Protein AF-A0A316PRR2-F1 (afdb_monomer)

Secondary structure (DSSP, 8-state):
--SHHHHHHHHHHHHSS---------PPPEES-SEEEEETT-EEE--EES--SPPEEEES-TTTEEE-TT-EEEE-SSEEEEEEEEETTEEEEEEEEEE--EES-SEEEEETT-EEE--EETS-EEEEEES-TTTEEE-TT-EEEE-SSEEEEEEEEETTS-EEEEEEEEE-EES-SEEEEETT-EEEEEEETS-EEEEEES-TTTEEEEEETTEEEEEE-SSEEEEEEEEETT--EEEEEEEEE--EES-SEEEE-TT-EEE--EET--SPPEEEES-TTTEEE-TT-EEEE-SSEEEEEEEEETTEEEEEEEEEPPP----EEEEEEE-TTSS----EEEETTEEPPPPPPP--TTEEEEEEESSTTS-SB--TTSEE-S-EEEEEEEEE-----------------------B---SSSS---B------B-TTT--B---TT-PPP------SEEEEEEEEEE-TTS-EEEEEEEEEE-TT-----TT-----SS-------------------------------SEEEEEE-TTS-HHHHHHIIIIIS--EEEEEEGGGTEEEEEPPSB-TTTGGGT-----BGGG--HHHHHHHHHHHHHH-TTEEEEEEPPEEPP------TTSSS---PPP-S--TT--HHHHHTTHHHHHTHHHHHTS-----EEEEEEES---TT-TTTBTTEEE-SS---S-SHHHHHHHHHH--TTSSSS---TTTTSEEEEEEE-S-TT---EEHHHHHHHHHHHHHTT-SEEEE-------S-TT----HHHHHHHHHHHHHHHHHHHHTT---EEEEE--B--TT-TT--GGGG-TTTT--TTTS----S--SSS---HHHHHTTEEEEEEE-TTSBBPTTB---SSSSEEEEEE-SSEEEEETTTEEEEE-SHHHHHHHHHHHHHHHHHH-TT--HHHHHHHHHT--SEEPBPSSTT--SS-PEEP-HHHHHHHHHHT----EEEEEETTT--B-TT-EEEEEESSTTSPB-SSSSEEE--TTSEEEPPP--SEEEEEEEE-TTB--EEEEEEE----SSSS------EEEEPBP--TT-EEEEEE--SSSS--EEEEEEE-TT--EEEEBTTBS-SBTTTEEEEE--SSSS--EEEEES-GGG-EEEEEEEE-TTTTT-TT--TGGGS--EEEEEETTEEEEEEEPPTT---SEEEEEEE-TTS-EEEEEEEE--S-GGGGGG----------------------

Structure (mmCIF, N/CA/C/O backbone):
data_AF-A0A316PRR2-F1
#
_entry.id   AF-A0A316PRR2-F1
#
loop_
_atom_site.group_PDB
_atom_site.id
_atom_site.type_symbol
_atom_site.label_atom_id
_atom_site.label_alt_id
_atom_site.label_comp_id
_atom_site.label_asym_id
_atom_site.label_entity_id
_atom_site.label_seq_id
_atom_site.pdbx_PDB_ins_code
_atom_site.Cartn_x
_atom_site.Cartn_y
_atom_site.Cartn_z
_atom_site.occupancy
_atom_site.B_iso_or_equiv
_atom_site.auth_seq_id
_atom_site.auth_comp_id
_atom_site.auth_asym_id
_atom_site.auth_atom_id
_atom_site.pdbx_PDB_model_num
ATOM 1 N N . MET A 1 1 ? -59.647 -48.831 -13.068 1.00 52.38 1 MET A N 1
ATOM 2 C CA . MET A 1 1 ? -59.997 -47.761 -12.096 1.00 52.38 1 MET A CA 1
ATOM 3 C C . MET A 1 1 ? -59.815 -48.109 -10.597 1.00 52.38 1 MET A C 1
ATOM 5 O O . MET A 1 1 ? -60.226 -47.316 -9.760 1.00 52.38 1 MET A O 1
ATOM 9 N N . ARG A 1 2 ? -59.149 -49.219 -10.209 1.00 47.03 2 ARG A N 1
ATOM 10 C CA . ARG A 1 2 ? -58.815 -49.527 -8.789 1.00 47.03 2 ARG A CA 1
ATOM 11 C C . ARG A 1 2 ? -57.311 -49.625 -8.466 1.00 47.03 2 ARG A C 1
ATOM 13 O O . ARG A 1 2 ? -56.959 -49.679 -7.296 1.00 47.03 2 ARG A O 1
ATOM 20 N N . ILE A 1 3 ? -56.434 -49.576 -9.474 1.00 48.31 3 ILE A N 1
ATOM 21 C CA . ILE A 1 3 ? -54.966 -49.656 -9.305 1.00 48.31 3 ILE A CA 1
ATOM 22 C C . ILE A 1 3 ? -54.308 -48.260 -9.282 1.00 48.31 3 ILE A C 1
ATOM 24 O O . ILE A 1 3 ? -53.378 -48.031 -8.517 1.00 48.31 3 ILE A O 1
ATOM 28 N N . TRP A 1 4 ? -54.870 -47.271 -9.985 1.00 46.22 4 TRP A N 1
ATOM 29 C CA . TRP A 1 4 ? -54.326 -45.901 -10.028 1.00 46.22 4 TRP A CA 1
ATOM 30 C C . TRP A 1 4 ? -54.531 -45.082 -8.741 1.00 46.22 4 TRP A C 1
ATOM 32 O O . TRP A 1 4 ? -53.698 -44.251 -8.401 1.00 46.22 4 TRP A O 1
ATOM 42 N N . LYS A 1 5 ? -55.578 -45.366 -7.950 1.00 43.75 5 LYS A N 1
ATOM 43 C CA . LYS A 1 5 ? -55.785 -44.712 -6.641 1.00 43.75 5 LYS A CA 1
ATOM 44 C C . LYS A 1 5 ? -54.865 -45.245 -5.532 1.00 43.75 5 LYS A C 1
ATOM 46 O O . LYS A 1 5 ? -54.742 -44.595 -4.506 1.00 43.75 5 LYS A O 1
ATOM 51 N N . ARG A 1 6 ? -54.212 -46.402 -5.720 1.00 47.41 6 ARG A N 1
ATOM 52 C CA . ARG A 1 6 ? -53.271 -46.968 -4.732 1.00 47.41 6 ARG A CA 1
ATOM 53 C C . ARG A 1 6 ? -51.821 -46.530 -4.961 1.00 47.41 6 ARG A C 1
ATOM 55 O O . ARG A 1 6 ? -51.082 -46.432 -3.992 1.00 47.41 6 ARG A O 1
ATOM 62 N N . LEU A 1 7 ? -51.447 -46.183 -6.196 1.00 47.53 7 LEU A N 1
ATOM 63 C CA . LEU A 1 7 ? -50.116 -45.646 -6.517 1.00 47.53 7 LEU A CA 1
ATOM 64 C C . LEU A 1 7 ? -49.948 -44.176 -6.091 1.00 47.53 7 LEU A C 1
ATOM 66 O O . LEU A 1 7 ? -48.896 -43.813 -5.575 1.00 47.53 7 LEU A O 1
ATOM 70 N N . VAL A 1 8 ? -51.001 -43.355 -6.184 1.00 52.22 8 VAL A N 1
ATOM 71 C CA . VAL A 1 8 ? -50.945 -41.941 -5.754 1.00 52.22 8 VAL A CA 1
ATOM 72 C C . VAL A 1 8 ? -50.947 -41.800 -4.221 1.00 52.22 8 VAL A C 1
ATOM 74 O O . VAL A 1 8 ? -50.312 -40.898 -3.687 1.00 52.22 8 VAL A O 1
ATOM 77 N N . SER A 1 9 ? -51.567 -42.731 -3.485 1.00 47.72 9 SER A N 1
ATOM 78 C CA . SER A 1 9 ? -51.519 -42.735 -2.012 1.00 47.72 9 SER A CA 1
ATOM 79 C C . SER A 1 9 ? -50.217 -43.298 -1.430 1.00 47.72 9 SER A C 1
ATOM 81 O O . SER A 1 9 ? -49.883 -42.951 -0.303 1.00 47.72 9 SER A O 1
ATOM 83 N N . PHE A 1 10 ? -49.460 -44.118 -2.169 1.00 47.50 10 PHE A N 1
ATOM 84 C CA . PHE A 1 10 ? -48.140 -44.577 -1.715 1.00 47.50 10 PHE A CA 1
ATOM 85 C C . PHE A 1 10 ? -47.042 -43.541 -1.987 1.00 47.50 10 PHE A C 1
ATOM 87 O O . PHE A 1 10 ? -46.171 -43.363 -1.141 1.00 47.50 10 PHE A O 1
ATOM 94 N N . LEU A 1 11 ? -47.121 -42.784 -3.090 1.00 45.62 11 LEU A N 1
ATOM 95 C CA . LEU A 1 11 ? -46.139 -41.738 -3.401 1.00 45.62 11 LEU A CA 1
ATOM 96 C C . LEU A 1 11 ? -46.253 -40.518 -2.460 1.00 45.62 11 LEU A C 1
ATOM 98 O O . LEU A 1 11 ? -45.240 -39.938 -2.086 1.00 45.62 11 LEU A O 1
ATOM 102 N N . LEU A 1 12 ? -47.461 -40.184 -1.984 1.00 42.91 12 LEU A N 1
ATOM 103 C CA . LEU A 1 12 ? -47.671 -39.102 -1.006 1.00 42.91 12 LEU A CA 1
ATOM 104 C C . LEU A 1 12 ? -47.245 -39.464 0.428 1.00 42.91 12 LEU A C 1
ATOM 106 O O . LEU A 1 12 ? -46.885 -38.576 1.195 1.00 42.91 12 LEU A O 1
ATOM 110 N N . VAL A 1 13 ? -47.235 -40.751 0.789 1.00 47.16 13 VAL A N 1
ATOM 111 C CA . VAL A 1 13 ? -46.756 -41.214 2.106 1.00 47.16 13 VAL A CA 1
ATOM 112 C C . VAL A 1 13 ? -45.237 -41.440 2.100 1.00 47.16 13 VAL A C 1
ATOM 114 O O . VAL A 1 13 ? -44.589 -41.213 3.117 1.00 47.16 13 VAL A O 1
ATOM 117 N N . PHE A 1 14 ? -44.640 -41.783 0.952 1.00 44.75 14 PHE A N 1
ATOM 118 C CA . PHE A 1 14 ? -43.184 -41.933 0.826 1.00 44.75 14 PHE A CA 1
ATOM 119 C C . PHE A 1 14 ? -42.443 -40.582 0.772 1.00 44.75 14 PHE A C 1
ATOM 121 O O . PHE A 1 14 ? -41.361 -40.462 1.339 1.00 44.75 14 PHE A O 1
ATOM 128 N N . VAL A 1 15 ? -43.052 -39.535 0.195 1.00 44.72 15 VAL A N 1
ATOM 129 C CA . VAL A 1 15 ? -42.484 -38.167 0.180 1.00 44.72 15 VAL A CA 1
ATOM 130 C C . VAL A 1 15 ? -42.674 -37.432 1.523 1.00 44.72 15 VAL A C 1
ATOM 132 O O . VAL A 1 15 ? -41.901 -36.535 1.841 1.00 44.72 15 VAL A O 1
ATOM 135 N N . MET A 1 16 ? -43.615 -37.858 2.379 1.00 40.28 16 MET A N 1
ATOM 136 C CA . MET A 1 16 ? -43.743 -37.344 3.758 1.00 40.28 16 MET A CA 1
ATOM 137 C C . MET A 1 16 ? -42.838 -38.046 4.788 1.00 40.28 16 MET A C 1
ATOM 139 O O . MET A 1 16 ? -42.707 -37.547 5.903 1.00 40.28 16 MET A O 1
ATOM 143 N N . MET A 1 17 ? -42.202 -39.177 4.453 1.00 40.81 17 MET A N 1
ATOM 144 C CA . MET A 1 17 ? -41.346 -39.930 5.390 1.00 40.81 17 MET A CA 1
ATOM 145 C C . MET A 1 17 ? -39.834 -39.717 5.206 1.00 40.81 17 MET A C 1
ATOM 147 O O . MET A 1 17 ?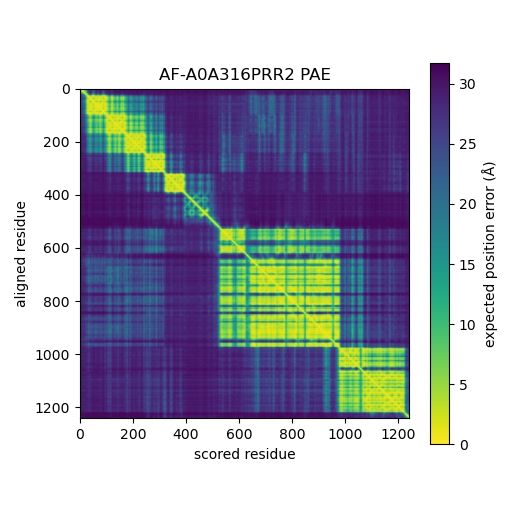 -39.061 -40.241 6.001 1.00 40.81 17 MET A O 1
ATOM 151 N N . PHE A 1 18 ? -39.405 -38.903 4.234 1.00 42.88 18 PHE A N 1
ATOM 152 C CA . PHE A 1 18 ? -37.992 -38.546 4.025 1.00 42.88 18 PHE A CA 1
ATOM 153 C C . PHE A 1 18 ? -37.753 -37.037 3.847 1.00 42.88 18 PHE A C 1
ATOM 155 O O . PHE A 1 18 ? -36.841 -36.614 3.144 1.00 42.88 18 PHE A O 1
ATOM 162 N N . SER A 1 19 ? -38.501 -36.194 4.562 1.00 37.16 19 SER A N 1
ATOM 163 C CA . SER A 1 19 ? -37.922 -34.926 5.005 1.00 37.16 19 SER A CA 1
ATOM 164 C C . SER A 1 19 ? -37.011 -35.249 6.186 1.00 37.16 19 SER A C 1
ATOM 166 O O . SER A 1 19 ? -37.489 -35.416 7.311 1.00 37.16 19 SER A O 1
ATOM 168 N N . LEU A 1 20 ? -35.705 -35.370 5.941 1.00 40.25 20 LEU A N 1
ATOM 169 C CA . LEU A 1 20 ? -34.721 -35.175 6.999 1.00 40.25 20 LEU A CA 1
ATOM 170 C C . LEU A 1 20 ? -34.976 -33.773 7.556 1.00 40.25 20 LEU A C 1
ATOM 172 O O . LEU A 1 20 ? -34.528 -32.771 7.007 1.00 40.25 20 LEU A O 1
ATOM 176 N N . ALA A 1 21 ? -35.770 -33.706 8.622 1.00 37.53 21 ALA A N 1
ATOM 177 C CA . ALA A 1 21 ? -35.812 -32.554 9.486 1.00 37.53 21 ALA A CA 1
ATOM 178 C C . ALA A 1 21 ? -34.388 -32.408 10.012 1.00 37.53 21 ALA A C 1
ATOM 180 O O . ALA A 1 21 ? -33.981 -33.129 10.923 1.00 37.53 21 ALA A O 1
ATOM 181 N N . ILE A 1 22 ? -33.618 -31.502 9.410 1.00 40.69 22 ILE A N 1
ATOM 182 C CA . ILE A 1 22 ? -32.464 -30.925 10.083 1.00 40.69 22 ILE A CA 1
ATOM 183 C C . ILE A 1 22 ? -33.038 -30.448 11.420 1.00 40.69 22 ILE A C 1
ATOM 185 O O . ILE A 1 22 ? -33.966 -29.630 11.402 1.00 40.69 22 ILE A O 1
ATOM 189 N N . PRO A 1 23 ? -32.615 -30.988 12.576 1.00 37.81 23 PRO A N 1
ATOM 190 C CA . PRO A 1 23 ? -33.088 -30.457 13.835 1.00 37.81 23 PRO A CA 1
ATOM 191 C C . PRO A 1 23 ? -32.673 -28.990 13.847 1.00 37.81 23 PRO A C 1
ATOM 193 O O . PRO A 1 23 ? -31.484 -28.679 13.899 1.00 37.81 23 PRO A O 1
ATOM 196 N N . ALA A 1 24 ? -33.649 -28.083 13.752 1.00 38.69 24 ALA A N 1
ATOM 197 C CA . ALA A 1 24 ? -33.426 -26.680 14.032 1.00 38.69 24 ALA A CA 1
ATOM 198 C C . ALA A 1 24 ? -32.819 -26.635 15.435 1.00 38.69 24 ALA A C 1
ATOM 200 O O . ALA A 1 24 ? -33.496 -26.939 16.420 1.00 38.69 24 ALA A O 1
ATOM 201 N N . SER A 1 25 ? -31.514 -26.365 15.509 1.00 41.53 25 SER A N 1
ATOM 202 C CA . SER A 1 25 ? -30.791 -26.259 16.769 1.00 41.53 25 SER A CA 1
ATOM 203 C C . SER A 1 25 ? -31.555 -25.270 17.640 1.00 41.53 25 SER A C 1
ATOM 205 O O . SER A 1 25 ? -31.682 -24.093 17.296 1.00 41.53 25 SER A O 1
ATOM 207 N N . ALA A 1 26 ? -32.160 -25.758 18.725 1.00 47.16 26 ALA A N 1
ATOM 208 C CA . ALA A 1 26 ? -32.925 -24.913 19.624 1.00 47.16 26 ALA A CA 1
ATOM 209 C C . ALA A 1 26 ? -32.000 -23.796 20.124 1.00 47.16 26 ALA A C 1
ATOM 211 O O . ALA A 1 26 ? -31.005 -24.077 20.796 1.00 47.16 26 ALA A O 1
ATOM 212 N N . ALA A 1 27 ? -32.316 -22.543 19.775 1.00 53.78 27 ALA A N 1
ATOM 213 C CA . ALA A 1 27 ? -31.486 -21.386 20.092 1.00 53.78 27 ALA A CA 1
ATOM 214 C C . ALA A 1 27 ? -31.067 -21.410 21.571 1.00 53.78 27 ALA A C 1
ATOM 216 O O . ALA A 1 27 ? -31.903 -21.406 22.480 1.00 53.78 27 ALA A O 1
ATOM 217 N N . SER A 1 28 ? -29.759 -21.473 21.825 1.00 71.62 28 SER A N 1
ATOM 218 C CA . SER A 1 28 ? -29.229 -21.598 23.178 1.00 71.62 28 SER A CA 1
ATOM 219 C C . SER A 1 28 ? -29.545 -20.338 23.998 1.00 71.62 28 SER A C 1
ATOM 221 O O . SER A 1 28 ? -29.293 -19.208 23.577 1.00 71.62 28 SER A O 1
ATOM 223 N N . ILE A 1 29 ? -30.134 -20.523 25.187 1.00 86.44 29 ILE A N 1
ATOM 224 C CA . ILE A 1 29 ? -30.463 -19.412 26.094 1.00 86.44 29 ILE A CA 1
ATOM 225 C C . ILE A 1 29 ? -29.167 -18.709 26.518 1.00 86.44 29 ILE A C 1
ATOM 227 O O . ILE A 1 29 ? -28.340 -19.315 27.204 1.00 86.44 29 ILE A O 1
ATOM 231 N N . ARG A 1 30 ? -29.022 -17.423 26.180 1.00 85.44 30 ARG A N 1
ATOM 232 C CA . ARG A 1 30 ? -27.796 -16.643 26.422 1.00 85.44 30 ARG A CA 1
ATOM 233 C C . ARG A 1 30 ? -28.079 -15.207 26.861 1.00 85.44 30 ARG A C 1
ATOM 235 O O . ARG A 1 30 ? -29.166 -14.676 26.639 1.00 85.44 30 ARG A O 1
ATOM 242 N N . LEU A 1 31 ? -27.109 -14.588 27.538 1.00 88.06 31 LEU A N 1
ATOM 243 C CA . LEU A 1 31 ? -27.178 -13.185 27.959 1.00 88.06 31 LEU A CA 1
ATOM 244 C C . LEU A 1 31 ? -26.596 -12.293 26.861 1.00 88.06 31 LEU A C 1
ATOM 246 O O . LEU A 1 31 ? -25.641 -12.692 26.208 1.00 88.06 31 LEU A O 1
ATOM 250 N N . SER A 1 32 ? -27.098 -11.067 26.721 1.00 81.25 32 SER A N 1
ATOM 251 C CA . SER A 1 32 ? -26.592 -10.106 25.733 1.00 81.25 32 SER A CA 1
ATOM 252 C C . SER A 1 32 ? -25.143 -9.680 25.972 1.00 81.25 32 SER A C 1
ATOM 254 O O . SER A 1 32 ? -24.502 -9.223 25.040 1.00 81.25 32 SER A O 1
ATOM 256 N N . LYS A 1 33 ? -24.644 -9.774 27.215 1.00 84.62 33 LYS A N 1
ATOM 257 C CA . LYS A 1 33 ? -23.247 -9.500 27.589 1.00 84.62 33 LYS A CA 1
ATOM 258 C C . LYS A 1 33 ? -22.837 -10.394 28.763 1.00 84.62 33 LYS A C 1
ATOM 260 O O . LYS A 1 33 ? -23.600 -10.535 29.715 1.00 84.62 33 LYS A O 1
ATOM 265 N N . THR A 1 34 ? -21.637 -10.964 28.746 1.00 84.81 34 THR A N 1
ATOM 266 C CA . THR A 1 34 ? -21.057 -11.706 29.890 1.00 84.81 34 THR A CA 1
ATOM 267 C C . THR A 1 34 ? -20.195 -10.805 30.781 1.00 84.81 34 THR A C 1
ATOM 269 O O . THR A 1 34 ? -19.952 -11.110 31.954 1.00 84.81 34 THR A O 1
ATOM 272 N N . SER A 1 35 ? -19.799 -9.634 30.279 1.00 84.12 35 SER A N 1
ATOM 273 C CA . SER A 1 35 ? -19.230 -8.547 31.069 1.00 84.12 35 SER A CA 1
ATOM 274 C C . SER A 1 35 ? -19.562 -7.174 30.471 1.00 84.12 35 SER A C 1
ATOM 276 O O . SER A 1 35 ? -19.895 -7.065 29.297 1.00 84.12 35 SER A O 1
ATOM 278 N N . THR A 1 36 ? -19.528 -6.113 31.279 1.00 79.00 36 THR A N 1
ATOM 279 C CA . THR A 1 36 ? -19.699 -4.730 30.810 1.00 79.00 36 THR A CA 1
ATOM 280 C C . THR A 1 36 ? -19.045 -3.749 31.776 1.00 79.00 36 THR A C 1
ATOM 282 O O . THR A 1 36 ? -19.072 -3.939 32.995 1.00 79.00 36 THR A O 1
ATOM 285 N N . THR A 1 37 ? -18.504 -2.652 31.248 1.00 86.38 37 THR A N 1
ATOM 286 C CA . THR A 1 37 ? -18.090 -1.498 32.056 1.00 86.38 37 THR A CA 1
ATOM 287 C C . THR A 1 37 ? -19.127 -0.388 31.928 1.00 86.38 37 THR A C 1
ATOM 289 O O . THR A 1 37 ? -19.557 -0.069 30.829 1.00 86.38 37 THR A O 1
ATOM 292 N N . ILE A 1 38 ? -19.546 0.198 33.047 1.00 86.94 38 ILE A N 1
ATOM 293 C CA . ILE A 1 38 ? -20.452 1.354 33.096 1.00 86.94 38 ILE A CA 1
ATOM 294 C C . ILE A 1 38 ? -19.892 2.404 34.059 1.00 86.94 38 ILE A C 1
ATOM 296 O O . ILE A 1 38 ? -19.046 2.106 34.899 1.00 86.94 38 ILE A O 1
ATOM 300 N N . TYR A 1 39 ? -20.350 3.648 33.971 1.00 89.19 39 TYR A N 1
ATOM 301 C CA . TYR A 1 39 ? -19.850 4.728 34.823 1.00 89.19 39 TYR A CA 1
ATOM 302 C C . TYR A 1 39 ? -20.865 5.126 35.892 1.00 89.19 39 TYR A C 1
ATOM 304 O O . TYR A 1 39 ? -22.071 4.990 35.695 1.00 89.19 39 TYR A O 1
ATOM 312 N N . VAL A 1 40 ? -20.388 5.625 37.037 1.00 87.38 40 VAL A N 1
ATOM 313 C CA . VAL A 1 40 ? -21.244 6.070 38.151 1.00 87.38 40 VAL A CA 1
ATOM 314 C C . VAL A 1 40 ? -22.340 7.020 37.654 1.00 87.38 40 VAL A C 1
ATOM 316 O O . VAL A 1 40 ? -22.057 8.078 37.097 1.00 87.38 40 VAL A O 1
ATOM 319 N N . GLY A 1 41 ? -23.602 6.651 37.893 1.00 80.50 41 GLY A N 1
ATOM 320 C CA . GLY A 1 41 ? -24.775 7.416 37.470 1.00 80.50 41 GLY A CA 1
ATOM 321 C C . GLY A 1 41 ? -25.275 7.124 36.051 1.00 80.50 41 GLY A C 1
ATOM 322 O O . GLY A 1 41 ? -26.249 7.752 35.651 1.00 80.50 41 GLY A O 1
ATOM 323 N N . SER A 1 42 ? -24.643 6.201 35.318 1.00 84.56 42 SER A N 1
ATOM 324 C CA . SER A 1 42 ? -25.108 5.683 34.020 1.00 84.56 42 SER A CA 1
ATOM 325 C C . SER A 1 42 ? -25.884 4.367 34.186 1.00 84.56 42 SER A C 1
ATOM 327 O O . SER A 1 42 ? -25.849 3.737 35.249 1.00 84.56 42 SER A O 1
ATOM 329 N N . SER A 1 43 ? -26.572 3.921 33.132 1.00 89.06 43 SER A N 1
ATOM 330 C CA . SER A 1 43 ? -27.240 2.614 33.099 1.00 89.06 43 SER A CA 1
ATOM 331 C C . SER A 1 43 ? -27.082 1.921 31.749 1.00 89.06 43 SER A C 1
ATOM 333 O O . SER A 1 43 ? -27.042 2.599 30.735 1.00 89.06 43 SER A O 1
ATOM 335 N N . THR A 1 44 ? -27.070 0.591 31.743 1.00 87.81 44 THR A N 1
ATOM 336 C CA . THR A 1 44 ? -27.136 -0.262 30.543 1.00 87.81 44 THR A CA 1
ATOM 337 C C . THR A 1 44 ? -28.267 -1.279 30.706 1.00 87.81 44 THR A C 1
ATOM 339 O O . THR A 1 44 ? -28.785 -1.427 31.811 1.00 87.81 44 THR A O 1
ATOM 342 N N . THR A 1 45 ? -28.675 -1.987 29.657 1.00 94.69 45 THR A N 1
ATOM 343 C CA . THR A 1 45 ? -29.716 -3.022 29.747 1.00 94.69 45 THR A CA 1
ATOM 344 C C . THR A 1 45 ? -29.163 -4.352 29.267 1.00 94.69 45 THR A C 1
ATOM 346 O O . THR A 1 45 ? -28.664 -4.455 28.153 1.00 94.69 45 THR A O 1
ATOM 349 N N . LEU A 1 46 ? -29.269 -5.379 30.107 1.00 91.00 46 LEU A N 1
ATOM 350 C CA . LEU A 1 46 ? -28.956 -6.753 29.738 1.00 91.00 46 LEU A CA 1
ATOM 351 C C . LEU A 1 46 ? -30.230 -7.434 29.233 1.00 91.00 46 LEU A C 1
ATOM 353 O O . LEU A 1 46 ? -31.278 -7.346 29.873 1.00 91.00 46 LEU A O 1
ATOM 357 N N . LYS A 1 47 ? -30.138 -8.125 28.096 1.00 91.94 47 LYS A N 1
ATOM 358 C CA . LYS A 1 47 ? -31.228 -8.916 27.507 1.00 91.94 47 LYS A CA 1
ATOM 359 C C . LYS A 1 47 ? -30.888 -10.405 27.602 1.00 91.94 47 LYS A C 1
ATOM 361 O O . LYS A 1 47 ? -29.716 -10.773 27.626 1.00 91.94 47 LYS A O 1
ATOM 366 N N . VAL A 1 48 ? -31.904 -11.260 27.671 1.00 90.81 48 VAL A N 1
ATOM 367 C CA . VAL A 1 48 ? -31.739 -12.715 27.537 1.00 90.81 48 VAL A CA 1
ATOM 368 C C . VAL A 1 48 ? -32.382 -13.132 26.227 1.00 90.81 48 VAL A C 1
ATOM 370 O O . VAL A 1 48 ? -33.538 -12.791 25.994 1.00 90.81 48 VAL A O 1
ATOM 373 N N . THR A 1 49 ? -31.634 -13.827 25.378 1.00 85.69 49 THR A N 1
ATOM 374 C CA . THR A 1 49 ? -32.089 -14.310 24.067 1.00 85.69 49 THR A CA 1
ATOM 375 C C . THR A 1 49 ? -32.187 -15.837 24.067 1.00 85.69 49 THR A C 1
ATOM 377 O O . THR A 1 49 ? -31.714 -16.492 24.998 1.00 85.69 49 THR A O 1
ATOM 380 N N . GLY A 1 50 ? -32.872 -16.409 23.071 1.00 81.56 50 GLY A N 1
ATOM 381 C CA . GLY A 1 50 ? -33.129 -17.856 22.995 1.00 81.56 50 GLY A CA 1
ATOM 382 C C . GLY A 1 50 ? -34.254 -18.347 23.916 1.00 81.56 50 GLY A C 1
ATOM 383 O O . GLY A 1 50 ? -34.368 -19.539 24.184 1.00 81.56 50 GLY A O 1
ATOM 384 N N . THR A 1 51 ? -35.090 -17.449 24.455 1.00 82.50 51 THR A N 1
ATOM 385 C CA . THR A 1 51 ? -36.242 -17.833 25.283 1.00 82.50 51 THR A CA 1
ATOM 386 C C . THR A 1 51 ? -37.358 -16.790 25.264 1.00 82.50 51 THR A C 1
ATOM 388 O O . THR A 1 51 ? -37.095 -15.592 25.262 1.00 82.50 51 THR A O 1
ATOM 391 N N . THR A 1 52 ? -38.610 -17.251 25.319 1.00 82.62 52 THR A N 1
ATOM 392 C CA . THR A 1 52 ? -39.807 -16.424 25.568 1.00 82.62 52 THR A CA 1
ATOM 393 C C . THR A 1 52 ? -40.223 -16.429 27.045 1.00 82.62 52 THR A C 1
ATOM 395 O O . THR A 1 52 ? -41.159 -15.737 27.446 1.00 82.62 52 THR A O 1
ATOM 398 N N . ARG A 1 53 ? -39.538 -17.217 27.889 1.00 86.19 53 ARG A N 1
ATOM 399 C CA . ARG A 1 53 ? -39.863 -17.357 29.313 1.00 86.19 53 ARG A CA 1
ATOM 400 C C . ARG A 1 53 ? -39.435 -16.121 30.102 1.00 86.19 53 ARG A C 1
ATOM 402 O O . ARG A 1 53 ? -38.394 -15.520 29.850 1.00 86.19 53 ARG A O 1
ATOM 409 N N . LYS A 1 54 ? -40.215 -15.791 31.134 1.00 90.25 54 LYS A N 1
ATOM 410 C CA . LYS A 1 54 ? -39.936 -14.669 32.039 1.00 90.25 54 LYS A CA 1
ATOM 411 C C . LYS A 1 54 ? -38.584 -14.848 32.743 1.00 90.25 54 LYS A C 1
ATOM 413 O O . LYS A 1 54 ? -38.311 -15.894 33.330 1.00 90.25 54 LYS A O 1
ATOM 418 N N . VAL A 1 55 ? -37.772 -13.794 32.723 1.00 95.25 55 VAL A N 1
ATOM 419 C CA . VAL A 1 55 ? -36.433 -13.757 33.324 1.00 95.25 55 VAL A CA 1
ATOM 420 C C . VAL A 1 55 ? -36.486 -13.091 34.698 1.00 95.25 55 VAL A C 1
ATOM 422 O O . VAL A 1 55 ? -37.072 -12.020 34.854 1.00 95.25 55 VAL A O 1
ATOM 425 N N . SER A 1 56 ? -35.832 -13.694 35.691 1.00 95.88 56 SER A N 1
ATOM 426 C CA . SER A 1 56 ? -35.627 -13.092 37.012 1.00 95.88 56 SER A CA 1
ATOM 427 C C . SER A 1 56 ? -34.216 -12.521 37.139 1.00 95.88 56 SER A C 1
ATOM 429 O O . SER A 1 56 ? -33.244 -13.240 36.919 1.00 95.88 56 SER A O 1
ATOM 431 N N . TRP A 1 57 ? -34.089 -11.260 37.555 1.00 97.62 57 TRP A N 1
ATOM 432 C CA . TRP A 1 57 ? -32.809 -10.549 37.642 1.00 97.62 57 TRP A CA 1
ATOM 433 C C . TRP A 1 57 ? -32.354 -10.322 39.088 1.00 97.62 57 TRP A C 1
ATOM 435 O O . TRP A 1 57 ? -33.163 -10.009 39.960 1.00 97.62 57 TRP A O 1
ATOM 445 N N . SER A 1 58 ? -31.051 -10.427 39.354 1.00 96.88 58 SER A N 1
ATOM 446 C CA . SER A 1 58 ? -30.447 -10.071 40.646 1.00 96.88 58 SER A CA 1
ATOM 447 C C . SER A 1 58 ? -29.039 -9.484 40.485 1.00 96.88 58 SER A C 1
ATOM 449 O O . SER A 1 58 ? -28.429 -9.581 39.426 1.00 96.88 58 SER A O 1
ATOM 451 N N . THR A 1 59 ? -28.521 -8.831 41.528 1.00 97.81 59 THR A N 1
ATOM 452 C CA . THR A 1 59 ? -27.167 -8.247 41.568 1.00 97.81 59 THR A CA 1
ATOM 453 C C . THR A 1 59 ? -26.436 -8.735 42.812 1.00 97.81 59 THR A C 1
ATOM 455 O O . THR A 1 59 ? -27.036 -8.802 43.885 1.00 97.81 59 THR A O 1
ATOM 458 N N . SER A 1 60 ? -25.144 -9.043 42.697 1.00 97.75 60 SER A N 1
ATOM 459 C CA . SER A 1 60 ? -24.320 -9.435 43.846 1.00 97.75 60 SER A CA 1
ATOM 460 C C . SER A 1 60 ? -23.977 -8.265 44.773 1.00 97.75 60 SER A C 1
ATOM 462 O O . SER A 1 60 ? -23.712 -8.487 45.950 1.00 97.75 60 SER A O 1
ATOM 464 N N . LYS A 1 61 ? -23.984 -7.016 44.274 1.00 97.31 61 LYS A N 1
ATOM 465 C CA . LYS A 1 61 ? -23.651 -5.814 45.062 1.00 97.31 61 LYS A CA 1
ATOM 466 C C . LYS A 1 61 ? -24.518 -4.622 44.657 1.00 97.31 61 LYS A C 1
ATOM 468 O O . LYS A 1 61 ? -24.124 -3.810 43.819 1.00 97.31 61 LYS A O 1
ATOM 473 N N . LYS A 1 62 ? -25.676 -4.467 45.315 1.00 96.12 62 LYS A N 1
ATOM 474 C CA . LYS A 1 62 ? -26.615 -3.344 45.090 1.00 96.12 62 LYS A CA 1
ATOM 475 C C . LYS A 1 62 ? -25.973 -1.965 45.284 1.00 96.12 62 LYS A C 1
ATOM 477 O O . LYS A 1 62 ? -26.381 -1.023 44.617 1.00 96.12 62 LYS A O 1
ATOM 482 N N . SER A 1 63 ? -24.973 -1.840 46.161 1.00 94.44 63 SER A N 1
ATOM 483 C CA . SER A 1 63 ? -24.234 -0.588 46.391 1.00 94.44 63 SER A CA 1
ATOM 484 C C . SER A 1 63 ? -23.344 -0.173 45.212 1.00 94.44 63 SER A C 1
ATOM 486 O O . SER A 1 63 ? -23.035 1.007 45.079 1.00 94.44 63 SER A O 1
ATOM 488 N N . VAL A 1 64 ? -22.960 -1.120 44.349 1.00 94.81 64 VAL A N 1
ATOM 489 C CA . VAL A 1 64 ? -22.149 -0.891 43.145 1.00 94.81 64 VAL A CA 1
ATOM 490 C C . VAL A 1 64 ? -23.051 -0.757 41.919 1.00 94.81 64 VAL A C 1
ATOM 492 O O . VAL A 1 64 ? -22.961 0.248 41.215 1.00 94.81 64 VAL A O 1
ATOM 495 N N . ALA A 1 65 ? -23.968 -1.706 41.696 1.00 96.25 65 ALA A N 1
ATOM 496 C CA . ALA A 1 65 ? -24.932 -1.665 40.595 1.00 96.25 65 ALA A CA 1
ATOM 497 C C . ALA A 1 65 ? -26.266 -2.343 40.960 1.00 96.25 65 ALA A C 1
ATOM 499 O O . ALA A 1 65 ? -26.284 -3.412 41.574 1.00 96.25 65 ALA A O 1
ATOM 500 N N . THR A 1 66 ? -27.391 -1.748 40.553 1.00 97.31 66 THR A N 1
ATOM 501 C CA . THR A 1 66 ? -28.749 -2.321 40.696 1.00 97.31 66 THR A CA 1
ATOM 502 C C . THR A 1 66 ? -29.292 -2.787 39.355 1.00 97.31 66 THR A C 1
ATOM 504 O O . THR A 1 66 ? -28.946 -2.179 38.358 1.00 97.31 66 THR A O 1
ATOM 507 N N . VAL A 1 67 ? -30.165 -3.797 39.317 1.00 97.19 67 VAL A N 1
ATOM 508 C CA . VAL A 1 67 ? -30.821 -4.275 38.085 1.00 97.19 67 VAL A CA 1
ATOM 509 C C . VAL A 1 67 ? -32.344 -4.269 38.244 1.00 97.19 67 VAL A C 1
ATOM 511 O O . VAL A 1 67 ? -32.845 -4.631 39.308 1.00 97.19 67 VAL A O 1
ATOM 514 N N . SER A 1 68 ? -33.075 -3.814 37.223 1.00 96.50 68 SER A N 1
ATOM 515 C CA . SER A 1 68 ? -34.544 -3.816 37.196 1.00 96.50 68 SER A CA 1
ATOM 516 C C . SER A 1 68 ? -35.118 -5.163 36.738 1.00 96.50 68 SER A C 1
ATOM 518 O O . SER A 1 68 ? -34.402 -6.015 36.214 1.00 96.50 68 SER A O 1
ATOM 520 N N . SER A 1 69 ? -36.438 -5.339 36.853 1.00 92.88 69 SER A N 1
ATOM 521 C CA . SER A 1 69 ? -37.151 -6.515 36.323 1.00 92.88 69 SER A CA 1
ATOM 522 C C . SER A 1 69 ? -37.049 -6.673 34.799 1.00 92.88 69 SER A C 1
ATOM 524 O O . SER A 1 69 ? -37.271 -7.767 34.291 1.00 92.88 69 SER A O 1
ATOM 526 N N . LYS A 1 70 ? -36.682 -5.606 34.077 1.00 91.31 70 LYS A N 1
ATOM 527 C CA . LYS A 1 70 ? -36.457 -5.596 32.623 1.00 91.31 70 LYS A CA 1
ATOM 528 C C . LYS A 1 70 ? -34.970 -5.716 32.243 1.00 91.31 70 LYS A C 1
ATOM 530 O O . LYS A 1 70 ? -34.623 -5.467 31.098 1.00 91.31 70 LYS A O 1
ATOM 535 N N . GLY A 1 71 ? -34.083 -6.019 33.197 1.00 92.88 71 GLY A N 1
ATOM 536 C CA . GLY A 1 71 ? -32.642 -6.153 32.946 1.00 92.88 71 GLY A CA 1
ATOM 537 C C . GLY A 1 71 ? -31.865 -4.832 32.877 1.00 92.88 71 GLY A C 1
ATOM 538 O O . GLY A 1 71 ? -30.677 -4.844 32.564 1.00 92.88 71 GLY A O 1
ATOM 539 N N . LYS A 1 72 ? -32.483 -3.685 33.206 1.00 96.00 72 LYS A N 1
ATOM 540 C CA . LYS A 1 72 ? -31.794 -2.380 33.237 1.00 96.00 72 LYS A CA 1
ATOM 541 C C . LYS A 1 72 ? -30.873 -2.294 34.453 1.00 96.00 72 LYS A C 1
ATOM 543 O O . LYS A 1 72 ? -31.354 -2.219 35.583 1.00 96.00 72 LYS A O 1
ATOM 548 N N . VAL A 1 73 ? -29.569 -2.299 34.218 1.00 96.50 73 VAL A N 1
ATOM 549 C CA . VAL A 1 73 ? -28.491 -2.188 35.199 1.00 96.50 73 VAL A CA 1
ATOM 550 C C . VAL A 1 73 ? -28.091 -0.723 35.390 1.00 96.50 73 VAL A C 1
ATOM 552 O O . VAL A 1 73 ? -27.628 -0.087 34.453 1.00 96.50 73 VAL A O 1
ATOM 555 N N . THR A 1 74 ? -28.196 -0.188 36.604 1.00 95.00 74 THR A N 1
ATOM 556 C CA . THR A 1 74 ? -27.822 1.193 36.959 1.00 95.00 74 THR A CA 1
ATOM 557 C C . THR A 1 74 ? -26.597 1.208 37.871 1.00 95.00 74 THR A C 1
ATOM 559 O O . THR A 1 74 ? -26.618 0.594 38.941 1.00 95.00 74 THR A O 1
ATOM 562 N N . ALA A 1 75 ? -25.554 1.948 37.489 1.00 93.25 75 ALA A N 1
ATOM 563 C CA . ALA A 1 75 ? -24.329 2.122 38.267 1.00 93.25 75 ALA A CA 1
ATOM 564 C C . ALA A 1 75 ? -24.493 3.139 39.401 1.00 93.25 75 ALA A C 1
ATOM 566 O O . ALA A 1 75 ? -24.911 4.277 39.182 1.00 93.25 75 ALA A O 1
ATOM 567 N N . ARG A 1 76 ? -24.084 2.750 40.612 1.00 90.19 76 ARG A N 1
ATOM 568 C CA . ARG A 1 76 ? -24.195 3.569 41.829 1.00 90.19 76 ARG A CA 1
ATOM 569 C C . ARG A 1 76 ? -22.852 4.017 42.382 1.00 90.19 76 ARG A C 1
ATOM 571 O O . ARG A 1 76 ? -22.715 5.176 42.759 1.00 90.19 76 ARG A O 1
ATOM 578 N N . LYS A 1 77 ? -21.864 3.124 42.422 1.00 92.94 77 LYS A N 1
ATOM 579 C CA . LYS A 1 77 ? -20.542 3.405 42.995 1.00 92.94 77 LYS A CA 1
ATOM 580 C C . LYS A 1 77 ? -19.472 2.640 42.237 1.00 92.94 77 LYS A C 1
ATOM 582 O O . LYS A 1 77 ? -19.721 1.508 41.839 1.00 92.94 77 LYS A O 1
ATOM 587 N N . ALA A 1 78 ? -18.296 3.247 42.068 1.00 90.06 78 ALA A N 1
ATOM 588 C CA . ALA A 1 78 ? -17.158 2.569 41.464 1.00 90.06 78 ALA A CA 1
ATOM 589 C C . ALA A 1 78 ? -16.824 1.267 42.217 1.00 90.06 78 ALA A C 1
ATOM 591 O O . ALA A 1 78 ? -16.838 1.240 43.450 1.00 90.06 78 ALA A O 1
ATOM 592 N N . GLY A 1 79 ? -16.568 0.189 41.480 1.00 92.25 79 GLY A N 1
ATOM 593 C CA . GLY A 1 79 ? -16.415 -1.163 42.022 1.00 92.25 79 GLY A CA 1
ATOM 594 C C . GLY A 1 79 ? -16.864 -2.228 41.022 1.00 92.25 79 GLY A C 1
ATOM 595 O O . GLY A 1 79 ? -17.151 -1.915 39.875 1.00 92.25 79 GLY A O 1
ATOM 596 N N . SER A 1 80 ? -16.955 -3.491 41.440 1.00 92.25 80 SER A N 1
ATOM 597 C CA . SER A 1 80 ? -17.455 -4.579 40.584 1.00 92.25 80 SER A CA 1
ATOM 598 C C . SER A 1 80 ? -18.654 -5.287 41.212 1.00 92.25 80 SER A C 1
ATOM 600 O O . SER A 1 80 ? -18.662 -5.529 42.421 1.00 92.25 80 SER A O 1
ATOM 602 N N . ALA A 1 81 ? -19.661 -5.604 40.398 1.00 96.62 81 ALA A N 1
ATOM 603 C CA . ALA A 1 81 ? -20.859 -6.363 40.747 1.00 96.62 81 ALA A CA 1
ATOM 604 C C . ALA A 1 81 ? -21.140 -7.424 39.673 1.00 96.62 81 ALA A C 1
ATOM 606 O O . ALA A 1 81 ? -20.727 -7.284 38.531 1.00 96.62 81 ALA A O 1
ATOM 607 N N . THR A 1 82 ? -21.879 -8.471 40.014 1.00 96.88 82 THR A N 1
ATOM 608 C CA . THR A 1 82 ? -22.318 -9.506 39.070 1.00 96.88 82 THR A CA 1
ATOM 609 C C . THR A 1 82 ? -23.826 -9.433 38.957 1.00 96.88 82 THR A C 1
ATOM 611 O O . THR A 1 82 ? -24.518 -9.567 39.968 1.00 96.88 82 THR A O 1
ATOM 614 N N . ILE A 1 83 ? -24.334 -9.230 37.748 1.00 98.06 83 ILE A N 1
ATOM 615 C CA . ILE A 1 83 ? -25.765 -9.270 37.456 1.00 98.06 83 ILE A CA 1
ATOM 616 C C . ILE A 1 83 ? -26.116 -10.676 36.993 1.00 98.06 83 ILE A C 1
ATOM 618 O O . ILE A 1 83 ? -25.444 -11.213 36.118 1.00 98.06 83 ILE A O 1
ATOM 622 N N . ARG A 1 84 ? -27.137 -11.287 37.592 1.00 97.31 84 ARG A N 1
ATOM 623 C CA . ARG A 1 84 ? -27.572 -12.651 37.277 1.00 97.31 84 ARG A CA 1
ATOM 624 C C . ARG A 1 84 ? -28.973 -12.631 36.684 1.00 97.31 84 ARG A C 1
ATOM 626 O O . ARG A 1 84 ? -29.849 -11.958 37.225 1.00 97.31 84 ARG A O 1
ATOM 633 N N . ALA A 1 85 ? -29.175 -13.396 35.620 1.00 96.75 85 ALA A N 1
ATOM 634 C CA . ALA A 1 85 ? -30.467 -13.654 35.003 1.00 96.75 85 ALA A CA 1
ATOM 635 C C . ALA A 1 85 ? -30.815 -15.134 35.158 1.00 96.75 85 ALA A C 1
ATOM 637 O O . ALA A 1 85 ? -30.068 -16.001 34.706 1.00 96.75 85 ALA A O 1
ATOM 638 N N . LYS A 1 86 ? -31.941 -15.432 35.802 1.00 95.38 86 LYS A N 1
ATOM 639 C CA . LYS A 1 86 ? -32.440 -16.794 35.995 1.00 95.38 86 LYS A CA 1
ATOM 640 C C . LYS A 1 86 ? -33.647 -17.024 35.094 1.00 95.38 86 LYS A C 1
ATOM 642 O O . LYS A 1 86 ? -34.638 -16.302 35.207 1.00 95.38 86 LYS A O 1
ATOM 647 N N . VAL A 1 87 ? -33.563 -18.021 34.218 1.00 94.25 87 VAL A N 1
ATOM 648 C CA . VAL A 1 87 ? -34.636 -18.401 33.288 1.00 94.25 87 VAL A CA 1
ATOM 649 C C . VAL A 1 87 ? -34.534 -19.889 32.954 1.00 94.25 87 VAL A C 1
ATOM 651 O O . VAL A 1 87 ? -33.437 -20.416 32.803 1.00 94.25 87 VAL A O 1
ATOM 654 N N . ALA A 1 88 ? -35.672 -20.586 32.881 1.00 85.75 88 ALA A N 1
ATOM 655 C CA . ALA A 1 88 ? -35.739 -22.015 32.540 1.00 85.75 88 ALA A CA 1
ATOM 656 C C . ALA A 1 88 ? -34.747 -22.918 33.320 1.00 85.75 88 ALA A C 1
ATOM 658 O O . ALA A 1 88 ? -34.134 -23.811 32.750 1.00 85.75 88 ALA A O 1
ATOM 659 N N . GLY A 1 89 ? -34.547 -22.654 34.618 1.00 83.75 89 GLY A N 1
ATOM 660 C CA . GLY A 1 89 ? -33.607 -23.403 35.467 1.00 83.75 89 GLY A CA 1
ATOM 661 C C . GLY A 1 89 ? -32.126 -23.027 35.299 1.00 83.75 89 GLY A C 1
ATOM 662 O O . GLY A 1 89 ? -31.326 -23.351 36.171 1.00 83.75 89 GLY A O 1
ATOM 663 N N . LYS A 1 90 ? -31.759 -22.273 34.254 1.00 86.44 90 LYS A N 1
ATOM 664 C CA . LYS A 1 90 ? -30.392 -21.792 34.004 1.00 86.44 90 LYS A CA 1
ATOM 665 C C . LYS A 1 90 ? -30.149 -20.434 34.666 1.00 86.44 90 LYS A C 1
ATOM 667 O O . LYS A 1 90 ? -31.052 -19.599 34.754 1.00 86.44 90 LYS A O 1
ATOM 672 N N . THR A 1 91 ? -28.918 -20.212 35.130 1.00 94.38 91 THR A N 1
ATOM 673 C CA . THR A 1 91 ? -28.459 -18.919 35.662 1.00 94.38 91 THR A CA 1
ATOM 674 C C . THR A 1 91 ? -27.338 -18.384 34.787 1.00 94.38 91 THR A C 1
ATOM 676 O O . THR A 1 91 ? -26.248 -18.945 34.755 1.00 94.38 91 THR A O 1
ATOM 679 N N . LEU A 1 92 ? -27.601 -17.275 34.112 1.00 94.00 92 LEU A N 1
ATOM 680 C CA . LEU A 1 92 ? -26.640 -16.543 33.298 1.00 94.00 92 LEU A CA 1
ATOM 681 C C . LEU A 1 92 ? -26.079 -15.379 34.115 1.00 94.00 92 LEU A C 1
ATOM 683 O O . LEU A 1 92 ? -26.796 -14.803 34.936 1.00 94.00 92 LEU A O 1
ATOM 687 N N . SER A 1 93 ? -24.808 -15.031 33.923 1.00 93.94 93 SER A N 1
ATOM 688 C CA . SER A 1 93 ? -24.138 -13.996 34.719 1.00 93.94 93 SER A CA 1
ATOM 689 C C . SER A 1 93 ? -23.396 -12.995 33.836 1.00 93.94 93 SER A C 1
ATOM 691 O O . SER A 1 93 ? -22.741 -13.385 32.878 1.00 93.94 93 SER A O 1
ATOM 693 N N . CYS A 1 94 ? -23.468 -11.715 34.202 1.00 93.00 94 CYS A N 1
ATOM 694 C CA . CYS A 1 94 ? -22.693 -10.627 33.616 1.00 93.00 94 CYS A CA 1
ATOM 695 C C . CYS A 1 94 ? -21.844 -9.942 34.689 1.00 93.00 94 CYS A C 1
ATOM 697 O O . CYS A 1 94 ? -22.379 -9.451 35.690 1.00 93.00 94 CYS A O 1
ATOM 699 N N . LYS A 1 95 ? -20.528 -9.854 34.483 1.00 94.38 95 LYS A N 1
ATOM 700 C CA . LYS A 1 95 ? -19.626 -9.066 35.335 1.00 94.38 95 LYS A CA 1
ATOM 701 C C . LYS A 1 95 ? -19.729 -7.582 34.976 1.00 94.38 95 LYS A C 1
ATOM 703 O O . LYS A 1 95 ? -19.371 -7.176 33.882 1.00 94.38 95 LYS A O 1
ATOM 708 N N . VAL A 1 96 ? -20.202 -6.760 35.904 1.00 94.69 96 VAL A N 1
ATOM 709 C CA . VAL A 1 96 ? -20.345 -5.309 35.745 1.00 94.69 96 VAL A CA 1
ATOM 710 C C . VAL A 1 96 ? -19.229 -4.597 36.499 1.00 94.69 96 VAL A C 1
ATOM 712 O O . VAL A 1 96 ? -19.143 -4.682 37.725 1.00 94.69 96 VAL A O 1
ATOM 715 N N . THR A 1 97 ? -18.395 -3.858 35.777 1.00 93.75 97 THR A N 1
ATOM 716 C CA . THR A 1 97 ? -17.378 -2.969 36.349 1.00 93.75 97 THR A CA 1
ATOM 717 C C . THR A 1 97 ? -17.896 -1.538 36.314 1.00 93.75 97 THR A C 1
ATOM 719 O O . THR A 1 97 ? -18.204 -1.005 35.256 1.00 93.75 97 THR A O 1
ATOM 722 N N . VAL A 1 98 ? -17.996 -0.893 37.471 1.00 93.00 98 VAL A N 1
ATOM 723 C CA . VAL A 1 98 ? -18.411 0.503 37.591 1.00 93.00 98 VAL A CA 1
ATOM 724 C C . VAL A 1 98 ? -17.177 1.384 37.768 1.00 93.00 98 VAL A C 1
ATOM 726 O O . VAL A 1 98 ? -16.416 1.194 38.718 1.00 93.00 98 VAL A O 1
ATOM 729 N N . LYS A 1 99 ? -16.978 2.365 36.884 1.00 89.19 99 LYS A N 1
ATOM 730 C CA . LYS A 1 99 ? -15.885 3.353 36.962 1.00 89.19 99 LYS A CA 1
ATOM 731 C C . LYS A 1 99 ? -16.407 4.738 37.359 1.00 89.19 99 LYS A C 1
ATOM 733 O O . LYS A 1 99 ? -17.567 5.076 37.129 1.00 89.19 99 LYS A O 1
ATOM 738 N N . ASN A 1 100 ? -15.555 5.561 37.968 1.00 88.31 100 ASN A N 1
ATOM 739 C CA . ASN A 1 100 ? -15.877 6.973 38.194 1.00 88.31 100 ASN A CA 1
ATOM 740 C C . ASN A 1 100 ? -15.894 7.733 36.863 1.00 88.31 100 ASN A C 1
ATOM 742 O O . ASN A 1 100 ? -15.096 7.436 35.977 1.00 88.31 100 ASN A O 1
ATOM 746 N N . VAL A 1 101 ? -16.763 8.742 36.757 1.00 86.75 101 VAL A N 1
ATOM 747 C CA . VAL A 1 101 ? -16.758 9.690 35.632 1.00 86.75 101 VAL A CA 1
ATOM 748 C C . VAL A 1 101 ? -15.386 10.362 35.559 1.00 86.75 101 VAL A C 1
ATOM 750 O O . VAL A 1 101 ? -14.925 10.881 36.580 1.00 86.75 101 VAL A O 1
ATOM 753 N N . ALA A 1 102 ? -14.743 10.350 34.394 1.00 86.19 102 ALA A N 1
ATOM 754 C CA . ALA A 1 102 ? -13.379 10.844 34.207 1.00 86.19 102 ALA A CA 1
ATOM 755 C C . ALA A 1 102 ? -13.143 11.311 32.767 1.00 86.19 102 ALA A C 1
ATOM 757 O O . ALA A 1 102 ? -13.804 10.844 31.843 1.00 86.19 102 ALA A O 1
ATOM 758 N N . LEU A 1 103 ? -12.177 12.211 32.570 1.00 86.69 103 LEU A N 1
ATOM 759 C CA . LEU A 1 103 ? -11.683 12.505 31.226 1.00 86.69 103 LEU A CA 1
ATOM 760 C C . LEU A 1 103 ? -10.843 11.338 30.710 1.00 86.69 103 LEU A C 1
ATOM 762 O O . LEU A 1 103 ? -10.105 10.725 31.481 1.00 86.69 103 LEU A O 1
ATOM 766 N N . ASN A 1 104 ? -10.896 11.089 29.404 1.00 80.06 104 ASN A N 1
ATOM 767 C CA . ASN A 1 104 ? -10.000 10.144 28.735 1.00 80.06 104 ASN A CA 1
ATOM 768 C C . ASN A 1 104 ? -8.518 10.511 28.917 1.00 80.06 104 ASN A C 1
ATOM 770 O O . ASN A 1 104 ? -7.668 9.628 28.940 1.00 80.06 104 ASN A O 1
ATOM 774 N N . LYS A 1 105 ? -8.210 11.807 29.062 1.00 85.25 105 LYS A N 1
ATOM 775 C CA . LYS A 1 105 ? -6.857 12.323 29.279 1.00 85.25 105 LYS A CA 1
ATOM 776 C C . LYS A 1 105 ? -6.879 13.391 30.369 1.00 85.25 105 LYS A C 1
ATOM 778 O O . LYS A 1 105 ? -7.585 14.391 30.267 1.00 85.25 105 LYS A O 1
ATOM 783 N N . SER A 1 106 ? -6.079 13.191 31.413 1.00 86.81 106 SER A N 1
ATOM 784 C CA . SER A 1 106 ? -5.824 14.194 32.460 1.00 86.81 106 SER A CA 1
ATOM 785 C C . SER A 1 106 ? -4.576 15.041 32.166 1.00 86.81 106 SER A C 1
ATOM 787 O O . SER A 1 106 ? -4.375 16.098 32.773 1.00 86.81 106 SER A O 1
ATOM 789 N N . LYS A 1 107 ? -3.743 14.604 31.212 1.00 90.69 107 LYS A N 1
ATOM 790 C CA . LYS A 1 107 ? -2.593 15.333 30.674 1.00 90.69 107 LYS A CA 1
ATOM 791 C C . LYS A 1 107 ? -2.381 14.971 29.200 1.00 90.69 107 LYS A C 1
ATOM 793 O O . LYS A 1 107 ? -2.539 13.812 28.834 1.00 90.69 107 LYS A O 1
ATOM 798 N N . VAL A 1 108 ? -1.987 15.940 28.376 1.00 78.94 108 VAL A N 1
ATOM 799 C CA . VAL A 1 108 ? -1.646 15.757 26.958 1.00 78.94 108 VAL A CA 1
ATOM 800 C C . VAL A 1 108 ? -0.411 16.587 26.619 1.00 78.94 108 VAL A C 1
ATOM 802 O O . VAL A 1 108 ? -0.308 17.741 27.032 1.00 78.94 108 VAL A O 1
ATOM 805 N N . THR A 1 109 ? 0.515 16.013 25.851 1.00 82.75 109 THR A N 1
ATOM 806 C CA . THR A 1 109 ? 1.565 16.775 25.162 1.00 82.75 109 THR A CA 1
ATOM 807 C C . THR A 1 109 ? 1.288 16.739 23.663 1.00 82.75 109 THR A C 1
ATOM 809 O O . THR A 1 109 ? 1.154 15.652 23.116 1.00 82.75 109 THR A O 1
ATOM 812 N N . LEU A 1 110 ? 1.180 17.897 23.014 1.00 70.31 110 LEU A N 1
ATOM 813 C CA . LEU A 1 110 ? 0.920 18.031 21.576 1.00 70.31 110 LEU A CA 1
ATOM 814 C C . LEU A 1 110 ? 2.035 18.829 20.910 1.00 70.31 110 LEU A C 1
ATOM 816 O O . LEU A 1 110 ? 2.668 19.661 21.559 1.00 70.31 110 LEU A O 1
ATOM 820 N N . TYR A 1 111 ? 2.233 18.633 19.611 1.00 72.25 111 TYR A N 1
ATOM 821 C CA . TYR A 1 111 ? 2.978 19.588 18.798 1.00 72.25 111 TYR A CA 1
ATOM 822 C C . TYR A 1 111 ? 2.031 20.662 18.265 1.00 72.25 111 TYR A C 1
ATOM 824 O O . TYR A 1 111 ? 0.839 20.435 18.086 1.00 72.25 111 TYR A O 1
ATOM 832 N N . SER A 1 112 ? 2.545 21.867 18.054 1.00 72.06 112 SER A N 1
ATOM 833 C CA . SER A 1 112 ? 1.747 22.956 17.501 1.00 72.06 112 SER A CA 1
ATOM 834 C C . SER A 1 112 ? 1.190 22.605 16.121 1.00 72.06 112 SER A C 1
ATOM 836 O O . SER A 1 112 ? 1.925 22.104 15.268 1.00 72.06 112 SER A O 1
ATOM 838 N N . GLY A 1 113 ? -0.088 22.916 15.906 1.00 62.62 113 GLY A N 1
ATOM 839 C CA . GLY A 1 113 ? -0.855 22.508 14.728 1.00 62.62 113 GLY A CA 1
ATOM 840 C C . GLY A 1 113 ? -1.537 21.145 14.881 1.00 62.62 113 GLY A C 1
ATOM 841 O O . GLY A 1 113 ? -2.428 20.846 14.105 1.00 62.62 113 GLY A O 1
ATOM 842 N N . SER A 1 114 ? -1.178 20.338 15.885 1.00 59.84 114 SER A N 1
ATOM 843 C CA . SER A 1 114 ? -1.863 19.071 16.169 1.00 59.84 114 SER A CA 1
ATOM 844 C C . SER A 1 114 ? -3.124 19.287 17.007 1.00 59.84 114 SER A C 1
ATOM 846 O O . SER A 1 114 ? -3.221 20.237 17.793 1.00 59.84 114 SER A O 1
ATOM 848 N N . SER A 1 115 ? -4.072 18.360 16.910 1.00 68.81 115 SER A N 1
ATOM 849 C CA . SER A 1 115 ? -5.271 18.343 17.745 1.00 68.81 115 SER A CA 1
ATOM 850 C C . SER A 1 115 ? -5.453 16.987 18.436 1.00 68.81 115 SER A C 1
ATOM 852 O O . SER A 1 115 ? -4.755 16.016 18.152 1.00 68.81 115 SER A O 1
ATOM 854 N N . THR A 1 116 ? -6.328 16.926 19.435 1.00 63.06 116 THR A N 1
ATOM 855 C CA . THR A 1 116 ? -6.804 15.668 20.022 1.00 63.06 116 THR A CA 1
ATOM 856 C C . THR A 1 116 ? -8.155 15.890 20.688 1.00 63.06 116 THR A C 1
ATOM 858 O O . THR A 1 116 ? -8.480 17.019 21.030 1.00 63.06 116 THR A O 1
ATOM 861 N N . THR A 1 117 ? -8.924 14.844 20.970 1.00 78.94 117 THR A N 1
ATOM 862 C CA . THR A 1 117 ? -10.230 15.001 21.631 1.00 78.94 117 THR A CA 1
ATOM 863 C C . THR A 1 117 ? -10.159 14.655 23.117 1.00 78.94 117 THR A C 1
ATOM 865 O O . THR A 1 117 ? -9.681 13.583 23.509 1.00 78.94 117 THR A O 1
ATOM 868 N N . LEU A 1 118 ? -10.672 15.551 23.964 1.00 75.75 118 LEU A N 1
ATOM 869 C CA . LEU A 1 118 ? -10.988 15.259 25.360 1.00 75.75 118 LEU A CA 1
ATOM 870 C C . LEU A 1 118 ? -12.426 14.745 25.465 1.00 75.75 118 LEU A C 1
ATOM 872 O O . LEU A 1 118 ? -13.374 15.495 25.251 1.00 75.75 118 LEU A O 1
ATOM 876 N N . LYS A 1 119 ? -12.577 13.474 25.840 1.00 83.25 119 LYS A N 1
ATOM 877 C CA . LYS A 1 119 ? -13.872 12.819 26.070 1.00 83.25 119 LYS A CA 1
ATOM 878 C C . LYS A 1 119 ? -14.142 12.730 27.569 1.00 83.25 119 LYS A C 1
ATOM 880 O O . LYS A 1 119 ? -13.239 12.391 28.337 1.00 83.25 119 LYS A O 1
ATOM 885 N N . LEU A 1 120 ? -15.372 13.022 27.989 1.00 86.25 120 LEU A N 1
ATOM 886 C CA . LEU A 1 120 ? -15.824 12.825 29.366 1.00 86.25 120 LEU A CA 1
ATOM 887 C C . LEU A 1 120 ? -16.558 11.487 29.466 1.00 86.25 120 LEU A C 1
ATOM 889 O O . LEU A 1 120 ? -17.705 11.361 29.058 1.00 86.25 120 LEU A O 1
ATOM 893 N N . TYR A 1 121 ? -15.907 10.477 30.026 1.00 80.31 121 TYR A N 1
ATOM 894 C CA . TYR A 1 121 ? -16.539 9.181 30.200 1.00 80.31 121 TYR A CA 1
ATOM 895 C C . TYR A 1 121 ? -17.529 9.195 31.360 1.00 80.31 121 TYR A C 1
ATOM 897 O O . TYR A 1 121 ? -17.178 9.602 32.468 1.00 80.31 121 TYR A O 1
ATOM 905 N N . GLY A 1 122 ? -18.749 8.708 31.120 1.00 74.56 122 GLY A N 1
ATOM 906 C CA . GLY A 1 122 ? -19.790 8.595 32.143 1.00 74.56 122 GLY A CA 1
ATOM 907 C C . GLY A 1 122 ? -20.574 9.871 32.437 1.00 74.56 122 GLY A C 1
ATOM 908 O O . GLY A 1 122 ? -21.261 9.944 33.458 1.00 74.56 122 GLY A O 1
ATOM 909 N N . GLY A 1 123 ? -20.462 10.887 31.583 1.00 82.06 123 GLY A N 1
ATOM 910 C CA . GLY A 1 123 ? -21.258 12.103 31.672 1.00 82.06 123 GLY A CA 1
ATOM 911 C C . GLY A 1 123 ? -21.122 12.970 30.427 1.00 82.06 123 GLY A C 1
ATOM 912 O O . GLY A 1 123 ? -20.149 12.871 29.696 1.00 82.06 123 GLY A O 1
ATOM 913 N N . THR A 1 124 ? -22.085 13.856 30.213 1.00 82.31 124 THR A N 1
ATOM 914 C CA . THR A 1 124 ? -22.100 14.767 29.063 1.00 82.31 124 THR A CA 1
ATOM 915 C C . THR A 1 124 ? -21.354 16.056 29.391 1.00 82.31 124 THR A C 1
ATOM 917 O O . THR A 1 124 ? -21.479 16.583 30.503 1.00 82.31 124 THR A O 1
ATOM 920 N N . ILE A 1 125 ? -20.593 16.581 28.433 1.00 84.00 125 ILE A N 1
ATOM 921 C CA . ILE A 1 125 ? -19.933 17.885 28.546 1.00 84.00 125 ILE A CA 1
ATOM 922 C C . ILE A 1 125 ? -20.994 18.988 28.413 1.00 84.00 125 ILE A C 1
ATOM 924 O O . ILE A 1 125 ? -21.702 19.064 27.420 1.00 84.00 125 ILE A O 1
ATOM 928 N N . LYS A 1 126 ? -21.098 19.854 29.421 1.00 90.00 126 LYS A N 1
ATOM 929 C CA . LYS A 1 126 ? -21.923 21.071 29.416 1.00 90.00 126 LYS A CA 1
ATOM 930 C C . LYS A 1 126 ? -21.169 22.256 28.828 1.00 90.00 126 LYS A C 1
ATOM 932 O O . LYS A 1 126 ? -21.725 23.041 28.069 1.00 90.00 126 LYS A O 1
ATOM 937 N N . SER A 1 127 ? -19.917 22.431 29.236 1.00 91.69 127 SER A N 1
ATOM 938 C CA . SER A 1 127 ? -19.074 23.523 28.762 1.00 91.69 127 SER A CA 1
ATOM 939 C C . SER A 1 127 ? -17.599 23.192 28.928 1.00 91.69 127 SER A C 1
ATOM 941 O O . SER A 1 127 ? -17.208 22.352 29.744 1.00 91.69 127 SER A O 1
ATOM 943 N N . VAL A 1 128 ? -16.770 23.879 28.151 1.00 93.81 128 VAL A N 1
ATOM 944 C CA . VAL A 1 128 ? -15.316 23.753 28.190 1.00 93.81 128 VAL A CA 1
ATOM 945 C C . VAL A 1 128 ? -14.671 25.129 28.283 1.00 93.81 128 VAL A C 1
ATOM 947 O O . VAL A 1 128 ? -15.231 26.126 27.831 1.00 93.81 128 VAL A O 1
ATOM 950 N N . LYS A 1 129 ? -13.481 25.196 28.876 1.00 94.62 129 LYS A N 1
ATOM 951 C CA . LYS A 1 129 ? -12.685 26.423 28.954 1.00 94.62 129 LYS A CA 1
ATOM 952 C C . LYS A 1 129 ? -11.204 26.089 28.884 1.00 94.62 129 LYS A C 1
ATOM 954 O O . LYS A 1 129 ? -10.744 25.191 29.581 1.00 94.62 129 LYS A O 1
ATOM 959 N N . SER A 1 130 ? -10.441 26.855 28.111 1.00 96.94 130 SER A N 1
ATOM 960 C CA . SER A 1 130 ? -8.977 26.838 28.182 1.00 96.94 130 SER A CA 1
ATOM 961 C C . SER A 1 130 ? -8.479 27.944 29.104 1.00 96.94 130 SER A C 1
ATOM 963 O O . SER A 1 130 ? -8.982 29.066 29.062 1.00 96.94 130 SER A O 1
ATOM 965 N N . SER A 1 131 ? -7.475 27.652 29.931 1.00 97.50 131 SER A N 1
ATOM 966 C CA . SER A 1 131 ? -6.800 28.676 30.731 1.00 97.50 131 SER A CA 1
ATOM 967 C C . SER A 1 131 ? -5.972 29.639 29.875 1.00 97.50 131 SER A C 1
ATOM 969 O O . SER A 1 131 ? -5.690 30.743 30.327 1.00 97.50 131 SER A O 1
ATOM 971 N N . ARG A 1 132 ? -5.532 29.214 28.678 1.00 96.38 132 ARG A N 1
ATOM 972 C CA . ARG A 1 132 ? -4.701 29.991 27.741 1.00 96.38 132 ARG A CA 1
ATOM 973 C C . ARG A 1 132 ? -5.040 29.602 26.301 1.00 96.38 132 ARG A C 1
ATOM 975 O O . ARG A 1 132 ? -4.410 28.717 25.725 1.00 96.38 132 ARG A O 1
ATOM 982 N N . THR A 1 133 ? -6.021 30.280 25.710 1.00 94.00 133 THR A N 1
ATOM 983 C CA . THR A 1 133 ? -6.492 30.034 24.331 1.00 94.00 133 THR A CA 1
ATOM 984 C C . THR A 1 133 ? -5.423 30.289 23.270 1.00 94.00 133 THR A C 1
ATOM 986 O O . THR A 1 133 ? -5.448 29.655 22.222 1.00 94.00 133 THR A O 1
ATOM 989 N N . SER A 1 134 ? -4.443 31.151 23.555 1.00 88.25 134 SER A N 1
ATOM 990 C CA . SER A 1 134 ? -3.274 31.358 22.692 1.00 88.25 134 SER A CA 1
ATOM 991 C C . SER A 1 134 ? -2.332 30.151 22.633 1.00 88.25 134 SER A C 1
ATOM 993 O O . SER A 1 134 ? -1.560 30.049 21.688 1.00 88.25 134 SER A O 1
ATOM 995 N N . VAL A 1 135 ? -2.391 29.239 23.612 1.00 90.06 135 VAL A N 1
ATOM 996 C CA . VAL A 1 135 ? -1.595 27.999 23.665 1.00 90.06 135 VAL A CA 1
ATOM 997 C C . VAL A 1 135 ? -2.406 26.824 23.132 1.00 90.06 135 VAL A C 1
ATOM 999 O O . VAL A 1 135 ? -1.932 26.102 22.260 1.00 90.06 135 VAL A O 1
ATOM 1002 N N . ALA A 1 136 ? -3.631 26.642 23.629 1.00 90.62 136 ALA A N 1
ATOM 1003 C CA . ALA A 1 136 ? -4.527 25.595 23.161 1.00 90.62 136 ALA A CA 1
ATOM 1004 C C . ALA A 1 136 ? -5.993 26.016 23.303 1.00 90.62 136 ALA A C 1
ATOM 1006 O O . ALA A 1 136 ? -6.386 26.581 24.329 1.00 90.62 136 ALA A O 1
ATOM 1007 N N . THR A 1 137 ? -6.811 25.723 22.299 1.00 92.56 137 THR A N 1
ATOM 1008 C CA . THR A 1 137 ? -8.266 25.937 22.319 1.00 92.56 137 THR A CA 1
ATOM 1009 C C . THR A 1 137 ? -8.990 24.613 22.444 1.00 92.56 137 THR A C 1
ATOM 1011 O O . THR A 1 137 ? -8.443 23.586 22.072 1.00 92.56 137 THR A O 1
ATOM 1014 N N . ILE A 1 138 ? -10.215 24.629 22.961 1.00 92.31 138 ILE A N 1
ATOM 1015 C CA . ILE A 1 138 ? -11.066 23.443 22.994 1.00 92.31 138 ILE A CA 1
ATOM 1016 C C . ILE A 1 138 ? -12.466 23.798 22.496 1.00 92.31 138 ILE A C 1
ATOM 1018 O O . ILE A 1 138 ? -13.035 24.798 22.939 1.00 92.31 138 ILE A O 1
ATOM 1022 N N . SER A 1 139 ? -12.996 23.005 21.568 1.00 84.62 139 SER A N 1
ATOM 1023 C CA . SER A 1 139 ? -14.375 23.122 21.090 1.00 84.62 139 SER A CA 1
ATOM 1024 C C . SER A 1 139 ? -15.368 22.560 22.114 1.00 84.62 139 SER A C 1
ATOM 1026 O O . SER A 1 139 ? -15.005 21.760 22.980 1.00 84.62 139 SER A O 1
ATOM 1028 N N . LYS A 1 140 ? -16.656 22.908 21.989 1.00 76.19 140 LYS A N 1
ATOM 1029 C CA . LYS A 1 140 ? -17.723 22.309 22.816 1.00 76.19 140 LYS A CA 1
ATOM 1030 C C . LYS A 1 140 ? -17.791 20.775 22.684 1.00 76.19 140 LYS A C 1
ATOM 1032 O O . LYS A 1 140 ? -18.140 20.124 23.663 1.00 76.19 140 LYS A O 1
ATOM 1037 N N . SER A 1 141 ? -17.395 20.219 21.533 1.00 63.12 141 SER A N 1
ATOM 1038 C CA . SER A 1 141 ? -17.292 18.771 21.273 1.00 63.12 141 SER A CA 1
ATOM 1039 C C . SER A 1 141 ? -16.044 18.109 21.877 1.00 63.12 141 SER A C 1
ATOM 1041 O O . SER A 1 141 ? -15.908 16.890 21.847 1.00 63.12 141 SER A O 1
ATOM 1043 N N . GLY A 1 142 ? -15.125 18.887 22.457 1.00 69.69 142 GLY A N 1
ATOM 1044 C CA . GLY A 1 142 ? -13.923 18.375 23.107 1.00 69.69 142 GLY A CA 1
ATOM 1045 C C . GLY A 1 142 ? -12.665 18.342 22.231 1.00 69.69 142 GLY A C 1
ATOM 1046 O O . GLY A 1 142 ? -11.625 17.923 22.745 1.00 69.69 142 GLY A O 1
ATOM 1047 N N . LYS A 1 143 ? -12.706 18.809 20.966 1.00 79.38 143 LYS A N 1
ATOM 1048 C CA . LYS A 1 143 ? -11.526 18.941 20.076 1.00 79.38 143 LYS A CA 1
ATOM 1049 C C . LYS A 1 143 ? -10.589 19.996 20.663 1.00 79.38 143 LYS A C 1
ATOM 1051 O O . LYS A 1 143 ? -10.880 21.190 20.649 1.00 79.38 143 LYS A O 1
ATOM 1056 N N . LEU A 1 144 ? -9.496 19.534 21.256 1.00 83.62 144 LEU A N 1
ATOM 1057 C CA . LEU A 1 144 ? -8.406 20.310 21.826 1.00 83.62 144 LEU A CA 1
ATOM 1058 C C . LEU A 1 144 ? -7.344 20.554 20.745 1.00 83.62 144 LEU A C 1
ATOM 1060 O O . LEU A 1 144 ? -6.617 19.636 20.377 1.00 83.62 144 LEU A O 1
ATOM 1064 N N . THR A 1 145 ? -7.211 21.794 20.285 1.00 82.56 145 THR A N 1
ATOM 1065 C CA . THR A 1 145 ? -6.258 22.196 19.238 1.00 82.56 145 THR A CA 1
ATOM 1066 C C . THR A 1 145 ? -5.058 22.911 19.846 1.00 82.56 145 THR A C 1
ATOM 1068 O O . THR A 1 145 ? -5.218 23.887 20.586 1.00 82.56 145 THR A O 1
ATOM 1071 N N . ALA A 1 146 ? -3.849 22.459 19.519 1.00 81.81 146 ALA A N 1
ATOM 1072 C CA . ALA A 1 146 ? -2.600 23.087 19.931 1.00 81.81 146 ALA A CA 1
ATOM 1073 C C . ALA A 1 146 ? -2.223 24.241 18.990 1.00 81.81 146 ALA A C 1
ATOM 1075 O O . ALA A 1 146 ? -1.982 24.029 17.804 1.00 81.81 146 ALA A O 1
ATOM 1076 N N . LYS A 1 147 ? -2.119 25.463 19.522 1.00 80.06 147 LYS A N 1
ATOM 1077 C CA . LYS A 1 147 ? -1.849 26.679 18.734 1.00 80.06 147 LYS A CA 1
ATOM 1078 C C . LYS A 1 147 ? -0.416 27.185 18.844 1.00 80.06 147 LYS A C 1
ATOM 1080 O O . LYS A 1 147 ? 0.179 27.566 17.844 1.00 80.06 147 LYS A O 1
ATOM 1085 N N . LYS A 1 148 ? 0.125 27.240 20.061 1.00 84.44 148 LYS A N 1
ATOM 1086 C CA . LYS A 1 148 ? 1.447 27.820 20.330 1.00 84.44 148 LYS A CA 1
ATOM 1087 C C . LYS A 1 148 ? 2.127 27.067 21.454 1.00 84.44 148 LYS A C 1
ATOM 1089 O O . LYS A 1 148 ? 1.462 26.674 22.409 1.00 84.44 148 LYS A O 1
ATOM 1094 N N . ALA A 1 149 ? 3.445 26.912 21.361 1.00 84.06 149 ALA A N 1
ATOM 1095 C CA . ALA A 1 149 ? 4.244 26.292 22.405 1.00 84.06 149 ALA A CA 1
ATOM 1096 C C . ALA A 1 149 ? 3.990 26.954 23.773 1.00 84.06 149 ALA A C 1
ATOM 1098 O O . ALA A 1 149 ? 3.950 28.182 23.895 1.00 84.06 149 ALA A O 1
ATOM 1099 N N . GLY A 1 150 ? 3.789 26.135 24.804 1.00 88.81 150 GLY A N 1
ATOM 1100 C CA . GLY A 1 150 ? 3.413 26.597 26.138 1.00 88.81 150 GLY A CA 1
ATOM 1101 C C . GLY A 1 150 ? 2.592 25.572 26.913 1.00 88.81 150 GLY A C 1
ATOM 1102 O O . GLY A 1 150 ? 2.402 24.442 26.475 1.00 88.81 150 GLY A O 1
ATOM 1103 N N . SER A 1 151 ? 2.097 25.964 28.087 1.00 92.94 151 SER A N 1
ATOM 1104 C CA . SER A 1 151 ? 1.206 25.124 28.898 1.00 92.94 151 SER A CA 1
ATOM 1105 C C . SER A 1 151 ? -0.157 25.780 29.085 1.00 92.94 151 SER A C 1
ATOM 1107 O O . SER A 1 151 ? -0.232 26.977 29.359 1.00 92.94 151 SER A O 1
ATOM 1109 N N . ALA A 1 152 ? -1.222 24.993 28.967 1.00 96.31 152 ALA A N 1
ATOM 1110 C CA . ALA A 1 152 ? -2.599 25.390 29.241 1.00 96.31 152 ALA A CA 1
ATOM 1111 C C . ALA A 1 152 ? -3.294 24.313 30.082 1.00 96.31 152 ALA A C 1
ATOM 1113 O O . ALA A 1 152 ? -2.965 23.135 29.996 1.00 96.31 152 ALA A O 1
ATOM 1114 N N . THR A 1 153 ? -4.278 24.700 30.883 1.00 97.38 153 THR A N 1
ATOM 1115 C CA . THR A 1 153 ? -5.192 23.764 31.540 1.00 97.38 153 THR A CA 1
ATOM 1116 C C . THR A 1 153 ? -6.541 23.873 30.866 1.00 97.38 153 THR A C 1
ATOM 1118 O O . THR A 1 153 ? -7.097 24.965 30.744 1.00 97.38 153 THR A O 1
ATOM 1121 N N . ILE A 1 154 ? -7.075 22.733 30.456 1.00 97.56 154 ILE A N 1
ATOM 1122 C CA . ILE A 1 154 ? -8.419 22.628 29.920 1.00 97.56 154 ILE A CA 1
ATOM 1123 C C . ILE A 1 154 ? -9.361 22.207 31.037 1.00 97.56 154 ILE A C 1
ATOM 1125 O O . ILE A 1 154 ? -9.106 21.225 31.733 1.00 97.56 154 ILE A O 1
ATOM 1129 N N . TYR A 1 155 ? -10.437 22.963 31.209 1.00 96.06 155 TYR A N 1
ATOM 1130 C CA . TYR A 1 155 ? -11.517 22.701 32.144 1.00 96.06 155 TYR A CA 1
ATOM 1131 C C . TYR A 1 155 ? -12.716 22.174 31.369 1.00 96.06 155 TYR A C 1
ATOM 1133 O O . TYR A 1 155 ? -13.177 22.826 30.436 1.00 96.06 155 TYR A O 1
ATOM 1141 N N . VAL A 1 156 ? -13.230 21.022 31.779 1.00 94.38 156 VAL A N 1
ATOM 1142 C CA . VAL A 1 156 ? -14.428 20.401 31.214 1.00 94.38 156 VAL A CA 1
ATOM 1143 C C . VAL A 1 156 ? -15.472 20.307 32.319 1.00 94.38 156 VAL A C 1
ATOM 1145 O O . VAL A 1 156 ? -15.220 19.719 33.371 1.00 94.38 156 VAL A O 1
ATOM 1148 N N . TYR A 1 157 ? -16.635 20.908 32.108 1.00 93.00 157 TYR A N 1
ATOM 1149 C CA . TYR A 1 157 ? -17.752 20.884 33.046 1.00 93.00 157 TYR A CA 1
ATOM 1150 C C . TYR A 1 157 ? -18.795 19.900 32.543 1.00 93.00 157 TYR A C 1
ATOM 1152 O O . TYR A 1 157 ? -19.210 19.977 31.392 1.00 93.00 157 TYR A O 1
ATOM 1160 N N . SER A 1 158 ? -19.227 18.981 33.400 1.00 89.69 158 SER A N 1
ATOM 1161 C CA . SER A 1 158 ? -20.328 18.062 33.092 1.00 89.69 158 SER A CA 1
ATOM 1162 C C . SER A 1 158 ? -21.698 18.743 33.207 1.00 89.69 158 SER A C 1
ATOM 1164 O O . SER A 1 158 ? -21.828 19.776 33.867 1.00 89.69 158 SER A O 1
ATOM 1166 N N . THR A 1 159 ? -22.749 18.134 32.653 1.00 82.88 159 THR A N 1
ATOM 1167 C CA . THR A 1 159 ? -24.157 18.556 32.849 1.00 82.88 159 THR A CA 1
ATOM 1168 C C . THR A 1 159 ? -24.583 18.592 34.317 1.00 82.88 159 THR A C 1
ATOM 1170 O O . THR A 1 159 ? -25.420 19.406 34.695 1.00 82.88 159 THR A O 1
ATOM 1173 N N . LYS A 1 160 ? -23.926 17.806 35.178 1.00 82.94 160 LYS A N 1
ATOM 1174 C CA . LYS A 1 160 ? -24.084 17.835 36.644 1.00 82.94 160 LYS A CA 1
ATOM 1175 C C . LYS A 1 160 ? -23.244 18.927 37.332 1.00 82.94 160 LYS A C 1
ATOM 1177 O O . LYS A 1 160 ? -23.006 18.849 38.532 1.00 82.94 160 LYS A O 1
ATOM 1182 N N . ASN A 1 161 ? -22.725 19.902 36.582 1.00 84.44 161 ASN A N 1
ATOM 1183 C CA . ASN A 1 161 ? -21.839 20.987 37.032 1.00 84.44 161 ASN A CA 1
ATOM 1184 C C . ASN A 1 161 ? -20.517 20.543 37.699 1.00 84.44 161 ASN A C 1
ATOM 1186 O O . ASN A 1 161 ? -19.788 21.372 38.244 1.00 84.44 161 ASN A O 1
ATOM 1190 N N . LYS A 1 162 ? -20.144 19.258 37.628 1.00 89.00 162 LYS A N 1
ATOM 1191 C CA . LYS A 1 162 ? -18.847 18.771 38.127 1.00 89.00 162 LYS A CA 1
ATOM 1192 C C . LYS A 1 162 ? -17.729 19.083 37.130 1.00 89.00 162 LYS A C 1
ATOM 1194 O O . LYS A 1 162 ? -17.900 18.825 35.937 1.00 89.00 162 LYS A O 1
ATOM 1199 N N . ARG A 1 163 ? -16.602 19.608 37.626 1.00 93.88 163 ARG A N 1
ATOM 1200 C CA . ARG A 1 163 ? -15.426 20.031 36.843 1.00 93.88 163 ARG A CA 1
ATOM 1201 C C . ARG A 1 163 ? -14.364 18.932 36.749 1.00 93.88 163 ARG A C 1
ATOM 1203 O O . ARG A 1 163 ? -14.014 18.325 37.759 1.00 93.88 163 ARG A O 1
ATOM 1210 N N . TYR A 1 164 ? -13.792 18.779 35.561 1.00 94.44 164 TYR A N 1
ATOM 1211 C CA . TYR A 1 164 ? -12.666 17.909 35.230 1.00 94.44 164 TYR A CA 1
ATOM 1212 C C . TYR A 1 164 ? -11.564 18.714 34.545 1.00 94.44 164 TYR A C 1
ATOM 1214 O O . TYR A 1 164 ? -11.846 19.736 33.915 1.00 94.44 164 TYR A O 1
ATOM 1222 N N . THR A 1 165 ? -10.311 18.285 34.681 1.00 96.06 165 THR A N 1
ATOM 1223 C CA . THR A 1 165 ? -9.158 19.029 34.163 1.00 96.06 165 THR A CA 1
ATOM 1224 C C . THR A 1 165 ? -8.223 18.162 33.334 1.00 96.06 165 THR A C 1
ATOM 1226 O O . THR A 1 165 ? -7.940 17.019 33.688 1.00 96.06 165 THR A O 1
ATOM 1229 N N . CYS A 1 166 ? -7.700 18.744 32.255 1.00 94.75 166 CYS A N 1
ATOM 1230 C CA . CYS A 1 166 ? -6.602 18.189 31.475 1.00 94.75 166 CYS A CA 1
ATOM 1231 C C . CYS A 1 166 ? -5.454 19.200 31.380 1.00 94.75 166 CYS A C 1
ATOM 1233 O O . CYS A 1 166 ? -5.653 20.334 30.941 1.00 94.75 166 CYS A O 1
ATOM 1235 N N . LYS A 1 167 ? -4.243 18.799 31.777 1.00 96.69 167 LYS A N 1
ATOM 1236 C CA . LYS A 1 167 ? -3.023 19.606 31.621 1.00 96.69 167 LYS A CA 1
ATOM 1237 C C . LYS A 1 167 ? -2.462 19.437 30.210 1.00 96.69 167 LYS A C 1
ATOM 1239 O O . LYS A 1 167 ? -2.116 18.331 29.822 1.00 96.69 167 LYS A O 1
ATOM 1244 N N . VAL A 1 168 ? -2.334 20.516 29.455 1.00 93.38 168 VAL A N 1
ATOM 1245 C CA . VAL A 1 168 ? -1.879 20.501 28.062 1.00 93.38 168 VAL A CA 1
ATOM 1246 C C . VAL A 1 168 ? -0.518 21.165 27.962 1.00 93.38 168 VAL A C 1
ATOM 1248 O O . VAL A 1 168 ? -0.349 22.304 28.393 1.00 93.38 168 VAL A O 1
ATOM 1251 N N . THR A 1 169 ? 0.439 20.465 27.369 1.00 91.50 169 THR A N 1
ATOM 1252 C CA . THR A 1 169 ? 1.757 20.990 27.014 1.00 91.50 169 THR A CA 1
ATOM 1253 C C . THR A 1 169 ? 1.875 20.997 25.497 1.00 91.50 169 THR A C 1
ATOM 1255 O O . THR A 1 169 ? 1.852 19.946 24.871 1.00 91.50 169 THR A O 1
ATOM 1258 N N . VAL A 1 170 ? 2.006 22.170 24.892 1.00 86.31 170 VAL A N 1
ATOM 1259 C CA . VAL A 1 170 ? 2.250 22.310 23.456 1.00 86.31 170 VAL A CA 1
ATOM 1260 C C . VAL A 1 170 ? 3.743 22.521 23.224 1.00 86.31 170 VAL A C 1
ATOM 1262 O O . VAL A 1 170 ? 4.353 23.386 23.856 1.00 86.31 170 VAL A O 1
ATOM 1265 N N . LYS A 1 171 ? 4.326 21.741 22.316 1.00 84.62 171 LYS A N 1
ATOM 1266 C CA . LYS A 1 171 ? 5.718 21.829 21.863 1.00 84.62 171 LYS A CA 1
ATOM 1267 C C . LYS A 1 171 ? 5.776 22.414 20.450 1.00 84.62 171 LYS A C 1
ATOM 1269 O O . LYS A 1 171 ? 4.898 22.157 19.629 1.00 84.62 171 LYS A O 1
ATOM 1274 N N . ALA A 1 172 ? 6.809 23.195 20.153 1.00 84.38 172 ALA A N 1
ATOM 1275 C CA . ALA A 1 172 ? 7.108 23.614 18.784 1.00 84.38 172 ALA A CA 1
ATOM 1276 C C . ALA A 1 172 ? 7.894 22.523 18.030 1.00 84.38 172 ALA A C 1
ATOM 1278 O O . ALA A 1 172 ? 8.456 21.618 18.652 1.00 84.38 172 ALA A O 1
ATOM 1279 N N . ARG A 1 173 ? 7.903 22.593 16.694 1.00 81.56 173 ARG A N 1
ATOM 1280 C CA . ARG A 1 173 ? 8.679 21.701 15.809 1.00 81.56 173 ARG A CA 1
ATOM 1281 C C . ARG A 1 173 ? 9.022 22.379 14.485 1.00 81.56 173 ARG A C 1
ATOM 1283 O O . ARG A 1 173 ? 8.329 23.310 14.085 1.00 81.56 173 ARG A O 1
ATOM 1290 N N . LEU A 1 174 ? 10.054 21.901 13.796 1.00 80.44 174 LEU A N 1
ATOM 1291 C CA . LEU A 1 174 ? 10.323 22.286 12.406 1.00 80.44 174 LEU A CA 1
ATOM 1292 C C . LEU A 1 174 ? 9.334 21.599 11.452 1.00 80.44 174 LEU A C 1
ATOM 1294 O O . LEU A 1 174 ? 8.796 20.544 11.785 1.00 80.44 174 LEU A O 1
ATOM 1298 N N . SER A 1 175 ? 9.089 22.204 10.286 1.00 70.75 175 SER A N 1
ATOM 1299 C CA . SER A 1 175 ? 8.262 21.621 9.219 1.00 70.75 175 SER A CA 1
ATOM 1300 C C . SER A 1 175 ? 8.885 20.368 8.596 1.00 70.75 175 SER A C 1
ATOM 1302 O O . SER A 1 175 ? 8.144 19.537 8.096 1.00 70.75 175 SER A O 1
ATOM 1304 N N . ALA A 1 176 ? 10.209 20.211 8.689 1.00 62.12 176 ALA A N 1
ATOM 1305 C CA . ALA A 1 176 ? 10.938 18.991 8.357 1.00 62.12 176 ALA A CA 1
ATOM 1306 C C . ALA A 1 176 ? 12.031 18.736 9.409 1.00 62.12 176 ALA A C 1
ATOM 1308 O O . ALA A 1 176 ? 12.652 19.676 9.916 1.00 62.12 176 ALA A O 1
ATOM 1309 N N . ASN A 1 177 ? 12.256 17.469 9.758 1.00 67.00 177 ASN A N 1
ATOM 1310 C CA . ASN A 1 177 ? 13.331 17.023 10.655 1.00 67.00 177 ASN A CA 1
ATOM 1311 C C . ASN A 1 177 ? 14.527 16.413 9.895 1.00 67.00 177 ASN A C 1
ATOM 1313 O O . ASN A 1 177 ? 15.598 16.258 10.486 1.00 67.00 177 ASN A O 1
ATOM 1317 N N . LYS A 1 178 ? 14.361 16.100 8.604 1.00 67.44 178 LYS A N 1
ATOM 1318 C CA . LYS A 1 178 ? 15.405 15.646 7.684 1.00 67.44 178 LYS A CA 1
ATOM 1319 C C . LYS A 1 178 ? 15.178 16.259 6.299 1.00 67.44 178 LYS A C 1
ATOM 1321 O O . LYS A 1 178 ? 14.038 16.395 5.875 1.00 67.44 178 LYS A O 1
ATOM 1326 N N . VAL A 1 179 ? 16.263 16.613 5.620 1.00 63.97 179 VAL A N 1
ATOM 1327 C CA . VAL A 1 179 ? 16.300 17.176 4.266 1.00 63.97 179 VAL A CA 1
ATOM 1328 C C . VAL A 1 179 ? 17.490 16.553 3.524 1.00 63.97 179 VAL A C 1
ATOM 1330 O O . VAL A 1 179 ? 18.569 16.406 4.102 1.00 63.97 179 VAL A O 1
ATOM 1333 N N . VAL A 1 180 ? 17.309 16.184 2.258 1.00 67.44 180 VAL A N 1
ATOM 1334 C CA . VAL A 1 180 ? 18.389 15.748 1.357 1.00 67.44 180 VAL A CA 1
ATOM 1335 C C . VAL A 1 180 ? 18.460 16.754 0.210 1.00 67.44 180 VAL A C 1
ATOM 1337 O O . VAL A 1 180 ? 17.412 17.135 -0.297 1.00 67.44 180 VAL A O 1
ATOM 1340 N N . LEU A 1 181 ? 19.655 17.249 -0.124 1.00 65.19 181 LEU A N 1
ATOM 1341 C CA . LEU A 1 181 ? 19.852 18.278 -1.154 1.00 65.19 181 LEU A CA 1
ATOM 1342 C C . LEU A 1 181 ? 21.068 17.970 -2.044 1.00 65.19 181 LEU A C 1
ATOM 1344 O O . LEU A 1 181 ? 22.140 17.663 -1.519 1.00 65.19 181 LEU A O 1
ATOM 1348 N N . PRO A 1 182 ? 20.956 18.130 -3.364 1.00 67.94 182 PRO A N 1
ATOM 1349 C CA . PRO A 1 182 ? 22.090 18.224 -4.285 1.00 67.94 182 PRO A CA 1
ATOM 1350 C C . PRO A 1 182 ? 23.063 19.361 -3.934 1.00 67.94 182 PRO A C 1
ATOM 1352 O O . PRO A 1 182 ? 22.678 20.378 -3.355 1.00 67.94 182 PRO A O 1
ATOM 1355 N N . VAL A 1 183 ? 24.352 19.223 -4.267 1.00 76.69 183 VAL A N 1
ATOM 1356 C CA . VAL A 1 183 ? 25.320 20.332 -4.150 1.00 76.69 183 VAL A CA 1
ATOM 1357 C C . VAL A 1 183 ? 24.899 21.476 -5.078 1.00 76.69 183 VAL A C 1
ATOM 1359 O O . VAL A 1 183 ? 24.870 21.292 -6.285 1.00 76.69 183 VAL A O 1
ATOM 1362 N N . GLY A 1 184 ? 24.660 22.667 -4.518 1.00 64.75 184 GLY A N 1
ATOM 1363 C CA . GLY A 1 184 ? 24.233 23.861 -5.264 1.00 64.75 184 GLY A CA 1
ATOM 1364 C C . GLY A 1 184 ? 22.795 24.294 -4.958 1.00 64.75 184 GLY A C 1
ATOM 1365 O O . GLY A 1 184 ? 22.501 25.489 -5.001 1.00 64.75 184 GLY A O 1
ATOM 1366 N N . ASP A 1 185 ? 21.950 23.356 -4.527 1.00 72.00 185 ASP A N 1
ATOM 1367 C CA . ASP A 1 185 ? 20.511 23.560 -4.332 1.00 72.00 185 ASP A CA 1
ATOM 1368 C C . ASP A 1 185 ? 20.121 24.274 -3.040 1.00 72.00 185 ASP A C 1
ATOM 1370 O O . ASP A 1 185 ? 20.937 24.523 -2.143 1.00 72.00 185 ASP A O 1
ATOM 1374 N N . TYR A 1 186 ? 18.825 24.583 -2.907 1.00 83.00 186 TYR A N 1
ATOM 1375 C CA . TYR A 1 186 ? 18.261 25.080 -1.662 1.00 83.00 186 TYR A CA 1
ATOM 1376 C C . TYR A 1 186 ? 16.823 24.623 -1.384 1.00 83.00 186 TYR A C 1
ATOM 1378 O O . TYR A 1 186 ? 16.072 24.280 -2.283 1.00 83.00 186 TYR A O 1
ATOM 1386 N N . THR A 1 187 ? 16.414 24.679 -0.114 1.00 68.31 187 THR A N 1
ATOM 1387 C CA . THR A 1 187 ? 15.017 24.480 0.310 1.00 68.31 187 THR A CA 1
ATOM 1388 C C . THR A 1 187 ? 14.614 25.462 1.412 1.00 68.31 187 THR A C 1
ATOM 1390 O O . THR A 1 187 ? 15.471 26.093 2.043 1.00 68.31 187 THR A O 1
ATOM 1393 N N . LYS A 1 188 ? 13.307 25.593 1.668 1.00 82.06 188 LYS A N 1
ATOM 1394 C CA . LYS A 1 188 ? 12.739 26.404 2.755 1.00 82.06 188 LYS A CA 1
ATOM 1395 C C . LYS A 1 188 ? 11.989 25.516 3.751 1.00 82.06 188 LYS A C 1
ATOM 1397 O O . LYS A 1 188 ? 11.028 24.845 3.399 1.00 82.06 188 LYS A O 1
ATOM 1402 N N . ILE A 1 189 ? 12.363 25.586 5.027 1.00 78.62 189 ILE A N 1
ATOM 1403 C CA . ILE A 1 189 ? 11.603 24.987 6.142 1.00 78.62 189 ILE A CA 1
ATOM 1404 C C . ILE A 1 189 ? 11.146 26.083 7.111 1.00 78.62 189 ILE A C 1
ATOM 1406 O O . ILE A 1 189 ? 11.605 27.214 7.021 1.00 78.62 189 ILE A O 1
ATOM 1410 N N . TYR A 1 190 ? 10.248 25.815 8.056 1.00 83.00 190 TYR A N 1
ATOM 1411 C CA . TYR A 1 190 ? 9.807 26.825 9.034 1.00 83.00 190 TYR A CA 1
ATOM 1412 C C . TYR A 1 190 ? 9.535 26.232 10.418 1.00 83.00 190 TYR A C 1
ATOM 1414 O O . TYR A 1 190 ? 9.328 25.030 10.578 1.00 83.00 190 TYR A O 1
ATOM 1422 N N . LEU A 1 191 ? 9.545 27.088 11.445 1.00 83.50 191 LEU A N 1
ATOM 1423 C CA . LEU A 1 191 ? 9.288 26.695 12.832 1.00 83.50 191 LEU A CA 1
ATOM 1424 C C . LEU A 1 191 ? 7.793 26.813 13.156 1.00 83.50 191 LEU A C 1
ATOM 1426 O O . LEU A 1 191 ? 7.251 27.912 13.269 1.00 83.50 191 LEU A O 1
ATOM 1430 N N . ARG A 1 192 ? 7.120 25.676 13.343 1.00 78.25 192 ARG A N 1
ATOM 1431 C CA . ARG A 1 192 ? 5.714 25.608 13.752 1.00 78.25 192 ARG A CA 1
ATOM 1432 C C . ARG A 1 192 ? 5.588 25.793 15.264 1.00 78.25 192 ARG A C 1
ATOM 1434 O O . ARG A 1 192 ? 6.212 25.079 16.049 1.00 78.25 192 ARG A O 1
ATOM 1441 N N . GLY A 1 193 ? 4.726 26.723 15.676 1.00 70.94 193 GLY A N 1
ATOM 1442 C CA . GLY A 1 193 ? 4.325 26.905 17.076 1.00 70.94 193 GLY A CA 1
ATOM 1443 C C . GLY A 1 193 ? 5.204 27.785 17.945 1.00 70.94 193 GLY A C 1
ATOM 1444 O O . GLY A 1 193 ? 4.905 27.948 19.128 1.00 70.94 193 GLY A O 1
ATOM 1445 N N . ALA A 1 194 ? 6.264 28.361 17.388 1.00 83.94 194 ALA A N 1
ATOM 1446 C CA . ALA A 1 194 ? 7.110 29.329 18.066 1.00 83.94 194 ALA A CA 1
ATOM 1447 C C . ALA A 1 194 ? 7.649 30.350 17.061 1.00 83.94 194 ALA A C 1
ATOM 1449 O O . ALA A 1 194 ? 7.726 30.086 15.864 1.00 83.94 194 ALA A O 1
ATOM 1450 N N . THR A 1 195 ? 8.019 31.531 17.549 1.00 87.50 195 THR A N 1
ATOM 1451 C CA . THR A 1 195 ? 8.590 32.578 16.700 1.00 87.50 195 THR A CA 1
ATOM 1452 C C . THR A 1 195 ? 10.066 32.285 16.467 1.00 87.50 195 THR A C 1
ATOM 1454 O O . THR A 1 195 ? 10.848 32.243 17.419 1.00 87.50 195 THR A O 1
ATOM 1457 N N . LEU A 1 196 ? 10.446 32.097 15.202 1.00 89.44 196 LEU A N 1
ATOM 1458 C CA . LEU A 1 196 ? 11.830 31.868 14.796 1.00 89.44 196 LEU A CA 1
ATOM 1459 C C . LEU A 1 196 ? 12.697 33.095 15.125 1.00 89.44 196 LEU A C 1
ATOM 1461 O O . LEU A 1 196 ? 12.490 34.182 14.579 1.00 89.44 196 LEU A O 1
ATOM 1465 N N . LYS A 1 197 ? 13.692 32.923 15.998 1.00 93.25 197 LYS A N 1
ATOM 1466 C CA . LYS A 1 197 ? 14.647 33.971 16.378 1.00 93.25 197 LYS A CA 1
ATOM 1467 C C . LYS A 1 197 ? 15.893 33.933 15.505 1.00 93.25 197 LYS A C 1
ATOM 1469 O O . LYS A 1 197 ? 16.217 34.941 14.888 1.00 93.25 197 LYS A O 1
ATOM 1474 N N . SER A 1 198 ? 16.572 32.792 15.452 1.00 93.62 198 SER A N 1
ATOM 1475 C CA . SER A 1 198 ? 17.822 32.627 14.705 1.00 93.62 198 SER A CA 1
ATOM 1476 C C . SER A 1 198 ? 18.002 31.196 14.207 1.00 93.62 198 SER A C 1
ATOM 1478 O O . SER A 1 198 ? 17.339 30.274 14.682 1.00 93.62 198 SER A O 1
ATOM 1480 N N . VAL A 1 199 ? 18.905 31.015 13.245 1.00 95.88 199 VAL A N 1
ATOM 1481 C CA . VAL A 1 199 ? 19.257 29.718 12.659 1.00 95.88 199 VAL A CA 1
ATOM 1482 C C . VAL A 1 199 ? 20.770 29.574 12.582 1.00 95.88 199 VAL A C 1
ATOM 1484 O O . VAL A 1 199 ? 21.485 30.566 12.451 1.00 95.88 199 VAL A O 1
ATOM 1487 N N . LYS A 1 200 ? 21.261 28.343 12.708 1.00 95.94 200 LYS A N 1
ATOM 1488 C CA . LYS A 1 200 ? 22.672 27.978 12.569 1.00 95.94 200 LYS A CA 1
ATOM 1489 C C . LYS A 1 200 ? 22.785 26.657 11.824 1.00 95.94 200 LYS A C 1
ATOM 1491 O O . LYS A 1 200 ? 21.882 25.833 11.885 1.00 95.94 200 LYS A O 1
ATOM 1496 N N . THR A 1 201 ? 23.914 26.442 11.174 1.00 96.44 201 THR A N 1
ATOM 1497 C CA . THR A 1 201 ? 24.306 25.158 10.584 1.00 96.44 201 THR A CA 1
ATOM 1498 C C . THR A 1 201 ? 25.489 24.609 11.374 1.00 96.44 201 THR A C 1
ATOM 1500 O O . THR A 1 201 ? 26.314 25.388 11.855 1.00 96.44 201 THR A O 1
ATOM 1503 N N . SER A 1 202 ? 25.584 23.290 11.536 1.00 96.12 202 SER A N 1
ATOM 1504 C CA . SER A 1 202 ? 26.778 22.660 12.113 1.00 96.12 202 SER A CA 1
ATOM 1505 C C . SER A 1 202 ? 27.977 22.694 11.162 1.00 96.12 202 SER A C 1
ATOM 1507 O O . SER A 1 202 ? 29.099 22.489 11.609 1.00 96.12 202 SER A O 1
ATOM 1509 N N . SER A 1 203 ? 27.750 22.923 9.864 1.00 94.88 203 SER A N 1
ATOM 1510 C CA . SER A 1 203 ? 28.802 22.975 8.852 1.00 94.88 203 SER A CA 1
ATOM 1511 C C . SER A 1 203 ? 28.401 23.903 7.708 1.00 94.88 203 SER A C 1
ATOM 1513 O O . SER A 1 203 ? 27.599 23.539 6.849 1.00 94.88 203 SER A O 1
ATOM 1515 N N . THR A 1 204 ? 28.973 25.110 7.685 1.00 94.12 204 THR A N 1
ATOM 1516 C CA . THR A 1 204 ? 28.781 26.086 6.597 1.00 94.12 204 THR A CA 1
ATOM 1517 C C . THR A 1 204 ? 29.420 25.636 5.287 1.00 94.12 204 THR A C 1
ATOM 1519 O O . THR A 1 204 ? 28.985 26.078 4.226 1.00 94.12 204 THR A O 1
ATOM 1522 N N . SER A 1 205 ? 30.416 24.746 5.347 1.00 90.31 205 SER A N 1
ATOM 1523 C CA . SER A 1 205 ? 31.030 24.148 4.162 1.00 90.31 205 SER A CA 1
ATOM 1524 C C . SER A 1 205 ? 30.120 23.120 3.492 1.00 90.31 205 SER A C 1
ATOM 1526 O O . SER A 1 205 ? 30.208 22.962 2.282 1.00 90.31 205 SER A O 1
ATOM 1528 N N . VAL A 1 206 ? 29.230 22.460 4.246 1.00 89.88 206 VAL A N 1
ATOM 1529 C CA . VAL A 1 206 ? 28.243 21.504 3.714 1.00 89.88 206 VAL A CA 1
ATOM 1530 C C . VAL A 1 206 ? 26.946 22.204 3.322 1.00 89.88 206 VAL A C 1
ATOM 1532 O O . VAL A 1 206 ? 26.490 22.026 2.199 1.00 89.88 206 VAL A O 1
ATOM 1535 N N . ALA A 1 207 ? 26.362 23.019 4.206 1.00 92.25 207 ALA A N 1
ATOM 1536 C CA . ALA A 1 207 ? 25.139 23.767 3.917 1.00 92.25 207 ALA A CA 1
ATOM 1537 C C . ALA A 1 207 ? 25.094 25.097 4.681 1.00 92.25 207 ALA A C 1
ATOM 1539 O O . ALA A 1 207 ? 25.294 25.135 5.896 1.00 92.25 207 ALA A O 1
ATOM 1540 N N . THR A 1 208 ? 24.776 26.188 3.987 1.00 95.00 208 THR A N 1
ATOM 1541 C CA . THR A 1 208 ? 24.528 27.510 4.587 1.00 95.00 208 THR A CA 1
ATOM 1542 C C . THR A 1 208 ? 23.059 27.685 4.937 1.00 95.00 208 THR A C 1
ATOM 1544 O O . THR A 1 208 ? 22.193 27.105 4.286 1.00 95.00 208 THR A O 1
ATOM 1547 N N . VAL A 1 209 ? 22.768 28.502 5.952 1.00 95.25 209 VAL A N 1
ATOM 1548 C CA . VAL A 1 209 ? 21.390 28.808 6.344 1.00 95.25 209 VAL A CA 1
ATOM 1549 C C . VAL A 1 209 ? 21.158 30.291 6.541 1.00 95.25 209 VAL A C 1
ATOM 1551 O O . VAL A 1 209 ? 22.006 30.983 7.101 1.00 95.25 209 VAL A O 1
ATOM 1554 N N . SER A 1 210 ? 19.987 30.761 6.130 1.00 92.75 210 SER A N 1
ATOM 1555 C CA . SER A 1 210 ? 19.519 32.121 6.385 1.00 92.75 210 SER A CA 1
ATOM 1556 C C . SER A 1 210 ? 18.062 32.123 6.845 1.00 92.75 210 SER A C 1
ATOM 1558 O O . SER A 1 210 ? 17.348 31.122 6.754 1.00 92.75 210 SER A O 1
ATOM 1560 N N . LYS A 1 211 ? 17.633 33.253 7.408 1.00 89.88 211 LYS A N 1
ATOM 1561 C CA . LYS A 1 211 ? 16.248 33.490 7.812 1.00 89.88 211 LYS A CA 1
ATOM 1562 C C . LYS A 1 211 ? 15.601 34.431 6.801 1.00 89.88 211 LYS A C 1
ATOM 1564 O O . LYS A 1 211 ? 16.127 35.514 6.570 1.00 89.88 211 LYS A O 1
ATOM 1569 N N . ASP A 1 212 ? 14.451 34.029 6.278 1.00 83.25 212 ASP A N 1
ATOM 1570 C CA . ASP A 1 212 ? 13.618 34.799 5.353 1.00 83.25 212 ASP A CA 1
ATOM 1571 C C . ASP A 1 212 ? 12.192 34.856 5.923 1.00 83.25 212 ASP A C 1
ATOM 1573 O O . ASP A 1 212 ? 11.419 33.898 5.842 1.00 83.25 212 ASP A O 1
ATOM 1577 N N . GLY A 1 213 ? 11.877 35.930 6.653 1.00 83.69 213 GLY A N 1
ATOM 1578 C CA . GLY A 1 213 ? 10.627 36.038 7.410 1.00 83.69 213 GLY A CA 1
ATOM 1579 C C . GLY A 1 213 ? 10.441 34.895 8.423 1.00 83.69 213 GLY A C 1
ATOM 1580 O O . GLY A 1 213 ? 11.187 34.786 9.404 1.00 83.69 213 GLY A O 1
ATOM 1581 N N . LYS A 1 214 ? 9.417 34.053 8.204 1.00 78.38 214 LYS A N 1
ATOM 1582 C CA . LYS A 1 214 ? 9.130 32.847 9.013 1.00 78.38 214 LYS A CA 1
ATOM 1583 C C . LYS A 1 214 ? 9.920 31.605 8.572 1.00 78.38 214 LYS A C 1
ATOM 1585 O O . LYS A 1 214 ? 9.906 30.604 9.293 1.00 78.38 214 LYS A O 1
ATOM 1590 N N . TYR A 1 215 ? 10.581 31.666 7.417 1.00 79.44 215 TYR A N 1
ATOM 1591 C CA . TYR A 1 215 ? 11.277 30.549 6.794 1.00 79.44 215 TYR A CA 1
ATOM 1592 C C . TYR A 1 215 ? 12.768 30.510 7.152 1.00 79.44 215 TYR A C 1
ATOM 1594 O O . TYR A 1 215 ? 13.410 31.519 7.452 1.00 79.44 215 TYR A O 1
ATOM 1602 N N . ILE A 1 216 ? 13.302 29.299 7.103 1.00 91.44 216 ILE A N 1
ATOM 1603 C CA . ILE A 1 216 ? 14.700 28.914 7.204 1.00 91.44 216 ILE A CA 1
ATOM 1604 C C . ILE A 1 216 ? 15.092 28.441 5.812 1.00 91.44 216 ILE A C 1
ATOM 1606 O O . ILE A 1 216 ? 14.620 27.397 5.365 1.00 91.44 216 ILE A O 1
ATOM 1610 N N . VAL A 1 217 ? 15.932 29.210 5.136 1.00 89.56 217 VAL A N 1
ATOM 1611 C CA . VAL A 1 217 ? 16.463 28.849 3.822 1.00 89.56 217 VAL A CA 1
ATOM 1612 C C . VAL A 1 217 ? 17.731 28.038 4.047 1.00 89.56 217 VAL A C 1
ATOM 1614 O O . VAL A 1 217 ? 18.639 28.511 4.728 1.00 89.56 217 VAL A O 1
ATOM 1617 N N . ILE A 1 218 ? 17.797 26.825 3.507 1.00 90.12 218 ILE A N 1
ATOM 1618 C CA . ILE A 1 218 ? 18.955 25.928 3.585 1.00 90.12 218 ILE A CA 1
ATOM 1619 C C . ILE A 1 218 ? 19.537 25.832 2.184 1.00 90.12 218 ILE A C 1
ATOM 1621 O O . ILE A 1 218 ? 18.832 25.370 1.302 1.00 90.12 218 ILE A O 1
ATOM 1625 N N . ARG A 1 219 ? 20.792 26.245 1.977 1.00 88.38 219 ARG A N 1
ATOM 1626 C CA . ARG A 1 219 ? 21.490 26.127 0.684 1.00 88.38 219 ARG A CA 1
ATOM 1627 C C . ARG A 1 219 ? 22.654 25.150 0.794 1.00 88.38 219 ARG A C 1
ATOM 1629 O O . ARG A 1 219 ? 23.529 25.352 1.640 1.00 88.38 219 ARG A O 1
ATOM 1636 N N . ALA A 1 220 ? 22.683 24.130 -0.046 1.00 84.31 220 ALA A N 1
ATOM 1637 C CA . ALA A 1 220 ? 23.718 23.114 -0.113 1.00 84.31 220 ALA A CA 1
ATOM 1638 C C . ALA A 1 220 ? 24.997 23.642 -0.789 1.00 84.31 220 ALA A C 1
ATOM 1640 O O . ALA A 1 220 ? 24.951 24.395 -1.757 1.00 84.31 220 ALA A O 1
ATOM 1641 N N . LYS A 1 221 ? 26.162 23.269 -0.252 1.00 83.31 221 LYS A N 1
ATOM 1642 C CA . LYS A 1 221 ? 27.484 23.762 -0.681 1.00 83.31 221 LYS A CA 1
ATOM 1643 C C . LYS A 1 221 ? 28.455 22.646 -1.045 1.00 83.31 221 LYS A C 1
ATOM 1645 O O . LYS A 1 221 ? 29.173 22.769 -2.031 1.00 83.31 221 LYS A O 1
ATOM 1650 N N . LYS A 1 222 ? 28.510 21.574 -0.254 1.00 84.88 222 LYS A N 1
ATOM 1651 C CA . LYS A 1 222 ? 29.442 20.459 -0.470 1.00 84.88 222 LYS A CA 1
ATOM 1652 C C . LYS A 1 222 ? 28.849 19.166 0.061 1.00 84.88 222 LYS A C 1
ATOM 1654 O O . LYS A 1 222 ? 28.194 19.190 1.100 1.00 84.88 222 LYS A O 1
ATOM 1659 N N . LYS A 1 223 ? 29.150 18.043 -0.604 1.00 83.19 223 LYS A N 1
ATOM 1660 C CA . LYS A 1 223 ? 28.787 16.702 -0.130 1.00 83.19 223 LYS A CA 1
ATOM 1661 C C . LYS A 1 223 ? 29.176 16.516 1.331 1.00 83.19 223 LYS A C 1
ATOM 1663 O O . LYS A 1 223 ? 30.305 16.811 1.728 1.00 83.19 223 LYS A O 1
ATOM 1668 N N . GLY A 1 224 ? 28.241 15.999 2.112 1.00 83.25 224 GLY A N 1
ATOM 1669 C CA . GLY A 1 224 ? 28.427 15.771 3.533 1.00 83.25 224 GLY A CA 1
ATOM 1670 C C . GLY A 1 224 ? 27.106 15.816 4.279 1.00 83.25 224 GLY A C 1
ATOM 1671 O O . GLY A 1 224 ? 26.030 15.748 3.696 1.00 83.25 224 GLY A O 1
ATOM 1672 N N . SER A 1 225 ? 27.174 15.917 5.597 1.00 82.88 225 SER A N 1
ATOM 1673 C CA . SER A 1 225 ? 25.989 16.092 6.433 1.00 82.88 225 SER A CA 1
ATOM 1674 C C . SER A 1 225 ? 26.151 17.321 7.315 1.00 82.88 225 SER A C 1
ATOM 1676 O O . SER A 1 225 ? 27.233 17.600 7.831 1.00 82.88 225 SER A O 1
ATOM 1678 N N . ALA A 1 226 ? 25.069 18.070 7.473 1.00 92.50 226 ALA A N 1
ATOM 1679 C CA . ALA A 1 226 ? 24.970 19.214 8.359 1.00 92.50 226 ALA A CA 1
ATOM 1680 C C . ALA A 1 226 ? 23.725 19.067 9.232 1.00 92.50 226 ALA A C 1
ATOM 1682 O O . ALA A 1 226 ? 22.739 18.452 8.852 1.00 92.50 226 ALA A O 1
ATOM 1683 N N . THR A 1 227 ? 23.746 19.646 10.423 1.00 92.50 227 THR A N 1
ATOM 1684 C CA . THR A 1 227 ? 22.555 19.805 11.255 1.00 92.50 227 THR A CA 1
ATOM 1685 C C . THR A 1 227 ? 22.175 21.270 11.260 1.00 92.50 227 THR A C 1
ATOM 1687 O O . THR A 1 227 ? 22.940 22.117 11.729 1.00 92.50 227 THR A O 1
ATOM 1690 N N . ILE A 1 228 ? 20.976 21.575 10.780 1.00 94.81 228 ILE A N 1
ATOM 1691 C CA . ILE A 1 228 ? 20.406 22.910 10.890 1.00 94.81 228 ILE A CA 1
ATOM 1692 C C . ILE A 1 228 ? 19.730 23.026 12.237 1.00 94.81 228 ILE A C 1
ATOM 1694 O O . ILE A 1 228 ? 18.848 22.248 12.577 1.00 94.81 228 ILE A O 1
ATOM 1698 N N . THR A 1 229 ? 20.165 24.004 13.015 1.00 94.56 229 THR A N 1
ATOM 1699 C CA . THR A 1 229 ? 19.626 24.322 14.325 1.00 94.56 229 THR A CA 1
ATOM 1700 C C . THR A 1 229 ? 18.845 25.627 14.257 1.00 94.56 229 THR A C 1
ATOM 1702 O O . THR A 1 229 ? 19.424 26.684 14.017 1.00 94.56 229 THR A O 1
ATOM 1705 N N . ALA A 1 230 ? 17.550 25.572 14.537 1.00 93.31 230 ALA A N 1
ATOM 1706 C CA . ALA A 1 230 ? 16.706 26.739 14.735 1.00 93.31 230 ALA A CA 1
ATOM 1707 C C . ALA A 1 230 ? 16.553 27.055 16.226 1.00 93.31 230 ALA A C 1
ATOM 1709 O O . ALA A 1 230 ? 16.423 26.151 17.055 1.00 93.31 230 ALA A O 1
ATOM 1710 N N . TYR A 1 231 ? 16.519 28.345 16.549 1.00 93.00 231 TYR A N 1
ATOM 1711 C CA . TYR A 1 231 ? 16.233 28.856 17.882 1.00 93.00 231 TYR A CA 1
ATOM 1712 C C . TYR A 1 231 ? 14.960 29.685 17.862 1.00 93.00 231 TYR A C 1
ATOM 1714 O O . TYR A 1 231 ? 14.790 30.555 17.003 1.00 93.00 231 TYR A O 1
ATOM 1722 N N . ASP A 1 232 ? 14.086 29.462 18.838 1.00 90.81 232 ASP A N 1
ATOM 1723 C CA . ASP A 1 232 ? 12.945 30.346 19.064 1.00 90.81 232 ASP A CA 1
ATOM 1724 C C . ASP A 1 232 ? 13.309 31.575 19.918 1.00 90.81 232 ASP A C 1
ATOM 1726 O O . ASP A 1 232 ? 14.433 31.732 20.408 1.00 90.81 232 ASP A O 1
ATOM 1730 N N . THR A 1 233 ? 12.347 32.480 20.114 1.00 84.88 233 THR A N 1
ATOM 1731 C CA . THR A 1 233 ? 12.509 33.671 20.967 1.00 84.88 233 THR A CA 1
ATOM 1732 C C . THR A 1 233 ? 12.870 33.346 22.418 1.00 84.88 233 THR A C 1
ATOM 1734 O O . THR A 1 233 ? 13.532 34.156 23.068 1.00 84.88 233 THR A O 1
ATOM 1737 N N . GLY A 1 234 ? 12.484 32.162 22.902 1.00 81.62 234 GLY A N 1
ATOM 1738 C CA . GLY A 1 234 ? 12.815 31.622 24.222 1.00 81.62 234 GLY A CA 1
ATOM 1739 C C . GLY A 1 234 ? 14.155 30.881 24.286 1.00 81.62 234 GLY A C 1
ATOM 1740 O O . GLY A 1 234 ? 14.500 30.375 25.347 1.00 81.62 234 GLY A O 1
ATOM 1741 N N . LYS A 1 235 ? 14.928 30.854 23.190 1.00 83.38 235 LYS A N 1
ATOM 1742 C CA . LYS A 1 235 ? 16.211 30.146 23.041 1.00 83.38 235 LYS A CA 1
ATOM 1743 C C . LYS A 1 235 ? 16.111 28.609 23.071 1.00 83.38 235 LYS A C 1
ATOM 1745 O O . LYS A 1 235 ? 17.143 27.957 23.226 1.00 83.38 235 LYS A O 1
ATOM 1750 N N . HIS A 1 236 ? 14.933 28.011 22.878 1.00 85.31 236 HIS A N 1
ATOM 1751 C CA . HIS A 1 236 ? 14.834 26.554 22.712 1.00 85.31 236 HIS A CA 1
ATOM 1752 C C . HIS A 1 236 ? 15.396 26.124 21.355 1.00 85.31 236 HIS A C 1
ATOM 1754 O O . HIS A 1 236 ? 15.284 26.863 20.375 1.00 85.31 236 HIS A O 1
ATOM 1760 N N . LYS A 1 237 ? 15.992 24.928 21.313 1.00 89.56 237 LYS A N 1
ATOM 1761 C CA . LYS A 1 237 ? 16.698 24.376 20.152 1.00 89.56 237 LYS A CA 1
ATOM 1762 C C . LYS A 1 237 ? 15.817 23.380 19.391 1.00 89.56 237 LYS A C 1
ATOM 1764 O O . LYS A 1 237 ? 15.267 22.468 20.002 1.00 89.56 237 LYS A O 1
ATOM 1769 N N . TYR A 1 238 ? 15.770 23.501 18.067 1.00 89.25 238 TYR A N 1
ATOM 1770 C CA . TYR A 1 238 ? 15.138 22.541 17.156 1.00 89.25 238 TYR A CA 1
ATOM 1771 C C . TYR A 1 238 ? 16.124 22.186 16.047 1.00 89.25 238 TYR A C 1
ATOM 1773 O O . TYR A 1 238 ? 16.817 23.076 15.558 1.00 89.25 238 TYR A O 1
ATOM 1781 N N . SER A 1 239 ? 16.194 20.916 15.656 1.00 85.88 239 SER A N 1
ATOM 1782 C CA . SER A 1 239 ? 17.198 20.438 14.703 1.00 85.88 239 SER A CA 1
ATOM 1783 C C . SER A 1 239 ? 16.557 19.780 13.485 1.00 85.88 239 SER A C 1
ATOM 1785 O O . SER A 1 239 ? 15.577 19.052 13.627 1.00 85.88 239 SER A O 1
ATOM 1787 N N . CYS A 1 240 ? 17.144 20.008 12.314 1.00 82.12 240 CYS A N 1
ATOM 1788 C CA . CYS A 1 240 ? 16.884 19.281 11.077 1.00 82.12 240 CYS A CA 1
ATOM 1789 C C . CYS A 1 240 ? 18.206 18.715 10.556 1.00 82.12 240 CYS A C 1
ATOM 1791 O O . CYS A 1 240 ? 19.187 19.452 10.432 1.00 82.12 240 CYS A O 1
ATOM 1793 N N . SER A 1 241 ? 18.239 17.423 10.249 1.00 79.00 241 SER A N 1
ATOM 1794 C CA . SER A 1 241 ? 19.390 16.790 9.605 1.00 79.00 241 SER A CA 1
ATOM 1795 C C . SER A 1 241 ? 19.372 17.100 8.112 1.00 79.00 241 SER A C 1
ATOM 1797 O O . SER A 1 241 ? 18.366 16.878 7.453 1.00 79.00 241 SER A O 1
ATOM 1799 N N . VAL A 1 242 ? 20.470 17.605 7.569 1.00 81.88 242 VAL A N 1
ATOM 1800 C CA . VAL A 1 242 ? 20.646 17.876 6.141 1.00 81.88 242 VAL A CA 1
ATOM 1801 C C . VAL A 1 242 ? 21.738 16.967 5.616 1.00 81.88 242 VAL A C 1
ATOM 1803 O O . VAL A 1 242 ? 22.850 16.972 6.143 1.00 81.88 242 VAL A O 1
ATOM 1806 N N . ARG A 1 243 ? 21.440 16.209 4.568 1.00 76.69 243 ARG A N 1
ATOM 1807 C CA . ARG A 1 243 ? 22.438 15.460 3.808 1.00 76.69 243 ARG A CA 1
ATOM 1808 C C . ARG A 1 243 ? 22.602 16.129 2.456 1.00 76.69 243 ARG A C 1
ATOM 1810 O O . ARG A 1 243 ? 21.624 16.300 1.743 1.00 76.69 243 ARG A O 1
ATOM 1817 N N . VAL A 1 244 ? 23.826 16.531 2.146 1.00 77.56 244 VAL A N 1
ATOM 1818 C CA . VAL A 1 244 ? 24.174 17.094 0.848 1.00 77.56 244 VAL A CA 1
ATOM 1819 C C . VAL A 1 244 ? 24.885 16.034 0.029 1.00 77.56 244 VAL A C 1
ATOM 1821 O O . VAL A 1 244 ? 25.844 15.424 0.512 1.00 77.56 244 VAL A O 1
ATOM 1824 N N . GLU A 1 245 ? 24.433 15.818 -1.197 1.00 76.88 245 GLU A N 1
ATOM 1825 C CA . GLU A 1 245 ? 24.974 14.806 -2.104 1.00 76.88 245 GLU A CA 1
ATOM 1826 C C . GLU A 1 245 ? 25.682 15.479 -3.281 1.00 76.88 245 GLU A C 1
ATOM 1828 O O . GLU A 1 245 ? 25.213 16.493 -3.785 1.00 76.88 245 GLU A O 1
ATOM 1833 N N . ALA A 1 246 ? 26.861 14.973 -3.666 1.00 72.25 246 ALA A N 1
ATOM 1834 C CA . ALA A 1 246 ? 27.548 15.463 -4.864 1.00 72.25 246 ALA A CA 1
ATOM 1835 C C . ALA A 1 246 ? 27.067 14.678 -6.085 1.00 72.25 246 ALA A C 1
ATOM 1837 O O . ALA A 1 246 ? 26.825 13.478 -5.922 1.00 72.25 246 ALA A O 1
ATOM 1838 N N . PRO A 1 247 ? 27.061 15.315 -7.271 1.00 75.44 247 PRO A N 1
ATOM 1839 C CA . PRO A 1 247 ? 26.816 14.640 -8.531 1.00 75.44 247 PRO A CA 1
ATOM 1840 C C . PRO A 1 247 ? 27.669 13.373 -8.674 1.00 75.44 247 PRO A C 1
ATOM 1842 O O . PRO A 1 247 ? 28.893 13.412 -8.504 1.00 75.44 247 PRO A O 1
ATOM 1845 N N . SER A 1 248 ? 27.030 12.246 -8.960 1.00 78.25 248 SER A N 1
ATOM 1846 C CA . SER A 1 248 ? 27.700 10.975 -9.240 1.00 78.25 248 SER A CA 1
ATOM 1847 C C . SER A 1 248 ? 26.879 10.149 -10.213 1.00 78.25 248 SER A C 1
ATOM 1849 O O . SER A 1 248 ? 25.662 10.071 -10.058 1.00 78.25 248 SER A O 1
ATOM 1851 N N . LEU A 1 249 ? 27.533 9.515 -11.184 1.00 82.25 249 LEU A N 1
ATOM 1852 C CA . LEU A 1 249 ? 26.835 8.634 -12.112 1.00 82.25 249 LEU A CA 1
ATOM 1853 C C . LEU A 1 249 ? 26.248 7.413 -11.388 1.00 82.25 249 LEU A C 1
ATOM 1855 O O . LEU A 1 249 ? 26.861 6.883 -10.460 1.00 82.25 249 LEU A O 1
ATOM 1859 N N . SER A 1 250 ? 25.074 6.957 -11.826 1.00 74.75 250 SER A N 1
ATOM 1860 C CA . SER A 1 250 ? 24.403 5.749 -11.328 1.00 74.75 250 SER A CA 1
ATOM 1861 C C . SER A 1 250 ? 25.254 4.491 -11.507 1.00 74.75 250 SER A C 1
ATOM 1863 O O . SER A 1 250 ? 25.160 3.569 -10.696 1.00 74.75 250 SER A O 1
ATOM 1865 N N . LYS A 1 251 ? 26.112 4.478 -12.533 1.00 80.81 251 LYS A N 1
ATOM 1866 C CA . LYS A 1 251 ? 27.143 3.470 -12.787 1.00 80.81 251 LYS A CA 1
ATOM 1867 C C . LYS A 1 251 ? 28.407 4.144 -13.305 1.00 80.81 251 LYS A C 1
ATOM 1869 O O . LYS A 1 251 ? 28.346 5.134 -14.026 1.00 80.81 251 LYS A O 1
ATOM 1874 N N . THR A 1 252 ? 29.556 3.592 -12.939 1.00 83.38 252 THR A N 1
ATOM 1875 C CA . THR A 1 252 ? 30.862 3.974 -13.501 1.00 83.38 252 THR A CA 1
ATOM 1876 C C . THR A 1 252 ? 31.329 2.997 -14.582 1.00 83.38 252 THR A C 1
ATOM 1878 O O . THR A 1 252 ? 32.305 3.277 -15.273 1.00 83.38 252 THR A O 1
ATOM 1881 N N . SER A 1 253 ? 30.636 1.864 -14.723 1.00 85.06 253 SER A N 1
ATOM 1882 C CA . SER A 1 253 ? 30.856 0.833 -15.736 1.00 85.06 253 SER A CA 1
ATOM 1883 C C . SER A 1 253 ? 29.562 0.069 -16.044 1.00 85.06 253 SER A C 1
ATOM 1885 O O . SER A 1 253 ? 28.801 -0.228 -15.118 1.00 85.06 253 SER A O 1
ATOM 1887 N N . LEU A 1 254 ? 29.357 -0.302 -17.306 1.00 83.12 254 LEU A N 1
ATOM 1888 C CA . LEU A 1 254 ? 28.273 -1.147 -17.805 1.00 83.12 254 LEU A CA 1
ATOM 1889 C C . LEU A 1 254 ? 28.850 -2.271 -18.669 1.00 83.12 254 LEU A C 1
ATOM 1891 O O . LEU A 1 254 ? 29.809 -2.038 -19.402 1.00 83.12 254 LEU A O 1
ATOM 1895 N N . SER A 1 255 ? 28.247 -3.453 -18.578 1.00 83.44 255 SER A N 1
ATOM 1896 C CA . SER A 1 255 ? 28.391 -4.537 -19.551 1.00 83.44 255 SER A CA 1
ATOM 1897 C C . SER A 1 255 ? 27.000 -4.780 -20.110 1.00 83.44 255 SER A C 1
ATOM 1899 O O . SER A 1 255 ? 26.089 -4.961 -19.304 1.00 83.44 255 SER A O 1
ATOM 1901 N N . LEU A 1 256 ? 26.840 -4.682 -21.423 1.00 74.19 256 LEU A N 1
ATOM 1902 C CA . LEU A 1 256 ? 25.554 -4.768 -22.112 1.00 74.19 256 LEU A CA 1
ATOM 1903 C C . LEU A 1 256 ? 25.678 -5.740 -23.283 1.00 74.19 256 LEU A C 1
ATOM 1905 O O . LEU A 1 256 ? 26.710 -5.741 -23.946 1.00 74.19 256 LEU A O 1
ATOM 1909 N N . ASP A 1 257 ? 24.647 -6.513 -23.576 1.00 67.94 257 ASP A N 1
ATOM 1910 C CA . ASP A 1 257 ? 24.553 -7.222 -24.853 1.00 67.94 257 ASP A CA 1
ATOM 1911 C C . ASP A 1 257 ? 24.162 -6.246 -25.986 1.00 67.94 257 ASP A C 1
ATOM 1913 O O . ASP A 1 257 ? 23.695 -5.133 -25.711 1.00 67.94 257 ASP A O 1
ATOM 1917 N N . PRO A 1 258 ? 24.397 -6.586 -27.270 1.00 69.00 258 PRO A N 1
ATOM 1918 C CA . PRO A 1 258 ? 23.911 -5.784 -28.393 1.00 69.00 258 PRO A CA 1
ATOM 1919 C C . PRO A 1 258 ? 22.413 -5.474 -28.259 1.00 69.00 258 PRO A C 1
ATOM 1921 O O . PRO A 1 258 ? 21.644 -6.302 -27.779 1.00 69.00 258 PRO A O 1
ATOM 1924 N N . ASP A 1 259 ? 22.024 -4.252 -28.625 1.00 56.66 259 ASP A N 1
ATOM 1925 C CA . ASP A 1 259 ? 20.665 -3.697 -28.515 1.00 56.66 259 ASP A CA 1
ATOM 1926 C C . ASP A 1 259 ? 20.103 -3.524 -27.093 1.00 56.66 259 ASP A C 1
ATOM 1928 O O . ASP A 1 259 ? 19.063 -2.879 -26.906 1.00 56.66 259 ASP A O 1
ATOM 1932 N N . GLU A 1 260 ? 20.816 -3.971 -26.054 1.00 56.69 260 GLU A N 1
ATOM 1933 C CA . GLU A 1 260 ? 20.441 -3.649 -24.683 1.00 56.69 260 GLU A CA 1
ATOM 1934 C C . GLU A 1 260 ? 20.562 -2.148 -24.410 1.00 56.69 260 GLU A C 1
ATOM 1936 O O . GLU A 1 260 ? 21.461 -1.434 -24.877 1.00 56.69 260 GLU A O 1
ATOM 1941 N N . THR A 1 261 ? 19.651 -1.649 -23.575 1.00 67.31 261 THR A N 1
ATOM 1942 C CA . THR A 1 261 ? 19.647 -0.244 -23.177 1.00 67.31 261 THR A CA 1
ATOM 1943 C C . THR A 1 261 ? 19.808 -0.082 -21.676 1.00 67.31 261 THR A C 1
ATOM 1945 O O . THR A 1 261 ? 19.279 -0.846 -20.873 1.00 67.31 261 THR A O 1
ATOM 1948 N N . TYR A 1 262 ? 20.530 0.961 -21.274 1.00 71.88 262 TYR A N 1
ATOM 1949 C CA . TYR A 1 262 ? 20.729 1.315 -19.876 1.00 71.88 262 TYR A CA 1
ATOM 1950 C C . TYR A 1 262 ? 20.685 2.828 -19.692 1.00 71.88 262 TYR A C 1
ATOM 1952 O O . TYR A 1 262 ? 21.435 3.562 -20.325 1.00 71.88 262 TYR A O 1
ATOM 1960 N N . THR A 1 263 ? 19.862 3.333 -18.774 1.00 82.81 263 THR A N 1
ATOM 1961 C CA . THR A 1 263 ? 19.810 4.780 -18.508 1.00 82.81 263 THR A CA 1
ATOM 1962 C C . THR A 1 263 ? 20.795 5.179 -17.411 1.00 82.81 263 THR A C 1
ATOM 1964 O O . THR A 1 263 ? 20.584 4.915 -16.223 1.00 82.81 263 THR A O 1
ATOM 1967 N N . LEU A 1 264 ? 21.879 5.851 -17.802 1.00 75.69 264 LEU A N 1
ATOM 1968 C CA . LEU A 1 264 ? 22.805 6.484 -16.869 1.00 75.69 264 LEU A CA 1
ATOM 1969 C C . LEU A 1 264 ? 22.171 7.744 -16.277 1.00 75.69 264 LEU A C 1
ATOM 1971 O O . LEU A 1 264 ? 21.630 8.583 -16.989 1.00 75.69 264 LEU A O 1
ATOM 1975 N N . LYS A 1 265 ? 22.278 7.900 -14.956 1.00 77.69 265 LYS A N 1
ATOM 1976 C CA . LYS A 1 265 ? 21.786 9.076 -14.227 1.00 77.69 265 LYS A CA 1
ATOM 1977 C C . LYS A 1 265 ? 22.936 9.776 -13.545 1.00 77.69 265 LYS A C 1
ATOM 1979 O O . LYS A 1 265 ? 23.762 9.113 -12.926 1.00 77.69 265 LYS A O 1
ATOM 1984 N N . LEU A 1 266 ? 22.967 11.102 -13.582 1.00 79.12 266 LEU A N 1
ATOM 1985 C CA . LEU A 1 266 ? 23.865 11.877 -12.737 1.00 79.12 266 LEU A CA 1
ATOM 1986 C C . LEU A 1 266 ? 23.137 12.222 -11.429 1.00 79.12 266 LEU A C 1
ATOM 1988 O O . LEU A 1 266 ? 22.511 13.266 -11.308 1.00 79.12 266 LEU A O 1
ATOM 1992 N N . ASN A 1 267 ? 23.193 11.317 -10.452 1.00 68.62 267 ASN A N 1
ATOM 1993 C CA . ASN A 1 267 ? 22.505 11.465 -9.168 1.00 68.62 267 ASN A CA 1
ATOM 1994 C C . ASN A 1 267 ? 23.037 12.668 -8.388 1.00 68.62 267 ASN A C 1
ATOM 1996 O O . ASN A 1 267 ? 24.251 12.838 -8.307 1.00 68.62 267 ASN A O 1
ATOM 2000 N N . GLY A 1 268 ? 22.159 13.435 -7.737 1.00 59.66 268 GLY A N 1
ATOM 2001 C CA . GLY A 1 268 ? 22.561 14.594 -6.934 1.00 59.66 268 GLY A CA 1
ATOM 2002 C C . GLY A 1 268 ? 22.949 15.811 -7.778 1.00 59.66 268 GLY A C 1
ATOM 2003 O O . GLY A 1 268 ? 23.817 16.580 -7.358 1.00 59.66 268 GLY A O 1
ATOM 2004 N N . ASN A 1 269 ? 22.336 15.958 -8.957 1.00 62.94 269 ASN A N 1
ATOM 2005 C CA . ASN A 1 269 ? 22.501 17.074 -9.881 1.00 62.94 269 ASN A CA 1
ATOM 2006 C C . ASN A 1 269 ? 21.138 17.537 -10.421 1.00 62.94 269 ASN A C 1
ATOM 2008 O O . ASN A 1 269 ? 20.439 16.731 -11.016 1.00 62.94 269 ASN A O 1
ATOM 2012 N N . THR A 1 270 ? 20.848 18.832 -10.296 1.00 54.72 270 THR A N 1
ATOM 2013 C CA . THR A 1 270 ? 19.640 19.512 -10.809 1.00 54.72 270 THR A CA 1
ATOM 2014 C C . THR A 1 270 ? 19.901 20.365 -12.053 1.00 54.72 270 THR A C 1
ATOM 2016 O O . THR A 1 270 ? 18.997 20.989 -12.592 1.00 54.72 270 THR A O 1
ATOM 2019 N N . GLN A 1 271 ? 21.154 20.446 -12.511 1.00 59.69 271 GLN A N 1
ATOM 2020 C CA . GLN A 1 271 ? 21.535 21.253 -13.672 1.00 59.69 271 GLN A CA 1
ATOM 2021 C C . GLN A 1 271 ? 21.467 20.427 -14.964 1.00 59.69 271 GLN A C 1
ATOM 2023 O O . GLN A 1 271 ? 21.723 19.223 -14.943 1.00 59.69 271 GLN A O 1
ATOM 2028 N N . LYS A 1 272 ? 21.204 21.064 -16.112 1.00 69.06 272 LYS A N 1
ATOM 2029 C CA . LYS A 1 272 ? 21.159 20.378 -17.416 1.00 69.06 272 LYS A CA 1
ATOM 2030 C C . LYS A 1 272 ? 22.454 19.597 -17.686 1.00 69.06 272 LYS A C 1
ATOM 2032 O O . LYS A 1 272 ? 23.551 20.158 -17.655 1.00 69.06 272 LYS A O 1
ATOM 2037 N N . VAL A 1 273 ? 22.319 18.303 -17.977 1.00 79.81 273 VAL A N 1
ATOM 2038 C CA . VAL A 1 273 ? 23.438 17.404 -18.293 1.00 79.81 273 VAL A CA 1
ATOM 2039 C C . VAL A 1 273 ? 23.585 17.290 -19.804 1.00 79.81 273 VAL A C 1
ATOM 2041 O O . VAL A 1 273 ? 22.617 17.039 -20.513 1.00 79.81 273 VAL A O 1
ATOM 2044 N N . THR A 1 274 ? 24.805 17.445 -20.308 1.00 86.75 274 THR A N 1
ATOM 2045 C CA . THR A 1 274 ? 25.133 17.116 -21.701 1.00 86.75 274 THR A CA 1
ATOM 2046 C C . THR A 1 274 ? 25.738 15.722 -21.753 1.00 86.75 274 THR A C 1
ATOM 2048 O O . THR A 1 274 ? 26.751 15.475 -21.098 1.00 86.75 274 THR A O 1
ATOM 2051 N N . TRP A 1 275 ? 25.137 14.827 -22.532 1.00 92.62 275 TRP A N 1
ATOM 2052 C CA . TRP A 1 275 ? 25.606 13.455 -22.691 1.00 92.62 275 TRP A CA 1
ATOM 2053 C C . TRP A 1 275 ? 26.361 13.265 -24.003 1.00 92.62 275 TRP A C 1
ATOM 2055 O O . TRP A 1 275 ? 25.998 13.834 -25.031 1.00 92.62 275 TRP A O 1
ATOM 2065 N N . SER A 1 276 ? 27.411 12.452 -23.982 1.00 89.50 276 SER A N 1
ATOM 2066 C CA . SER A 1 276 ? 28.130 12.055 -25.193 1.00 89.50 276 SER A CA 1
ATOM 2067 C C . SER A 1 276 ? 28.709 10.649 -25.070 1.00 89.50 276 SER A C 1
ATOM 2069 O O . SER A 1 276 ? 29.004 10.180 -23.974 1.00 89.50 276 SER A O 1
ATOM 2071 N N . SER A 1 277 ? 28.871 9.970 -26.206 1.00 93.75 277 SER A N 1
ATOM 2072 C CA . SER A 1 277 ? 29.597 8.701 -26.310 1.00 93.75 277 SER A CA 1
ATOM 2073 C C . SER A 1 277 ? 30.908 8.936 -27.045 1.00 93.75 277 SER A C 1
ATOM 2075 O O . SER A 1 277 ? 30.911 9.587 -28.093 1.00 93.75 277 SER A O 1
ATOM 2077 N N . SER A 1 278 ? 32.013 8.406 -26.521 1.00 89.06 278 SER A N 1
ATOM 2078 C CA . SER A 1 278 ? 33.319 8.492 -27.184 1.00 89.06 278 SER A CA 1
ATOM 2079 C C . SER A 1 278 ? 33.384 7.668 -28.472 1.00 89.06 278 SER A C 1
ATOM 2081 O O . SER A 1 278 ? 34.134 8.010 -29.379 1.00 89.06 278 SER A O 1
ATOM 2083 N N . VAL A 1 279 ? 32.610 6.583 -28.554 1.00 82.75 279 VAL A N 1
ATOM 2084 C CA . VAL A 1 279 ? 32.539 5.673 -29.701 1.00 82.75 279 VAL A CA 1
ATOM 2085 C C . VAL A 1 279 ? 31.070 5.318 -29.948 1.00 82.75 279 VAL A C 1
ATOM 2087 O O . VAL A 1 279 ? 30.546 4.344 -29.409 1.00 82.75 279 VAL A O 1
ATOM 2090 N N . LYS A 1 280 ? 30.389 6.141 -30.759 1.00 82.25 280 LYS A N 1
ATOM 2091 C CA . LYS A 1 280 ? 28.941 6.028 -31.028 1.00 82.25 280 LYS A CA 1
ATOM 2092 C C . LYS A 1 280 ? 28.529 4.715 -31.704 1.00 82.25 280 LYS A C 1
ATOM 2094 O O . LYS A 1 280 ? 27.383 4.317 -31.545 1.00 82.25 280 LYS A O 1
ATOM 2099 N N . ARG A 1 281 ? 29.449 4.064 -32.425 1.00 70.94 281 ARG A N 1
ATOM 2100 C CA . ARG A 1 281 ? 29.226 2.755 -33.057 1.00 70.94 281 ARG A CA 1
ATOM 2101 C C . ARG A 1 281 ? 29.124 1.607 -32.037 1.00 70.94 281 ARG A C 1
ATOM 2103 O O . ARG A 1 281 ? 28.370 0.681 -32.239 1.00 70.94 281 ARG A O 1
ATOM 2110 N N . VAL A 1 282 ? 29.807 1.716 -30.888 1.00 74.62 282 VAL A N 1
ATOM 2111 C CA . VAL A 1 282 ? 29.750 0.708 -29.806 1.00 74.62 282 VAL A CA 1
ATOM 2112 C C . VAL A 1 282 ? 28.537 0.943 -28.906 1.00 74.62 282 VAL A C 1
ATOM 2114 O O . VAL A 1 282 ? 27.799 0.016 -28.605 1.00 74.62 282 VAL A O 1
ATOM 2117 N N . ALA A 1 283 ? 28.294 2.188 -28.485 1.00 85.25 283 ALA A N 1
ATOM 2118 C CA . ALA A 1 283 ? 27.042 2.556 -27.824 1.00 85.25 283 ALA A CA 1
ATOM 2119 C C . ALA A 1 283 ? 26.715 4.035 -28.050 1.00 85.25 283 ALA A C 1
ATOM 2121 O O . ALA A 1 283 ? 27.610 4.886 -28.058 1.00 85.25 283 ALA A O 1
ATOM 2122 N N . THR A 1 284 ? 25.434 4.366 -28.188 1.00 85.00 284 THR A N 1
ATOM 2123 C CA . THR A 1 284 ? 24.946 5.758 -28.258 1.00 85.00 284 THR A CA 1
ATOM 2124 C C . THR A 1 284 ? 24.375 6.200 -26.919 1.00 85.00 284 THR A C 1
ATOM 2126 O O . THR A 1 284 ? 24.096 5.361 -26.073 1.00 85.00 284 THR A O 1
ATOM 2129 N N . VAL A 1 285 ? 24.238 7.510 -26.699 1.00 89.56 285 VAL A N 1
ATOM 2130 C CA . VAL A 1 285 ? 23.583 8.054 -25.503 1.00 89.56 285 VAL A CA 1
ATOM 2131 C C . VAL A 1 285 ? 22.677 9.223 -25.876 1.00 89.56 285 VAL A C 1
ATOM 2133 O O . VAL A 1 285 ? 23.095 10.107 -26.624 1.00 89.56 285 VAL A O 1
ATOM 2136 N N . SER A 1 286 ? 21.443 9.223 -25.371 1.00 84.62 286 SER A N 1
ATOM 2137 C CA . SER A 1 286 ? 20.482 10.311 -25.592 1.00 84.62 286 SER A CA 1
ATOM 2138 C C . SER A 1 286 ? 20.731 11.518 -24.677 1.00 84.62 286 SER A C 1
ATOM 2140 O O . SER A 1 286 ? 21.483 11.440 -23.703 1.00 84.62 286 SER A O 1
ATOM 2142 N N . SER A 1 287 ? 20.032 12.632 -24.925 1.00 72.12 287 SER A N 1
ATOM 2143 C CA . SER A 1 287 ? 20.003 13.809 -24.036 1.00 72.12 287 SER A CA 1
ATOM 2144 C C . SER A 1 287 ? 19.526 13.492 -22.607 1.00 72.12 287 SER A C 1
ATOM 2146 O O . SER A 1 287 ? 19.847 14.236 -21.682 1.00 72.12 287 SER A O 1
ATOM 2148 N N . LYS A 1 288 ? 18.828 12.364 -22.409 1.00 63.75 288 LYS A N 1
ATOM 2149 C CA . LYS A 1 288 ? 18.316 11.874 -21.116 1.00 63.75 288 LYS A CA 1
ATOM 2150 C C . LYS A 1 288 ? 19.220 10.806 -20.471 1.00 63.75 288 LYS A C 1
ATOM 2152 O O . LYS A 1 288 ? 18.848 10.210 -19.466 1.00 63.75 288 LYS A O 1
ATOM 2157 N N . GLY A 1 289 ? 20.403 10.543 -21.038 1.00 74.81 289 GLY A N 1
ATOM 2158 C CA . GLY A 1 289 ? 21.360 9.562 -20.512 1.00 74.81 289 GLY A CA 1
ATOM 2159 C C . GLY A 1 289 ? 21.035 8.101 -20.841 1.00 74.81 289 GLY A C 1
ATOM 2160 O O . GLY A 1 289 ? 21.685 7.206 -20.298 1.00 74.81 289 GLY A O 1
ATOM 2161 N N . LYS A 1 290 ? 20.060 7.834 -21.727 1.00 83.69 290 LYS A N 1
ATOM 2162 C CA . LYS A 1 290 ? 19.753 6.476 -22.214 1.00 83.69 290 LYS A CA 1
ATOM 2163 C C . LYS A 1 290 ? 20.885 6.003 -23.114 1.00 83.69 290 LYS A C 1
ATOM 2165 O O . LYS A 1 290 ? 21.047 6.542 -24.204 1.00 83.69 290 LYS A O 1
ATOM 2170 N N . VAL A 1 291 ? 21.659 5.037 -22.636 1.00 87.00 291 VAL A N 1
ATOM 2171 C CA . VAL A 1 291 ? 22.708 4.344 -23.381 1.00 87.00 291 VAL A CA 1
ATOM 2172 C C . VAL A 1 291 ? 22.073 3.200 -24.156 1.00 87.00 291 VAL A C 1
ATOM 2174 O O . VAL A 1 291 ? 21.369 2.400 -23.551 1.00 87.00 291 VAL A O 1
ATOM 2177 N N . THR A 1 292 ? 22.334 3.109 -25.452 1.00 81.94 292 THR A N 1
ATOM 2178 C CA . THR A 1 292 ? 21.932 1.971 -26.291 1.00 81.94 292 THR A CA 1
ATOM 2179 C C . THR A 1 292 ? 23.194 1.300 -26.803 1.00 81.94 292 THR A C 1
ATOM 2181 O O . THR A 1 292 ? 23.965 1.953 -27.518 1.00 81.94 292 THR A O 1
ATOM 2184 N N . ALA A 1 293 ? 23.425 0.053 -26.390 1.00 79.56 293 ALA A N 1
ATOM 2185 C CA . ALA A 1 293 ? 24.482 -0.801 -26.916 1.00 79.56 293 ALA A CA 1
ATOM 2186 C C . ALA A 1 293 ? 24.201 -1.115 -28.388 1.00 79.56 293 ALA A C 1
ATOM 2188 O O . ALA A 1 293 ? 23.048 -1.250 -28.780 1.00 79.56 293 ALA A O 1
ATOM 2189 N N . LYS A 1 294 ? 25.249 -1.154 -29.208 1.00 70.75 294 LYS A N 1
ATOM 2190 C CA . LYS A 1 294 ? 25.134 -1.357 -30.655 1.00 70.75 294 LYS A CA 1
ATOM 2191 C C . LYS A 1 294 ? 26.018 -2.508 -31.111 1.00 70.75 294 LYS A C 1
ATOM 2193 O O . LYS A 1 294 ? 25.525 -3.561 -31.475 1.00 70.75 294 LYS A O 1
ATOM 2198 N N . GLU A 1 295 ? 27.330 -2.327 -31.028 1.00 69.00 295 GLU A N 1
ATOM 2199 C CA . GLU A 1 295 ? 28.309 -3.301 -31.516 1.00 69.00 295 GLU A CA 1
ATOM 2200 C C . GLU A 1 295 ? 29.214 -3.770 -30.375 1.00 69.00 295 GLU A C 1
ATOM 2202 O O . GLU A 1 295 ? 29.596 -2.930 -29.547 1.00 69.00 295 GLU A O 1
ATOM 2207 N N . PRO A 1 296 ? 29.641 -5.050 -30.354 1.00 75.69 296 PRO A N 1
ATOM 2208 C CA . PRO A 1 296 ? 30.657 -5.528 -29.426 1.00 75.69 296 PRO A CA 1
ATOM 2209 C C . PRO A 1 296 ? 31.901 -4.631 -29.423 1.00 75.69 296 PRO A C 1
ATOM 2211 O O . PRO A 1 296 ? 32.444 -4.260 -30.465 1.00 75.69 296 PRO A O 1
ATOM 2214 N N . GLY A 1 297 ? 32.370 -4.266 -28.234 1.00 73.31 297 GLY A N 1
ATOM 2215 C CA . GLY A 1 297 ? 33.490 -3.340 -28.084 1.00 73.31 297 GLY A CA 1
ATOM 2216 C C . GLY A 1 297 ? 33.417 -2.527 -26.800 1.00 73.31 297 GLY A C 1
ATOM 2217 O O . GLY A 1 297 ? 32.635 -2.817 -25.899 1.00 73.31 297 GLY A O 1
ATOM 2218 N N . SER A 1 298 ? 34.244 -1.487 -26.689 1.00 82.69 298 SER A N 1
ATOM 2219 C CA . SER A 1 298 ? 34.251 -0.609 -25.513 1.00 82.69 298 SER A CA 1
ATOM 2220 C C . SER A 1 298 ? 34.112 0.864 -25.890 1.00 82.69 298 SER A C 1
ATOM 2222 O O . SER A 1 298 ? 34.768 1.358 -26.807 1.00 82.69 298 SER A O 1
ATOM 2224 N N . THR A 1 299 ? 33.274 1.589 -25.152 1.00 92.88 299 THR A N 1
ATOM 2225 C CA . THR A 1 299 ? 33.099 3.042 -25.251 1.00 92.88 299 THR A CA 1
ATOM 2226 C C . THR A 1 299 ? 33.026 3.676 -23.864 1.00 92.88 299 THR A C 1
ATOM 2228 O O . THR A 1 299 ? 32.968 3.000 -22.841 1.00 92.88 299 THR A O 1
ATOM 2231 N N . THR A 1 300 ? 33.070 5.001 -23.803 1.00 92.88 300 THR A N 1
ATOM 2232 C CA . THR A 1 300 ? 32.839 5.779 -22.590 1.00 92.88 300 THR A CA 1
ATOM 2233 C C . THR A 1 300 ? 31.680 6.726 -22.824 1.00 92.88 300 THR A C 1
ATOM 2235 O O . THR A 1 300 ? 31.717 7.553 -23.736 1.00 92.88 300 THR A O 1
ATOM 2238 N N . ILE A 1 301 ? 30.681 6.646 -21.952 1.00 96.62 301 ILE A N 1
ATOM 2239 C CA . ILE A 1 301 ? 29.597 7.617 -21.897 1.00 96.62 301 ILE A CA 1
ATOM 2240 C C . ILE A 1 301 ? 29.961 8.708 -20.896 1.00 96.62 301 ILE A C 1
ATOM 2242 O O . ILE A 1 301 ? 30.301 8.419 -19.747 1.00 96.62 301 ILE A O 1
ATOM 2246 N N . GLN A 1 302 ? 29.905 9.963 -21.331 1.00 94.62 302 GLN A N 1
ATOM 2247 C CA . GLN A 1 302 ? 30.232 11.129 -20.523 1.00 94.62 302 GLN A CA 1
ATOM 2248 C C . GLN A 1 302 ? 28.982 11.955 -20.229 1.00 94.62 302 GLN A C 1
ATOM 2250 O O . GLN A 1 302 ? 28.260 12.334 -21.143 1.00 94.62 302 GLN A O 1
ATOM 2255 N N . ALA A 1 303 ? 28.773 12.273 -18.953 1.00 90.81 303 ALA A N 1
ATOM 2256 C CA . ALA A 1 303 ? 27.851 13.298 -18.483 1.00 90.81 303 ALA A CA 1
ATOM 2257 C C . ALA A 1 303 ? 28.642 14.559 -18.142 1.00 90.81 303 ALA A C 1
ATOM 2259 O O . ALA A 1 303 ? 29.501 14.541 -17.254 1.00 90.81 303 ALA A O 1
ATOM 2260 N N . LYS A 1 304 ? 28.347 15.665 -18.816 1.00 85.19 304 LYS A N 1
ATOM 2261 C CA . LYS A 1 304 ? 28.974 16.960 -18.567 1.00 85.19 304 LYS A CA 1
ATOM 2262 C C . LYS A 1 304 ? 27.971 17.926 -17.952 1.00 85.19 304 LYS A C 1
ATOM 2264 O O . LYS A 1 304 ? 26.903 18.151 -18.512 1.00 85.19 304 LYS A O 1
ATOM 2269 N N . VAL A 1 305 ? 28.348 18.510 -16.819 1.00 80.44 305 VAL A N 1
ATOM 2270 C CA . VAL A 1 305 ? 27.629 19.607 -16.160 1.00 80.44 305 VAL A CA 1
ATOM 2271 C C . VAL A 1 305 ? 28.643 20.706 -15.878 1.00 80.44 305 VAL A C 1
ATOM 2273 O O . VAL A 1 305 ? 29.674 20.458 -15.243 1.00 80.44 305 VAL A O 1
ATOM 2276 N N . ASP A 1 306 ? 28.376 21.909 -16.379 1.00 76.25 306 ASP A N 1
ATOM 2277 C CA . ASP A 1 306 ? 29.317 23.032 -16.375 1.00 76.25 306 ASP A CA 1
ATOM 2278 C C . ASP A 1 306 ? 30.702 22.629 -16.946 1.00 76.25 306 ASP A C 1
ATOM 2280 O O . ASP A 1 306 ? 30.828 22.152 -18.078 1.00 76.25 306 ASP A O 1
ATOM 2284 N N . HIS A 1 307 ? 31.766 22.792 -16.148 1.00 66.94 307 HIS A N 1
ATOM 2285 C CA . HIS A 1 307 ? 33.149 22.432 -16.481 1.00 66.94 307 HIS A CA 1
ATOM 2286 C C . HIS A 1 307 ? 33.576 21.044 -15.970 1.00 66.94 307 HIS A C 1
ATOM 2288 O O . HIS A 1 307 ? 34.764 20.724 -16.010 1.00 66.94 307 HIS A O 1
ATOM 2294 N N . LYS A 1 308 ? 32.654 20.224 -15.446 1.00 72.44 308 LYS A N 1
ATOM 2295 C CA . LYS A 1 308 ? 32.968 18.898 -14.890 1.00 72.44 308 LYS A CA 1
ATOM 2296 C C . LYS A 1 308 ? 32.387 17.781 -15.744 1.00 72.44 308 LYS A C 1
ATOM 2298 O O . LYS A 1 308 ? 31.235 17.846 -16.163 1.00 72.44 308 LYS A O 1
ATOM 2303 N N . THR A 1 309 ? 33.184 16.733 -15.921 1.00 86.38 309 THR A N 1
ATOM 2304 C CA . THR A 1 309 ? 32.823 15.530 -16.673 1.00 86.38 309 THR A CA 1
ATOM 2305 C C . THR A 1 309 ? 32.797 14.328 -15.739 1.00 86.38 309 THR A C 1
ATOM 2307 O O . THR A 1 309 ? 33.717 14.133 -14.943 1.00 86.38 309 THR A O 1
ATOM 2310 N N . TYR A 1 310 ? 31.752 13.518 -15.858 1.00 89.56 310 TYR A N 1
ATOM 2311 C CA . TYR A 1 310 ? 31.604 12.227 -15.200 1.00 89.56 310 TYR A CA 1
ATOM 2312 C C . TYR A 1 310 ? 31.536 11.158 -16.282 1.00 89.56 310 TYR A C 1
ATOM 2314 O O . TYR A 1 310 ? 30.848 11.354 -17.280 1.00 89.56 310 TYR A O 1
ATOM 2322 N N . SER A 1 311 ? 32.231 10.042 -16.088 1.00 91.56 311 SER A N 1
ATOM 2323 C CA . SER A 1 311 ? 32.386 9.021 -17.125 1.00 91.56 311 SER A CA 1
ATOM 2324 C C . SER A 1 311 ? 31.903 7.659 -16.643 1.00 91.56 311 SER A C 1
ATOM 2326 O O . SER A 1 311 ? 32.174 7.270 -15.506 1.00 91.56 311 SER A O 1
ATOM 2328 N N . CYS A 1 312 ? 31.232 6.929 -17.528 1.00 91.81 312 CYS A N 1
ATOM 2329 C CA . CYS A 1 312 ? 30.909 5.519 -17.377 1.00 91.81 312 CYS A CA 1
ATOM 2330 C C . CYS A 1 312 ? 31.573 4.734 -18.508 1.00 91.81 312 CYS A C 1
ATOM 2332 O O . CYS A 1 312 ? 31.347 5.042 -19.677 1.00 91.81 312 CYS A O 1
ATOM 2334 N N . ALA A 1 313 ? 32.370 3.722 -18.170 1.00 92.44 313 ALA A N 1
ATOM 2335 C CA . ALA A 1 313 ? 32.841 2.751 -19.153 1.00 92.44 313 ALA A CA 1
ATOM 2336 C C . ALA A 1 313 ? 31.661 1.882 -19.613 1.00 92.44 313 ALA A C 1
ATOM 2338 O O . ALA A 1 313 ? 30.817 1.518 -18.802 1.00 92.44 313 ALA A O 1
ATOM 2339 N N . VAL A 1 314 ? 31.566 1.561 -20.894 1.00 92.19 314 VAL A N 1
ATOM 2340 C CA . VAL A 1 314 ? 30.534 0.669 -21.429 1.00 92.19 314 VAL A CA 1
ATOM 2341 C C . VAL A 1 314 ? 31.229 -0.366 -22.290 1.00 92.19 314 VAL A C 1
ATOM 2343 O O . VAL A 1 314 ? 31.916 0.001 -23.241 1.00 92.19 314 VAL A O 1
ATOM 2346 N N . THR A 1 315 ? 31.059 -1.632 -21.937 1.00 87.19 315 THR A N 1
ATOM 2347 C CA . THR A 1 315 ? 31.495 -2.779 -22.728 1.00 87.19 315 THR A CA 1
ATOM 2348 C C . THR A 1 315 ? 30.261 -3.438 -23.312 1.00 87.19 315 THR A C 1
ATOM 2350 O O . THR A 1 315 ? 29.332 -3.740 -22.570 1.00 87.19 315 THR A O 1
ATOM 2353 N N . VAL A 1 316 ? 30.253 -3.645 -24.622 1.00 80.88 316 VAL A N 1
ATOM 2354 C CA . VAL A 1 316 ? 29.231 -4.447 -25.288 1.00 80.88 316 VAL A CA 1
ATOM 2355 C C . VAL A 1 316 ? 29.801 -5.843 -25.531 1.00 80.88 316 VAL A C 1
ATOM 2357 O O . VAL A 1 316 ? 30.891 -5.958 -26.102 1.00 80.88 316 VAL A O 1
ATOM 2360 N N . THR A 1 317 ? 29.134 -6.877 -25.022 1.00 67.75 317 THR A N 1
ATOM 2361 C CA . THR A 1 317 ? 29.595 -8.274 -25.029 1.00 67.75 317 THR A CA 1
ATOM 2362 C C . THR A 1 317 ? 29.418 -8.935 -26.398 1.00 67.75 317 THR A C 1
ATOM 2364 O O . THR A 1 317 ? 28.510 -8.614 -27.157 1.00 67.75 317 THR A O 1
ATOM 2367 N N . GLN A 1 318 ? 30.334 -9.845 -26.744 1.00 46.28 318 GLN A N 1
ATOM 2368 C CA . GLN A 1 318 ? 30.291 -10.616 -27.988 1.00 46.28 318 GLN A CA 1
ATOM 2369 C C . GLN A 1 318 ? 29.474 -11.900 -27.762 1.00 46.28 318 GLN A C 1
ATOM 2371 O O . GLN A 1 318 ? 29.813 -12.673 -26.866 1.00 46.28 318 GLN A O 1
ATOM 2376 N N . GLN A 1 319 ? 28.426 -12.143 -28.560 1.00 44.69 319 GLN A N 1
ATOM 2377 C CA . GLN A 1 319 ? 27.750 -13.449 -28.606 1.00 44.69 319 GLN A CA 1
ATOM 2378 C C . GLN A 1 319 ? 28.483 -14.402 -29.569 1.00 44.69 319 GLN A C 1
ATOM 2380 O O . GLN A 1 319 ? 28.969 -13.989 -30.622 1.00 44.69 319 GLN A O 1
ATOM 2385 N N . ASN A 1 320 ? 28.590 -15.680 -29.193 1.00 46.00 320 ASN A N 1
ATOM 2386 C CA . ASN A 1 320 ? 29.294 -16.718 -29.953 1.00 46.00 320 ASN A CA 1
ATOM 2387 C C . ASN A 1 320 ? 28.468 -17.201 -31.163 1.00 46.00 320 ASN A C 1
ATOM 2389 O O . ASN A 1 320 ? 27.719 -18.167 -31.036 1.00 46.00 320 ASN A O 1
ATOM 2393 N N . TYR A 1 321 ? 28.673 -16.607 -32.341 1.00 41.50 321 TYR A N 1
ATOM 2394 C CA . TYR A 1 321 ? 28.237 -17.171 -33.627 1.00 41.50 321 TYR A CA 1
ATOM 2395 C C . TYR A 1 321 ? 29.440 -17.227 -34.587 1.00 41.50 321 TYR A C 1
ATOM 2397 O O . TYR A 1 321 ? 29.986 -16.201 -34.979 1.00 41.50 321 TYR A O 1
ATOM 2405 N N . ASN A 1 322 ? 29.912 -18.432 -34.925 1.00 51.38 322 ASN A N 1
ATOM 2406 C CA . ASN A 1 322 ? 31.183 -18.664 -35.638 1.00 51.38 322 ASN A CA 1
ATOM 2407 C C . ASN A 1 322 ? 31.044 -18.752 -37.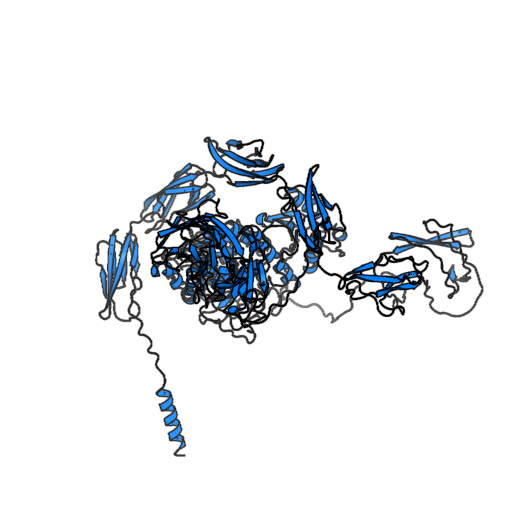179 1.00 51.38 322 ASN A C 1
ATOM 2409 O O . ASN A 1 322 ? 31.829 -19.445 -37.827 1.00 51.38 322 ASN A O 1
ATOM 2413 N N . THR A 1 323 ? 30.062 -18.104 -37.811 1.00 62.44 323 THR A N 1
ATOM 2414 C CA . THR A 1 323 ? 29.911 -18.132 -39.284 1.00 62.44 323 THR A CA 1
ATOM 2415 C C . THR A 1 323 ? 29.493 -16.763 -39.820 1.00 62.44 323 THR A C 1
ATOM 2417 O O . THR A 1 323 ? 28.642 -16.111 -39.224 1.00 62.44 323 THR A O 1
ATOM 2420 N N . VAL A 1 324 ? 30.141 -16.314 -40.903 1.00 69.75 324 VAL A N 1
ATOM 2421 C CA . VAL A 1 324 ? 29.957 -15.005 -41.554 1.00 69.75 324 VAL A CA 1
ATOM 2422 C C . VAL A 1 324 ? 29.677 -15.234 -43.039 1.00 69.75 324 VAL A C 1
ATOM 2424 O O . VAL A 1 324 ? 30.409 -15.991 -43.674 1.00 69.75 324 VAL A O 1
ATOM 2427 N N . TYR A 1 325 ? 28.655 -14.567 -43.566 1.00 84.81 325 TYR A N 1
ATOM 2428 C CA . TYR A 1 325 ? 28.232 -14.544 -44.963 1.00 84.81 325 TYR A CA 1
ATOM 2429 C C . TYR A 1 325 ? 28.470 -13.174 -45.598 1.00 84.81 325 TYR A C 1
ATOM 2431 O O . TYR A 1 325 ? 28.487 -12.149 -44.912 1.00 84.81 325 TYR A O 1
ATOM 2439 N N . THR A 1 326 ? 28.638 -13.144 -46.915 1.00 91.25 326 THR A N 1
ATOM 2440 C CA . THR A 1 326 ? 28.866 -11.922 -47.688 1.00 91.25 326 THR A CA 1
ATOM 2441 C C . THR A 1 326 ? 27.583 -11.455 -48.377 1.00 91.25 326 THR A C 1
ATOM 2443 O O . THR A 1 326 ? 26.931 -12.216 -49.090 1.00 91.25 326 THR A O 1
ATOM 2446 N N . VAL A 1 327 ? 27.247 -10.176 -48.200 1.00 94.25 327 VAL A N 1
ATOM 2447 C CA . VAL A 1 327 ? 26.164 -9.485 -48.912 1.00 94.25 327 VAL A CA 1
ATOM 2448 C C . VAL A 1 327 ? 26.784 -8.561 -49.954 1.00 94.25 327 VAL A C 1
ATOM 2450 O O . VAL A 1 327 ? 27.451 -7.583 -49.607 1.00 94.25 327 VAL A O 1
ATOM 2453 N N . ILE A 1 328 ? 26.574 -8.875 -51.228 1.00 94.75 328 ILE A N 1
ATOM 2454 C CA . ILE A 1 328 ? 27.072 -8.094 -52.366 1.00 94.75 328 ILE A CA 1
ATOM 2455 C C . ILE A 1 328 ? 25.959 -7.161 -52.848 1.00 94.75 328 ILE A C 1
ATOM 2457 O O . ILE A 1 328 ? 24.816 -7.583 -52.989 1.00 94.75 328 ILE A O 1
ATOM 2461 N N . PHE A 1 329 ? 26.291 -5.903 -53.130 1.00 95.88 329 PHE A N 1
ATOM 2462 C CA . PHE A 1 329 ? 25.349 -4.910 -53.646 1.00 95.88 329 PHE A CA 1
ATOM 2463 C C . PHE A 1 329 ? 25.653 -4.614 -55.112 1.00 95.88 329 PHE A C 1
ATOM 2465 O O . PHE A 1 329 ? 26.637 -3.945 -55.425 1.00 95.88 329 PHE A O 1
ATOM 2472 N N . ASP A 1 330 ? 24.804 -5.100 -56.013 1.00 95.44 330 ASP A N 1
ATOM 2473 C CA . ASP A 1 330 ? 24.847 -4.748 -57.427 1.00 95.44 330 ASP A CA 1
ATOM 2474 C C . ASP A 1 330 ? 23.982 -3.505 -57.663 1.00 95.44 330 ASP A C 1
ATOM 2476 O O . ASP A 1 330 ? 22.748 -3.548 -57.669 1.00 95.44 330 ASP A O 1
ATOM 2480 N N . SER A 1 331 ? 24.638 -2.359 -57.846 1.00 93.06 331 SER A N 1
ATOM 2481 C CA . SER A 1 331 ? 23.968 -1.074 -58.044 1.00 93.06 331 SER A CA 1
ATOM 2482 C C . SER A 1 331 ? 23.248 -0.957 -59.395 1.00 93.06 331 SER A C 1
ATOM 2484 O O . SER A 1 331 ? 22.645 0.085 -59.660 1.00 93.06 331 SER A O 1
ATOM 2486 N N . ASN A 1 332 ? 23.288 -1.971 -60.272 1.00 92.25 332 ASN A N 1
ATOM 2487 C CA . ASN A 1 332 ? 22.616 -1.968 -61.576 1.00 92.25 332 ASN A CA 1
ATOM 2488 C C . ASN A 1 332 ? 22.918 -0.704 -62.409 1.00 92.25 332 ASN A C 1
ATOM 2490 O O . ASN A 1 332 ? 22.040 -0.098 -63.036 1.00 92.25 332 ASN A O 1
ATOM 2494 N N . GLY A 1 333 ? 24.189 -0.291 -62.406 1.00 84.19 333 GLY A N 1
ATOM 2495 C CA . GLY A 1 333 ? 24.683 0.877 -63.139 1.00 84.19 333 GLY A CA 1
ATOM 2496 C C . GLY A 1 333 ? 24.609 2.211 -62.385 1.00 84.19 333 GLY A C 1
ATOM 2497 O O . GLY A 1 333 ? 24.749 3.252 -63.026 1.00 84.19 333 GLY A O 1
ATOM 2498 N N . GLY A 1 334 ? 24.372 2.196 -61.068 1.00 86.69 334 GLY A N 1
ATOM 2499 C CA . GLY A 1 334 ? 24.594 3.337 -60.170 1.00 86.69 334 GLY A CA 1
ATOM 2500 C C . GLY A 1 334 ? 26.012 3.373 -59.582 1.00 86.69 334 GLY A C 1
ATOM 2501 O O . GLY A 1 334 ? 26.875 2.585 -59.965 1.00 86.69 334 GLY A O 1
ATOM 2502 N N . SER A 1 335 ? 26.263 4.280 -58.639 1.00 88.50 335 SER A N 1
ATOM 2503 C CA . SER A 1 335 ? 27.538 4.377 -57.914 1.00 88.50 335 SER A CA 1
ATOM 2504 C C . SER A 1 335 ? 27.870 3.095 -57.140 1.00 88.50 335 SER A C 1
ATOM 2506 O O . SER A 1 335 ? 26.962 2.409 -56.670 1.00 88.50 335 SER A O 1
ATOM 2508 N N . ASP A 1 336 ? 29.163 2.796 -56.984 1.00 86.75 336 ASP A N 1
ATOM 2509 C CA . ASP A 1 336 ? 29.638 1.606 -56.268 1.00 86.75 336 ASP A CA 1
ATOM 2510 C C . ASP A 1 336 ? 29.148 1.576 -54.812 1.00 86.75 336 ASP A C 1
ATOM 2512 O O . ASP A 1 336 ? 29.160 2.592 -54.112 1.00 86.75 336 ASP A O 1
ATOM 2516 N N . VAL A 1 337 ? 28.771 0.385 -54.345 1.00 91.75 337 VAL A N 1
ATOM 2517 C CA . VAL A 1 337 ? 28.343 0.120 -52.968 1.00 91.75 337 VAL A CA 1
ATOM 2518 C C . VAL A 1 337 ? 29.245 -0.961 -52.380 1.00 91.75 337 VAL A C 1
ATOM 2520 O O . VAL A 1 337 ? 29.567 -1.946 -53.040 1.00 91.75 337 VAL A O 1
ATOM 2523 N N . THR A 1 338 ? 29.706 -0.761 -51.144 1.00 87.62 338 THR A N 1
ATOM 2524 C CA . THR A 1 338 ? 30.649 -1.693 -50.505 1.00 87.62 338 THR A CA 1
ATOM 2525 C C . THR A 1 338 ? 29.919 -2.948 -50.026 1.00 87.62 338 THR A C 1
ATOM 2527 O O . THR A 1 338 ? 28.849 -2.846 -49.426 1.00 87.62 338 THR A O 1
ATOM 2530 N N . GLU A 1 339 ? 30.507 -4.123 -50.265 1.00 87.56 339 GLU A N 1
ATOM 2531 C CA . GLU A 1 339 ? 29.994 -5.399 -49.752 1.00 87.56 339 GLU A CA 1
ATOM 2532 C C . GLU A 1 339 ? 30.033 -5.468 -48.218 1.00 87.56 339 GLU A C 1
ATOM 2534 O O . GLU A 1 339 ? 30.846 -4.811 -47.560 1.00 87.56 339 GLU A O 1
ATOM 2539 N N . GLN A 1 340 ? 29.158 -6.289 -47.640 1.00 87.88 340 GLN A N 1
ATOM 2540 C CA . GLN A 1 340 ? 29.047 -6.455 -46.191 1.00 87.88 340 GLN A CA 1
ATOM 2541 C C . GLN A 1 340 ? 29.384 -7.880 -45.781 1.00 87.88 340 GLN A C 1
ATOM 2543 O O . GLN A 1 340 ? 29.047 -8.832 -46.476 1.00 87.88 340 GLN A O 1
ATOM 2548 N N . ALA A 1 341 ? 30.006 -8.017 -44.613 1.00 78.44 341 ALA A N 1
ATOM 2549 C CA . ALA A 1 341 ? 30.226 -9.293 -43.948 1.00 78.44 341 ALA A CA 1
ATOM 2550 C C . ALA A 1 341 ? 29.261 -9.391 -42.756 1.00 78.44 341 ALA A C 1
ATOM 2552 O O . ALA A 1 341 ? 29.377 -8.615 -41.805 1.00 78.44 341 ALA A O 1
ATOM 2553 N N . ILE A 1 342 ? 28.297 -10.308 -42.826 1.00 78.94 342 ILE A N 1
ATOM 2554 C CA . ILE A 1 342 ? 27.170 -10.444 -41.896 1.00 78.94 342 ILE A CA 1
ATOM 2555 C C . ILE A 1 342 ? 27.230 -11.812 -41.217 1.00 78.94 342 ILE A C 1
ATOM 2557 O O . ILE A 1 342 ? 27.405 -12.825 -41.881 1.00 78.94 342 ILE A O 1
ATOM 2561 N N . TYR A 1 343 ? 27.105 -11.870 -39.892 1.00 67.50 343 TYR A N 1
ATOM 2562 C CA . TYR A 1 343 ? 27.073 -13.148 -39.173 1.00 67.50 343 TYR A CA 1
ATOM 2563 C C . TYR A 1 343 ? 25.798 -13.942 -39.494 1.00 67.50 343 TYR A C 1
ATOM 2565 O O . TYR A 1 343 ? 24.744 -13.348 -39.712 1.00 67.50 343 TYR A O 1
ATOM 2573 N N . ASP A 1 344 ? 25.884 -15.273 -39.483 1.00 73.56 344 ASP A N 1
ATOM 2574 C CA . ASP A 1 344 ? 24.737 -16.167 -39.698 1.00 73.56 344 ASP A CA 1
ATOM 2575 C C . ASP A 1 344 ? 23.557 -15.804 -38.783 1.00 73.56 344 ASP A C 1
ATOM 2577 O O . ASP A 1 344 ? 23.707 -15.708 -37.563 1.00 73.56 344 ASP A O 1
ATOM 2581 N N . GLY A 1 345 ? 22.393 -15.555 -39.387 1.00 64.94 345 GLY A N 1
ATOM 2582 C CA . GLY A 1 345 ? 21.168 -15.166 -38.691 1.00 64.94 345 GLY A CA 1
ATOM 2583 C C . GLY A 1 345 ? 21.074 -13.680 -38.319 1.00 64.94 345 GLY A C 1
ATOM 2584 O O . GLY A 1 345 ? 20.063 -13.275 -37.750 1.00 64.94 345 GLY A O 1
ATOM 2585 N N . SER A 1 346 ? 22.078 -12.858 -38.643 1.00 69.50 346 SER A N 1
ATOM 2586 C CA . SER A 1 346 ? 22.015 -11.391 -38.509 1.00 69.50 346 SER A CA 1
ATOM 2587 C C . SER A 1 346 ? 21.476 -10.747 -39.785 1.00 69.50 346 SER A C 1
ATOM 2589 O O . SER A 1 346 ? 21.620 -11.306 -40.867 1.00 69.50 346 SER A O 1
ATOM 2591 N N . CYS A 1 347 ? 20.873 -9.564 -39.698 1.00 79.12 347 CYS A N 1
ATOM 2592 C CA . CYS A 1 347 ? 20.347 -8.869 -40.877 1.00 79.12 347 CYS A CA 1
ATOM 2593 C C . CYS A 1 347 ? 21.426 -7.994 -41.543 1.00 79.12 347 CYS A C 1
ATOM 2595 O O . CYS A 1 347 ? 22.317 -7.469 -40.871 1.00 79.12 347 CYS A O 1
ATOM 2597 N N . ALA A 1 348 ? 21.352 -7.835 -42.867 1.00 84.00 348 ALA A N 1
ATOM 2598 C CA . ALA A 1 348 ? 22.187 -6.879 -43.597 1.00 84.00 348 ALA A CA 1
ATOM 2599 C C . ALA A 1 348 ? 21.783 -5.440 -43.238 1.00 84.00 348 ALA A C 1
ATOM 2601 O O . ALA A 1 348 ? 20.621 -5.193 -42.922 1.00 84.00 348 ALA A O 1
ATOM 2602 N N . TYR A 1 349 ? 22.705 -4.478 -43.317 1.00 78.75 349 TYR A N 1
ATOM 2603 C CA . TYR A 1 349 ? 22.341 -3.064 -43.194 1.00 78.75 349 TYR A CA 1
ATOM 2604 C C . TYR A 1 349 ? 22.026 -2.480 -44.568 1.00 78.75 349 TYR A C 1
ATOM 2606 O O . TYR A 1 349 ? 22.723 -2.760 -45.541 1.00 78.75 349 TYR A O 1
ATOM 2614 N N . GLU A 1 350 ? 20.991 -1.652 -44.667 1.00 88.50 350 GLU A N 1
ATOM 2615 C CA . GLU A 1 350 ? 20.719 -0.941 -45.913 1.00 88.50 350 GLU A CA 1
ATOM 2616 C C . GLU A 1 350 ? 21.831 0.097 -46.158 1.00 88.50 350 GLU A C 1
ATOM 2618 O O . GLU A 1 350 ? 22.078 0.940 -45.288 1.00 88.50 350 GLU A O 1
ATOM 2623 N N . PRO A 1 351 ? 22.575 0.019 -47.277 1.00 86.50 351 PRO A N 1
ATOM 2624 C CA . PRO A 1 351 ? 23.610 0.996 -47.590 1.00 86.50 351 PRO A CA 1
ATOM 2625 C C . PRO A 1 351 ? 22.982 2.342 -47.967 1.00 86.50 351 PRO A C 1
ATOM 2627 O O . PRO A 1 351 ? 21.814 2.417 -48.344 1.00 86.50 351 PRO A O 1
ATOM 2630 N N . GLU A 1 352 ? 23.780 3.411 -47.910 1.00 83.56 352 GLU A N 1
ATOM 2631 C CA . GLU A 1 352 ? 23.365 4.714 -48.438 1.00 83.56 352 GLU A CA 1
ATOM 2632 C C . GLU A 1 352 ? 22.941 4.551 -49.907 1.00 83.56 352 GLU A C 1
ATOM 2634 O O . GLU A 1 352 ? 23.624 3.859 -50.671 1.00 83.56 352 GLU A O 1
ATOM 2639 N N . ALA A 1 353 ? 21.788 5.124 -50.274 1.00 80.75 353 ALA A N 1
ATOM 2640 C CA . ALA A 1 353 ? 21.198 4.913 -51.590 1.00 80.75 353 ALA A CA 1
ATOM 2641 C C . ALA A 1 353 ? 22.232 5.257 -52.677 1.00 80.75 353 ALA A C 1
ATOM 2643 O O . ALA A 1 353 ? 22.747 6.384 -52.689 1.00 80.75 353 ALA A O 1
ATOM 2644 N N . PRO A 1 354 ? 22.572 4.316 -53.580 1.00 87.94 354 PRO A N 1
ATOM 2645 C CA . PRO A 1 354 ? 23.481 4.628 -54.664 1.00 87.94 354 PRO A CA 1
ATOM 2646 C C . PRO A 1 354 ? 22.873 5.747 -55.511 1.00 87.94 354 PRO A C 1
ATOM 2648 O O . PRO A 1 354 ? 21.663 5.980 -55.513 1.00 87.94 354 PRO A O 1
ATOM 2651 N N . THR A 1 355 ? 23.709 6.432 -56.281 1.00 82.00 355 THR A N 1
ATOM 2652 C CA . THR A 1 355 ? 23.254 7.470 -57.210 1.00 82.00 355 THR A CA 1
ATOM 2653 C C . THR A 1 355 ? 23.422 7.002 -58.647 1.00 82.00 355 THR A C 1
ATOM 2655 O O . THR A 1 355 ? 24.410 6.354 -58.993 1.00 82.00 355 THR A O 1
ATOM 2658 N N . ARG A 1 356 ? 22.452 7.324 -59.504 1.00 77.19 356 ARG A N 1
ATOM 2659 C CA . ARG A 1 356 ? 22.511 7.059 -60.943 1.00 77.19 356 ARG A CA 1
ATOM 2660 C C . ARG A 1 356 ? 21.957 8.259 -61.694 1.00 77.19 356 ARG A C 1
ATOM 2662 O O . ARG A 1 356 ? 20.814 8.655 -61.496 1.00 77.19 356 ARG A O 1
ATOM 2669 N N . GLU A 1 357 ? 22.775 8.839 -62.564 1.00 63.34 357 GLU A N 1
ATOM 2670 C CA . GLU A 1 357 ? 22.416 10.045 -63.310 1.00 63.34 357 GLU A CA 1
ATOM 2671 C C . GLU A 1 357 ? 21.128 9.832 -64.132 1.00 63.34 357 GLU A C 1
ATOM 2673 O O . GLU A 1 357 ? 21.064 8.949 -64.989 1.00 63.34 357 GLU A O 1
ATOM 2678 N N . GLY A 1 358 ? 20.089 10.631 -63.855 1.00 54.34 358 GLY A N 1
ATOM 2679 C CA . GLY A 1 358 ? 18.790 10.579 -64.541 1.00 54.34 358 GLY A CA 1
ATOM 2680 C C . GLY A 1 358 ? 17.775 9.556 -64.003 1.00 54.34 358 GLY A C 1
ATOM 2681 O O . GLY A 1 358 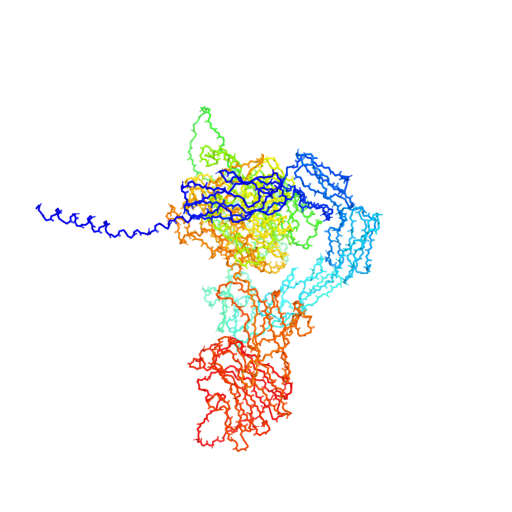? 16.757 9.334 -64.663 1.00 54.34 358 GLY A O 1
ATOM 2682 N N . TYR A 1 359 ? 18.018 8.932 -62.844 1.00 66.75 359 TYR A N 1
ATOM 2683 C CA . TYR A 1 359 ? 17.137 7.926 -62.232 1.00 66.75 359 TYR A CA 1
ATOM 2684 C C . TYR A 1 359 ? 16.951 8.163 -60.717 1.00 66.75 359 TYR A C 1
ATOM 2686 O O . TYR A 1 359 ? 17.867 8.635 -60.051 1.00 66.75 359 TYR A O 1
ATOM 2694 N N . VAL A 1 360 ? 15.776 7.815 -60.180 1.00 71.62 360 VAL A N 1
ATOM 2695 C CA . VAL A 1 360 ? 15.468 7.702 -58.742 1.00 71.62 360 VAL A CA 1
ATOM 2696 C C . VAL A 1 360 ? 15.723 6.265 -58.300 1.00 71.62 360 VAL A C 1
ATOM 2698 O O . VAL A 1 360 ? 15.383 5.326 -59.022 1.00 71.62 360 VAL A O 1
ATOM 2701 N N . PHE A 1 361 ? 16.351 6.101 -57.140 1.00 87.19 361 PHE A N 1
ATOM 2702 C CA . PHE A 1 361 ? 16.564 4.800 -56.516 1.00 87.19 361 PHE A CA 1
ATOM 2703 C C . PHE A 1 361 ? 15.264 4.313 -55.858 1.00 87.19 361 PHE A C 1
ATOM 2705 O O . PHE A 1 361 ? 14.754 4.974 -54.959 1.00 87.19 361 PHE A O 1
ATOM 2712 N N . ASP A 1 362 ? 14.746 3.161 -56.290 1.00 80.44 362 ASP A N 1
ATOM 2713 C CA . ASP A 1 362 ? 13.462 2.610 -55.821 1.00 80.44 362 ASP A CA 1
ATOM 2714 C C . ASP A 1 362 ? 13.617 1.538 -54.725 1.00 80.44 362 ASP A C 1
ATOM 2716 O O . ASP A 1 362 ? 12.622 0.965 -54.278 1.00 80.44 362 ASP A O 1
ATOM 2720 N N . GLY A 1 363 ? 14.851 1.208 -54.328 1.00 89.25 363 GLY A N 1
ATOM 2721 C CA . GLY A 1 363 ? 15.154 0.198 -53.308 1.00 89.25 363 GLY A CA 1
ATOM 2722 C C . GLY A 1 363 ? 15.950 -1.009 -53.817 1.00 89.25 363 GLY A C 1
ATOM 2723 O O . GLY A 1 363 ? 16.259 -1.138 -55.008 1.00 89.25 363 GLY A O 1
ATOM 2724 N N . TRP A 1 364 ? 16.293 -1.900 -52.884 1.00 96.00 364 TRP A N 1
ATOM 2725 C CA . TRP A 1 364 ? 17.071 -3.121 -53.118 1.00 96.00 364 TRP A CA 1
ATOM 2726 C C . TRP A 1 364 ? 16.175 -4.353 -53.288 1.00 96.00 364 TRP A C 1
ATOM 2728 O O . TRP A 1 364 ? 15.168 -4.504 -52.600 1.00 96.00 364 TRP A O 1
ATOM 2738 N N . TYR A 1 365 ? 16.553 -5.251 -54.195 1.00 96.19 365 TYR A N 1
ATOM 2739 C CA . TYR A 1 365 ? 15.789 -6.446 -54.556 1.00 96.19 365 TYR A CA 1
ATOM 2740 C C . TYR A 1 365 ? 16.648 -7.707 -54.420 1.00 96.19 365 TYR A C 1
ATOM 2742 O O . TYR A 1 365 ? 17.843 -7.686 -54.704 1.00 96.19 365 TYR A O 1
ATOM 2750 N N . ALA A 1 366 ? 16.042 -8.809 -53.978 1.00 93.81 366 ALA A N 1
ATOM 2751 C CA . ALA A 1 366 ? 16.718 -10.087 -53.737 1.00 93.81 366 ALA A CA 1
ATOM 2752 C C . ALA A 1 366 ? 17.016 -10.875 -55.028 1.00 93.81 366 ALA A C 1
ATOM 2754 O O . ALA A 1 366 ? 17.757 -11.857 -55.001 1.00 93.81 366 ALA A O 1
ATOM 2755 N N . ASP A 1 367 ? 16.426 -10.465 -56.154 1.00 93.44 367 ASP A N 1
ATOM 2756 C CA . ASP A 1 367 ? 16.596 -11.076 -57.468 1.00 93.44 367 ASP A CA 1
ATOM 2757 C C . ASP A 1 367 ? 16.954 -10.045 -58.542 1.00 93.44 367 ASP A C 1
ATOM 2759 O O . ASP A 1 367 ? 16.510 -8.896 -58.520 1.00 93.44 367 ASP A O 1
ATOM 2763 N N . ASN A 1 368 ? 17.728 -10.494 -59.528 1.00 91.88 368 ASN A N 1
ATOM 2764 C CA . ASN A 1 368 ? 18.195 -9.665 -60.635 1.00 91.88 368 ASN A CA 1
ATOM 2765 C C . ASN A 1 368 ? 17.067 -9.208 -61.584 1.00 91.88 368 ASN A C 1
ATOM 2767 O O . ASN A 1 368 ? 17.249 -8.241 -62.319 1.00 91.88 368 ASN A O 1
ATOM 2771 N N . ASP A 1 369 ? 15.907 -9.875 -61.570 1.00 91.19 369 ASP A N 1
ATOM 2772 C CA . ASP A 1 369 ? 14.733 -9.479 -62.362 1.00 91.19 369 ASP A CA 1
ATOM 2773 C C . ASP A 1 369 ? 13.930 -8.343 -61.686 1.00 91.19 369 ASP A C 1
ATOM 2775 O O . ASP A 1 369 ? 12.973 -7.827 -62.268 1.00 91.19 369 ASP A O 1
ATOM 2779 N N . LEU A 1 370 ? 14.352 -7.901 -60.489 1.00 91.81 370 LEU A N 1
ATOM 2780 C CA . LEU A 1 370 ? 13.781 -6.796 -59.710 1.00 91.81 370 LEU A CA 1
ATOM 2781 C C . LEU A 1 370 ? 12.305 -7.013 -59.342 1.00 91.81 370 LEU A C 1
ATOM 2783 O O . LEU A 1 370 ? 11.491 -6.078 -59.364 1.00 91.81 370 LEU A O 1
ATOM 2787 N N . THR A 1 371 ? 11.963 -8.261 -59.008 1.00 89.56 371 THR A N 1
ATOM 2788 C CA . THR A 1 371 ? 10.588 -8.683 -58.701 1.00 89.56 371 THR A CA 1
ATOM 2789 C C . THR A 1 371 ? 10.303 -8.840 -57.205 1.00 89.56 371 THR A C 1
ATOM 2791 O O . THR A 1 371 ? 9.171 -8.615 -56.780 1.00 89.56 371 THR A O 1
ATOM 2794 N N . THR A 1 372 ? 11.316 -9.149 -56.395 1.00 91.94 372 THR A N 1
ATOM 2795 C CA . THR A 1 372 ? 11.234 -9.397 -54.949 1.00 91.94 372 THR A CA 1
ATOM 2796 C C . THR A 1 372 ? 12.023 -8.334 -54.190 1.00 91.94 372 THR A C 1
ATOM 2798 O O . THR A 1 372 ? 13.252 -8.381 -54.145 1.00 91.94 372 THR A O 1
ATOM 2801 N N . ALA A 1 373 ? 11.330 -7.361 -53.595 1.00 90.94 373 ALA A N 1
ATOM 2802 C CA . ALA A 1 373 ? 11.973 -6.353 -52.753 1.00 90.94 373 ALA A CA 1
ATOM 2803 C C . ALA A 1 373 ? 12.631 -7.021 -51.533 1.00 90.94 373 ALA A C 1
ATOM 2805 O O . ALA A 1 373 ? 12.053 -7.928 -50.931 1.00 90.94 373 ALA A O 1
ATOM 2806 N N . TYR A 1 374 ? 13.843 -6.592 -51.188 1.00 93.19 374 TYR A N 1
ATOM 2807 C CA . TYR A 1 374 ? 14.577 -7.119 -50.045 1.00 93.19 374 TYR A CA 1
ATOM 2808 C C . TYR A 1 374 ? 14.260 -6.307 -48.787 1.00 93.19 374 TYR A C 1
ATOM 2810 O O . TYR A 1 374 ? 14.474 -5.098 -48.749 1.00 93.19 374 TYR A O 1
ATOM 2818 N N . ASP A 1 375 ? 13.762 -6.979 -47.751 1.00 88.88 375 ASP A N 1
ATOM 2819 C CA . ASP A 1 375 ? 13.515 -6.393 -46.434 1.00 88.88 375 ASP A CA 1
ATOM 2820 C C . ASP A 1 375 ? 14.770 -6.555 -45.565 1.00 88.88 375 ASP A C 1
ATOM 2822 O O . ASP A 1 375 ? 15.132 -7.676 -45.202 1.00 88.88 375 ASP A O 1
ATOM 2826 N N . PHE A 1 376 ? 15.426 -5.447 -45.207 1.00 88.19 376 PHE A N 1
ATOM 2827 C CA . PHE A 1 376 ? 16.641 -5.440 -44.380 1.00 88.19 376 PHE A CA 1
ATOM 2828 C C . PHE A 1 376 ? 16.411 -5.855 -42.917 1.00 88.19 376 PHE A C 1
ATOM 2830 O O . PHE A 1 376 ? 17.363 -5.927 -42.145 1.00 88.19 376 PHE A O 1
ATOM 2837 N N . THR A 1 377 ? 15.180 -6.190 -42.526 1.00 79.50 377 THR A N 1
ATOM 2838 C CA . THR A 1 377 ? 14.897 -6.913 -41.278 1.00 79.50 377 THR A CA 1
ATOM 2839 C C . THR A 1 377 ? 14.982 -8.436 -41.434 1.00 79.50 377 THR A C 1
ATOM 2841 O O . THR A 1 377 ? 14.945 -9.154 -40.435 1.00 79.50 377 THR A O 1
ATOM 2844 N N . THR A 1 378 ? 15.169 -8.944 -42.658 1.00 82.44 378 THR A N 1
ATOM 2845 C CA . THR A 1 378 ? 15.325 -10.376 -42.947 1.00 82.44 378 THR A CA 1
ATOM 2846 C C . THR A 1 378 ? 16.728 -10.868 -42.563 1.00 82.44 378 THR A C 1
ATOM 2848 O O . THR A 1 378 ? 17.723 -10.304 -43.035 1.00 82.44 378 THR A O 1
ATOM 2851 N N . PRO A 1 379 ? 16.843 -11.938 -41.749 1.00 80.12 379 PRO A N 1
ATOM 2852 C CA . PRO A 1 379 ? 18.126 -12.548 -41.411 1.00 80.12 379 PRO A CA 1
ATOM 2853 C C . PRO A 1 379 ? 18.879 -13.078 -42.636 1.00 80.12 379 PRO A C 1
ATOM 2855 O O . PRO A 1 379 ? 18.323 -13.801 -43.464 1.00 80.12 379 PRO A O 1
ATOM 2858 N N . VAL A 1 380 ? 20.175 -12.786 -42.705 1.00 84.88 380 VAL A N 1
ATOM 2859 C CA . VAL A 1 380 ? 21.104 -13.347 -43.686 1.00 84.88 380 VAL A CA 1
ATOM 2860 C C . VAL A 1 380 ? 21.579 -14.702 -43.174 1.00 84.88 380 VAL A C 1
ATOM 2862 O O . VAL A 1 380 ? 22.334 -14.800 -42.209 1.00 84.88 380 VAL A O 1
ATOM 2865 N N . THR A 1 381 ? 21.131 -15.766 -43.831 1.00 86.94 381 THR A N 1
ATOM 2866 C CA . THR A 1 381 ? 21.496 -17.154 -43.497 1.00 86.94 381 THR A CA 1
ATOM 2867 C C . THR A 1 381 ? 22.394 -17.796 -44.563 1.00 86.94 381 THR A C 1
ATOM 2869 O O . THR A 1 381 ? 22.519 -19.018 -44.623 1.00 86.94 381 THR A O 1
ATOM 2872 N N . GLY A 1 382 ? 22.963 -16.986 -45.460 1.00 88.81 382 GLY A N 1
ATOM 2873 C CA . GLY A 1 382 ? 23.827 -17.400 -46.565 1.00 88.81 382 GLY A CA 1
ATOM 2874 C C . GLY A 1 382 ? 24.334 -16.198 -47.365 1.00 88.81 382 GLY A C 1
ATOM 2875 O O . GLY A 1 382 ? 23.798 -15.100 -47.223 1.00 88.81 382 GLY A O 1
ATOM 2876 N N . ASP A 1 383 ? 25.346 -16.400 -48.214 1.00 94.44 383 ASP A N 1
ATOM 2877 C CA . ASP A 1 383 ? 25.819 -15.355 -49.133 1.00 94.44 383 ASP A CA 1
ATOM 2878 C C . ASP A 1 383 ? 24.687 -14.930 -50.083 1.00 94.44 383 ASP A C 1
ATOM 2880 O O . ASP A 1 383 ? 23.996 -15.776 -50.659 1.00 94.44 383 ASP A O 1
ATOM 2884 N N . ILE A 1 384 ? 24.499 -13.623 -50.265 1.00 95.12 384 ILE A N 1
ATOM 2885 C CA . ILE A 1 384 ? 23.399 -13.062 -51.060 1.00 95.12 384 ILE A CA 1
ATOM 2886 C C . ILE A 1 384 ? 23.876 -11.854 -51.872 1.00 95.12 384 ILE A C 1
ATOM 2888 O O . ILE A 1 384 ? 24.767 -11.117 -51.458 1.00 95.12 384 ILE A O 1
ATOM 2892 N N . THR A 1 385 ? 23.301 -11.654 -53.059 1.00 96.75 385 THR A N 1
ATOM 2893 C CA . THR A 1 385 ? 23.497 -10.442 -53.870 1.00 96.75 385 THR A CA 1
ATOM 2894 C C . THR A 1 385 ? 22.179 -9.685 -53.963 1.00 96.75 385 THR A C 1
ATOM 2896 O O . THR A 1 385 ? 21.160 -10.283 -54.300 1.00 96.75 385 THR A O 1
ATOM 2899 N N . LEU A 1 386 ? 22.202 -8.389 -53.654 1.00 95.94 386 LEU A N 1
ATOM 2900 C CA . LEU A 1 386 ? 21.053 -7.491 -53.719 1.00 95.94 386 LEU A CA 1
ATOM 2901 C C . LEU A 1 386 ? 21.203 -6.530 -54.897 1.00 95.94 386 LEU A C 1
ATOM 2903 O O . LEU A 1 386 ? 22.281 -5.983 -55.119 1.00 95.94 386 LEU A O 1
ATOM 2907 N N . TYR A 1 387 ? 20.113 -6.306 -55.625 1.00 96.81 387 TYR A N 1
ATOM 2908 C CA . TYR A 1 387 ? 20.088 -5.567 -56.885 1.00 96.81 387 TYR A CA 1
ATOM 2909 C C . TYR A 1 387 ? 19.307 -4.260 -56.742 1.00 96.81 387 TYR A C 1
ATOM 2911 O O . TYR A 1 387 ? 18.162 -4.256 -56.293 1.00 96.81 387 TYR A O 1
ATOM 2919 N N . ALA A 1 388 ? 19.911 -3.139 -57.131 1.00 93.75 388 ALA A N 1
ATOM 2920 C CA . ALA A 1 388 ? 19.256 -1.834 -57.105 1.00 93.75 388 ALA A CA 1
ATOM 2921 C C . ALA A 1 388 ? 18.194 -1.717 -58.211 1.00 93.75 388 ALA A C 1
ATOM 2923 O O . ALA A 1 388 ? 18.466 -2.017 -59.380 1.00 93.75 388 ALA A O 1
ATOM 2924 N N . LYS A 1 389 ? 17.002 -1.215 -57.869 1.00 92.19 389 LYS A N 1
ATOM 2925 C CA . LYS A 1 389 ? 15.976 -0.823 -58.844 1.00 92.19 389 LYS A CA 1
ATOM 2926 C C . LYS A 1 389 ? 15.966 0.686 -59.047 1.00 92.19 389 LYS A C 1
ATOM 2928 O O . LYS A 1 389 ? 16.180 1.458 -58.117 1.00 92.19 389 LYS A O 1
ATOM 2933 N N . TRP A 1 390 ? 15.714 1.087 -60.289 1.00 85.69 390 TRP A N 1
ATOM 2934 C CA . TRP A 1 390 ? 15.784 2.473 -60.723 1.00 85.69 390 TRP A CA 1
ATOM 2935 C C . TRP A 1 390 ? 14.552 2.860 -61.536 1.00 85.69 390 TRP A C 1
ATOM 2937 O O . TRP A 1 390 ? 14.285 2.239 -62.569 1.00 85.69 390 TRP A O 1
ATOM 2947 N N . THR A 1 391 ? 13.893 3.952 -61.157 1.00 72.69 391 THR A N 1
ATOM 2948 C CA . THR A 1 391 ? 12.875 4.611 -61.980 1.00 72.69 391 THR A CA 1
ATOM 2949 C C . THR A 1 391 ? 13.497 5.817 -62.668 1.00 72.69 391 THR A C 1
ATOM 2951 O O . THR A 1 391 ? 14.102 6.675 -62.035 1.00 72.69 391 THR A O 1
ATOM 2954 N N . ARG A 1 392 ? 13.390 5.906 -63.996 1.00 56.75 392 ARG A N 1
ATOM 2955 C CA . ARG A 1 392 ? 13.944 7.043 -64.745 1.00 56.75 392 ARG A CA 1
ATOM 2956 C C . ARG A 1 392 ? 13.176 8.321 -64.399 1.00 56.75 392 ARG A C 1
ATOM 2958 O O . ARG A 1 392 ? 11.955 8.351 -64.543 1.00 56.75 392 ARG A O 1
ATOM 2965 N N . ILE A 1 393 ? 13.883 9.383 -64.008 1.00 44.84 393 ILE A N 1
ATOM 2966 C CA . ILE A 1 393 ? 13.259 10.675 -63.696 1.00 44.84 393 ILE A CA 1
ATOM 2967 C C . ILE A 1 393 ? 12.650 11.228 -64.987 1.00 44.84 393 ILE A C 1
ATOM 2969 O O . ILE A 1 393 ? 13.358 11.507 -65.956 1.00 44.84 393 ILE A O 1
ATOM 2973 N N . SER A 1 394 ? 11.326 11.357 -65.010 1.00 36.12 394 SER A N 1
ATOM 2974 C CA . SER A 1 394 ? 10.575 11.965 -66.106 1.00 36.12 394 SER A CA 1
ATOM 2975 C C . SER A 1 394 ? 9.527 12.905 -65.523 1.00 36.12 394 SER A C 1
ATOM 2977 O O . SER A 1 394 ? 8.726 12.505 -64.686 1.00 36.12 394 SER A O 1
ATOM 2979 N N . VAL A 1 395 ? 9.565 14.169 -65.944 1.00 35.69 395 VAL A N 1
ATOM 2980 C CA . VAL A 1 395 ? 8.530 15.160 -65.636 1.00 35.69 395 VAL A CA 1
ATOM 2981 C C . VAL A 1 395 ? 7.716 15.363 -66.905 1.00 35.69 395 VAL A C 1
ATOM 2983 O O . VAL A 1 395 ? 8.264 15.745 -67.940 1.00 35.69 395 VAL A O 1
ATOM 2986 N N . SER A 1 396 ? 6.420 15.083 -66.819 1.00 31.64 396 SER A N 1
ATOM 2987 C CA . SER A 1 396 ? 5.441 15.350 -67.871 1.00 31.64 396 SER A CA 1
ATOM 2988 C C . SER A 1 396 ? 4.695 16.628 -67.511 1.00 31.64 396 SER A C 1
ATOM 2990 O O . SER A 1 396 ? 4.167 16.737 -66.408 1.00 31.64 396 SER A O 1
ATOM 2992 N N . ILE A 1 397 ? 4.635 17.586 -68.430 1.00 34.25 397 ILE A N 1
ATOM 2993 C CA . ILE A 1 397 ? 3.732 18.735 -68.321 1.00 34.25 397 ILE A CA 1
ATOM 2994 C C . ILE A 1 397 ? 2.548 18.423 -69.236 1.00 34.25 397 ILE A C 1
ATOM 2996 O O . ILE A 1 397 ? 2.750 18.237 -70.433 1.00 34.25 397 ILE A O 1
ATOM 3000 N N . SER A 1 398 ? 1.344 18.333 -68.671 1.00 32.03 398 SER A N 1
ATOM 3001 C CA . SER A 1 398 ? 0.089 18.254 -69.424 1.00 32.03 398 SER A CA 1
ATOM 3002 C C . SER A 1 398 ? -0.624 19.594 -69.292 1.00 32.03 398 SER A C 1
ATOM 3004 O O . SER A 1 398 ? -0.774 20.095 -68.179 1.00 32.03 398 SER A O 1
ATOM 3006 N N . LEU A 1 399 ? -1.034 20.180 -70.412 1.00 33.53 399 LEU A N 1
ATOM 3007 C CA . LEU A 1 399 ? -1.942 21.323 -70.437 1.00 33.53 399 LEU A CA 1
ATOM 3008 C C . LEU A 1 399 ? -3.299 20.791 -70.885 1.00 33.53 399 LEU A C 1
ATOM 3010 O O . LEU A 1 399 ? -3.383 20.133 -71.918 1.00 33.53 399 LEU A O 1
ATOM 3014 N N . ASP A 1 400 ? -4.327 21.019 -70.075 1.00 30.97 400 ASP A N 1
ATOM 3015 C CA . ASP A 1 400 ? -5.672 20.507 -70.328 1.00 30.97 400 ASP A CA 1
ATOM 3016 C C . ASP A 1 400 ? -6.368 21.405 -71.365 1.00 30.97 400 ASP A C 1
ATOM 3018 O O . ASP A 1 400 ? -6.611 22.589 -71.113 1.00 30.97 400 ASP A O 1
ATOM 3022 N N . GLY A 1 401 ? -6.615 20.861 -72.558 1.00 32.81 401 GLY A N 1
ATOM 3023 C CA . GLY A 1 401 ? -7.301 21.526 -73.665 1.00 32.81 401 GLY A CA 1
ATOM 3024 C C . GLY A 1 401 ? -8.687 20.920 -73.882 1.00 32.81 401 GLY A C 1
ATOM 3025 O O . GLY A 1 401 ? -8.809 19.737 -74.185 1.00 32.81 401 GLY A O 1
ATOM 3026 N N . GLY A 1 402 ? -9.735 21.732 -73.723 1.00 30.62 402 GLY A N 1
ATOM 3027 C CA . GLY A 1 402 ? -11.098 21.394 -74.136 1.00 30.62 402 GLY A CA 1
ATOM 3028 C C . GLY A 1 402 ? -11.315 21.668 -75.631 1.00 30.62 402 GLY A C 1
ATOM 3029 O O . GLY A 1 402 ? -10.898 22.702 -76.143 1.00 30.62 402 GLY A O 1
ATOM 3030 N N . ASP A 1 403 ? -11.978 20.730 -76.303 1.00 35.88 403 ASP A N 1
ATOM 3031 C CA . ASP A 1 403 ? -12.098 20.558 -77.762 1.00 35.88 403 ASP A CA 1
ATOM 3032 C C . ASP A 1 403 ? -13.074 21.551 -78.440 1.00 35.88 403 ASP A C 1
ATOM 3034 O O . ASP A 1 403 ? -14.232 21.563 -78.035 1.00 35.88 403 ASP A O 1
ATOM 3038 N N . TYR A 1 404 ? -12.667 22.324 -79.473 1.00 35.44 404 TYR A N 1
ATOM 3039 C CA . TYR A 1 404 ? -13.554 22.903 -80.520 1.00 35.44 404 TYR A CA 1
ATOM 3040 C C . TYR A 1 404 ? -12.811 23.337 -81.817 1.00 35.44 404 TYR A C 1
ATOM 3042 O O . TYR A 1 404 ? -11.632 23.673 -81.817 1.00 35.44 404 TYR A O 1
ATOM 3050 N N . ASP A 1 405 ? -13.569 23.354 -82.922 1.00 33.50 405 ASP A N 1
ATOM 3051 C CA . ASP A 1 405 ? -13.189 23.137 -84.333 1.00 33.50 405 ASP A CA 1
ATOM 3052 C C . ASP A 1 405 ? -12.779 24.381 -85.187 1.00 33.50 405 ASP A C 1
ATOM 3054 O O . ASP A 1 405 ? -13.381 25.454 -85.105 1.00 33.50 405 ASP A O 1
ATOM 3058 N N . ASP A 1 406 ? -11.807 24.131 -86.081 1.00 40.06 406 ASP A N 1
ATOM 3059 C CA . ASP A 1 406 ? -11.505 24.638 -87.442 1.00 40.06 406 ASP A CA 1
ATOM 3060 C C . ASP A 1 406 ? -11.192 26.128 -87.792 1.00 40.06 406 ASP A C 1
ATOM 3062 O O . ASP A 1 406 ? -12.066 26.904 -88.192 1.00 40.06 406 ASP A O 1
ATOM 3066 N N . ASN A 1 407 ? -9.887 26.473 -87.871 1.00 37.88 407 ASN A N 1
ATOM 3067 C CA . ASN A 1 407 ? -9.112 26.887 -89.083 1.00 37.88 407 ASN A CA 1
ATOM 3068 C C . ASN A 1 407 ? -7.915 27.845 -88.802 1.00 37.88 407 ASN A C 1
ATOM 3070 O O . ASN A 1 407 ? -8.035 28.872 -88.140 1.00 37.88 407 ASN A O 1
ATOM 3074 N N . ILE A 1 408 ? -6.762 27.524 -89.411 1.00 34.75 408 ILE A N 1
ATOM 3075 C CA . ILE A 1 408 ? -5.368 27.836 -89.002 1.00 34.75 408 ILE A CA 1
ATOM 3076 C C . ILE A 1 408 ? -4.733 29.078 -89.678 1.00 34.75 408 ILE A C 1
ATOM 3078 O O . ILE A 1 408 ? -4.831 29.188 -90.901 1.00 34.75 408 ILE A O 1
ATOM 3082 N N . VAL A 1 409 ? -3.929 29.887 -88.936 1.00 38.28 409 VAL A N 1
ATOM 3083 C CA . VAL A 1 409 ? -2.660 30.545 -89.402 1.00 38.28 409 VAL A CA 1
ATOM 3084 C C . VAL A 1 409 ? -1.670 30.843 -88.226 1.00 38.28 409 VAL A C 1
ATOM 3086 O O . VAL A 1 409 ? -2.066 31.427 -87.222 1.00 38.28 409 VAL A O 1
ATOM 3089 N N . ASN A 1 410 ? -0.368 30.514 -88.367 1.00 33.94 410 ASN A N 1
ATOM 3090 C CA . ASN A 1 410 ? 0.656 30.397 -87.288 1.00 33.94 410 ASN A CA 1
ATOM 3091 C C . ASN A 1 410 ? 1.306 31.710 -86.719 1.00 33.94 410 ASN A C 1
ATOM 3093 O O . ASN A 1 410 ? 1.497 32.671 -87.465 1.00 33.94 410 ASN A O 1
ATOM 3097 N N . ARG A 1 411 ? 1.773 31.723 -85.441 1.00 43.88 411 ARG A N 1
ATOM 3098 C CA . ARG A 1 411 ? 2.697 32.713 -84.776 1.00 43.88 411 ARG A CA 1
ATOM 3099 C C . ARG A 1 411 ? 3.688 32.000 -83.803 1.00 43.88 411 ARG A C 1
ATOM 3101 O O . ARG A 1 411 ? 3.691 30.777 -83.789 1.00 43.88 411 ARG A O 1
ATOM 3108 N N . THR A 1 412 ? 4.555 32.723 -83.066 1.00 36.62 412 THR A N 1
ATOM 3109 C CA . THR A 1 412 ? 5.717 32.202 -82.281 1.00 36.62 412 THR A CA 1
ATOM 3110 C C . THR A 1 412 ? 5.761 32.748 -80.839 1.00 36.62 412 THR A C 1
ATOM 3112 O O . THR A 1 412 ? 5.550 33.949 -80.685 1.00 36.62 412 THR A O 1
ATOM 3115 N N . VAL A 1 413 ? 6.095 31.928 -79.815 1.00 38.78 413 VAL A N 1
ATOM 3116 C CA . VAL A 1 413 ? 6.187 32.318 -78.381 1.00 38.78 413 VAL A CA 1
ATOM 3117 C C . VAL A 1 413 ? 7.303 31.588 -77.632 1.00 38.78 413 VAL A C 1
ATOM 3119 O O . VAL A 1 413 ? 7.218 30.386 -77.417 1.00 38.78 413 VAL A O 1
ATOM 3122 N N . SER A 1 414 ? 8.303 32.331 -77.160 1.00 39.84 414 SER A N 1
ATOM 3123 C CA . SER A 1 414 ? 9.519 31.826 -76.504 1.00 39.84 414 SER A CA 1
ATOM 3124 C C . SER A 1 414 ? 9.521 32.014 -74.976 1.00 39.84 414 SER A C 1
ATOM 3126 O O . SER A 1 414 ? 9.040 33.038 -74.503 1.00 39.84 414 SER A O 1
ATOM 3128 N N . GLY A 1 415 ? 10.126 31.087 -74.214 1.00 41.09 415 GLY A N 1
ATOM 3129 C CA . GLY A 1 415 ? 10.292 31.169 -72.747 1.00 41.09 415 GLY A CA 1
ATOM 3130 C C . GLY A 1 415 ? 11.694 30.734 -72.281 1.00 41.09 415 GLY A C 1
ATOM 3131 O O . GLY A 1 415 ? 12.413 30.085 -73.028 1.00 41.09 415 GLY A O 1
ATOM 3132 N N . SER A 1 416 ? 12.123 31.081 -71.061 1.00 39.38 416 SER A N 1
ATOM 3133 C CA . SER A 1 416 ? 13.451 30.708 -70.529 1.00 39.38 416 SER A CA 1
ATOM 3134 C C . SER A 1 416 ? 13.396 30.273 -69.067 1.00 39.38 416 SER A C 1
ATOM 3136 O O . SER A 1 416 ? 12.687 30.900 -68.288 1.00 39.38 416 SER A O 1
ATOM 3138 N N . VAL A 1 417 ? 14.208 29.285 -68.675 1.00 39.28 417 VAL A N 1
ATOM 3139 C CA . VAL A 1 417 ? 14.311 28.794 -67.288 1.00 39.28 417 VAL A CA 1
ATOM 3140 C C . VAL A 1 417 ? 15.632 29.246 -66.672 1.00 39.28 417 VAL A C 1
ATOM 3142 O O . VAL A 1 417 ? 16.689 29.109 -67.285 1.00 39.28 417 VAL A O 1
ATOM 3145 N N . THR A 1 418 ? 15.583 29.779 -65.449 1.00 37.91 418 THR A N 1
ATOM 3146 C CA . THR A 1 418 ? 16.780 30.135 -64.671 1.00 37.91 418 THR A CA 1
ATOM 3147 C C . THR A 1 418 ? 16.724 29.425 -63.326 1.00 37.91 418 THR A C 1
ATOM 3149 O O . THR A 1 418 ? 15.815 29.681 -62.546 1.00 37.91 418 THR A O 1
ATOM 3152 N N . ALA A 1 419 ? 17.693 28.552 -63.050 1.00 37.25 419 ALA A N 1
ATOM 3153 C CA . ALA A 1 419 ? 17.845 27.884 -61.760 1.00 37.25 419 ALA A CA 1
ATOM 3154 C C . ALA A 1 419 ? 19.134 28.363 -61.080 1.00 37.25 419 ALA A C 1
ATOM 3156 O O . ALA A 1 419 ? 20.191 28.416 -61.708 1.00 37.25 419 ALA A O 1
ATOM 3157 N N . ASN A 1 420 ? 19.060 28.721 -59.796 1.00 37.41 420 ASN A N 1
ATOM 3158 C CA . ASN A 1 420 ? 20.203 29.228 -59.031 1.00 37.41 420 ASN A CA 1
ATOM 3159 C C . ASN A 1 420 ? 21.054 28.091 -58.447 1.00 37.41 420 ASN A C 1
ATOM 3161 O O . ASN A 1 420 ? 21.275 28.042 -57.243 1.00 37.41 420 ASN A O 1
ATOM 3165 N N . VAL A 1 421 ? 21.564 27.195 -59.292 1.00 34.81 421 VAL A N 1
ATOM 3166 C CA . VAL A 1 421 ? 22.634 26.260 -58.912 1.00 34.81 421 VAL A CA 1
ATOM 3167 C C . VAL A 1 421 ? 23.555 26.049 -60.114 1.00 34.81 421 VAL A C 1
ATOM 3169 O O . VAL A 1 421 ? 23.211 25.336 -61.045 1.00 34.81 421 VAL A O 1
ATOM 3172 N N . GLY A 1 422 ? 24.725 26.693 -60.105 1.00 37.50 422 GLY A N 1
ATOM 3173 C CA . GLY A 1 422 ? 25.958 26.228 -60.764 1.00 37.50 422 GLY A CA 1
ATOM 3174 C C . GLY A 1 422 ? 25.998 25.853 -62.259 1.00 37.50 422 GLY A C 1
ATOM 3175 O O . GLY A 1 422 ? 27.058 25.402 -62.685 1.00 37.50 422 GLY A O 1
ATOM 3176 N N . ILE A 1 423 ? 24.947 26.027 -63.065 1.00 34.12 423 ILE A N 1
ATOM 3177 C CA . ILE A 1 423 ? 24.951 25.728 -64.511 1.00 34.12 423 ILE A CA 1
ATOM 3178 C C . ILE A 1 423 ? 24.637 27.003 -65.308 1.00 34.12 423 ILE A C 1
ATOM 3180 O O . ILE A 1 423 ? 23.761 27.785 -64.937 1.00 34.12 423 ILE A O 1
ATOM 3184 N N . ASP A 1 424 ? 25.366 27.214 -66.410 1.00 35.62 424 ASP A N 1
ATOM 3185 C CA . ASP A 1 424 ? 25.092 28.267 -67.394 1.00 35.62 424 ASP A CA 1
ATOM 3186 C C . ASP A 1 424 ? 23.648 28.173 -67.925 1.00 35.62 424 ASP A C 1
ATOM 3188 O O . ASP A 1 424 ? 23.129 27.093 -68.204 1.00 35.62 424 ASP A O 1
ATOM 3192 N N . THR A 1 425 ? 23.001 29.330 -68.075 1.00 38.09 425 THR A N 1
ATOM 3193 C CA . THR A 1 425 ? 21.599 29.503 -68.485 1.00 38.09 425 THR A CA 1
ATOM 3194 C C . THR A 1 425 ? 21.204 28.621 -69.677 1.00 38.09 425 THR A C 1
ATOM 3196 O O . THR A 1 425 ? 21.697 28.822 -70.789 1.00 38.09 425 THR A O 1
ATOM 3199 N N . VAL A 1 426 ? 20.243 27.710 -69.491 1.00 36.94 426 VAL A N 1
ATOM 3200 C CA . VAL A 1 426 ? 19.655 26.952 -70.605 1.00 36.94 426 VAL A CA 1
ATOM 3201 C C . VAL A 1 426 ? 18.491 27.749 -71.192 1.00 36.94 426 VAL A C 1
ATOM 3203 O O . VAL A 1 426 ? 17.450 27.928 -70.562 1.00 36.94 426 VAL A O 1
ATOM 3206 N N . ARG A 1 427 ? 18.672 28.254 -72.417 1.00 39.66 427 ARG A N 1
ATOM 3207 C CA . ARG A 1 427 ? 17.619 28.917 -73.198 1.00 39.66 427 ARG A CA 1
ATOM 3208 C C . ARG A 1 427 ? 17.024 27.928 -74.187 1.00 39.66 427 ARG A C 1
ATOM 3210 O O . ARG A 1 427 ? 17.770 27.256 -74.894 1.00 39.66 427 ARG A O 1
ATOM 3217 N N . TYR A 1 428 ? 15.706 27.891 -74.281 1.00 38.88 428 TYR A N 1
ATOM 3218 C CA . TYR A 1 428 ? 14.998 27.196 -75.349 1.00 38.88 428 TYR A CA 1
ATOM 3219 C C . TYR A 1 428 ? 13.939 28.131 -75.934 1.00 38.88 428 TYR A C 1
ATOM 3221 O O . TYR A 1 428 ? 13.576 29.129 -75.325 1.00 38.88 428 TYR A O 1
ATOM 3229 N N . GLU A 1 429 ? 13.500 27.863 -77.156 1.00 35.97 429 GLU A N 1
ATOM 3230 C CA . GLU A 1 429 ? 12.587 28.727 -77.901 1.00 35.97 429 GLU A CA 1
ATOM 3231 C C . GLU A 1 429 ? 11.380 27.874 -78.291 1.00 35.97 429 GLU A C 1
ATOM 3233 O O . GLU A 1 429 ? 11.531 26.861 -78.974 1.00 35.97 429 GLU A O 1
ATOM 3238 N N . LEU A 1 430 ? 10.194 28.238 -77.807 1.00 40.47 430 LEU A N 1
ATOM 3239 C CA . LEU A 1 430 ? 8.937 27.655 -78.266 1.00 40.47 430 LEU A CA 1
ATOM 3240 C C . LEU A 1 430 ? 8.352 28.543 -79.370 1.00 40.47 430 LEU A C 1
ATOM 3242 O O . LEU A 1 430 ? 8.686 29.718 -79.523 1.00 40.47 430 LEU A O 1
ATOM 3246 N N . THR A 1 431 ? 7.522 27.957 -80.221 1.00 38.50 431 THR A N 1
ATOM 3247 C CA . THR A 1 431 ? 6.903 28.645 -81.355 1.00 38.50 431 THR A CA 1
ATOM 3248 C C . THR A 1 431 ? 5.440 28.224 -81.367 1.00 38.50 431 THR A C 1
ATOM 3250 O O . THR A 1 431 ? 5.175 27.069 -81.663 1.00 38.50 431 THR A O 1
ATOM 3253 N N . GLY A 1 432 ? 4.502 29.108 -81.014 1.00 43.47 432 GLY A N 1
ATOM 3254 C CA . GLY A 1 432 ? 3.071 28.796 -81.078 1.00 43.47 432 GLY A CA 1
ATOM 3255 C C . GLY A 1 432 ? 2.204 30.002 -81.423 1.00 43.47 432 GLY A C 1
ATOM 3256 O O . GLY A 1 432 ? 2.599 31.161 -81.242 1.00 43.47 432 GLY A O 1
ATOM 3257 N N . SER A 1 433 ? 1.052 29.721 -82.027 1.00 38.84 433 SER A N 1
ATOM 3258 C CA . SER A 1 433 ? 0.192 30.692 -82.692 1.00 38.84 433 SER A CA 1
ATOM 3259 C C . SER A 1 433 ? -0.767 31.418 -81.756 1.00 38.84 433 SER A C 1
ATOM 3261 O O . SER A 1 433 ? -1.324 30.835 -80.838 1.00 38.84 433 SER A O 1
ATOM 3263 N N . VAL A 1 434 ? -0.971 32.719 -81.992 1.00 40.75 434 VAL A N 1
ATOM 3264 C CA . VAL A 1 434 ? -1.830 33.573 -81.151 1.00 40.75 434 VAL A CA 1
ATOM 3265 C C . VAL A 1 434 ? -3.235 33.661 -81.734 1.00 40.75 434 VAL A C 1
ATOM 3267 O O . VAL A 1 434 ? -3.393 34.100 -82.877 1.00 40.75 434 VAL A O 1
ATOM 3270 N N . ASN A 1 435 ? -4.243 33.355 -80.917 1.00 40.28 435 ASN A N 1
ATOM 3271 C CA . ASN A 1 435 ? -5.647 33.611 -81.208 1.00 40.28 435 ASN A CA 1
ATOM 3272 C C . ASN A 1 435 ? -5.929 35.121 -81.102 1.00 40.28 435 ASN A C 1
ATOM 3274 O O . ASN A 1 435 ? -5.811 35.744 -80.044 1.00 40.28 435 ASN A O 1
ATOM 3278 N N . THR A 1 436 ? -6.288 35.749 -82.222 1.00 39.31 436 THR A N 1
ATOM 3279 C CA . THR A 1 436 ? -6.431 37.215 -82.305 1.00 39.31 436 THR A CA 1
ATOM 3280 C C . THR A 1 436 ? -7.777 37.758 -81.804 1.00 39.31 436 THR A C 1
ATOM 3282 O O . THR A 1 436 ? -7.972 38.971 -81.825 1.00 39.31 436 THR A O 1
ATOM 3285 N N . SER A 1 437 ? -8.675 36.908 -81.294 1.00 36.22 437 SER A N 1
ATOM 3286 C CA . SER A 1 437 ? -9.981 37.332 -80.749 1.00 36.22 437 SER A CA 1
ATOM 3287 C C . SER A 1 437 ? -9.968 37.525 -79.229 1.00 36.22 437 SER A C 1
ATOM 3289 O O . SER A 1 437 ? -10.755 38.308 -78.703 1.00 36.22 437 SER A O 1
ATOM 3291 N N . SER A 1 438 ? -9.070 36.824 -78.532 1.00 43.28 438 SER A N 1
ATOM 3292 C CA . SER A 1 438 ? -8.944 36.819 -77.066 1.00 43.28 438 SER A CA 1
ATOM 3293 C C . SER A 1 438 ? -7.574 37.292 -76.568 1.00 43.28 438 SER A C 1
ATOM 3295 O O . SER A 1 438 ? -7.427 37.591 -75.387 1.00 43.28 438 SER A O 1
ATOM 3297 N N . GLY A 1 439 ? -6.572 37.393 -77.451 1.00 39.75 439 GLY A N 1
ATOM 3298 C CA . GLY A 1 439 ? -5.213 37.789 -77.079 1.00 39.75 439 GLY A CA 1
ATOM 3299 C C . GLY A 1 439 ? -4.393 36.683 -76.405 1.00 39.75 439 GLY A C 1
ATOM 3300 O O . GLY A 1 439 ? -3.322 36.983 -75.884 1.00 39.75 439 GLY A O 1
ATOM 3301 N N . GLN A 1 440 ? -4.855 35.429 -76.426 1.00 40.91 440 GLN A N 1
ATOM 3302 C CA . GLN A 1 440 ? -4.138 34.288 -75.847 1.00 40.91 440 GLN A CA 1
ATOM 3303 C C . GLN A 1 440 ? -3.395 33.449 -76.899 1.00 40.91 440 GLN A C 1
ATOM 3305 O O . GLN A 1 440 ? -3.772 33.383 -78.070 1.00 40.91 440 GLN A O 1
ATOM 3310 N N . ILE A 1 441 ? -2.284 32.861 -76.457 1.00 41.00 441 ILE A N 1
ATOM 3311 C CA . ILE A 1 441 ? -1.339 32.046 -77.228 1.00 41.00 441 ILE A CA 1
ATOM 3312 C C . ILE A 1 441 ? -1.685 30.567 -77.024 1.00 41.00 441 ILE A C 1
ATOM 3314 O O . ILE A 1 441 ? -1.783 30.140 -75.878 1.00 41.00 441 ILE A O 1
ATOM 3318 N N . GLU A 1 442 ? -1.768 29.790 -78.105 1.00 45.12 442 GLU A N 1
ATOM 3319 C CA . GLU A 1 442 ? -1.821 28.319 -78.082 1.00 45.12 442 GLU A CA 1
ATOM 3320 C C . GLU A 1 442 ? -0.470 27.731 -78.534 1.00 45.12 442 GLU A C 1
ATOM 3322 O O . GLU A 1 442 ? 0.168 28.236 -79.466 1.00 45.12 442 GLU A O 1
ATOM 3327 N N . LEU A 1 443 ? -0.013 26.675 -77.855 1.00 44.16 443 LEU A N 1
ATOM 3328 C CA . LEU A 1 443 ? 1.223 25.938 -78.148 1.00 44.16 443 LEU A CA 1
ATOM 3329 C C . LEU A 1 443 ? 0.862 24.504 -78.583 1.00 44.16 443 LEU A C 1
ATOM 3331 O O . LEU A 1 443 ? -0.011 23.900 -77.969 1.00 44.16 443 LEU A O 1
ATOM 3335 N N . ASP A 1 444 ? 1.537 23.966 -79.607 1.00 42.62 444 ASP A N 1
ATOM 3336 C CA . ASP A 1 444 ? 1.273 22.625 -80.164 1.00 42.62 444 ASP A CA 1
ATOM 3337 C C . ASP A 1 444 ? 1.325 21.512 -79.098 1.00 42.62 444 ASP A C 1
ATOM 3339 O O . ASP A 1 444 ? 2.304 21.347 -78.366 1.00 42.62 444 ASP A O 1
ATOM 3343 N N . GLU A 1 445 ? 0.286 20.683 -79.091 1.00 40.56 445 GLU A N 1
ATOM 3344 C CA . GLU A 1 445 ? -0.104 19.788 -77.995 1.00 40.56 445 GLU A CA 1
ATOM 3345 C C . GLU A 1 445 ? 0.764 18.530 -77.813 1.00 40.56 445 GLU A C 1
ATOM 3347 O O . GLU A 1 445 ? 0.400 17.642 -77.054 1.00 40.56 445 GLU A O 1
ATOM 3352 N N . ASN A 1 446 ? 1.903 18.380 -78.497 1.00 38.78 446 ASN A N 1
ATOM 3353 C CA . ASN A 1 446 ? 2.630 17.098 -78.475 1.00 38.78 446 ASN A CA 1
ATOM 3354 C C . ASN A 1 446 ? 4.160 17.181 -78.563 1.00 38.78 446 ASN A C 1
ATOM 3356 O O . ASN A 1 446 ? 4.816 16.224 -78.982 1.00 38.78 446 ASN A O 1
ATOM 3360 N N . GLN A 1 447 ? 4.773 18.279 -78.121 1.00 35.78 447 GLN A N 1
ATOM 3361 C CA . GLN A 1 447 ? 6.223 18.301 -77.899 1.00 35.78 447 GLN A CA 1
ATOM 3362 C C . GLN A 1 447 ? 6.574 18.416 -76.419 1.00 35.78 447 GLN A C 1
ATOM 3364 O O . GLN A 1 447 ? 6.714 19.501 -75.865 1.00 35.78 447 GLN A O 1
ATOM 3369 N N . ALA A 1 448 ? 6.809 17.262 -75.794 1.00 33.47 448 ALA A N 1
ATOM 3370 C CA . ALA A 1 448 ? 7.508 17.196 -74.521 1.00 33.47 448 ALA A CA 1
ATOM 3371 C C . ALA A 1 448 ? 8.990 17.557 -74.728 1.00 33.47 448 ALA A C 1
ATOM 3373 O O . ALA A 1 448 ? 9.724 16.849 -75.422 1.00 33.47 448 ALA A O 1
ATOM 3374 N N . PHE A 1 449 ? 9.442 18.647 -74.107 1.00 36.31 449 PHE A N 1
ATOM 3375 C CA . PHE A 1 449 ? 10.863 18.954 -73.947 1.00 36.31 449 PHE A CA 1
ATOM 3376 C C . PHE A 1 449 ? 11.325 18.518 -72.557 1.00 36.31 449 PHE A C 1
ATOM 3378 O O . PHE A 1 449 ? 10.681 18.821 -71.557 1.00 36.31 449 PHE A O 1
ATOM 3385 N N . GLN A 1 450 ? 12.460 17.821 -72.490 1.00 34.69 450 GLN A N 1
ATOM 3386 C CA . GLN A 1 450 ? 13.092 17.439 -71.227 1.00 34.69 450 GLN A CA 1
ATOM 3387 C C . GLN A 1 450 ? 14.244 18.396 -70.914 1.00 34.69 450 GLN A C 1
ATOM 3389 O O . GLN A 1 450 ? 15.157 18.551 -71.726 1.00 34.69 450 GLN A O 1
ATOM 3394 N N . LEU A 1 451 ? 14.215 19.012 -69.731 1.00 35.69 451 LEU A N 1
ATOM 3395 C CA . LEU A 1 451 ? 15.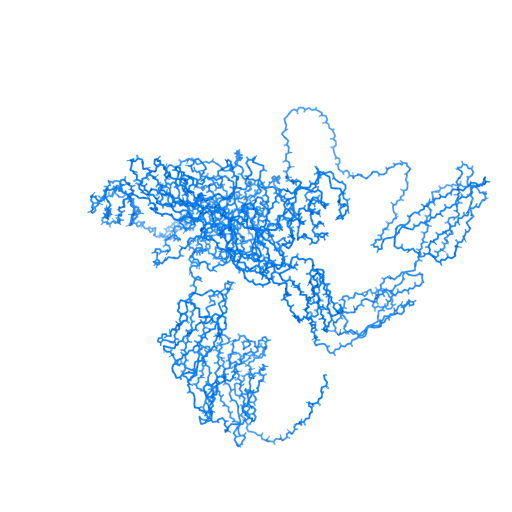319 19.807 -69.192 1.00 35.69 451 LEU A CA 1
ATOM 3396 C C . LEU A 1 451 ? 15.838 19.160 -67.904 1.00 35.69 451 LEU A C 1
ATOM 3398 O O . LEU A 1 451 ? 15.036 18.862 -67.020 1.00 35.69 451 LEU A O 1
ATOM 3402 N N . PRO A 1 452 ? 17.156 18.951 -67.769 1.00 33.91 452 PRO A N 1
ATOM 3403 C CA . PRO A 1 452 ? 17.738 18.393 -66.561 1.00 33.91 452 PRO A CA 1
ATOM 3404 C C . PRO A 1 452 ? 18.081 19.528 -65.590 1.00 33.91 452 PRO A C 1
ATOM 3406 O O . PRO A 1 452 ? 19.067 20.235 -65.790 1.00 33.91 452 PRO A O 1
ATOM 3409 N N . VAL A 1 453 ? 17.288 19.718 -64.536 1.00 38.44 453 VAL A N 1
ATOM 3410 C CA . VAL A 1 453 ? 17.661 20.606 -63.423 1.00 38.44 453 VAL A CA 1
ATOM 3411 C C . VAL A 1 453 ? 17.372 19.903 -62.098 1.00 38.44 453 VAL A C 1
ATOM 3413 O O . VAL A 1 453 ? 16.274 19.387 -61.905 1.00 38.44 453 VAL A O 1
ATOM 3416 N N . LEU A 1 454 ? 18.364 19.878 -61.200 1.00 36.81 454 LEU A N 1
ATOM 3417 C CA . LEU A 1 454 ? 18.198 19.444 -59.810 1.00 36.81 454 LEU A CA 1
ATOM 3418 C C . LEU A 1 454 ? 17.539 20.561 -58.988 1.00 36.81 454 LEU A C 1
ATOM 3420 O O . LEU A 1 454 ? 17.992 21.704 -59.044 1.00 36.81 454 LEU A O 1
ATOM 3424 N N . LEU A 1 455 ? 16.519 20.217 -58.201 1.00 40.97 455 LEU A N 1
ATOM 3425 C CA . LEU A 1 455 ? 15.925 21.094 -57.190 1.00 40.97 455 LEU A CA 1
ATOM 3426 C C . LEU A 1 455 ? 16.350 20.608 -55.795 1.00 40.97 455 LEU A C 1
ATOM 3428 O O . LEU A 1 455 ? 16.385 19.402 -55.561 1.00 40.97 455 LEU A O 1
ATOM 3432 N N . GLU A 1 456 ? 16.687 21.531 -54.892 1.00 38.25 456 GLU A N 1
ATOM 3433 C CA . GLU A 1 456 ? 16.981 21.223 -53.481 1.00 38.25 456 GLU A CA 1
ATOM 3434 C C . GLU A 1 456 ? 15.726 21.385 -52.601 1.00 38.25 456 GLU A C 1
ATOM 3436 O O . GLU A 1 456 ? 14.775 22.073 -52.996 1.00 38.25 456 GLU A O 1
ATOM 3441 N N . ASP A 1 457 ? 15.745 20.773 -51.406 1.00 37.19 457 ASP A N 1
ATOM 3442 C CA . ASP A 1 457 ? 14.678 20.859 -50.398 1.00 37.19 457 ASP A CA 1
ATOM 3443 C C . ASP A 1 457 ? 14.392 22.320 -50.026 1.00 37.19 457 ASP A C 1
ATOM 3445 O O . ASP A 1 457 ? 15.248 23.053 -49.520 1.00 37.19 457 ASP A O 1
ATOM 3449 N N . GLY A 1 458 ? 13.156 22.743 -50.290 1.00 41.78 458 GLY A N 1
ATOM 3450 C CA . GLY A 1 458 ? 12.711 24.120 -50.133 1.00 41.78 458 GLY A CA 1
ATOM 3451 C C . GLY A 1 458 ? 11.910 24.639 -51.327 1.00 41.78 458 GLY A C 1
ATOM 3452 O O . GLY A 1 458 ? 11.435 23.899 -52.190 1.00 41.78 458 GLY A O 1
ATOM 3453 N N . SER A 1 459 ? 11.714 25.957 -51.336 1.00 35.19 459 SER A N 1
ATOM 3454 C CA . SER A 1 459 ? 10.903 26.668 -52.321 1.00 35.19 459 SER A CA 1
ATOM 3455 C C . SER A 1 459 ? 11.739 27.036 -53.551 1.00 35.19 459 SER A C 1
ATOM 3457 O O . SER A 1 459 ? 12.627 27.885 -53.482 1.00 35.19 459 SER A O 1
ATOM 3459 N N . ASN A 1 460 ? 11.455 26.390 -54.678 1.00 44.66 460 ASN A N 1
ATOM 3460 C CA . ASN A 1 460 ? 12.088 26.626 -55.972 1.00 44.66 460 ASN A CA 1
ATOM 3461 C C . ASN A 1 460 ? 11.159 27.473 -56.854 1.00 44.66 460 ASN A C 1
ATOM 3463 O O . ASN A 1 460 ? 9.946 27.290 -56.814 1.00 44.66 460 ASN A O 1
ATOM 3467 N N . THR A 1 461 ? 11.686 28.391 -57.667 1.00 40.12 461 THR A N 1
ATOM 3468 C CA . THR A 1 461 ? 10.855 29.267 -58.512 1.00 40.12 461 THR A CA 1
ATOM 3469 C C . THR A 1 461 ? 11.110 29.057 -60.001 1.00 40.12 461 THR A C 1
ATOM 3471 O O . THR A 1 461 ? 12.246 29.058 -60.468 1.00 40.12 461 THR A O 1
ATOM 3474 N N . LEU A 1 462 ? 10.030 28.894 -60.761 1.00 43.47 462 LEU A N 1
ATOM 3475 C CA . LEU A 1 462 ? 10.015 28.821 -62.217 1.00 43.47 462 LEU A CA 1
ATOM 3476 C C . LEU A 1 462 ? 9.347 30.087 -62.754 1.00 43.47 462 LEU A C 1
ATOM 3478 O O . LEU A 1 462 ? 8.161 30.291 -62.520 1.00 43.47 462 LEU A O 1
ATOM 3482 N N . THR A 1 463 ? 10.073 30.926 -63.490 1.00 41.59 463 THR A N 1
ATOM 3483 C CA . THR A 1 463 ? 9.508 32.147 -64.086 1.00 41.59 463 THR A CA 1
ATOM 3484 C C . THR A 1 463 ? 9.301 31.964 -65.583 1.00 41.59 463 THR A C 1
ATOM 3486 O O . THR A 1 463 ? 10.261 31.773 -66.327 1.00 41.59 463 THR A O 1
ATOM 3489 N N . VAL A 1 464 ? 8.056 32.071 -66.037 1.00 43.12 464 VAL A N 1
ATOM 3490 C CA . VAL A 1 464 ? 7.689 32.092 -67.457 1.00 43.12 464 VAL A CA 1
ATOM 3491 C C . VAL A 1 464 ? 7.462 33.542 -67.858 1.00 43.12 464 VAL A C 1
ATOM 3493 O O . VAL A 1 464 ? 6.712 34.249 -67.197 1.00 43.12 464 VAL A O 1
ATOM 3496 N N . THR A 1 465 ? 8.123 34.008 -68.917 1.00 39.78 465 THR A N 1
ATOM 3497 C CA . THR A 1 465 ? 7.976 35.385 -69.419 1.00 39.78 465 THR A CA 1
ATOM 3498 C C . THR A 1 465 ? 7.459 35.352 -70.848 1.00 39.78 465 THR A C 1
ATOM 3500 O O . THR A 1 465 ? 8.024 34.642 -71.675 1.00 39.78 465 THR A O 1
ATOM 3503 N N . ALA A 1 466 ? 6.406 36.115 -71.129 1.00 39.44 466 ALA A N 1
ATOM 3504 C CA . ALA A 1 466 ? 5.849 36.311 -72.460 1.00 39.44 466 ALA A CA 1
ATOM 3505 C C . ALA A 1 466 ? 6.037 37.773 -72.887 1.00 39.44 466 ALA A C 1
ATOM 3507 O O . ALA A 1 466 ? 5.595 38.689 -72.191 1.00 39.44 466 ALA A O 1
ATOM 3508 N N . ASP A 1 467 ? 6.685 37.985 -74.031 1.00 41.19 467 ASP A N 1
ATOM 3509 C CA . ASP A 1 467 ? 6.828 39.303 -74.651 1.00 41.19 467 ASP A CA 1
ATOM 3510 C C . ASP A 1 467 ? 5.712 39.531 -75.673 1.00 41.19 467 ASP A C 1
ATOM 3512 O O . ASP A 1 467 ? 5.445 38.689 -76.535 1.00 41.19 467 ASP A O 1
ATOM 3516 N N . THR A 1 468 ? 5.067 40.693 -75.609 1.00 41.03 468 THR A N 1
ATOM 3517 C CA . THR A 1 468 ? 4.049 41.100 -76.580 1.00 41.03 468 THR A CA 1
ATOM 3518 C C . THR A 1 468 ? 4.649 42.008 -77.663 1.00 41.03 468 THR A C 1
ATOM 3520 O O . THR A 1 468 ? 5.712 42.609 -77.506 1.00 41.03 468 THR A O 1
ATOM 3523 N N . ALA A 1 469 ? 3.979 42.109 -78.816 1.00 38.97 469 ALA A N 1
ATOM 3524 C CA . ALA A 1 469 ? 4.516 42.769 -80.014 1.00 38.97 469 ALA A CA 1
ATOM 3525 C C . ALA A 1 469 ? 4.740 44.295 -79.887 1.00 38.97 469 ALA A C 1
ATOM 3527 O O . ALA A 1 469 ? 5.313 44.893 -80.798 1.00 38.97 469 ALA A O 1
ATOM 3528 N N . ASP A 1 470 ? 4.300 44.932 -78.798 1.00 41.06 470 ASP A N 1
ATOM 3529 C CA . ASP A 1 470 ? 4.584 46.343 -78.501 1.00 41.06 470 ASP A CA 1
ATOM 3530 C C . ASP A 1 470 ? 5.874 46.552 -77.681 1.00 41.06 470 ASP A C 1
ATOM 3532 O O . ASP A 1 470 ? 6.266 47.693 -77.425 1.00 41.06 470 ASP A O 1
ATOM 3536 N N . GLY A 1 471 ? 6.564 45.460 -77.332 1.00 40.34 471 GLY A N 1
ATOM 3537 C CA . GLY A 1 471 ? 7.798 45.467 -76.552 1.00 40.34 471 GLY A CA 1
ATOM 3538 C C . GLY A 1 471 ? 7.590 45.396 -75.038 1.00 40.34 471 GLY A C 1
ATOM 3539 O O . GLY A 1 471 ? 8.551 45.624 -74.304 1.00 40.34 471 GLY A O 1
ATOM 3540 N N . SER A 1 472 ? 6.374 45.111 -74.560 1.00 40.41 472 SER A N 1
ATOM 3541 C CA . SER A 1 472 ? 6.103 44.857 -73.140 1.00 40.41 472 SER A CA 1
ATOM 3542 C C . SER A 1 472 ? 6.178 43.366 -72.781 1.00 40.41 472 SER A C 1
ATOM 3544 O O . SER A 1 472 ? 5.705 42.514 -73.535 1.00 40.41 472 SER A O 1
ATOM 3546 N N . SER A 1 473 ? 6.757 43.063 -71.614 1.00 38.31 473 SER A N 1
ATOM 3547 C CA . SER A 1 473 ? 6.953 41.707 -71.077 1.00 38.31 473 SER A CA 1
ATOM 3548 C C . SER A 1 473 ? 6.036 41.458 -69.879 1.00 38.31 473 SER A C 1
ATOM 3550 O O . SER A 1 473 ? 6.008 42.271 -68.952 1.00 38.31 473 SER A O 1
ATOM 3552 N N . THR A 1 474 ? 5.343 40.322 -69.840 1.00 39.19 474 THR A N 1
ATOM 3553 C CA . THR A 1 474 ? 4.628 39.839 -68.645 1.00 39.19 474 THR A CA 1
ATOM 3554 C C . THR A 1 474 ? 5.250 38.537 -68.165 1.00 39.19 474 THR A C 1
ATOM 3556 O O . THR A 1 474 ? 5.397 37.607 -68.954 1.00 39.19 474 THR A O 1
ATOM 3559 N N . SER A 1 475 ? 5.617 38.464 -66.884 1.00 40.25 475 SER A N 1
ATOM 3560 C CA . SER A 1 475 ? 6.211 37.271 -66.274 1.00 40.25 475 SER A CA 1
ATOM 3561 C C . SER A 1 475 ? 5.337 36.718 -65.157 1.00 40.25 475 SER A C 1
ATOM 3563 O O . SER A 1 475 ? 4.907 37.483 -64.292 1.00 40.25 475 SER A O 1
ATOM 3565 N N . GLU A 1 476 ? 5.160 35.405 -65.123 1.00 39.91 476 GLU A N 1
ATOM 3566 C CA . GLU A 1 476 ? 4.491 34.693 -64.041 1.00 39.91 476 GLU A CA 1
ATOM 3567 C C . GLU A 1 476 ? 5.474 33.713 -63.394 1.00 39.91 476 GLU A C 1
ATOM 3569 O O . GLU A 1 476 ? 6.242 33.037 -64.082 1.00 39.91 476 GLU A O 1
ATOM 3574 N N . THR A 1 477 ? 5.504 33.688 -62.062 1.00 39.34 477 THR A N 1
ATOM 3575 C CA . THR A 1 477 ? 6.461 32.887 -61.291 1.00 39.34 477 THR A CA 1
ATOM 3576 C C . THR A 1 477 ? 5.710 31.803 -60.541 1.00 39.34 477 THR A C 1
ATOM 3578 O O . THR A 1 477 ? 5.005 32.091 -59.575 1.00 39.34 477 THR A O 1
ATOM 3581 N N . LEU A 1 478 ? 5.887 30.555 -60.961 1.00 39.28 478 LEU A N 1
ATOM 3582 C CA . LEU A 1 478 ? 5.443 29.396 -60.206 1.00 39.28 478 LEU A CA 1
ATOM 3583 C C . LEU A 1 478 ? 6.433 29.110 -59.083 1.00 39.28 478 LEU A C 1
ATOM 3585 O O . LEU A 1 478 ? 7.645 29.143 -59.287 1.00 39.28 478 LEU A O 1
ATOM 3589 N N . THR A 1 479 ? 5.911 28.797 -57.904 1.00 38.38 479 THR A N 1
ATOM 3590 C CA . THR A 1 479 ? 6.717 28.371 -56.762 1.00 38.38 479 THR A CA 1
ATOM 3591 C C . THR A 1 479 ? 6.457 26.892 -56.511 1.00 38.38 479 THR A C 1
ATOM 3593 O O . THR A 1 479 ? 5.337 26.503 -56.195 1.00 38.38 479 THR A O 1
ATOM 3596 N N . LEU A 1 480 ? 7.484 26.069 -56.682 1.00 37.97 480 LEU A N 1
ATOM 3597 C CA . LEU A 1 480 ? 7.466 24.628 -56.470 1.00 37.97 480 LEU A CA 1
ATOM 3598 C C . LEU A 1 480 ? 8.052 24.343 -55.089 1.00 37.97 480 LEU A C 1
ATOM 3600 O O . LEU A 1 480 ? 9.180 24.742 -54.801 1.00 37.97 480 LEU A O 1
ATOM 3604 N N . THR A 1 481 ? 7.296 23.656 -54.239 1.00 36.59 481 THR A N 1
ATOM 3605 C CA . THR A 1 481 ? 7.780 23.218 -52.924 1.00 36.59 481 THR A CA 1
ATOM 3606 C C . THR A 1 481 ? 7.915 21.706 -52.974 1.00 36.59 481 THR A C 1
ATOM 3608 O O . THR A 1 481 ? 6.936 21.019 -53.255 1.00 36.59 481 THR A O 1
ATOM 3611 N N . TYR A 1 482 ? 9.132 21.206 -52.781 1.00 38.88 482 TYR A N 1
ATOM 3612 C CA . TYR A 1 482 ? 9.431 19.777 -52.775 1.00 38.88 482 TYR A CA 1
ATOM 3613 C C . TYR A 1 482 ? 9.610 19.322 -51.322 1.00 38.88 482 TYR A C 1
ATOM 3615 O O . TYR A 1 482 ? 10.417 19.914 -50.607 1.00 38.88 482 TYR A O 1
ATOM 3623 N N . ASP A 1 483 ? 8.823 18.331 -50.890 1.00 36.28 483 ASP A N 1
ATOM 3624 C CA . ASP A 1 483 ? 8.919 17.680 -49.577 1.00 36.28 483 ASP A CA 1
ATOM 3625 C C . ASP A 1 483 ? 8.831 16.156 -49.778 1.00 36.28 483 ASP A C 1
ATOM 3627 O O . ASP A 1 483 ? 7.963 15.643 -50.490 1.00 36.28 483 ASP A O 1
ATOM 3631 N N . SER A 1 484 ? 9.801 15.430 -49.237 1.00 38.00 484 SER A N 1
ATOM 3632 C CA . SER A 1 484 ? 10.267 14.134 -49.744 1.00 38.00 484 SER A CA 1
ATOM 3633 C C . SER A 1 484 ? 9.505 12.913 -49.197 1.00 38.00 484 SER A C 1
ATOM 3635 O O . SER A 1 484 ? 10.128 11.956 -48.738 1.00 38.00 484 SER A O 1
ATOM 3637 N N . GLY A 1 485 ? 8.161 12.882 -49.256 1.00 42.47 485 GLY A N 1
ATOM 3638 C CA . GLY A 1 485 ? 7.451 11.767 -48.597 1.00 42.47 485 GLY A CA 1
ATOM 3639 C C . GLY A 1 485 ? 6.007 11.376 -48.933 1.00 42.47 485 GLY A C 1
ATOM 3640 O O . GLY A 1 485 ? 5.505 10.472 -48.266 1.00 42.47 485 GLY A O 1
ATOM 3641 N N . GLN A 1 486 ? 5.304 11.956 -49.910 1.00 30.16 486 GLN A N 1
ATOM 3642 C CA . GLN A 1 486 ? 3.935 11.511 -50.255 1.00 30.16 486 GLN A CA 1
ATOM 3643 C C . GLN A 1 486 ? 3.680 11.567 -51.771 1.00 30.16 486 GLN A C 1
ATOM 3645 O O . GLN A 1 486 ? 3.996 12.562 -52.418 1.00 30.16 486 GLN A O 1
ATOM 3650 N N . VAL A 1 487 ? 3.073 10.514 -52.330 1.00 25.69 487 VAL A N 1
ATOM 3651 C CA . VAL A 1 487 ? 2.569 10.465 -53.715 1.00 25.69 487 VAL A CA 1
ATOM 3652 C C . VAL A 1 487 ? 1.062 10.745 -53.690 1.00 25.69 487 VAL A C 1
ATOM 3654 O O . VAL A 1 487 ? 0.339 10.052 -52.979 1.00 25.69 487 VAL A O 1
ATOM 3657 N N . TYR A 1 488 ? 0.584 11.713 -54.478 1.00 30.02 488 TYR A N 1
ATOM 3658 C CA . TYR A 1 488 ? -0.846 11.939 -54.734 1.00 30.02 488 TYR A CA 1
ATOM 3659 C C . TYR A 1 488 ? -1.180 11.598 -56.193 1.00 30.02 488 TYR A C 1
ATOM 3661 O O . TYR A 1 488 ? -0.475 12.029 -57.105 1.00 30.02 488 TYR A O 1
ATOM 3669 N N . ASP A 1 489 ? -2.259 10.842 -56.404 1.00 31.34 489 ASP A N 1
ATOM 3670 C CA . ASP A 1 489 ? -2.869 10.592 -57.716 1.00 31.34 489 ASP A CA 1
ATOM 3671 C C . ASP A 1 489 ? -3.891 11.708 -58.005 1.00 31.34 489 ASP A C 1
ATOM 3673 O O . ASP A 1 489 ? -4.793 11.951 -57.203 1.00 31.34 489 ASP A O 1
ATOM 3677 N N . LEU A 1 490 ? -3.714 12.428 -59.117 1.00 33.59 490 LEU A N 1
ATOM 3678 C CA . LEU A 1 490 ? -4.515 13.593 -59.525 1.00 33.59 490 LEU A CA 1
ATOM 3679 C C . LEU A 1 490 ? -5.358 13.301 -60.777 1.00 33.59 490 LEU A C 1
ATOM 3681 O O . LEU A 1 490 ? -5.494 14.149 -61.657 1.00 33.59 490 LEU A O 1
ATOM 3685 N N . SER A 1 491 ? -5.921 12.101 -60.887 1.00 28.38 491 SER A N 1
ATOM 3686 C CA . SER A 1 491 ? -6.668 11.690 -62.083 1.00 28.38 491 SER A CA 1
ATOM 3687 C C . SER A 1 491 ? -8.135 12.151 -62.169 1.00 28.38 491 SER A C 1
ATOM 3689 O O . SER A 1 491 ? -8.766 11.871 -63.184 1.00 28.38 491 SER A O 1
ATOM 3691 N N . GLU A 1 492 ? -8.695 12.901 -61.206 1.00 30.38 492 GLU A N 1
ATOM 3692 C CA . GLU A 1 492 ? -10.122 13.305 -61.258 1.00 30.38 492 GLU A CA 1
ATOM 3693 C C . GLU A 1 492 ? -10.421 14.761 -60.841 1.00 30.38 492 GLU A C 1
ATOM 3695 O O . GLU A 1 492 ? -11.350 15.031 -60.083 1.00 30.38 492 GLU A O 1
ATOM 3700 N N . ALA A 1 493 ? -9.674 15.736 -61.363 1.00 27.70 493 ALA A N 1
ATOM 3701 C CA . ALA A 1 493 ? -10.046 17.150 -61.246 1.00 27.70 493 ALA A CA 1
ATOM 3702 C C . ALA A 1 493 ? -10.363 17.743 -62.626 1.00 27.70 493 ALA A C 1
ATOM 3704 O O . ALA A 1 493 ? -9.472 18.242 -63.304 1.00 27.70 493 ALA A O 1
ATOM 3705 N N . THR A 1 494 ? -11.633 17.704 -63.041 1.00 26.91 494 THR A N 1
ATOM 3706 C CA . THR A 1 494 ? -12.118 18.483 -64.193 1.00 26.91 494 THR A CA 1
ATOM 3707 C C . THR A 1 494 ? -12.729 19.805 -63.742 1.00 26.91 494 THR A C 1
ATOM 3709 O O . THR A 1 494 ? -13.415 19.886 -62.722 1.00 26.91 494 THR A O 1
ATOM 3712 N N . SER A 1 495 ? -12.457 20.835 -64.535 1.00 29.56 495 SER A N 1
ATOM 3713 C CA . SER A 1 495 ? -12.814 22.238 -64.359 1.00 29.56 495 SER A CA 1
ATOM 3714 C C . SER A 1 495 ? -14.302 22.524 -64.581 1.00 29.56 495 SER A C 1
ATOM 3716 O O . SER A 1 495 ? -14.890 22.014 -65.523 1.00 29.56 495 SER A O 1
ATOM 3718 N N . GLU A 1 496 ? -14.877 23.426 -63.777 1.00 27.28 496 GLU A N 1
ATOM 3719 C CA . GLU A 1 496 ? -15.892 24.381 -64.244 1.00 27.28 496 GLU A CA 1
ATOM 3720 C C . GLU A 1 496 ? -15.783 25.710 -63.472 1.00 27.28 496 GLU A C 1
ATOM 3722 O O . GLU A 1 496 ? -15.281 25.792 -62.349 1.00 27.28 496 GLU A O 1
ATOM 3727 N N . GLU A 1 497 ? -16.167 26.775 -64.167 1.00 31.56 497 GLU A N 1
ATOM 3728 C CA . GLU A 1 497 ? -15.741 28.160 -63.999 1.00 31.56 497 GLU A CA 1
ATOM 3729 C C . GLU A 1 497 ? -16.334 28.892 -62.779 1.00 31.56 497 GLU A C 1
ATOM 3731 O O . GLU A 1 497 ? -17.544 28.931 -62.572 1.00 31.56 497 GLU A O 1
ATOM 3736 N N . GLY A 1 498 ? -15.475 29.637 -62.071 1.00 29.78 498 GLY A N 1
ATOM 3737 C CA . GLY A 1 498 ? -15.875 30.849 -61.348 1.00 29.78 498 GLY A CA 1
ATOM 3738 C C . GLY A 1 498 ? -16.027 30.748 -59.825 1.00 29.78 498 GLY A C 1
ATOM 3739 O O . GLY A 1 498 ? -17.135 30.691 -59.312 1.00 29.78 498 GLY A O 1
ATOM 3740 N N . GLY A 1 499 ? -14.915 30.946 -59.104 1.00 28.77 499 GLY A N 1
ATOM 3741 C CA . GLY A 1 499 ? -14.899 31.575 -57.774 1.00 28.77 499 GLY A CA 1
ATOM 3742 C C . GLY A 1 499 ? -15.115 30.670 -56.550 1.00 28.77 499 GLY A C 1
ATOM 3743 O O . GLY A 1 499 ? -16.209 30.182 -56.321 1.00 28.77 499 GLY A O 1
ATOM 3744 N N . TRP A 1 500 ? -14.079 30.599 -55.700 1.00 24.41 500 TRP A N 1
ATOM 3745 C CA . TRP A 1 500 ? -14.059 30.120 -54.301 1.00 24.41 500 TRP A CA 1
ATOM 3746 C C . TRP A 1 500 ? -14.571 28.689 -54.028 1.00 24.41 500 TRP A C 1
ATOM 3748 O O . TRP A 1 500 ? -15.772 28.448 -53.972 1.00 24.41 500 TRP A O 1
ATOM 3758 N N . LEU A 1 501 ? -13.657 27.763 -53.694 1.00 23.28 501 LEU A N 1
ATOM 3759 C CA . LEU A 1 501 ? -14.016 26.462 -53.118 1.00 23.28 501 LEU A CA 1
ATOM 3760 C C . LEU A 1 501 ? -14.034 26.535 -51.580 1.00 23.28 501 LEU A C 1
ATOM 3762 O O . LEU A 1 501 ? -12.996 26.601 -50.925 1.00 23.28 501 LEU A O 1
ATOM 3766 N N . MET A 1 502 ? -15.245 26.520 -51.026 1.00 21.31 502 MET A N 1
ATOM 3767 C CA . MET A 1 502 ? -15.557 26.114 -49.655 1.00 21.31 502 MET A CA 1
ATOM 3768 C C . MET A 1 502 ? -15.816 24.603 -49.658 1.00 21.31 502 MET A C 1
ATOM 3770 O O . MET A 1 502 ? -16.600 24.128 -50.477 1.00 21.31 502 MET A O 1
ATOM 3774 N N . VAL A 1 503 ? -15.218 23.858 -48.728 1.00 23.69 503 VAL A N 1
ATOM 3775 C CA . VAL A 1 503 ? -15.570 22.453 -48.471 1.00 23.69 503 VAL A CA 1
ATOM 3776 C C . VAL A 1 503 ? -16.572 22.408 -47.318 1.00 23.69 503 VAL A C 1
ATOM 3778 O O . VAL A 1 503 ? -16.253 22.816 -46.201 1.00 23.69 503 VAL A O 1
ATOM 3781 N N . GLN A 1 504 ? -17.779 21.905 -47.577 1.00 24.30 504 GLN A N 1
ATOM 3782 C CA . GLN A 1 504 ? -18.690 21.383 -46.554 1.00 24.30 504 GLN A CA 1
ATOM 3783 C C . GLN A 1 504 ? -19.376 20.100 -47.078 1.00 24.30 504 GLN A C 1
ATOM 3785 O O . GLN A 1 504 ? -19.539 19.956 -48.291 1.00 24.30 504 GLN A O 1
ATOM 3790 N N . PRO A 1 505 ? -19.718 19.157 -46.178 1.00 23.98 505 PRO A N 1
ATOM 3791 C CA . PRO A 1 505 ? -20.022 17.755 -46.480 1.00 23.98 505 PRO A CA 1
ATOM 3792 C C . PRO A 1 505 ? -21.455 17.511 -46.989 1.00 23.98 505 PRO A C 1
ATOM 3794 O O . PRO A 1 505 ? -22.356 18.318 -46.772 1.00 23.98 505 PRO A O 1
ATOM 3797 N N . LEU A 1 506 ? -21.659 16.359 -47.640 1.00 24.09 506 LEU A N 1
ATOM 3798 C CA . LEU A 1 506 ? -22.936 15.912 -48.207 1.00 24.09 506 LEU A CA 1
ATOM 3799 C C . LEU A 1 506 ? -23.819 15.186 -47.172 1.00 24.09 506 LEU A C 1
ATOM 3801 O O . LEU A 1 506 ? -23.453 14.139 -46.646 1.00 24.09 506 LEU A O 1
ATOM 3805 N N . ASP A 1 507 ? -24.980 15.799 -46.943 1.00 25.73 507 ASP A N 1
ATOM 3806 C CA . ASP A 1 507 ? -26.318 15.289 -46.615 1.00 25.73 507 ASP A CA 1
ATOM 3807 C C . ASP A 1 507 ? -26.534 13.961 -45.862 1.00 25.73 507 ASP A C 1
ATOM 3809 O O . ASP A 1 507 ? -26.260 12.862 -46.341 1.00 25.73 507 ASP A O 1
ATOM 3813 N N . SER A 1 508 ? -27.379 14.069 -44.831 1.00 25.31 508 SER A N 1
ATOM 3814 C CA . SER A 1 508 ? -28.678 13.384 -44.881 1.00 25.31 508 SER A CA 1
ATOM 3815 C C . SER A 1 508 ? -29.780 14.373 -44.485 1.00 25.31 508 SER A C 1
ATOM 3817 O O . SER A 1 508 ? -29.801 14.891 -43.370 1.00 25.31 508 SER A O 1
ATOM 3819 N N . GLY A 1 509 ? -30.650 14.704 -45.439 1.00 26.06 509 GLY A N 1
ATOM 3820 C CA . GLY A 1 509 ? -31.752 15.638 -45.242 1.00 26.06 509 GLY A CA 1
ATOM 3821 C C . GLY A 1 509 ? -32.970 15.015 -44.559 1.00 26.06 509 GLY A C 1
ATOM 3822 O O . GLY A 1 509 ? -33.232 13.824 -44.702 1.00 26.06 509 GLY A O 1
ATOM 3823 N N . ALA A 1 510 ? -33.756 15.864 -43.894 1.00 25.64 510 ALA A N 1
ATOM 3824 C CA . ALA A 1 510 ? -35.218 15.868 -43.980 1.00 25.64 510 ALA A CA 1
ATOM 3825 C C . ALA A 1 510 ? -35.790 17.183 -43.412 1.00 25.64 510 ALA A C 1
ATOM 3827 O O . ALA A 1 510 ? -35.750 17.437 -42.215 1.00 25.64 510 ALA A O 1
ATOM 3828 N N . GLU A 1 511 ? -36.284 17.995 -44.345 1.00 26.75 511 GLU A N 1
ATOM 3829 C CA . GLU A 1 511 ? -37.454 18.886 -44.330 1.00 26.75 511 GLU A CA 1
ATOM 3830 C C . GLU A 1 511 ? -37.847 19.726 -43.095 1.00 26.75 511 GLU A C 1
ATOM 3832 O O . GLU A 1 511 ? -38.148 19.270 -41.997 1.00 26.75 511 GLU A O 1
ATOM 3837 N N . THR A 1 512 ? -37.999 21.014 -43.397 1.00 29.39 512 THR A N 1
ATOM 3838 C CA . THR A 1 512 ? -38.605 22.094 -42.620 1.00 29.39 512 THR A CA 1
ATOM 3839 C C . THR A 1 512 ? -40.135 21.996 -42.528 1.00 29.39 512 THR A C 1
ATOM 3841 O O . THR A 1 512 ? -40.785 21.853 -43.564 1.00 29.39 512 THR A O 1
ATOM 3844 N N . ALA A 1 513 ? -40.719 22.268 -41.353 1.00 24.41 513 ALA A N 1
ATOM 3845 C CA . ALA A 1 513 ? -42.052 22.879 -41.241 1.00 24.41 513 ALA A CA 1
ATOM 3846 C C . ALA A 1 513 ? -42.256 23.623 -39.899 1.00 24.41 513 ALA A C 1
ATOM 3848 O O . ALA A 1 513 ? -42.323 23.016 -38.840 1.00 24.41 513 ALA A O 1
ATOM 3849 N N . GLU A 1 514 ? -42.334 24.949 -40.027 1.00 24.64 514 GLU A N 1
ATOM 3850 C CA . GLU A 1 514 ? -43.104 25.982 -39.309 1.00 24.64 514 GLU A CA 1
ATOM 3851 C C . GLU A 1 514 ? -43.416 25.958 -37.793 1.00 24.64 514 GLU A C 1
ATOM 3853 O O . GLU A 1 514 ? -43.754 24.971 -37.154 1.00 24.64 514 GLU A O 1
ATOM 3858 N N . ALA A 1 515 ? -43.393 27.190 -37.273 1.00 30.23 515 ALA A N 1
ATOM 3859 C CA . ALA A 1 515 ? -43.671 27.658 -35.924 1.00 30.23 515 ALA A CA 1
ATOM 3860 C C . ALA A 1 515 ? -44.980 27.158 -35.283 1.00 30.23 515 ALA A C 1
ATOM 3862 O O . ALA A 1 515 ? -46.061 27.292 -35.856 1.00 30.23 515 ALA A O 1
ATOM 3863 N N . GLY A 1 516 ? -44.893 26.776 -34.005 1.00 24.98 516 GLY A N 1
ATOM 3864 C CA . GLY A 1 516 ? -46.061 26.661 -33.139 1.00 24.98 516 GLY A CA 1
ATOM 3865 C C . GLY A 1 516 ? -45.810 25.947 -31.813 1.00 24.98 516 GLY A C 1
ATOM 3866 O O . GLY A 1 516 ? -45.695 24.734 -31.782 1.00 24.98 516 GLY A O 1
ATOM 3867 N N . ASP A 1 517 ? -45.896 26.729 -30.741 1.00 23.94 517 ASP A N 1
ATOM 3868 C CA . ASP A 1 517 ? -46.275 26.333 -29.380 1.00 23.94 517 ASP A CA 1
ATOM 3869 C C . ASP A 1 517 ? -45.217 25.733 -28.430 1.00 23.94 517 ASP A C 1
ATOM 3871 O O . ASP A 1 517 ? -44.266 25.046 -28.772 1.00 23.94 517 ASP A O 1
ATOM 3875 N N . SER A 1 518 ? -45.422 26.156 -27.194 1.00 37.66 518 SER A N 1
ATOM 3876 C CA . SER A 1 518 ? -44.666 26.066 -25.965 1.00 37.66 518 SER A CA 1
ATOM 3877 C C . SER A 1 518 ? -44.497 24.656 -25.387 1.00 37.66 518 SER A C 1
ATOM 3879 O O . SER A 1 518 ? -45.345 23.795 -25.570 1.00 37.66 518 SER A O 1
ATOM 3881 N N . SER A 1 519 ? -43.438 24.530 -24.573 1.00 33.78 519 SER A N 1
ATOM 3882 C CA . SER A 1 519 ? -43.074 23.441 -23.650 1.00 33.78 519 SER A CA 1
ATOM 3883 C C . SER A 1 519 ? -42.228 22.295 -24.213 1.00 33.78 519 SER A C 1
ATOM 3885 O O . SER A 1 519 ? -42.763 21.250 -24.547 1.00 33.78 519 SER A O 1
ATOM 3887 N N . GLU A 1 520 ? -40.903 22.454 -24.186 1.00 25.16 520 GLU A N 1
ATOM 3888 C CA . GLU A 1 520 ? -39.958 21.352 -23.957 1.00 25.16 520 GLU A CA 1
ATOM 3889 C C . GLU A 1 520 ? -38.640 21.927 -23.406 1.00 25.16 520 GLU A C 1
ATOM 3891 O O . GLU A 1 520 ? -38.191 23.002 -23.813 1.00 25.16 520 GLU A O 1
ATOM 3896 N N . GLU A 1 521 ? -38.111 21.284 -22.364 1.00 24.17 521 GLU A N 1
ATOM 3897 C CA . GLU A 1 521 ? -36.915 21.702 -21.623 1.00 24.17 521 GLU A CA 1
ATOM 3898 C C . GLU A 1 521 ? -35.630 21.407 -22.418 1.00 24.17 521 GLU A C 1
ATOM 3900 O O . GLU A 1 521 ? -35.617 20.462 -23.204 1.00 24.17 521 GLU A O 1
ATOM 3905 N N . PRO A 1 522 ? -34.543 22.187 -22.250 1.00 26.44 522 PRO A N 1
ATOM 3906 C CA . PRO A 1 522 ? -33.339 22.003 -23.051 1.00 26.44 522 PRO A CA 1
ATOM 3907 C C . PRO A 1 522 ? -32.592 20.718 -22.668 1.00 26.44 522 PRO A C 1
ATOM 3909 O O . PRO A 1 522 ? -32.252 20.507 -21.505 1.00 26.44 522 PRO A O 1
ATOM 3912 N N . GLU A 1 523 ? -32.280 19.903 -23.675 1.00 26.14 523 GLU A N 1
ATOM 3913 C CA . GLU A 1 523 ? -31.296 18.822 -23.610 1.00 26.14 523 GLU A CA 1
ATOM 3914 C C . GLU A 1 523 ? -29.913 19.393 -23.243 1.00 26.14 523 GLU A C 1
ATOM 3916 O O . GLU A 1 523 ? -29.310 20.146 -24.009 1.00 26.14 523 GLU A O 1
ATOM 3921 N N . THR A 1 524 ? -29.391 19.052 -22.062 1.00 25.61 524 THR A N 1
ATOM 3922 C CA . THR A 1 524 ? -28.033 19.421 -21.632 1.00 25.61 524 THR A CA 1
ATOM 3923 C C . THR A 1 524 ? -27.101 18.212 -21.708 1.00 25.61 524 THR A C 1
ATOM 3925 O O . THR A 1 524 ? -26.942 17.483 -20.731 1.00 25.61 524 THR A O 1
ATOM 3928 N N . ASN A 1 525 ? -26.470 18.011 -22.866 1.00 34.09 525 ASN A N 1
ATOM 3929 C CA . ASN A 1 525 ? -25.257 17.202 -23.014 1.00 34.09 525 ASN A CA 1
ATOM 3930 C C . ASN A 1 525 ? -24.044 18.113 -22.766 1.00 34.09 525 ASN A C 1
ATOM 3932 O O . ASN A 1 525 ? -23.593 18.793 -23.687 1.00 34.09 525 ASN A O 1
ATOM 3936 N N . THR A 1 526 ? -23.514 18.159 -21.541 1.00 33.22 526 THR A N 1
ATOM 3937 C CA . THR A 1 526 ? -22.304 18.952 -21.266 1.00 33.22 526 THR A CA 1
ATOM 3938 C C . THR A 1 526 ? -21.398 18.260 -20.250 1.00 33.22 526 THR A C 1
ATOM 3940 O O . THR A 1 526 ? -21.527 18.462 -19.045 1.00 33.22 526 THR A O 1
ATOM 3943 N N . TYR A 1 527 ? -20.428 17.480 -20.734 1.00 41.19 527 TYR A N 1
ATOM 3944 C CA . TYR A 1 527 ? -19.182 17.284 -19.994 1.00 41.19 527 TYR A CA 1
ATOM 3945 C C . TYR A 1 527 ? -18.401 18.598 -20.095 1.00 41.19 527 TYR A C 1
ATOM 3947 O O . TYR A 1 527 ? -18.083 19.059 -21.188 1.00 41.19 527 TYR A O 1
ATOM 3955 N N . TYR A 1 528 ? -18.148 19.262 -18.970 1.00 43.34 528 TYR A N 1
ATOM 3956 C CA . TYR A 1 528 ? -17.301 20.450 -18.963 1.00 43.34 528 TYR A CA 1
ATOM 3957 C C . TYR A 1 528 ? -15.835 20.008 -19.005 1.00 43.34 528 TYR A C 1
ATOM 3959 O O . TYR A 1 528 ? -15.207 19.860 -17.956 1.00 43.34 528 TYR A O 1
ATOM 3967 N N . ALA A 1 529 ? -15.258 19.872 -20.200 1.00 45.19 529 ALA A N 1
ATOM 3968 C CA . ALA A 1 529 ? -13.848 20.199 -20.354 1.00 45.19 529 ALA A CA 1
ATOM 3969 C C . ALA A 1 529 ? -13.718 21.691 -20.023 1.00 45.19 529 ALA A C 1
ATOM 3971 O O . ALA A 1 529 ? -13.990 22.582 -20.826 1.00 45.19 529 ALA A O 1
ATOM 3972 N N . SER A 1 530 ? -13.378 21.996 -18.772 1.00 52.72 530 SER A N 1
ATOM 3973 C CA . SER A 1 530 ? -12.783 23.292 -18.463 1.00 52.72 530 SER A CA 1
ATOM 3974 C C . SER A 1 530 ? -11.583 23.486 -19.396 1.00 52.72 530 SER A C 1
ATOM 3976 O O . SER A 1 530 ? -10.943 22.501 -19.746 1.00 52.72 530 SER A O 1
ATOM 3978 N N . ASN A 1 531 ? -11.233 24.718 -19.771 1.00 63.34 531 ASN A N 1
ATOM 3979 C CA . ASN A 1 531 ? -9.978 25.029 -20.474 1.00 63.34 531 ASN A CA 1
ATOM 3980 C C . ASN A 1 531 ? -8.743 24.717 -19.586 1.00 63.34 531 ASN A C 1
ATOM 3982 O O . ASN A 1 531 ? -7.883 25.576 -19.418 1.00 63.34 531 ASN A O 1
ATOM 3986 N N . LEU A 1 532 ? -8.683 23.550 -18.937 1.00 71.56 532 LEU A N 1
ATOM 3987 C CA . LEU A 1 532 ? -7.726 23.115 -17.935 1.00 71.56 532 LEU A CA 1
ATOM 3988 C C . LEU A 1 532 ? -7.004 21.851 -18.407 1.00 71.56 532 LEU A C 1
ATOM 3990 O O . LEU A 1 532 ? -7.633 20.855 -18.756 1.00 71.56 532 LEU A O 1
ATOM 3994 N N . LEU A 1 533 ? -5.677 21.887 -18.335 1.00 80.25 533 LEU A N 1
ATOM 3995 C CA . LEU A 1 533 ? -4.810 20.722 -18.500 1.00 80.25 533 LEU A CA 1
ATOM 3996 C C . LEU A 1 533 ? -4.067 20.418 -17.203 1.00 80.25 533 LEU A C 1
ATOM 3998 O O . LEU A 1 533 ? -3.663 21.329 -16.473 1.00 80.25 533 LEU A O 1
ATOM 4002 N N . ASN A 1 534 ? -3.809 19.138 -16.969 1.00 81.12 534 ASN A N 1
ATOM 4003 C CA . ASN A 1 534 ? -2.892 18.649 -15.951 1.00 81.12 534 ASN A CA 1
ATOM 4004 C C . ASN A 1 534 ? -1.543 18.340 -16.597 1.00 81.12 534 ASN A C 1
ATOM 4006 O O . ASN A 1 534 ? -1.403 17.378 -17.344 1.00 81.12 534 ASN A O 1
ATOM 4010 N N . LEU A 1 535 ? -0.536 19.162 -16.306 1.00 85.12 535 LEU A N 1
ATOM 4011 C CA . LEU A 1 535 ? 0.824 18.994 -16.808 1.00 85.12 535 LEU A CA 1
ATOM 4012 C C . LEU A 1 535 ? 1.684 18.295 -15.757 1.00 85.12 535 LEU A C 1
ATOM 4014 O O . LEU A 1 535 ? 1.905 18.837 -14.670 1.00 85.12 535 LEU A O 1
ATOM 4018 N N . TYR A 1 536 ? 2.206 17.118 -16.082 1.00 81.19 536 TYR A N 1
ATOM 4019 C CA . TYR A 1 536 ? 3.132 16.380 -15.231 1.00 81.19 536 TYR A CA 1
ATOM 4020 C C . TYR A 1 536 ? 4.553 16.707 -15.662 1.00 81.19 536 TYR A C 1
ATOM 4022 O O . TYR A 1 536 ? 4.969 16.366 -16.765 1.00 81.19 536 TYR A O 1
ATOM 4030 N N . PHE A 1 537 ? 5.303 17.373 -14.792 1.00 74.25 537 PHE A N 1
ATOM 4031 C CA . PHE A 1 537 ? 6.675 17.774 -15.075 1.00 74.25 537 PHE A CA 1
ATOM 4032 C C . PHE A 1 537 ? 7.669 16.721 -14.609 1.00 74.25 537 PHE A C 1
ATOM 4034 O O . PHE A 1 537 ? 7.416 15.999 -13.639 1.00 74.25 537 PHE A O 1
ATOM 4041 N N . ASP A 1 538 ? 8.839 16.714 -15.247 1.00 69.50 538 ASP A N 1
ATOM 4042 C CA . ASP A 1 538 ? 10.002 16.017 -14.706 1.00 69.50 538 ASP A CA 1
ATOM 4043 C C . ASP A 1 538 ? 10.259 16.539 -13.269 1.00 69.50 538 ASP A C 1
ATOM 4045 O O . ASP A 1 538 ? 10.291 17.764 -13.063 1.00 69.50 538 ASP A O 1
ATOM 4049 N N . PRO A 1 539 ? 10.414 15.658 -12.259 1.00 60.97 539 PRO A N 1
ATOM 4050 C CA . PRO A 1 539 ? 10.711 16.017 -10.876 1.00 60.97 539 PRO A CA 1
ATOM 4051 C C . PRO A 1 539 ? 11.901 16.967 -10.718 1.00 60.97 539 PRO A C 1
ATOM 4053 O O . PRO A 1 539 ? 11.929 17.750 -9.767 1.00 60.97 539 PRO A O 1
ATOM 4056 N N . GLU A 1 540 ? 12.861 16.921 -11.643 1.00 58.47 540 GLU A N 1
ATOM 4057 C CA . GLU A 1 540 ? 14.042 17.786 -11.669 1.00 58.47 540 GLU A CA 1
ATOM 4058 C C . GLU A 1 540 ? 13.735 19.193 -12.218 1.00 58.47 540 GLU A C 1
ATOM 4060 O O . GLU A 1 540 ? 14.506 20.125 -11.983 1.00 58.47 540 GLU A O 1
ATOM 4065 N N . THR A 1 541 ? 12.589 19.391 -12.883 1.00 55.03 541 THR A N 1
ATOM 4066 C CA . THR A 1 541 ? 12.137 20.711 -13.347 1.00 55.03 541 THR A CA 1
ATOM 4067 C C . THR A 1 541 ? 11.809 21.589 -12.146 1.00 55.03 541 THR A C 1
ATOM 4069 O O . THR A 1 541 ? 10.926 21.272 -11.339 1.00 55.03 541 THR A O 1
ATOM 4072 N N . THR A 1 542 ? 12.480 22.730 -12.026 1.00 64.44 542 THR A N 1
ATOM 4073 C CA . THR A 1 542 ? 12.280 23.652 -10.909 1.00 64.44 542 THR A CA 1
ATOM 4074 C C . THR A 1 542 ? 10.925 24.348 -10.990 1.00 64.44 542 THR A C 1
ATOM 4076 O O . THR A 1 542 ? 10.367 24.561 -12.060 1.00 64.44 542 THR A O 1
ATOM 4079 N N . PHE A 1 543 ? 10.406 24.799 -9.845 1.00 56.25 543 PHE A N 1
ATOM 4080 C CA . PHE A 1 543 ? 9.149 25.555 -9.797 1.00 56.25 543 PHE A CA 1
ATOM 4081 C C . PHE A 1 543 ? 9.130 26.768 -10.747 1.00 56.25 543 PHE A C 1
ATOM 4083 O O . PHE A 1 543 ? 8.095 27.034 -11.344 1.00 56.25 543 PHE A O 1
ATOM 4090 N N . SER A 1 544 ? 10.263 27.473 -10.903 1.00 60.19 544 SER A N 1
ATOM 4091 C CA . SER A 1 544 ? 10.363 28.629 -11.812 1.00 60.19 544 SER A CA 1
ATOM 4092 C C . SER A 1 544 ? 10.211 28.206 -13.268 1.00 60.19 544 SER A C 1
ATOM 4094 O O . SER A 1 544 ? 9.437 28.814 -13.991 1.00 60.19 544 SER A O 1
ATOM 4096 N N . GLU A 1 545 ? 10.891 27.133 -13.676 1.00 69.38 545 GLU A N 1
ATOM 4097 C CA . GLU A 1 545 ? 10.806 26.604 -15.041 1.00 69.38 545 GLU A CA 1
ATOM 4098 C C . GLU A 1 545 ? 9.389 26.125 -15.365 1.00 69.38 545 GLU A C 1
ATOM 4100 O O . GLU A 1 545 ? 8.886 26.410 -16.447 1.00 69.38 545 GLU A O 1
ATOM 4105 N N . ARG A 1 546 ? 8.705 25.488 -14.402 1.00 70.88 546 ARG A N 1
ATOM 4106 C CA . ARG A 1 546 ? 7.293 25.097 -14.555 1.00 70.88 546 ARG A CA 1
ATOM 4107 C C . ARG A 1 546 ? 6.400 26.321 -14.769 1.00 70.88 546 ARG A C 1
ATOM 4109 O O . ARG A 1 546 ? 5.579 26.326 -15.680 1.00 70.88 546 ARG A O 1
ATOM 4116 N N . THR A 1 547 ? 6.564 27.372 -13.961 1.00 68.75 547 THR A N 1
ATOM 4117 C CA . THR A 1 547 ? 5.775 28.607 -14.113 1.00 68.75 547 THR A CA 1
ATOM 4118 C C . THR A 1 547 ? 6.082 29.358 -15.399 1.00 68.75 547 THR A C 1
ATOM 4120 O O . THR A 1 547 ? 5.152 29.828 -16.047 1.00 68.75 547 THR A O 1
ATOM 4123 N N . ASP A 1 548 ? 7.359 29.445 -15.775 1.00 73.75 548 ASP A N 1
ATOM 4124 C CA . ASP A 1 548 ? 7.809 30.153 -16.973 1.00 73.75 548 ASP A CA 1
ATOM 4125 C C . ASP A 1 548 ? 7.337 29.434 -18.240 1.00 73.75 548 ASP A C 1
ATOM 4127 O O . ASP A 1 548 ? 6.928 30.083 -19.200 1.00 73.75 548 ASP A O 1
ATOM 4131 N N . PHE A 1 549 ? 7.330 28.099 -18.237 1.00 80.00 549 PHE A N 1
ATOM 4132 C CA . PHE A 1 549 ? 6.749 27.312 -19.319 1.00 80.00 549 PHE A CA 1
ATOM 4133 C C . PHE A 1 549 ? 5.258 27.619 -19.496 1.00 80.00 549 PHE A C 1
ATOM 4135 O O . PHE A 1 549 ? 4.819 27.958 -20.596 1.00 80.00 549 PHE A O 1
ATOM 4142 N N . VAL A 1 550 ? 4.488 27.592 -18.404 1.00 78.75 550 VAL A N 1
ATOM 4143 C CA . VAL A 1 550 ? 3.046 27.869 -18.458 1.00 78.75 550 VAL A CA 1
ATOM 4144 C C . VAL A 1 550 ? 2.759 29.281 -18.967 1.00 78.75 550 VAL A C 1
ATOM 4146 O O . VAL A 1 550 ? 1.940 29.442 -19.869 1.00 78.75 550 VAL A O 1
ATOM 4149 N N . SER A 1 551 ? 3.435 30.303 -18.435 1.00 71.75 551 SER A N 1
ATOM 4150 C CA . SER A 1 551 ? 3.128 31.692 -18.789 1.00 71.75 551 SER A CA 1
ATOM 4151 C C . SER A 1 551 ? 3.711 32.126 -20.131 1.00 71.75 551 SER A C 1
ATOM 4153 O O . SER A 1 551 ? 3.073 32.895 -20.844 1.00 71.75 551 SER A O 1
ATOM 4155 N N . ASN A 1 552 ? 4.919 31.670 -20.475 1.00 73.06 552 ASN A N 1
ATOM 4156 C CA . ASN A 1 552 ? 5.677 32.214 -21.606 1.00 73.06 552 ASN A CA 1
ATOM 4157 C C . ASN A 1 552 ? 5.690 31.284 -22.824 1.00 73.06 552 ASN A C 1
ATOM 4159 O O . ASN A 1 552 ? 5.887 31.771 -23.930 1.00 73.06 552 ASN A O 1
ATOM 4163 N N . THR A 1 553 ? 5.512 29.970 -22.633 1.00 75.25 553 THR A N 1
ATOM 4164 C CA . THR A 1 553 ? 5.490 28.991 -23.740 1.00 75.25 553 THR A CA 1
ATOM 4165 C C . THR A 1 553 ? 4.058 28.654 -24.145 1.00 75.25 553 THR A C 1
ATOM 4167 O O . THR A 1 553 ? 3.714 28.763 -25.318 1.00 75.25 553 THR A O 1
ATOM 4170 N N . LEU A 1 554 ? 3.200 28.321 -23.174 1.00 73.50 554 LEU A N 1
ATOM 4171 C CA . LEU A 1 554 ? 1.788 28.009 -23.437 1.00 73.50 554 LEU A CA 1
ATOM 4172 C C . LEU A 1 554 ? 0.887 29.250 -23.505 1.00 73.50 554 LEU A C 1
ATOM 4174 O O . LEU A 1 554 ? -0.244 29.162 -23.975 1.00 73.50 554 LEU A O 1
ATOM 4178 N N . GLY A 1 555 ? 1.345 30.393 -22.983 1.00 70.19 555 GLY A N 1
ATOM 4179 C CA . GLY A 1 555 ? 0.513 31.594 -22.835 1.00 70.19 555 GLY A CA 1
ATOM 4180 C C . GLY A 1 555 ? -0.645 31.427 -21.839 1.00 70.19 555 GLY A C 1
ATOM 4181 O O . GLY A 1 555 ? -1.556 32.253 -21.811 1.00 70.19 555 GLY A O 1
ATOM 4182 N N . GLY A 1 556 ? -0.630 30.356 -21.040 1.00 74.88 556 GLY A N 1
ATOM 4183 C CA . GLY A 1 556 ? -1.667 30.009 -20.072 1.00 74.88 556 GLY A CA 1
ATOM 4184 C C . GLY A 1 556 ? -1.411 30.583 -18.679 1.00 74.88 556 GLY A C 1
ATOM 4185 O O . GLY A 1 556 ? -0.471 31.342 -18.436 1.00 74.88 556 GLY A O 1
ATOM 4186 N N . SER A 1 557 ? -2.253 30.201 -17.720 1.00 73.06 557 SER A N 1
ATOM 4187 C CA . SER A 1 557 ? -2.088 30.581 -16.312 1.00 73.06 557 SER A CA 1
ATOM 4188 C C . SER A 1 557 ? -2.212 29.382 -15.381 1.00 73.06 557 SER A C 1
ATOM 4190 O O . SER A 1 557 ? -2.976 28.455 -15.630 1.00 73.06 557 SER A O 1
ATOM 4192 N N . VAL A 1 558 ? -1.448 29.378 -14.289 1.00 75.88 558 VAL A N 1
ATOM 4193 C CA . VAL A 1 558 ? -1.471 28.258 -13.343 1.00 75.88 558 VAL A CA 1
ATOM 4194 C C . VAL A 1 558 ? -2.733 28.301 -12.481 1.00 75.88 558 VAL A C 1
ATOM 4196 O O . VAL A 1 558 ? -2.980 29.287 -11.787 1.00 75.88 558 VAL A O 1
ATOM 4199 N N . ALA A 1 559 ? -3.488 27.203 -12.492 1.00 66.50 559 ALA A N 1
ATOM 4200 C CA . ALA A 1 559 ? -4.680 26.974 -11.681 1.00 66.50 559 ALA A CA 1
ATOM 4201 C C . ALA A 1 559 ? -4.352 26.332 -10.319 1.00 66.50 559 ALA A C 1
ATOM 4203 O O . ALA A 1 559 ? -4.950 26.689 -9.305 1.00 66.50 559 ALA A O 1
ATOM 4204 N N . GLY A 1 560 ? -3.361 25.434 -10.270 1.00 64.56 560 GLY A N 1
ATOM 4205 C CA . GLY A 1 560 ? -3.031 24.680 -9.058 1.00 64.56 560 GLY A CA 1
ATOM 4206 C C . GLY A 1 560 ? -1.726 23.887 -9.151 1.00 64.56 560 GLY A C 1
ATOM 4207 O O . GLY A 1 560 ? -1.165 23.714 -10.230 1.00 64.56 560 GLY A O 1
ATOM 4208 N N . TYR A 1 561 ? -1.239 23.406 -8.002 1.00 70.69 561 TYR A N 1
ATOM 4209 C CA . TYR A 1 561 ? -0.023 22.587 -7.900 1.00 70.69 561 TYR A CA 1
ATOM 4210 C C . TYR A 1 561 ? -0.252 21.368 -7.014 1.00 70.69 561 TYR A C 1
ATOM 4212 O O . TYR A 1 561 ? -0.572 21.521 -5.835 1.00 70.69 561 TYR A O 1
ATOM 4220 N N . LEU A 1 562 ? 0.055 20.184 -7.539 1.00 70.56 562 LEU A N 1
ATOM 4221 C CA . LEU A 1 562 ? 0.109 18.931 -6.789 1.00 70.56 562 LEU A CA 1
ATOM 4222 C C . LEU A 1 562 ? 1.563 18.441 -6.760 1.00 70.56 562 LEU A C 1
ATOM 4224 O O . LEU A 1 562 ? 1.991 17.603 -7.552 1.00 70.56 562 LEU A O 1
ATOM 4228 N N . ASN A 1 563 ? 2.354 18.974 -5.823 1.00 67.94 563 ASN A N 1
ATOM 4229 C CA . ASN A 1 563 ? 3.797 18.693 -5.737 1.00 67.94 563 ASN A CA 1
ATOM 4230 C C . ASN A 1 563 ? 4.115 17.206 -5.499 1.00 67.94 563 ASN A C 1
ATOM 4232 O O . ASN A 1 563 ? 5.144 16.714 -5.956 1.00 67.94 563 ASN A O 1
ATOM 4236 N N . ALA A 1 564 ? 3.247 16.472 -4.796 1.00 65.62 564 ALA A N 1
ATOM 4237 C CA . ALA A 1 564 ? 3.437 15.036 -4.593 1.00 65.62 564 ALA A CA 1
ATOM 4238 C C . ALA A 1 564 ? 3.328 14.235 -5.900 1.00 65.62 564 ALA A C 1
ATOM 4240 O O . ALA A 1 564 ? 3.892 13.147 -5.982 1.00 65.62 564 ALA A O 1
ATOM 4241 N N . LEU A 1 565 ? 2.691 14.794 -6.932 1.00 72.75 565 LEU A N 1
ATOM 4242 C CA . LEU A 1 565 ? 2.563 14.203 -8.265 1.00 72.75 565 LEU A CA 1
ATOM 4243 C C . LEU A 1 565 ? 3.433 14.910 -9.315 1.00 72.75 565 LEU A C 1
ATOM 4245 O O . LEU A 1 565 ? 3.384 14.550 -10.485 1.00 72.75 565 LEU A O 1
ATOM 4249 N N . ASP A 1 566 ? 4.221 15.914 -8.920 1.00 77.81 566 ASP A N 1
ATOM 4250 C CA . ASP A 1 566 ? 4.960 16.779 -9.850 1.00 77.81 566 ASP A CA 1
ATOM 4251 C C . ASP A 1 566 ? 4.057 17.424 -10.920 1.00 77.81 566 ASP A C 1
ATOM 4253 O O . ASP A 1 566 ? 4.486 17.716 -12.031 1.00 77.81 566 ASP A O 1
ATOM 4257 N N . MET A 1 567 ? 2.798 17.677 -10.553 1.00 82.50 567 MET A N 1
ATOM 4258 C CA . MET A 1 567 ? 1.738 18.105 -11.460 1.00 82.50 567 MET A CA 1
ATOM 4259 C C . MET A 1 567 ? 1.403 19.589 -11.265 1.00 82.50 567 MET A C 1
ATOM 4261 O O . MET A 1 567 ? 1.323 20.079 -10.131 1.00 82.50 567 MET A O 1
ATOM 4265 N N . VAL A 1 568 ? 1.183 20.298 -12.370 1.00 79.38 568 VAL A N 1
ATOM 4266 C CA . VAL A 1 568 ? 0.660 21.669 -12.411 1.00 79.38 568 VAL A CA 1
ATOM 4267 C C . VAL A 1 568 ? -0.620 21.666 -13.227 1.00 79.38 568 VAL A C 1
ATOM 4269 O O . VAL A 1 568 ? -0.627 21.219 -14.368 1.00 79.38 568 VAL A O 1
ATOM 4272 N N . GLN A 1 569 ? -1.686 22.202 -12.652 1.00 80.31 569 GLN A N 1
ATOM 4273 C CA . GLN A 1 569 ? -2.935 22.412 -13.366 1.00 80.31 569 GLN A CA 1
ATOM 4274 C C . GLN A 1 569 ? -2.903 23.787 -14.042 1.00 80.31 569 GLN A C 1
ATOM 4276 O O . GLN A 1 569 ? -2.504 24.775 -13.415 1.00 80.31 569 GLN A O 1
ATOM 4281 N N . VAL A 1 570 ? -3.309 23.868 -15.306 1.00 79.81 570 VAL A N 1
ATOM 4282 C CA . VAL A 1 570 ? -3.099 25.042 -16.165 1.00 79.81 570 VAL A CA 1
ATOM 4283 C C . VAL A 1 570 ? -4.381 25.435 -16.876 1.00 79.81 570 VAL A C 1
ATOM 4285 O O . VAL A 1 570 ? -4.918 24.626 -17.614 1.00 79.81 570 VAL A O 1
ATOM 4288 N N . HIS A 1 571 ? -4.810 26.690 -16.726 1.00 75.31 571 HIS A N 1
ATOM 4289 C CA . HIS A 1 571 ? -5.790 27.312 -17.615 1.00 75.31 571 HIS A CA 1
ATOM 4290 C C . HIS A 1 571 ? -5.130 27.675 -18.943 1.00 75.31 571 HIS A C 1
ATOM 4292 O O . HIS A 1 571 ? -4.203 28.492 -18.970 1.00 75.31 571 HIS A O 1
ATOM 4298 N N . LEU A 1 572 ? -5.641 27.114 -20.031 1.00 73.00 572 LEU A N 1
ATOM 4299 C CA . LEU A 1 572 ? -5.296 27.519 -21.385 1.00 73.00 572 LEU A CA 1
ATOM 4300 C C . LEU A 1 572 ? -5.813 28.946 -21.667 1.00 73.00 572 LEU A C 1
ATOM 4302 O O . LEU A 1 572 ? -6.865 29.338 -21.147 1.00 73.00 572 LEU A O 1
ATOM 4306 N N . PRO A 1 573 ? -5.076 29.754 -22.456 1.00 66.38 573 PRO A N 1
ATOM 4307 C CA . PRO A 1 573 ? -5.546 31.071 -22.897 1.00 66.38 573 PRO A CA 1
ATOM 4308 C C . PRO A 1 573 ? -6.797 30.925 -23.766 1.00 66.38 573 PRO A C 1
ATOM 4310 O O . PRO A 1 573 ? -6.957 29.893 -24.380 1.00 66.38 573 PRO A O 1
ATOM 4313 N N . ALA A 1 574 ? -7.653 31.946 -23.896 1.00 58.28 574 ALA A N 1
ATOM 4314 C CA . ALA A 1 574 ? -8.903 31.862 -24.680 1.00 58.28 574 ALA A CA 1
ATOM 4315 C C . ALA A 1 574 ? -8.722 31.555 -26.188 1.00 58.28 574 ALA A C 1
ATOM 4317 O O . ALA A 1 574 ? -9.674 31.169 -26.861 1.00 58.28 574 ALA A O 1
ATOM 4318 N N . THR A 1 575 ? -7.505 31.713 -26.709 1.00 59.25 575 THR A N 1
ATOM 4319 C CA . THR A 1 575 ? -7.091 31.383 -28.078 1.00 59.25 575 THR A CA 1
ATOM 4320 C C . THR A 1 575 ? -5.682 30.795 -28.030 1.00 59.25 575 THR A C 1
ATOM 4322 O O . THR A 1 575 ? -4.795 31.419 -27.440 1.00 59.25 575 THR A O 1
ATOM 4325 N N . LEU A 1 576 ? -5.454 29.635 -28.652 1.00 57.78 576 LEU A N 1
ATOM 4326 C CA . LEU A 1 576 ? -4.128 29.016 -28.740 1.00 57.78 576 LEU A CA 1
ATOM 4327 C C . LEU A 1 576 ? -3.346 29.633 -29.910 1.00 57.78 576 LEU A C 1
ATOM 4329 O O . LEU A 1 576 ? -3.502 29.219 -31.051 1.00 57.78 576 LEU A O 1
ATOM 4333 N N . SER A 1 577 ? -2.503 30.633 -29.644 1.00 47.16 577 SER A N 1
ATOM 4334 C CA . SER A 1 577 ? -1.688 31.283 -30.689 1.00 47.16 577 SER A CA 1
ATOM 4335 C C . SER A 1 577 ? -0.525 30.424 -31.201 1.00 47.16 577 SER A C 1
ATOM 4337 O O . SER A 1 577 ? 0.026 30.733 -32.249 1.00 47.16 577 SER A O 1
ATOM 4339 N N . ASN A 1 578 ? -0.155 29.371 -30.461 1.00 48.31 578 ASN A N 1
ATOM 4340 C CA . ASN A 1 578 ? 1.035 28.544 -30.703 1.00 48.31 578 ASN A CA 1
ATOM 4341 C C . ASN A 1 578 ? 0.671 27.085 -31.051 1.00 48.31 578 ASN A C 1
ATOM 4343 O O . ASN A 1 578 ? 1.512 26.199 -30.936 1.00 48.31 578 ASN A O 1
ATOM 4347 N N . ALA A 1 579 ? -0.587 26.802 -31.419 1.00 49.38 579 ALA A N 1
ATOM 4348 C CA . ALA A 1 579 ? -1.026 25.445 -31.772 1.00 49.38 579 ALA A CA 1
ATOM 4349 C C . ALA A 1 579 ? -0.233 24.876 -32.969 1.00 49.38 579 ALA A C 1
ATOM 4351 O O . ALA A 1 579 ? 0.135 23.703 -32.972 1.00 49.38 579 ALA A O 1
ATOM 4352 N N . SER A 1 580 ? 0.143 25.741 -33.915 1.00 50.78 580 SER A N 1
ATOM 4353 C CA . SER A 1 580 ? 1.006 25.399 -35.048 1.00 50.78 580 SER A CA 1
ATOM 4354 C C . SER A 1 580 ? 2.425 24.985 -34.638 1.00 50.78 580 SER A C 1
ATOM 4356 O O . SER A 1 580 ? 2.998 24.097 -35.260 1.00 50.78 580 SER A O 1
ATOM 4358 N N . ASP A 1 581 ? 2.985 25.579 -33.576 1.00 45.50 581 ASP A N 1
ATOM 4359 C CA . ASP A 1 581 ? 4.356 25.301 -33.105 1.00 45.50 581 ASP A CA 1
ATOM 4360 C C . ASP A 1 581 ? 4.484 23.929 -32.423 1.00 45.50 581 ASP A C 1
ATOM 4362 O O . ASP A 1 581 ? 5.589 23.411 -32.269 1.00 45.50 581 ASP A O 1
ATOM 4366 N N . VAL A 1 582 ? 3.357 23.337 -32.017 1.00 47.12 582 VAL A N 1
ATOM 4367 C CA . VAL A 1 582 ? 3.280 21.999 -31.405 1.00 47.12 582 VAL A CA 1
ATOM 4368 C C . VAL A 1 582 ? 2.710 20.950 -32.368 1.00 47.12 582 VAL A C 1
ATOM 4370 O O . VAL A 1 582 ? 2.383 19.844 -31.948 1.00 47.12 582 VAL A O 1
ATOM 4373 N N . GLY A 1 583 ? 2.589 21.286 -33.660 1.00 48.41 583 GLY A N 1
ATOM 4374 C CA . GLY A 1 583 ? 2.142 20.368 -34.713 1.00 48.41 583 GLY A CA 1
ATOM 4375 C C . GLY A 1 583 ? 0.628 20.139 -34.786 1.00 48.41 583 GLY A C 1
ATOM 4376 O O . GLY A 1 583 ? 0.194 19.208 -35.458 1.00 48.41 583 GLY A O 1
ATOM 4377 N N . TYR A 1 584 ? -0.183 20.967 -34.121 1.00 46.41 584 TYR A N 1
ATOM 4378 C CA . TYR A 1 584 ? -1.643 20.877 -34.162 1.00 46.41 584 TYR A CA 1
ATOM 4379 C C . TYR A 1 584 ? -2.201 21.760 -35.293 1.00 46.41 584 TYR A C 1
ATOM 4381 O O . TYR A 1 584 ? -1.975 22.970 -35.311 1.00 46.41 584 TYR A O 1
ATOM 4389 N N . THR A 1 585 ? -2.916 21.167 -36.253 1.00 45.00 585 THR A N 1
ATOM 4390 C CA . THR A 1 585 ? -3.290 21.809 -37.533 1.00 45.00 585 THR A CA 1
ATOM 4391 C C . THR A 1 585 ? -4.703 22.414 -37.575 1.00 45.00 585 THR A C 1
ATOM 4393 O O . THR A 1 585 ? -5.127 22.886 -38.628 1.00 45.00 585 THR A O 1
ATOM 4396 N N . GLY A 1 586 ? -5.441 22.442 -36.458 1.00 47.69 586 GLY A N 1
ATOM 4397 C CA . GLY A 1 586 ? -6.793 23.020 -36.390 1.00 47.69 586 GLY A CA 1
ATOM 4398 C C . GLY A 1 586 ? -6.828 24.500 -35.974 1.00 47.69 586 GLY A C 1
ATOM 4399 O O . GLY A 1 586 ? -6.256 24.872 -34.950 1.00 47.69 586 GLY A O 1
ATOM 4400 N N . GLU A 1 587 ? -7.551 25.349 -36.715 1.00 42.72 587 GLU A N 1
ATOM 4401 C CA . GLU A 1 587 ? -7.953 26.691 -36.259 1.00 42.72 587 GLU A CA 1
ATOM 4402 C C . GLU A 1 587 ? -9.215 26.588 -35.388 1.00 42.72 587 GLU A C 1
ATOM 4404 O O . GLU A 1 587 ? -10.305 26.368 -35.914 1.00 42.72 587 GLU A O 1
ATOM 4409 N N . THR A 1 588 ? -9.124 26.771 -34.065 1.00 44.50 588 THR A N 1
ATOM 4410 C CA . THR A 1 588 ? -10.329 26.716 -33.214 1.00 44.50 588 THR A CA 1
ATOM 4411 C C . THR A 1 588 ? -10.342 27.711 -32.061 1.00 44.50 588 THR A C 1
ATOM 4413 O O . THR A 1 588 ? -9.407 27.837 -31.270 1.00 44.50 588 THR A O 1
ATOM 4416 N N . ASN A 1 589 ? -11.486 28.381 -31.936 1.00 48.31 589 ASN A N 1
ATOM 4417 C CA . ASN A 1 589 ? -11.920 29.093 -30.744 1.00 48.31 589 ASN A CA 1
ATOM 4418 C C . ASN A 1 589 ? -12.210 28.061 -29.633 1.00 48.31 589 ASN A C 1
ATOM 4420 O O . ASN A 1 589 ? -12.978 27.125 -29.854 1.00 48.31 589 ASN A O 1
ATOM 4424 N N . LEU A 1 590 ? -11.613 28.215 -28.445 1.00 48.03 590 LEU A N 1
ATOM 4425 C CA . LEU A 1 590 ? -11.645 27.212 -27.360 1.00 48.03 590 LEU A CA 1
ATOM 4426 C C . LEU A 1 590 ? -13.036 26.930 -26.776 1.00 48.03 590 LEU A C 1
ATOM 4428 O O . LEU A 1 590 ? -13.201 25.986 -26.016 1.00 48.03 590 LEU A O 1
ATOM 4432 N N . SER A 1 591 ? -14.053 27.707 -27.146 1.00 42.72 591 SER A N 1
ATOM 4433 C CA . SER A 1 591 ? -15.447 27.416 -26.805 1.00 42.72 591 SER A CA 1
ATOM 4434 C C . SER A 1 591 ? -16.055 26.233 -27.584 1.00 42.72 591 SER A C 1
ATOM 4436 O O . SER A 1 591 ? -17.243 25.978 -27.404 1.00 42.72 591 SER A O 1
ATOM 4438 N N . VAL A 1 592 ? -15.297 25.568 -28.478 1.00 46.78 592 VAL A N 1
ATOM 4439 C CA . VAL A 1 592 ? -15.788 24.515 -29.402 1.00 46.78 592 VAL A CA 1
ATOM 4440 C C . VAL A 1 592 ? -14.793 23.344 -29.604 1.00 46.78 592 VAL A C 1
ATOM 4442 O O . VAL A 1 592 ? -14.946 22.579 -30.549 1.00 46.78 592 VAL A O 1
ATOM 4445 N N . ILE A 1 593 ? -13.754 23.189 -28.770 1.00 56.16 593 ILE A N 1
ATOM 4446 C CA . ILE A 1 593 ? -12.798 22.064 -28.895 1.00 56.16 593 ILE A CA 1
ATOM 4447 C C . ILE A 1 593 ? -13.417 20.770 -28.342 1.00 56.16 593 ILE A C 1
ATOM 4449 O O . ILE A 1 593 ? -14.008 20.790 -27.262 1.00 56.16 593 ILE A O 1
ATOM 4453 N N . SER A 1 594 ? -13.279 19.657 -29.073 1.00 60.41 594 SER A N 1
ATOM 4454 C CA . SER A 1 594 ? -13.700 18.329 -28.603 1.00 60.41 594 SER A CA 1
ATOM 4455 C C . SER A 1 594 ? -12.710 17.743 -27.579 1.00 60.41 594 SER A C 1
ATOM 4457 O O . SER A 1 594 ? -11.535 18.114 -27.556 1.00 60.41 594 SER A O 1
ATOM 4459 N N . ASP A 1 595 ? -13.148 16.804 -26.733 1.00 60.16 595 ASP A N 1
ATOM 4460 C CA . ASP A 1 595 ? -12.262 16.140 -25.755 1.00 60.16 595 ASP A CA 1
ATOM 4461 C C . ASP A 1 595 ? -11.097 15.393 -26.433 1.00 60.16 595 ASP A C 1
ATOM 4463 O O . ASP A 1 595 ? -9.993 15.318 -25.892 1.00 60.16 595 ASP A O 1
ATOM 4467 N N . GLU A 1 596 ? -11.341 14.856 -27.631 1.00 64.38 596 GLU A N 1
ATOM 4468 C CA . GLU A 1 596 ? -10.349 14.140 -28.435 1.00 64.38 596 GLU A CA 1
ATOM 4469 C C . GLU A 1 596 ? -9.264 15.090 -28.954 1.00 64.38 596 GLU A C 1
ATOM 4471 O O . GLU A 1 596 ? -8.073 14.815 -28.808 1.00 64.38 596 GLU A O 1
ATOM 4476 N N . ASP A 1 597 ? -9.673 16.258 -29.442 1.00 67.56 597 ASP A N 1
ATOM 4477 C CA . ASP A 1 597 ? -8.780 17.326 -29.888 1.00 67.56 597 ASP A CA 1
ATOM 4478 C C . ASP A 1 597 ? -7.939 17.898 -28.735 1.00 67.56 597 ASP A C 1
ATOM 4480 O O . ASP A 1 597 ? -6.734 18.134 -28.876 1.00 67.56 597 ASP A O 1
ATOM 4484 N N . LEU A 1 598 ? -8.549 18.091 -27.558 1.00 71.38 598 LEU A N 1
ATOM 4485 C CA . LEU A 1 598 ? -7.849 18.595 -26.375 1.00 71.38 598 LEU A CA 1
ATOM 4486 C C . LEU A 1 598 ? -6.838 17.576 -25.827 1.00 71.38 598 LEU A C 1
ATOM 4488 O O . LEU A 1 598 ? -5.749 17.959 -25.390 1.00 71.38 598 LEU A O 1
ATOM 4492 N N . GLN A 1 599 ? -7.172 16.284 -25.874 1.00 73.81 599 GLN A N 1
ATOM 4493 C CA . GLN A 1 599 ? -6.253 15.211 -25.506 1.00 73.81 599 GLN A CA 1
ATOM 4494 C C . GLN A 1 599 ? -5.108 15.080 -26.520 1.00 73.81 599 GLN A C 1
ATOM 4496 O O . GLN A 1 599 ? -3.954 14.967 -26.108 1.00 73.81 599 GLN A O 1
ATOM 4501 N N . ALA A 1 600 ? -5.388 15.176 -27.823 1.00 72.81 600 ALA A N 1
ATOM 4502 C CA . ALA A 1 600 ? -4.358 15.185 -28.860 1.00 72.81 600 ALA A CA 1
ATOM 4503 C C . ALA A 1 600 ? -3.383 16.360 -28.676 1.00 72.81 600 ALA A C 1
ATOM 4505 O O . ALA A 1 600 ? -2.167 16.186 -28.774 1.00 72.81 600 ALA A O 1
ATOM 4506 N N . TYR A 1 601 ? -3.896 17.541 -28.318 1.00 75.25 601 TYR A N 1
ATOM 4507 C CA . TYR A 1 601 ? -3.071 18.691 -27.952 1.00 75.25 601 TYR A CA 1
ATOM 4508 C C . TYR A 1 601 ? -2.204 18.418 -26.710 1.00 75.25 601 TYR A C 1
ATOM 4510 O O . TYR A 1 601 ? -1.015 18.745 -26.702 1.00 75.25 601 TYR A O 1
ATOM 4518 N N . ALA A 1 602 ? -2.752 17.784 -25.669 1.00 77.12 602 ALA A N 1
ATOM 4519 C CA . ALA A 1 602 ? -1.996 17.409 -24.473 1.00 77.12 602 ALA A CA 1
ATOM 4520 C C . ALA A 1 602 ? -0.870 16.398 -24.784 1.00 77.12 602 ALA A C 1
ATOM 4522 O O . ALA A 1 602 ? 0.274 16.584 -24.355 1.00 77.12 602 ALA A O 1
ATOM 4523 N N . ASP A 1 603 ? -1.148 15.367 -25.581 1.00 75.94 603 ASP A N 1
ATOM 4524 C CA . ASP A 1 603 ? -0.138 14.388 -25.990 1.00 75.94 603 ASP A CA 1
ATOM 4525 C C . ASP A 1 603 ? 0.947 15.029 -26.882 1.00 75.94 603 ASP A C 1
ATOM 4527 O O . ASP A 1 603 ? 2.140 14.786 -26.671 1.00 75.94 603 ASP A O 1
ATOM 4531 N N . ALA A 1 604 ? 0.570 15.928 -27.800 1.00 75.56 604 ALA A N 1
ATOM 4532 C CA . ALA A 1 604 ? 1.512 16.693 -28.623 1.00 75.56 604 ALA A CA 1
ATOM 4533 C C . ALA A 1 604 ? 2.414 17.612 -27.781 1.00 75.56 604 ALA A C 1
ATOM 4535 O O . ALA A 1 604 ? 3.625 17.688 -28.016 1.00 75.56 604 ALA A O 1
ATOM 4536 N N . LEU A 1 605 ? 1.867 18.260 -26.745 1.00 76.62 605 LEU A N 1
ATOM 4537 C CA . LEU A 1 605 ? 2.647 19.049 -25.787 1.00 76.62 605 LEU A CA 1
ATOM 4538 C C . LEU A 1 605 ? 3.703 18.201 -25.073 1.00 76.62 605 LEU A C 1
ATOM 4540 O O . LEU A 1 605 ? 4.863 18.610 -24.981 1.00 76.62 605 LEU A O 1
ATOM 4544 N N . ALA A 1 606 ? 3.315 17.025 -24.577 1.00 74.44 606 ALA A N 1
ATOM 4545 C CA . ALA A 1 606 ? 4.224 16.117 -23.886 1.00 74.44 606 ALA A CA 1
ATOM 4546 C C . ALA A 1 606 ? 5.316 15.552 -24.809 1.00 74.44 606 ALA A C 1
ATOM 4548 O O . ALA A 1 606 ? 6.451 15.369 -24.373 1.00 74.44 606 ALA A O 1
ATOM 4549 N N . ALA A 1 607 ? 4.993 15.297 -26.080 1.00 73.00 607 ALA A N 1
ATOM 4550 C CA . ALA A 1 607 ? 5.958 14.838 -27.076 1.00 73.00 607 ALA A CA 1
ATOM 4551 C C . ALA A 1 607 ? 6.946 15.941 -27.493 1.00 73.00 607 ALA A C 1
ATOM 4553 O O . ALA A 1 607 ? 8.123 15.666 -27.726 1.00 73.00 607 ALA A O 1
ATOM 4554 N N . THR A 1 608 ? 6.475 17.188 -27.563 1.00 75.25 608 THR A N 1
ATOM 4555 C CA . THR A 1 608 ? 7.268 18.341 -28.016 1.00 75.25 608 THR A CA 1
ATOM 4556 C C . THR A 1 608 ? 8.235 18.837 -26.941 1.00 75.25 608 THR A C 1
ATOM 4558 O O . THR A 1 608 ? 9.381 19.184 -27.236 1.00 75.25 608 THR A O 1
ATOM 4561 N N . TYR A 1 609 ? 7.793 18.892 -25.681 1.00 69.12 609 TYR A N 1
ATOM 4562 C CA . TYR A 1 609 ? 8.544 19.546 -24.612 1.00 69.12 609 TYR A CA 1
ATOM 4563 C C . TYR A 1 609 ? 9.129 18.555 -23.609 1.00 69.12 609 TYR A C 1
ATOM 4565 O O . TYR A 1 609 ? 8.446 18.062 -22.719 1.00 69.12 609 TYR A O 1
ATOM 4573 N N . ASP A 1 610 ? 10.451 18.385 -23.664 1.00 71.44 610 ASP A N 1
ATOM 4574 C CA . ASP A 1 610 ? 11.224 17.472 -22.807 1.00 71.44 610 ASP A CA 1
ATOM 4575 C C . ASP A 1 610 ? 11.076 17.683 -21.285 1.00 71.44 610 ASP A C 1
ATOM 4577 O O . ASP A 1 610 ? 11.453 16.798 -20.519 1.00 71.44 610 ASP A O 1
ATOM 4581 N N . ILE A 1 611 ? 10.579 18.843 -20.836 1.00 69.19 611 ILE A N 1
ATOM 4582 C CA . ILE A 1 611 ? 10.328 19.131 -19.411 1.00 69.19 611 ILE A CA 1
ATOM 4583 C C . ILE A 1 611 ? 9.024 18.499 -18.893 1.00 69.19 611 ILE A C 1
ATOM 4585 O O . ILE A 1 611 ? 8.806 18.451 -17.679 1.00 69.19 611 ILE A O 1
ATOM 4589 N N . LEU A 1 612 ? 8.151 18.050 -19.800 1.00 71.81 612 LEU A N 1
ATOM 4590 C CA . LEU A 1 612 ? 6.909 17.352 -19.495 1.00 71.81 612 LEU A CA 1
ATOM 4591 C C . LEU A 1 612 ? 7.136 15.838 -19.568 1.00 71.81 612 LEU A C 1
ATOM 4593 O O . LEU A 1 612 ? 7.671 15.310 -20.536 1.00 71.81 612 LEU A O 1
ATOM 4597 N N . GLU A 1 613 ? 6.695 15.125 -18.535 1.00 74.38 613 GLU A N 1
ATOM 4598 C CA . GLU A 1 613 ? 6.582 13.663 -18.546 1.00 74.38 613 GLU A CA 1
ATOM 4599 C C . GLU A 1 613 ? 5.263 13.191 -19.170 1.00 74.38 613 GLU A C 1
ATOM 4601 O O . GLU A 1 613 ? 5.180 12.078 -19.685 1.00 74.38 613 GLU A O 1
ATOM 4606 N N . SER A 1 614 ? 4.193 13.972 -19.014 1.00 77.44 614 SER A N 1
ATOM 4607 C CA . SER A 1 614 ? 2.935 13.873 -19.769 1.00 77.44 614 SER A CA 1
ATOM 4608 C C . SER A 1 614 ? 2.110 15.139 -19.580 1.00 77.44 614 SER A C 1
ATOM 4610 O O . SER A 1 614 ? 2.403 15.970 -18.715 1.00 77.44 614 SER A O 1
ATOM 4612 N N . ALA A 1 615 ? 1.034 15.234 -20.348 1.00 80.56 615 ALA A N 1
ATOM 4613 C CA . ALA A 1 615 ? -0.081 16.111 -20.072 1.00 80.56 615 ALA A CA 1
ATOM 4614 C C . ALA A 1 615 ? -1.383 15.331 -20.272 1.00 80.56 615 ALA A C 1
ATOM 4616 O O . ALA A 1 615 ? -1.444 14.451 -21.129 1.00 80.56 615 ALA A O 1
ATOM 4617 N N . ASP A 1 616 ? -2.394 15.653 -19.474 1.00 77.31 616 ASP A N 1
ATOM 4618 C CA . ASP A 1 616 ? -3.691 14.983 -19.488 1.00 77.31 616 ASP A CA 1
ATOM 4619 C C . ASP A 1 616 ? -4.814 16.022 -19.308 1.00 77.31 616 ASP A C 1
ATOM 4621 O O . ASP A 1 616 ? -4.602 17.093 -18.725 1.00 77.31 616 ASP A O 1
ATOM 4625 N N . VAL A 1 617 ? -6.008 15.719 -19.816 1.00 76.25 617 VAL A N 1
ATOM 4626 C CA . VAL A 1 617 ? -7.182 16.602 -19.716 1.00 76.25 617 VAL A CA 1
ATOM 4627 C C . VAL A 1 617 ? -7.752 16.601 -18.289 1.00 76.25 617 VAL A C 1
ATOM 4629 O O . VAL A 1 617 ? -7.703 15.594 -17.580 1.00 76.25 617 VAL A O 1
ATOM 4632 N N . GLU A 1 618 ? -8.266 17.745 -17.827 1.00 75.38 618 GLU A N 1
ATOM 4633 C CA . GLU A 1 618 ? -9.008 17.818 -16.564 1.00 75.38 618 GLU A CA 1
ATOM 4634 C C . GLU A 1 618 ? -10.430 17.272 -16.742 1.00 75.38 618 GLU A C 1
ATOM 4636 O O . GLU A 1 618 ? -11.212 17.810 -17.523 1.00 75.38 618 GLU A O 1
ATOM 4641 N N . PHE A 1 619 ? -10.788 16.262 -15.950 1.00 71.50 619 PHE A N 1
ATOM 4642 C CA . PHE A 1 619 ? -12.141 15.702 -15.937 1.00 71.50 619 PHE A CA 1
ATOM 4643 C C . PHE A 1 619 ? -12.951 16.256 -14.767 1.00 71.50 619 PHE A C 1
ATOM 4645 O O . PHE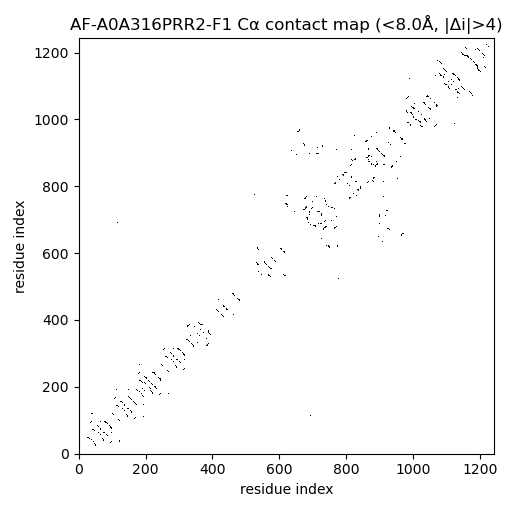 A 1 619 ? -12.438 16.368 -13.651 1.00 71.50 619 PHE A O 1
ATOM 4652 N N . ILE A 1 620 ? -14.228 16.560 -15.001 1.00 66.50 620 ILE A N 1
ATOM 4653 C CA . ILE A 1 620 ? -15.184 16.903 -13.945 1.00 66.50 620 ILE A CA 1
ATOM 4654 C C . ILE A 1 620 ? -16.127 15.721 -13.751 1.00 66.50 620 ILE A C 1
ATOM 4656 O O . ILE A 1 620 ? -16.835 15.307 -14.664 1.00 66.50 620 ILE A O 1
ATOM 4660 N N . TYR A 1 621 ? -16.129 15.190 -12.538 1.00 64.81 621 TYR A N 1
ATOM 4661 C CA . TYR A 1 621 ? -17.026 14.141 -12.093 1.00 64.81 621 TYR A CA 1
ATOM 4662 C C . TYR A 1 621 ? -18.175 14.790 -11.337 1.00 64.81 621 TYR A C 1
ATOM 4664 O O . TYR A 1 621 ? -17.958 15.598 -10.432 1.00 64.81 621 TYR A O 1
ATOM 4672 N N . GLU A 1 622 ? -19.412 14.441 -11.664 1.00 54.66 622 GLU A N 1
ATOM 4673 C CA . GLU A 1 622 ? -20.519 14.821 -10.799 1.00 54.66 622 GLU A CA 1
ATOM 4674 C C . GLU A 1 622 ? -20.289 14.176 -9.429 1.00 54.66 622 GLU A C 1
ATOM 4676 O O . GLU A 1 622 ? -20.027 12.978 -9.314 1.00 54.66 622 GLU A O 1
ATOM 4681 N N . GLY A 1 623 ? -20.358 14.967 -8.357 1.00 46.91 623 GLY A N 1
ATOM 4682 C CA . GLY A 1 623 ? -20.641 14.320 -7.084 1.00 46.91 623 GLY A CA 1
ATOM 4683 C C . GLY A 1 623 ? -22.040 13.747 -7.186 1.00 46.91 623 GLY A C 1
ATOM 4684 O O . GLY A 1 623 ? -22.892 14.348 -7.842 1.00 46.91 623 GLY A O 1
ATOM 4685 N N . LEU A 1 624 ? -22.274 12.621 -6.521 1.00 45.19 624 LEU A N 1
ATOM 4686 C CA . LEU A 1 624 ? -23.608 12.083 -6.276 1.00 45.19 624 LEU A CA 1
ATOM 4687 C C . LEU A 1 624 ? -24.395 13.099 -5.433 1.00 45.19 624 LEU A C 1
ATOM 4689 O O . LEU A 1 624 ? -24.608 12.915 -4.237 1.00 45.19 624 LEU A O 1
ATOM 4693 N N . THR A 1 625 ? -24.776 14.223 -6.042 1.00 34.19 625 THR A N 1
ATOM 4694 C CA . THR A 1 625 ? -25.705 15.162 -5.451 1.00 34.19 625 THR A CA 1
ATOM 4695 C C . THR A 1 625 ? -26.980 14.373 -5.250 1.00 34.19 625 THR A C 1
ATOM 4697 O O . THR A 1 625 ? -27.391 13.584 -6.099 1.00 34.19 625 THR A O 1
ATOM 4700 N N . ALA A 1 626 ? -27.589 14.541 -4.084 1.00 32.75 626 ALA A N 1
ATOM 4701 C CA . ALA A 1 626 ? -28.915 14.031 -3.805 1.00 32.75 626 ALA A CA 1
ATOM 4702 C C . ALA A 1 626 ? -29.945 14.724 -4.723 1.00 32.75 626 ALA A C 1
ATOM 4704 O O . ALA A 1 626 ? -30.774 15.503 -4.248 1.00 32.75 626 ALA A O 1
ATOM 4705 N N . VAL A 1 627 ? -29.888 14.486 -6.036 1.00 29.11 627 VAL A N 1
ATOM 4706 C CA . VAL A 1 627 ? -30.997 14.754 -6.935 1.00 29.11 627 VAL A CA 1
ATOM 4707 C C . VAL A 1 627 ? -32.037 13.720 -6.570 1.00 29.11 627 VAL A C 1
ATOM 4709 O O . VAL A 1 627 ? -31.883 12.517 -6.750 1.00 29.11 627 VAL A O 1
ATOM 4712 N N . VAL A 1 628 ? -33.088 14.225 -5.947 1.00 29.53 628 VAL A N 1
ATOM 4713 C CA . VAL A 1 628 ? -34.312 13.496 -5.679 1.00 29.53 628 VAL A CA 1
ATOM 4714 C C . VAL A 1 628 ? -34.976 13.249 -7.035 1.00 29.53 628 VAL A C 1
ATOM 4716 O O . VAL A 1 628 ? -35.925 13.945 -7.380 1.00 29.53 628 VAL A O 1
ATOM 4719 N N . ASP A 1 629 ? -34.465 12.308 -7.832 1.00 30.12 629 ASP A N 1
ATOM 4720 C CA . ASP A 1 629 ? -35.268 11.768 -8.919 1.00 30.12 629 ASP A CA 1
ATOM 4721 C C . ASP A 1 629 ? -36.322 10.848 -8.298 1.00 30.12 629 ASP A C 1
ATOM 4723 O O . ASP A 1 629 ? -36.058 10.004 -7.439 1.00 30.12 629 ASP A O 1
ATOM 4727 N N . SER A 1 630 ? -37.558 11.046 -8.728 1.00 30.34 630 SER A N 1
ATOM 4728 C CA . SER A 1 630 ? -38.757 10.330 -8.302 1.00 30.34 630 SER A CA 1
ATOM 4729 C C . SER A 1 630 ? -38.703 8.803 -8.504 1.00 30.34 630 SER A C 1
ATOM 4731 O O . SER A 1 630 ? -39.594 8.106 -8.018 1.00 30.34 630 SER A O 1
ATOM 4733 N N . ASN A 1 631 ? -37.653 8.285 -9.158 1.00 35.34 631 ASN A N 1
ATOM 4734 C CA . ASN A 1 631 ? -37.404 6.864 -9.423 1.00 35.34 631 ASN A CA 1
ATOM 4735 C C . ASN A 1 631 ? -36.074 6.309 -8.849 1.00 35.34 631 ASN A C 1
ATOM 4737 O O . ASN A 1 631 ? -35.757 5.131 -9.072 1.00 35.34 631 ASN A O 1
ATOM 4741 N N . ASP A 1 632 ? -35.328 7.103 -8.073 1.00 34.97 632 ASP A N 1
ATOM 4742 C CA . ASP A 1 632 ? -34.050 6.726 -7.445 1.00 34.97 632 ASP A CA 1
ATOM 4743 C C . ASP A 1 632 ? -34.266 6.237 -5.979 1.00 34.97 632 ASP A C 1
ATOM 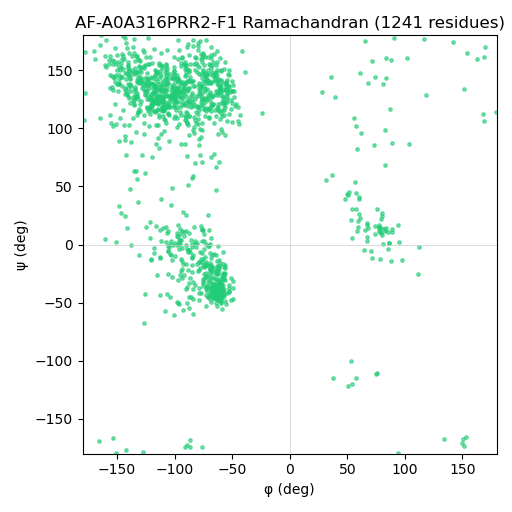4745 O O . ASP A 1 632 ? -35.042 6.857 -5.242 1.00 34.97 632 ASP A O 1
ATOM 4749 N N . PRO A 1 633 ? -33.660 5.124 -5.490 1.00 36.81 633 PRO A N 1
ATOM 4750 C CA . PRO A 1 633 ? -34.006 4.493 -4.207 1.00 36.81 633 PRO A CA 1
ATOM 4751 C C . PRO A 1 633 ? -33.620 5.259 -2.926 1.00 36.81 633 PRO A C 1
ATOM 4753 O O . PRO A 1 633 ? -33.704 4.682 -1.838 1.00 36.81 633 PRO A O 1
ATOM 4756 N N . TRP A 1 634 ? -33.225 6.536 -2.983 1.00 38.53 634 TRP A N 1
ATOM 4757 C CA . TRP A 1 634 ? -32.732 7.314 -1.829 1.00 38.53 634 TRP A CA 1
ATOM 4758 C C . TRP A 1 634 ? -33.787 7.698 -0.773 1.00 38.53 634 TRP A C 1
ATOM 4760 O O . TRP A 1 634 ? -33.593 8.640 0.006 1.00 38.53 634 TRP A O 1
ATOM 4770 N N . GLY A 1 635 ? -34.885 6.950 -0.646 1.00 41.41 635 GLY A N 1
ATOM 4771 C CA . GLY A 1 635 ? -35.761 7.117 0.505 1.00 41.41 635 GLY A CA 1
ATOM 4772 C C . GLY A 1 635 ? -36.969 6.200 0.584 1.00 41.41 635 GLY A C 1
ATOM 4773 O O . GLY A 1 635 ? -37.989 6.489 -0.023 1.00 41.41 635 GLY A O 1
ATOM 4774 N N . THR A 1 636 ? -36.937 5.223 1.499 1.00 34.59 636 THR A N 1
ATOM 4775 C CA . THR A 1 636 ? -38.162 4.661 2.115 1.00 34.59 636 THR A CA 1
ATOM 4776 C C . THR A 1 636 ? -37.970 4.190 3.573 1.00 34.59 636 THR A C 1
ATOM 4778 O O . THR A 1 636 ? -38.591 3.218 4.004 1.00 34.59 636 THR A O 1
ATOM 4781 N N . GLY A 1 637 ? -37.109 4.836 4.376 1.00 38.81 637 GLY A N 1
ATOM 4782 C CA . GLY A 1 637 ? -36.800 4.378 5.743 1.00 38.81 637 GLY A CA 1
ATOM 4783 C C . GLY A 1 637 ? -37.064 5.396 6.856 1.00 38.81 637 GLY A C 1
ATOM 4784 O O . GLY A 1 637 ? -36.365 6.398 6.954 1.00 38.81 637 GLY A O 1
ATOM 4785 N N . SER A 1 638 ? -38.017 5.100 7.748 1.00 39.34 638 SER A N 1
ATOM 4786 C CA . SER A 1 638 ? -38.226 5.801 9.028 1.00 39.34 638 SER A CA 1
ATOM 4787 C C . SER A 1 638 ? -36.937 5.862 9.858 1.00 39.34 638 SER A C 1
ATOM 4789 O O . SER A 1 638 ? -36.279 4.840 10.050 1.00 39.34 638 SER A O 1
ATOM 4791 N N . SER A 1 639 ? -36.635 7.021 10.451 1.00 39.47 639 SER A N 1
ATOM 4792 C CA . SER A 1 639 ? -35.603 7.152 11.483 1.00 39.47 639 SER A CA 1
ATOM 4793 C C . SER A 1 639 ? -35.922 6.225 12.662 1.00 39.47 639 SER A C 1
ATOM 4795 O O . SER A 1 639 ? -37.001 6.286 13.255 1.00 39.47 639 SER A O 1
ATOM 4797 N N . THR A 1 640 ? -35.002 5.325 13.008 1.00 41.38 640 THR A N 1
ATOM 4798 C CA . THR A 1 640 ? -35.116 4.519 14.229 1.00 41.38 640 THR A CA 1
ATOM 4799 C C . THR A 1 640 ? -34.256 5.148 15.313 1.00 41.38 640 THR A C 1
ATOM 4801 O O . THR A 1 640 ? -33.050 5.301 15.151 1.00 41.38 640 THR A O 1
ATOM 4804 N N . SER A 1 641 ? -34.855 5.479 16.456 1.00 43.22 641 SER A N 1
ATOM 4805 C CA . SER A 1 641 ? -34.158 6.055 17.614 1.00 43.22 641 SER A CA 1
ATOM 4806 C C . SER A 1 641 ? -33.335 5.037 18.426 1.00 43.22 641 SER A C 1
ATOM 4808 O O . SER A 1 641 ? -32.983 5.316 19.573 1.00 43.22 641 SER A O 1
ATOM 4810 N N . GLU A 1 642 ? -33.103 3.825 17.912 1.00 46.91 642 GLU A N 1
ATOM 4811 C CA . GLU A 1 642 ? -32.390 2.758 18.624 1.00 46.91 642 GLU A CA 1
ATOM 4812 C C . GLU A 1 642 ? -30.934 2.661 18.154 1.00 46.91 642 GLU A C 1
ATOM 4814 O O . GLU A 1 642 ? -30.666 2.484 16.970 1.00 46.91 642 GLU A O 1
ATOM 4819 N N . ALA A 1 643 ? -29.987 2.747 19.095 1.00 56.72 643 ALA A N 1
ATOM 4820 C CA . ALA A 1 643 ? -28.569 2.570 18.803 1.00 56.72 643 ALA A CA 1
ATOM 4821 C C . ALA A 1 643 ? -28.262 1.094 18.486 1.00 56.72 643 ALA A C 1
ATOM 4823 O O . ALA A 1 643 ? -28.400 0.222 19.353 1.00 56.72 643 ALA A O 1
ATOM 4824 N N . LEU A 1 644 ? -27.820 0.819 17.260 1.00 64.12 644 LEU A N 1
ATOM 4825 C CA . LEU A 1 644 ? -27.543 -0.521 16.750 1.00 64.12 644 LEU A CA 1
ATOM 4826 C C . LEU A 1 644 ? -26.233 -1.101 17.310 1.00 64.12 644 LEU A C 1
ATOM 4828 O O . LEU A 1 644 ? -26.179 -2.313 17.495 1.00 64.12 644 LEU A O 1
ATOM 4832 N N . ASN A 1 645 ? -25.220 -0.282 17.648 1.00 64.25 645 ASN A N 1
ATOM 4833 C CA . ASN A 1 645 ? -23.947 -0.685 18.296 1.00 64.25 645 ASN A CA 1
ATOM 4834 C C . ASN A 1 645 ? -23.401 -2.057 17.820 1.00 64.25 645 ASN A C 1
ATOM 4836 O O . ASN A 1 645 ? -23.315 -2.995 18.613 1.00 64.25 645 ASN A O 1
ATOM 4840 N N . GLY A 1 646 ? -23.110 -2.208 16.524 1.00 62.84 646 GLY A N 1
ATOM 4841 C CA . GLY A 1 646 ? -22.586 -3.463 15.951 1.00 62.84 646 GLY A CA 1
ATOM 4842 C C . GLY A 1 646 ? -23.640 -4.506 15.547 1.00 62.84 646 GLY A C 1
ATOM 4843 O O . GLY A 1 646 ? -23.310 -5.521 14.948 1.00 62.84 646 GLY A O 1
ATOM 4844 N N . ASN A 1 647 ? -24.927 -4.264 15.809 1.00 68.94 647 ASN A N 1
ATOM 4845 C CA . ASN A 1 647 ? -26.019 -5.166 15.408 1.00 68.94 647 ASN A CA 1
ATOM 4846 C C . ASN A 1 647 ? -26.653 -4.795 14.061 1.00 68.94 647 ASN A C 1
ATOM 4848 O O . ASN A 1 647 ? -27.729 -5.301 13.738 1.00 68.94 647 ASN A O 1
ATOM 4852 N N . ALA A 1 648 ? -26.035 -3.897 13.291 1.00 80.81 648 ALA A N 1
ATOM 4853 C CA . ALA A 1 648 ? -26.515 -3.620 11.947 1.00 80.81 648 ALA A CA 1
ATOM 4854 C C . ALA A 1 648 ? -26.406 -4.894 11.095 1.00 80.81 648 ALA A C 1
ATOM 4856 O O . ALA A 1 648 ? -25.488 -5.700 11.264 1.00 80.81 648 ALA A O 1
ATOM 4857 N N . TRP A 1 649 ? -27.383 -5.117 10.221 1.00 85.12 649 TRP A N 1
ATOM 4858 C CA . TRP A 1 649 ? -27.467 -6.364 9.462 1.00 85.12 649 TRP A CA 1
ATOM 4859 C C . TRP A 1 649 ? -26.239 -6.557 8.559 1.00 85.12 649 TRP A C 1
ATOM 4861 O O . TRP A 1 649 ? -25.697 -7.653 8.515 1.00 85.12 649 TRP A O 1
ATOM 4871 N N . TRP A 1 650 ? -25.755 -5.474 7.946 1.00 86.38 650 TRP A N 1
ATOM 4872 C CA . TRP A 1 650 ? -24.604 -5.464 7.046 1.00 86.38 650 TRP A CA 1
ATOM 4873 C C . TRP A 1 650 ? -23.279 -5.759 7.768 1.00 86.38 650 TRP A C 1
ATOM 4875 O O . TRP A 1 650 ? -22.442 -6.465 7.225 1.00 86.38 650 TRP A O 1
ATOM 4885 N N . ILE A 1 651 ? -23.125 -5.353 9.038 1.00 87.38 651 ILE A N 1
ATOM 4886 C CA . ILE A 1 651 ? -21.975 -5.739 9.890 1.00 87.38 651 ILE A CA 1
ATOM 4887 C C . ILE A 1 651 ? -21.951 -7.254 10.119 1.00 87.38 651 ILE A C 1
ATOM 4889 O O . ILE A 1 651 ? -20.890 -7.875 10.128 1.00 87.38 651 ILE A O 1
ATOM 4893 N N . ASN A 1 652 ? -23.126 -7.854 10.333 1.00 84.38 652 ASN A N 1
ATOM 4894 C CA . ASN A 1 652 ? -23.239 -9.298 10.523 1.00 84.38 652 ASN A CA 1
ATOM 4895 C C . ASN A 1 652 ? -23.037 -10.065 9.214 1.00 84.38 652 ASN A C 1
ATOM 4897 O O . ASN A 1 652 ? -22.422 -11.125 9.248 1.00 84.38 652 ASN A O 1
ATOM 4901 N N . ALA A 1 653 ? -23.549 -9.534 8.100 1.00 85.12 653 ALA A N 1
ATOM 4902 C CA . ALA A 1 653 ? -23.468 -10.166 6.787 1.00 85.12 653 ALA A CA 1
ATOM 4903 C C . ALA A 1 653 ? -22.015 -10.405 6.352 1.00 85.12 653 ALA A C 1
ATOM 4905 O O . ALA A 1 653 ? -21.714 -11.477 5.850 1.00 85.12 653 ALA A O 1
ATOM 4906 N N . ILE A 1 654 ? -21.114 -9.459 6.640 1.00 92.00 654 ILE A N 1
ATOM 4907 C CA . ILE A 1 654 ? -19.690 -9.560 6.281 1.00 92.00 654 ILE A CA 1
ATOM 4908 C C . ILE A 1 654 ? -18.806 -10.116 7.411 1.00 92.00 654 ILE A C 1
ATOM 4910 O O . ILE A 1 654 ? -17.595 -9.930 7.399 1.00 92.00 654 ILE A O 1
ATOM 4914 N N . GLY A 1 655 ? -19.380 -10.697 8.469 1.00 88.19 655 GLY A N 1
ATOM 4915 C CA . GLY A 1 655 ? -18.591 -11.302 9.551 1.00 88.19 655 GLY A CA 1
ATOM 4916 C C . GLY A 1 655 ? -17.775 -10.329 10.424 1.00 88.19 655 GLY A C 1
ATOM 4917 O O . GLY A 1 655 ? -16.938 -10.774 11.212 1.00 88.19 655 GLY A O 1
ATOM 4918 N N . ALA A 1 656 ? -18.019 -9.013 10.367 1.00 89.00 656 ALA A N 1
ATOM 4919 C CA . ALA A 1 656 ? -17.215 -8.012 11.086 1.00 89.00 656 ALA A CA 1
ATOM 4920 C C . ALA A 1 656 ? -17.236 -8.192 12.615 1.00 89.00 656 ALA A C 1
ATOM 4922 O O . ALA A 1 656 ? -16.204 -8.049 13.265 1.00 89.00 656 ALA A O 1
ATOM 4923 N N . ASN A 1 657 ? -18.374 -8.600 13.190 1.00 84.25 657 ASN A N 1
ATOM 4924 C CA . ASN A 1 657 ? -18.467 -8.908 14.623 1.00 84.25 657 ASN A CA 1
ATOM 4925 C C . ASN A 1 657 ? -17.479 -10.007 15.055 1.00 84.25 657 ASN A C 1
ATOM 4927 O O . ASN A 1 657 ? -16.879 -9.903 16.122 1.00 84.25 657 ASN A O 1
ATOM 4931 N N . SER A 1 658 ? -17.283 -11.036 14.224 1.00 82.88 658 SER A N 1
ATOM 4932 C CA . SER A 1 658 ? -16.328 -12.113 14.509 1.00 82.88 658 SER A CA 1
ATOM 4933 C C . SER A 1 658 ? -14.881 -11.641 14.369 1.00 82.88 658 SER A C 1
ATOM 4935 O O . SER A 1 658 ? -14.045 -11.996 15.197 1.00 82.88 658 SER A O 1
ATOM 4937 N N . ALA A 1 659 ? -14.598 -10.772 13.393 1.00 82.69 659 ALA A N 1
ATOM 4938 C CA . ALA A 1 659 ? -13.279 -10.164 13.236 1.00 82.69 659 ALA A CA 1
ATOM 4939 C C . ALA A 1 659 ? -12.870 -9.315 14.458 1.00 82.69 659 ALA A C 1
ATOM 4941 O O . ALA A 1 659 ? -11.701 -9.295 14.836 1.00 82.69 659 ALA A O 1
ATOM 4942 N N . TRP A 1 660 ? -13.814 -8.637 15.123 1.00 82.50 660 TRP A N 1
ATOM 4943 C CA . TRP A 1 660 ? -13.524 -7.836 16.326 1.00 82.50 660 TRP A CA 1
ATOM 4944 C C . TRP A 1 660 ? -13.162 -8.674 17.553 1.00 82.50 660 TRP A C 1
ATOM 4946 O O . TRP A 1 660 ? -12.454 -8.196 18.439 1.00 82.50 660 TRP A O 1
ATOM 4956 N N . ASP A 1 661 ? -13.649 -9.912 17.615 1.00 72.88 661 ASP A N 1
ATOM 4957 C CA . ASP A 1 661 ? -13.409 -10.824 18.733 1.00 72.88 661 ASP A CA 1
ATOM 4958 C C . ASP A 1 661 ? -12.087 -11.603 18.604 1.00 72.88 661 ASP A C 1
ATOM 4960 O O . ASP A 1 661 ? -11.741 -12.369 19.507 1.00 72.88 661 ASP A O 1
ATOM 4964 N N . PHE A 1 662 ? -11.309 -11.380 17.539 1.00 63.72 662 PHE A N 1
ATOM 4965 C CA . PHE A 1 662 ? -10.070 -12.114 17.268 1.00 63.72 662 PHE A CA 1
ATOM 4966 C C . PHE A 1 662 ? -9.010 -11.941 18.374 1.00 63.72 662 PHE A C 1
ATOM 4968 O O . PHE A 1 662 ? -8.463 -12.931 18.868 1.00 63.72 662 PHE A O 1
ATOM 4975 N N . ASP A 1 663 ? -8.797 -10.708 18.855 1.00 49.69 663 ASP A N 1
ATOM 4976 C CA . ASP A 1 663 ? -7.894 -10.411 19.984 1.00 49.69 663 ASP A CA 1
ATOM 4977 C C . ASP A 1 663 ? -8.343 -11.126 21.277 1.00 49.69 663 ASP A C 1
ATOM 4979 O O . ASP A 1 663 ? -7.529 -11.618 22.064 1.00 49.69 663 ASP A O 1
ATOM 4983 N N . ASN A 1 664 ? -9.661 -11.231 21.490 1.00 47.00 664 ASN A N 1
ATOM 4984 C CA . ASN A 1 664 ? -10.247 -11.873 22.671 1.00 47.00 664 ASN A CA 1
ATOM 4985 C C . ASN A 1 664 ? -10.171 -13.405 22.606 1.00 47.00 664 ASN A C 1
ATOM 4987 O O . ASN A 1 664 ? -10.047 -14.051 23.648 1.00 47.00 664 ASN A O 1
ATOM 4991 N N . TYR A 1 665 ? -10.272 -13.986 21.408 1.00 38.94 665 TYR A N 1
ATOM 4992 C CA . TYR A 1 665 ? -10.258 -15.433 21.197 1.00 38.94 665 TYR A CA 1
ATOM 4993 C C . TYR A 1 665 ? -8.859 -16.033 21.416 1.00 38.94 665 TYR A C 1
ATOM 4995 O O . TYR A 1 665 ? -8.746 -17.115 21.993 1.00 38.94 665 TYR A O 1
ATOM 5003 N N . TYR A 1 666 ? -7.799 -15.305 21.044 1.00 38.34 666 TYR A N 1
ATOM 5004 C CA . TYR A 1 666 ? -6.405 -15.752 21.185 1.00 38.34 666 TYR A CA 1
ATOM 5005 C C . TYR A 1 666 ? -5.617 -15.071 22.323 1.00 38.34 666 TYR A C 1
ATOM 5007 O O . TYR A 1 666 ? -4.503 -15.496 22.621 1.00 38.34 666 TYR A O 1
ATOM 5015 N N . ASN A 1 667 ? -6.191 -14.067 23.003 1.00 36.62 667 ASN A N 1
ATOM 5016 C CA . ASN A 1 667 ? -5.569 -13.314 24.106 1.00 36.62 667 ASN A CA 1
ATOM 5017 C C . ASN A 1 667 ? -4.235 -12.639 23.711 1.00 36.62 667 ASN A C 1
ATOM 5019 O O . ASN A 1 667 ? -3.245 -12.706 24.446 1.00 36.62 667 ASN A O 1
ATOM 5023 N N . LEU A 1 668 ? -4.219 -12.003 22.537 1.00 42.91 668 LEU A N 1
ATOM 5024 C CA . LEU A 1 668 ? -3.064 -11.341 21.922 1.00 42.91 668 LEU A CA 1
ATOM 5025 C C . LEU A 1 668 ? -3.521 -10.019 21.272 1.00 42.91 668 LEU A C 1
ATOM 5027 O O . LEU A 1 668 ? -4.640 -9.947 20.777 1.00 42.91 668 LEU A O 1
ATOM 5031 N N . ASP A 1 669 ? -2.675 -8.980 21.288 1.00 52.38 669 ASP A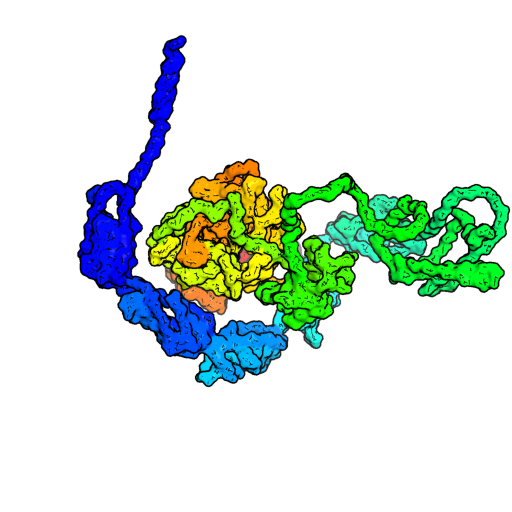 N 1
ATOM 5032 C CA . ASP A 1 669 ? -2.964 -7.664 20.682 1.00 52.38 669 ASP A CA 1
ATOM 5033 C C . ASP A 1 669 ? -2.667 -7.706 19.164 1.00 52.38 669 ASP A C 1
ATOM 5035 O O . ASP A 1 669 ? -1.670 -7.146 18.695 1.00 52.38 669 ASP A O 1
ATOM 5039 N N . TYR A 1 670 ? -3.477 -8.433 18.386 1.00 57.91 670 TYR A N 1
ATOM 5040 C CA . TYR A 1 670 ? -3.241 -8.622 16.952 1.00 57.91 670 TYR A CA 1
ATOM 5041 C C . TYR A 1 670 ? -3.665 -7.412 16.125 1.00 57.91 670 TYR A C 1
ATOM 5043 O O . TYR A 1 670 ? -2.923 -7.019 15.220 1.00 57.91 670 TYR A O 1
ATOM 5051 N N . LEU A 1 671 ? -4.814 -6.810 16.439 1.00 71.25 671 LEU A N 1
ATOM 5052 C CA . LEU A 1 671 ? -5.333 -5.650 15.722 1.00 71.25 671 LEU A CA 1
ATOM 5053 C C . LEU A 1 671 ? -4.676 -4.356 16.216 1.00 71.25 671 LEU A C 1
ATOM 5055 O O . LEU A 1 671 ? -4.977 -3.814 17.280 1.00 71.25 671 LEU A O 1
ATOM 5059 N N . VAL A 1 672 ? -3.759 -3.830 15.409 1.00 75.56 672 VAL A N 1
ATOM 5060 C CA . VAL A 1 672 ? -3.052 -2.574 15.680 1.00 75.56 672 VAL A CA 1
ATOM 5061 C C . VAL A 1 672 ? -3.660 -1.392 14.916 1.00 75.56 672 VAL A C 1
ATOM 5063 O O . VAL A 1 672 ? -3.983 -1.547 13.740 1.00 75.56 672 VAL A O 1
ATOM 5066 N N . PRO A 1 673 ? -3.723 -0.174 15.492 1.00 81.94 673 PRO A N 1
ATOM 5067 C CA . PRO A 1 673 ? -4.395 0.944 14.838 1.00 81.94 673 PRO A CA 1
ATOM 5068 C C . PRO A 1 673 ? -3.878 1.259 13.430 1.00 81.94 673 PRO A C 1
ATOM 5070 O O . PRO A 1 673 ? -2.657 1.252 13.203 1.00 81.94 673 PRO A O 1
ATOM 5073 N N . VAL A 1 674 ? -4.816 1.576 12.533 1.00 86.38 674 VAL A N 1
ATOM 5074 C CA . VAL A 1 674 ? -4.590 1.961 11.129 1.00 86.38 674 VAL A CA 1
ATOM 5075 C C . VAL A 1 674 ? -5.252 3.304 10.807 1.00 86.38 674 VAL A C 1
ATOM 5077 O O . VAL A 1 674 ? -6.225 3.703 11.449 1.00 86.38 674 VAL A O 1
ATOM 5080 N N . THR A 1 675 ? -4.724 4.007 9.809 1.00 91.06 675 THR A N 1
ATOM 5081 C CA . THR A 1 675 ? -5.349 5.212 9.249 1.00 91.06 675 THR A CA 1
ATOM 5082 C C . THR A 1 675 ? -5.932 4.865 7.887 1.00 91.06 675 THR A C 1
ATOM 5084 O O . THR A 1 675 ? -5.263 4.198 7.102 1.00 91.06 675 THR A O 1
ATOM 5087 N N . LEU A 1 676 ? -7.155 5.310 7.609 1.00 97.69 676 LEU A N 1
ATOM 5088 C CA . LEU A 1 676 ? -7.841 5.121 6.329 1.00 97.69 676 LEU A CA 1
ATOM 5089 C C . LEU A 1 676 ? -8.256 6.489 5.773 1.00 97.69 676 LEU A C 1
ATOM 5091 O O . LEU A 1 676 ? -8.517 7.414 6.542 1.00 97.69 676 LEU A O 1
ATOM 5095 N N . GLY A 1 677 ? -8.271 6.624 4.454 1.00 96.88 677 GLY A N 1
ATOM 5096 C CA . GLY A 1 677 ? -8.684 7.827 3.741 1.00 96.88 677 GLY A CA 1
ATOM 5097 C C . GLY A 1 677 ? -10.109 7.687 3.221 1.00 96.88 677 GLY A C 1
ATOM 5098 O O . GLY A 1 677 ? -10.530 6.594 2.850 1.00 96.88 677 GLY A O 1
ATOM 5099 N N . VAL A 1 678 ? -10.844 8.791 3.191 1.00 96.50 678 VAL A N 1
ATOM 5100 C CA . VAL A 1 678 ? -12.142 8.904 2.526 1.00 96.50 678 VAL A CA 1
ATOM 5101 C C . VAL A 1 678 ? -12.077 10.166 1.679 1.00 96.50 678 VAL A C 1
ATOM 5103 O O . VAL A 1 678 ? -11.868 11.247 2.225 1.00 96.50 678 VAL A O 1
ATOM 5106 N N . VAL A 1 679 ? -12.183 10.026 0.363 1.00 92.94 679 VAL A N 1
ATOM 5107 C CA . VAL A 1 679 ? -12.322 11.146 -0.575 1.00 92.94 679 VAL A CA 1
ATOM 5108 C C . VAL A 1 679 ? -13.778 11.130 -1.021 1.00 92.94 679 VAL A C 1
ATOM 5110 O O . VAL A 1 679 ? -14.247 10.104 -1.504 1.00 92.94 679 VAL A O 1
ATOM 5113 N N . ASP A 1 680 ? -14.523 12.197 -0.732 1.00 90.38 680 ASP A N 1
ATOM 5114 C CA . ASP A 1 680 ? -15.991 12.226 -0.858 1.00 90.38 680 ASP A CA 1
ATOM 5115 C C . ASP A 1 680 ? -16.519 13.678 -0.788 1.00 90.38 680 ASP A C 1
ATOM 5117 O O . ASP A 1 680 ? -15.715 14.608 -0.805 1.00 90.38 680 ASP A O 1
ATOM 5121 N N . ALA A 1 681 ? -17.836 13.883 -0.671 1.00 84.88 681 ALA A N 1
ATOM 5122 C CA . ALA A 1 681 ? -18.498 15.164 -0.413 1.00 84.88 681 ALA A CA 1
ATOM 5123 C C . ALA A 1 681 ? -19.214 15.176 0.945 1.00 84.88 681 ALA A C 1
ATOM 5125 O O . ALA A 1 681 ? -19.998 14.281 1.259 1.00 84.88 681 ALA A O 1
ATOM 5126 N N . GLY A 1 682 ? -19.034 16.232 1.734 1.00 83.12 682 GLY A N 1
ATOM 5127 C CA . GLY A 1 682 ? -19.917 16.530 2.861 1.00 83.12 682 GLY A CA 1
ATOM 5128 C C . GLY A 1 682 ? -19.588 15.766 4.140 1.00 83.12 682 GLY A C 1
ATOM 5129 O O . GLY A 1 682 ? -20.004 14.621 4.374 1.00 83.12 682 GLY A O 1
ATOM 5130 N N . TYR A 1 683 ? -18.877 16.443 5.041 1.00 84.31 683 TYR A N 1
ATOM 5131 C CA . TYR A 1 683 ? -18.368 15.850 6.272 1.00 84.31 683 TYR A CA 1
ATOM 5132 C C . TYR A 1 683 ? -18.833 16.572 7.532 1.00 84.31 683 TYR A C 1
ATOM 5134 O O . TYR A 1 683 ? -18.715 17.782 7.684 1.00 84.31 683 TYR A O 1
ATOM 5142 N N . GLN A 1 684 ? -19.225 15.793 8.538 1.00 81.38 684 GLN A N 1
ATOM 5143 C CA . GLN A 1 684 ? -19.436 16.287 9.890 1.00 81.38 684 GLN A CA 1
ATOM 5144 C C . GLN A 1 684 ? -18.454 15.635 10.877 1.00 81.38 684 GLN A C 1
ATOM 5146 O O . GLN A 1 684 ? -18.793 14.682 11.582 1.00 81.38 684 GLN A O 1
ATOM 5151 N N . GLU A 1 685 ? -17.253 16.208 11.032 1.00 78.81 685 GLU A N 1
ATOM 5152 C CA . GLU A 1 685 ? -16.254 15.739 12.020 1.00 78.81 685 GLU A CA 1
ATOM 5153 C C . GLU A 1 685 ? -16.811 15.622 13.448 1.00 78.81 685 GLU A C 1
ATOM 5155 O O . GLU A 1 685 ? -16.387 14.782 14.246 1.00 78.81 685 GLU A O 1
ATOM 5160 N N . ASN A 1 686 ? -17.726 16.527 13.810 1.00 74.81 686 ASN A N 1
ATOM 5161 C CA . ASN A 1 686 ? -18.301 16.607 15.148 1.00 74.81 686 ASN A CA 1
ATOM 5162 C C . ASN A 1 686 ? -19.576 15.760 15.317 1.00 74.81 686 ASN A C 1
ATOM 5164 O O . ASN A 1 686 ? -20.251 15.901 16.341 1.00 74.81 686 ASN A O 1
ATOM 5168 N N . HIS A 1 687 ? -19.893 14.882 14.357 1.00 84.38 687 HIS A N 1
ATOM 5169 C CA . HIS A 1 687 ? -20.958 13.893 14.494 1.00 84.38 687 HIS A CA 1
ATOM 5170 C C . HIS A 1 687 ? -20.697 13.022 15.743 1.00 84.38 687 HIS A C 1
ATOM 5172 O O . HIS A 1 687 ? -19.539 12.647 15.980 1.00 84.38 687 HIS A O 1
ATOM 5178 N N . PRO A 1 688 ? -21.708 12.689 16.572 1.00 78.62 688 PRO A N 1
ATOM 5179 C CA . PRO A 1 688 ? -21.510 11.936 17.816 1.00 78.62 688 PRO A CA 1
ATOM 5180 C C . PRO A 1 688 ? -20.726 10.628 17.636 1.00 78.62 688 PRO A C 1
ATOM 5182 O O . PRO A 1 688 ? -19.822 10.351 18.427 1.00 78.62 688 PRO A O 1
ATOM 5185 N N . ASP A 1 689 ? -20.999 9.899 16.550 1.00 81.06 689 ASP A N 1
ATOM 5186 C CA . ASP A 1 689 ? -20.310 8.646 16.217 1.00 81.06 689 ASP A CA 1
ATOM 5187 C C . ASP A 1 689 ? -18.931 8.835 15.566 1.00 81.06 689 ASP A C 1
ATOM 5189 O O . ASP A 1 689 ? -18.079 7.956 15.691 1.00 81.06 689 ASP A O 1
ATOM 5193 N N . LEU A 1 690 ? -18.644 9.980 14.940 1.00 81.50 690 LEU A N 1
ATOM 5194 C CA . LEU A 1 690 ? -17.376 10.215 14.225 1.00 81.50 690 LEU A CA 1
ATOM 5195 C C . LEU A 1 690 ? -16.394 11.103 14.995 1.00 81.50 690 LEU A C 1
ATOM 5197 O O . LEU A 1 690 ? -15.217 11.203 14.643 1.00 81.50 690 LEU A O 1
ATOM 5201 N N . THR A 1 691 ? -16.835 11.713 16.097 1.00 76.31 691 THR A N 1
ATOM 5202 C CA . THR A 1 691 ? -16.014 12.649 16.866 1.00 76.31 691 THR A CA 1
ATOM 5203 C C . THR A 1 691 ? -14.750 11.980 17.421 1.00 76.31 691 THR A C 1
ATOM 5205 O O . THR A 1 691 ? -14.775 11.138 18.334 1.00 76.31 691 THR A O 1
ATOM 5208 N N . GLY A 1 692 ? -13.599 12.449 16.930 1.00 66.38 692 GLY A N 1
ATOM 5209 C CA . GLY A 1 692 ? -12.276 11.924 17.274 1.00 66.38 692 GLY A CA 1
ATOM 5210 C C . GLY A 1 692 ? -11.904 10.629 16.549 1.00 66.38 692 GLY A C 1
ATOM 5211 O O . GLY A 1 692 ? -10.930 9.998 16.958 1.00 66.38 692 GLY A O 1
ATOM 5212 N N . ARG A 1 693 ? -12.688 10.243 15.538 1.00 78.06 693 ARG A N 1
ATOM 5213 C CA . ARG A 1 693 ? -12.380 9.203 14.552 1.00 78.06 693 ARG A CA 1
ATOM 5214 C C . ARG A 1 693 ? -12.039 9.814 13.203 1.00 78.06 693 ARG A C 1
ATOM 5216 O O . ARG A 1 693 ? -11.060 9.380 12.620 1.00 78.06 693 ARG A O 1
ATOM 5223 N N . LEU A 1 694 ? -12.796 10.822 12.780 1.00 85.06 694 LEU A N 1
ATOM 5224 C CA . LEU A 1 694 ? -12.620 11.552 11.528 1.00 85.06 694 LEU A CA 1
ATOM 5225 C C . LEU A 1 694 ? -11.883 12.884 11.759 1.00 85.06 694 LEU A C 1
ATOM 5227 O O . LEU A 1 694 ? -12.255 13.640 12.663 1.00 85.06 694 LEU A O 1
ATOM 5231 N N . ASP A 1 695 ? -10.856 13.151 10.952 1.00 82.31 695 ASP A N 1
ATOM 5232 C CA . ASP A 1 695 ? -10.228 14.468 10.768 1.00 82.31 695 ASP A CA 1
ATOM 5233 C C . ASP A 1 695 ? -10.362 14.831 9.284 1.00 82.31 695 ASP A C 1
ATOM 5235 O O . ASP A 1 695 ? -9.886 14.094 8.423 1.00 82.31 695 ASP A O 1
ATOM 5239 N N . VAL A 1 696 ? -11.063 15.920 8.988 1.00 80.69 696 VAL A N 1
ATOM 5240 C CA . VAL A 1 696 ? -11.248 16.432 7.630 1.00 80.69 696 VAL A CA 1
ATOM 5241 C C . VAL A 1 696 ? -10.085 17.369 7.340 1.00 80.69 696 VAL A C 1
ATOM 5243 O O . VAL A 1 696 ? -9.844 18.332 8.074 1.00 80.69 696 VAL A O 1
ATOM 5246 N N . ILE A 1 697 ? -9.310 17.031 6.315 1.00 75.31 697 ILE A N 1
ATOM 5247 C CA . ILE A 1 697 ? -8.039 17.691 5.999 1.00 75.31 697 ILE A CA 1
ATOM 5248 C C . ILE A 1 697 ? -8.133 18.645 4.803 1.00 75.31 697 ILE A C 1
ATOM 5250 O O . ILE A 1 697 ? -7.195 19.412 4.583 1.00 75.31 697 ILE A O 1
ATOM 5254 N N . SER A 1 698 ? -9.261 18.648 4.088 1.00 73.50 698 SER A N 1
ATOM 5255 C CA . SER A 1 698 ? -9.585 19.624 3.045 1.00 73.50 698 SER A CA 1
ATOM 5256 C C . SER A 1 698 ? -9.960 20.993 3.634 1.00 73.50 698 SER A C 1
ATOM 5258 O O . SER A 1 698 ? -10.291 21.131 4.815 1.00 73.50 698 SER A O 1
ATOM 5260 N N . SER A 1 699 ? -9.888 22.034 2.800 1.00 61.06 699 SER A N 1
ATOM 5261 C CA . SER A 1 699 ? -10.411 23.372 3.118 1.00 61.06 699 SER A CA 1
ATOM 5262 C C . SER A 1 699 ? -11.867 23.580 2.705 1.00 61.06 699 SER A C 1
ATOM 5264 O O . SER A 1 699 ? -12.477 24.538 3.179 1.00 61.06 699 SER A O 1
ATOM 5266 N N . GLU A 1 700 ? -12.388 22.718 1.832 1.00 66.25 700 GLU A N 1
ATOM 5267 C CA . GLU A 1 700 ? -13.775 22.739 1.372 1.00 66.25 700 GLU A CA 1
ATOM 5268 C C . GLU A 1 700 ? -14.729 22.192 2.443 1.00 66.25 700 GLU A C 1
ATOM 5270 O O . GLU A 1 700 ? -14.351 21.352 3.264 1.00 66.25 700 GLU A O 1
ATOM 5275 N N . ASP A 1 701 ? -15.958 22.707 2.435 1.00 69.81 701 ASP A N 1
ATOM 5276 C CA . ASP A 1 701 ? -17.044 22.342 3.352 1.00 69.81 701 ASP A CA 1
ATOM 5277 C C . ASP A 1 701 ? -18.352 22.335 2.550 1.00 69.81 701 ASP A C 1
ATOM 5279 O O . ASP A 1 701 ? -19.107 23.315 2.540 1.00 69.81 701 ASP A O 1
ATOM 5283 N N . SER A 1 702 ? -18.563 21.272 1.770 1.00 67.69 702 SER A N 1
ATOM 5284 C CA . SER A 1 702 ? -19.778 21.119 0.970 1.00 67.69 702 SER A CA 1
ATOM 5285 C C . SER A 1 702 ? -20.979 20.798 1.870 1.00 67.69 702 SER A C 1
ATOM 5287 O O . SER A 1 702 ? -20.865 20.138 2.903 1.00 67.69 702 SER A O 1
ATOM 5289 N N . ALA A 1 703 ? -22.173 21.260 1.485 1.00 69.25 703 ALA A N 1
ATOM 5290 C CA . ALA A 1 703 ? -23.401 21.059 2.265 1.00 69.25 703 ALA A CA 1
ATOM 5291 C C . ALA A 1 703 ? -23.992 19.629 2.159 1.00 69.25 703 ALA A C 1
ATOM 5293 O O . ALA A 1 703 ? -25.147 19.411 2.535 1.00 69.25 703 ALA A O 1
ATOM 5294 N N . ASP A 1 704 ? -23.224 18.671 1.633 1.00 75.62 704 ASP A N 1
ATOM 5295 C CA . ASP A 1 704 ? -23.636 17.283 1.418 1.00 75.62 704 ASP A CA 1
ATOM 5296 C C . ASP A 1 704 ? -23.568 16.450 2.722 1.00 75.62 704 ASP A C 1
ATOM 5298 O O . ASP A 1 704 ? -23.025 16.860 3.749 1.00 75.62 704 ASP A O 1
ATOM 5302 N N . ASN A 1 705 ? -24.161 15.260 2.704 1.00 84.31 705 ASN A N 1
ATOM 5303 C CA . ASN A 1 705 ? -24.178 14.274 3.777 1.00 84.31 705 ASN A CA 1
ATOM 5304 C C . ASN A 1 705 ? -23.408 12.992 3.462 1.00 84.31 705 ASN A C 1
ATOM 5306 O O . ASN A 1 705 ? -23.224 12.173 4.371 1.00 84.31 705 ASN A O 1
ATOM 5310 N N . HIS A 1 706 ? -23.019 12.797 2.206 1.00 84.69 706 HIS A N 1
ATOM 5311 C CA . HIS A 1 706 ? -22.567 11.515 1.686 1.00 84.69 706 HIS A CA 1
ATOM 5312 C C . HIS A 1 706 ? -21.281 11.003 2.366 1.00 84.69 706 HIS A C 1
ATOM 5314 O O . HIS A 1 706 ? -21.292 9.937 2.987 1.00 84.69 706 HIS A O 1
ATOM 5320 N N . GLY A 1 707 ? -20.224 11.812 2.420 1.00 89.75 707 GLY A N 1
ATOM 5321 C CA . GLY A 1 707 ? -18.948 11.487 3.064 1.00 89.75 707 GLY A CA 1
ATOM 5322 C C . GLY A 1 707 ? -19.068 11.221 4.566 1.00 89.75 707 GLY A C 1
ATOM 5323 O O . GLY A 1 707 ? -18.346 10.391 5.131 1.00 89.75 707 GLY A O 1
ATOM 5324 N N . THR A 1 708 ? -20.039 11.850 5.235 1.00 92.38 708 THR A N 1
ATOM 5325 C CA . THR A 1 708 ? -20.390 11.551 6.634 1.00 92.38 708 THR A CA 1
ATOM 5326 C C . THR A 1 708 ? -20.978 10.144 6.779 1.00 92.38 708 THR A C 1
ATOM 5328 O O . THR A 1 708 ? -20.649 9.441 7.741 1.00 92.38 708 THR A O 1
ATOM 5331 N N . HIS A 1 709 ? -21.806 9.712 5.826 1.00 93.50 709 HIS A N 1
ATOM 5332 C CA . HIS A 1 709 ? -22.409 8.375 5.795 1.00 93.50 709 HIS A CA 1
ATOM 5333 C C . HIS A 1 709 ? -21.378 7.286 5.547 1.00 93.50 709 HIS A C 1
ATOM 5335 O O . HIS A 1 709 ? -21.261 6.362 6.363 1.00 93.50 709 HIS A O 1
ATOM 5341 N N . VAL A 1 710 ? -20.546 7.482 4.526 1.00 95.81 710 VAL A N 1
ATOM 5342 C CA . VAL A 1 710 ? -19.400 6.631 4.184 1.00 95.81 710 VAL A CA 1
ATOM 5343 C C . VAL A 1 710 ? -18.446 6.497 5.378 1.00 95.81 710 VAL A C 1
ATOM 5345 O O . VAL A 1 710 ? -18.129 5.388 5.815 1.00 95.81 710 VAL A O 1
ATOM 5348 N N . SER A 1 711 ? -18.082 7.613 6.020 1.00 96.56 711 SER A N 1
ATOM 5349 C CA . SER A 1 711 ? -17.235 7.613 7.224 1.00 96.56 711 SER A CA 1
ATOM 5350 C C . SER A 1 711 ? -17.848 6.830 8.394 1.00 96.56 711 SER A C 1
ATOM 5352 O O . SER A 1 711 ? -17.132 6.179 9.163 1.00 96.56 711 SER A O 1
ATOM 5354 N N . GLY A 1 712 ? -19.176 6.884 8.550 1.00 95.31 712 GLY A N 1
ATOM 5355 C CA . GLY A 1 712 ? -19.912 6.130 9.565 1.00 95.31 712 GLY A CA 1
ATOM 5356 C C . GLY A 1 712 ? -19.801 4.619 9.380 1.00 95.31 712 GLY A C 1
ATOM 5357 O O . GLY A 1 712 ? -19.517 3.912 10.349 1.00 95.31 712 GLY A O 1
ATOM 5358 N N . ILE A 1 713 ? -19.931 4.140 8.139 1.00 97.06 713 ILE A N 1
ATOM 5359 C CA . ILE A 1 713 ? -19.811 2.717 7.794 1.00 97.06 713 ILE A CA 1
ATOM 5360 C C . ILE A 1 713 ? -18.413 2.201 8.158 1.00 97.06 713 ILE A C 1
ATOM 5362 O O . ILE A 1 713 ? -18.280 1.139 8.771 1.00 97.06 713 ILE A O 1
ATOM 5366 N N . ILE A 1 714 ? -17.369 2.982 7.862 1.00 97.88 714 ILE A N 1
ATOM 5367 C CA . ILE A 1 714 ? -15.981 2.575 8.109 1.00 97.88 714 ILE A CA 1
ATOM 5368 C C . ILE A 1 714 ? -15.646 2.601 9.605 1.00 97.88 714 ILE A C 1
ATOM 5370 O O . ILE A 1 714 ? -15.130 1.616 10.143 1.00 97.88 714 ILE A O 1
ATOM 5374 N N . ALA A 1 715 ? -15.894 3.722 10.296 1.00 94.75 715 ALA A N 1
ATOM 5375 C CA . ALA A 1 715 ? -15.282 3.979 11.606 1.00 94.75 715 ALA A CA 1
ATOM 5376 C C . ALA A 1 715 ? -16.172 4.700 12.633 1.00 94.75 715 ALA A C 1
ATOM 5378 O O . ALA A 1 715 ? -15.639 5.322 13.562 1.00 94.75 715 ALA A O 1
ATOM 5379 N N . ALA A 1 716 ? -17.506 4.616 12.524 1.00 90.69 716 ALA A N 1
ATOM 5380 C CA . ALA A 1 716 ? -18.375 5.040 13.622 1.00 90.69 716 ALA A CA 1
ATOM 5381 C C . ALA A 1 716 ? -17.933 4.396 14.948 1.00 90.69 716 ALA A C 1
ATOM 5383 O O . ALA A 1 716 ? -17.659 3.198 15.039 1.00 90.69 716 ALA A O 1
ATOM 5384 N N . THR A 1 717 ? -17.822 5.215 15.992 1.00 84.44 717 THR A N 1
ATOM 5385 C CA . THR A 1 717 ? -17.263 4.812 17.283 1.00 84.44 717 THR A CA 1
ATOM 5386 C C . THR A 1 717 ? -18.147 3.748 17.916 1.00 84.44 717 THR A C 1
ATOM 5388 O O . THR A 1 717 ? -19.228 4.061 18.406 1.00 84.44 717 THR A O 1
ATOM 5391 N N . ALA A 1 718 ? -17.653 2.518 17.997 1.00 79.44 718 ALA A N 1
ATOM 5392 C CA . ALA A 1 718 ? -18.386 1.436 18.635 1.00 79.44 718 ALA A CA 1
ATOM 5393 C C . ALA A 1 718 ? -18.509 1.612 20.163 1.00 79.44 718 ALA A C 1
ATOM 5395 O O . ALA A 1 718 ? -17.654 2.231 20.810 1.00 79.44 718 ALA A O 1
ATOM 5396 N N . ASP A 1 719 ? -19.556 1.015 20.744 1.00 75.12 719 ASP A N 1
ATOM 5397 C CA . ASP A 1 719 ? -19.847 0.970 22.188 1.00 75.12 719 ASP A CA 1
ATOM 5398 C C . ASP A 1 719 ? -20.021 2.338 22.885 1.00 75.12 719 ASP A C 1
ATOM 5400 O O . ASP A 1 719 ? -19.932 2.455 24.116 1.00 75.12 719 ASP A O 1
ATOM 5404 N N . ASN A 1 720 ? -20.312 3.396 22.129 1.00 67.12 720 ASN A N 1
ATOM 5405 C CA . ASN A 1 720 ? -20.579 4.729 22.675 1.00 67.12 720 ASN A CA 1
ATOM 5406 C C . ASN A 1 720 ? -22.045 4.920 23.138 1.00 67.12 720 ASN A C 1
ATOM 5408 O O . ASN A 1 720 ? -22.315 5.860 23.888 1.00 67.12 720 ASN A O 1
ATOM 5412 N N . ASN A 1 721 ? -22.946 3.972 22.833 1.00 70.62 721 ASN A N 1
ATOM 5413 C CA . ASN A 1 721 ? -24.408 4.038 23.024 1.00 70.62 721 ASN A CA 1
ATOM 5414 C C . ASN A 1 721 ? -25.127 5.073 22.144 1.00 70.62 721 ASN A C 1
ATOM 5416 O O . ASN A 1 721 ? -26.264 5.431 22.445 1.00 70.62 721 ASN A O 1
ATOM 5420 N N . GLU A 1 722 ? -24.484 5.518 21.078 1.00 70.12 722 GLU A N 1
ATOM 5421 C CA . GLU A 1 722 ? -25.052 6.358 20.033 1.00 70.12 722 GLU A CA 1
ATOM 5422 C C . GLU A 1 722 ? -25.144 5.514 18.749 1.00 70.12 722 GLU A C 1
ATOM 5424 O O . GLU A 1 722 ? -24.454 4.503 18.622 1.00 70.12 722 GLU A O 1
ATOM 5429 N N . GLY A 1 723 ? -26.083 5.861 17.866 1.00 80.19 723 GLY A N 1
ATOM 5430 C CA . GLY A 1 723 ? -26.105 5.411 16.470 1.00 80.19 723 GLY A CA 1
ATOM 5431 C C . GLY A 1 723 ? -25.667 3.976 16.169 1.00 80.19 723 GLY A C 1
ATOM 5432 O O . GLY A 1 723 ? -26.342 3.009 16.533 1.00 80.19 723 GLY A O 1
ATOM 5433 N N . ILE A 1 724 ? -24.564 3.851 15.434 1.00 85.25 724 ILE A N 1
ATOM 5434 C CA . ILE A 1 724 ? -24.031 2.607 14.872 1.00 85.25 724 ILE A CA 1
ATOM 5435 C C . ILE A 1 724 ? -22.589 2.344 15.342 1.00 85.25 724 ILE A C 1
ATOM 5437 O O . ILE A 1 724 ? -21.986 3.116 16.078 1.00 85.25 724 ILE A O 1
ATOM 5441 N N . ALA A 1 725 ? -22.027 1.210 14.924 1.00 86.31 725 ALA A N 1
ATOM 5442 C CA . ALA A 1 725 ? -20.590 0.958 14.987 1.00 86.31 725 ALA A CA 1
ATOM 5443 C C . ALA A 1 725 ? -20.072 0.834 13.554 1.00 86.31 725 ALA A C 1
ATOM 5445 O O . ALA A 1 725 ? -20.757 0.241 12.724 1.00 86.31 725 ALA A O 1
ATOM 5446 N N . GLY A 1 726 ? -18.890 1.373 13.276 1.00 91.69 726 GLY A N 1
ATOM 5447 C CA . GLY A 1 726 ? -18.216 1.161 12.001 1.00 91.69 726 GLY A CA 1
ATOM 5448 C C . GLY A 1 726 ? -17.569 -0.220 11.950 1.00 91.69 726 GLY A C 1
ATOM 5449 O O . GLY A 1 726 ? -17.295 -0.823 12.992 1.00 91.69 726 GLY A O 1
ATOM 5450 N N . ILE A 1 727 ? -17.282 -0.712 10.747 1.00 95.31 727 ILE A N 1
ATOM 5451 C CA . ILE A 1 727 ? -16.685 -2.041 10.524 1.00 95.31 727 ILE A CA 1
ATOM 5452 C C . ILE A 1 727 ? -15.295 -2.152 11.133 1.00 95.31 727 ILE A C 1
ATOM 5454 O O . ILE A 1 727 ? -14.947 -3.200 11.655 1.00 95.31 727 ILE A O 1
ATOM 5458 N N . THR A 1 728 ? -14.515 -1.074 11.178 1.00 92.44 728 THR A N 1
ATOM 5459 C CA . THR A 1 728 ? -13.211 -1.077 11.867 1.00 92.44 728 THR A CA 1
ATOM 5460 C C . THR A 1 728 ? -13.329 -1.045 13.397 1.00 92.44 728 THR A C 1
ATOM 5462 O O . THR A 1 728 ? -12.321 -0.959 14.107 1.00 92.44 728 THR A O 1
ATOM 5465 N N . HIS A 1 729 ? -14.555 -1.090 13.927 1.00 85.88 729 HIS A N 1
ATOM 5466 C CA . HIS A 1 729 ? -14.893 -0.975 15.337 1.00 85.88 729 HIS A CA 1
ATOM 5467 C C . HIS A 1 729 ? -14.287 0.281 15.972 1.00 85.88 729 HIS A C 1
ATOM 5469 O O . HIS A 1 729 ? -14.797 1.391 15.847 1.00 85.88 729 HIS A O 1
ATOM 5475 N N . ASN A 1 730 ? -13.174 0.112 16.681 1.00 83.62 730 ASN A N 1
ATOM 5476 C CA . ASN A 1 730 ? -12.464 1.180 17.359 1.00 83.62 730 ASN A CA 1
ATOM 5477 C C . ASN A 1 730 ? -10.983 1.263 16.950 1.00 83.62 730 ASN A C 1
ATOM 5479 O O . ASN A 1 730 ? -10.205 1.953 17.620 1.00 83.62 730 ASN A O 1
ATOM 5483 N N . ASN A 1 731 ? -10.613 0.603 15.856 1.00 82.81 731 ASN A N 1
ATOM 5484 C CA . ASN A 1 731 ? -9.237 0.336 15.462 1.00 82.81 731 ASN A CA 1
ATOM 5485 C C . ASN A 1 731 ? -8.733 1.207 14.292 1.00 82.81 731 ASN A C 1
ATOM 5487 O O . ASN A 1 731 ? -7.544 1.199 13.993 1.00 82.81 731 ASN A O 1
ATOM 5491 N N . ALA A 1 732 ? -9.597 2.021 13.677 1.00 87.06 732 ALA A N 1
ATOM 5492 C CA . ALA A 1 732 ? -9.182 2.984 12.657 1.00 87.06 732 ALA A CA 1
ATOM 5493 C C . ALA A 1 732 ? -9.349 4.451 13.086 1.00 87.06 732 ALA A C 1
ATOM 5495 O O . ALA A 1 732 ? -10.186 4.801 13.933 1.00 87.06 732 ALA A O 1
ATOM 5496 N N . SER A 1 733 ? -8.536 5.309 12.473 1.00 87.56 733 SER A N 1
ATOM 5497 C CA . SER A 1 733 ? -8.787 6.744 12.300 1.00 87.56 733 SER A CA 1
ATOM 5498 C C . SER A 1 733 ? -8.992 7.057 10.822 1.00 87.56 733 SER A C 1
ATOM 5500 O O . SER A 1 733 ? -8.365 6.424 9.977 1.00 87.56 733 SER A O 1
ATOM 5502 N N . LEU A 1 734 ? -9.841 8.038 10.526 1.00 91.88 734 LEU A N 1
ATOM 5503 C CA . LEU A 1 734 ? -10.165 8.472 9.175 1.00 91.88 734 LEU A CA 1
ATOM 5504 C C . LEU A 1 734 ? -9.575 9.847 8.881 1.00 91.88 734 LEU A C 1
ATOM 5506 O O . LEU A 1 734 ? -9.658 10.752 9.717 1.00 91.88 734 LEU A O 1
ATOM 5510 N N . LEU A 1 735 ? -9.039 9.984 7.676 1.00 89.31 735 LEU A N 1
ATOM 5511 C CA . LEU A 1 735 ? -8.742 11.253 7.032 1.00 89.31 735 LEU A CA 1
ATOM 5512 C C . LEU A 1 735 ? -9.801 11.486 5.957 1.00 89.31 735 LEU A C 1
ATOM 5514 O O . LEU A 1 735 ? -9.854 10.733 4.991 1.00 89.31 735 LEU A O 1
ATOM 5518 N N . GLY A 1 736 ? -10.662 12.479 6.160 1.00 88.19 736 GLY A N 1
ATOM 5519 C CA . GLY A 1 736 ? -11.663 12.883 5.174 1.00 88.19 736 GLY A CA 1
ATOM 5520 C C . GLY A 1 736 ? -11.119 13.990 4.281 1.00 88.19 736 GLY A C 1
ATOM 5521 O O . GLY A 1 736 ? -10.534 14.949 4.785 1.00 88.19 736 GLY A O 1
ATOM 5522 N N . TYR A 1 737 ? -11.329 13.880 2.980 1.00 89.94 737 TYR A N 1
ATOM 5523 C CA . TYR A 1 737 ? -11.070 14.941 2.021 1.00 89.94 737 TYR A CA 1
ATOM 5524 C C . TYR A 1 737 ? -12.369 15.250 1.284 1.00 89.94 737 TYR A C 1
ATOM 5526 O O . TYR A 1 737 ? -12.922 14.377 0.612 1.00 89.94 737 TYR A O 1
ATOM 5534 N N . ASP A 1 738 ? -12.868 16.472 1.460 1.00 87.25 738 ASP A N 1
ATOM 5535 C CA . ASP A 1 738 ? -13.994 16.993 0.691 1.00 87.25 738 ASP A CA 1
ATOM 5536 C C . ASP A 1 738 ? -13.492 17.447 -0.682 1.00 87.25 738 ASP A C 1
ATOM 5538 O O . ASP A 1 738 ? -12.806 18.465 -0.785 1.00 87.25 738 ASP A O 1
ATOM 5542 N N . ALA A 1 739 ? -13.766 16.635 -1.706 1.00 82.56 739 ALA A N 1
ATOM 5543 C CA . ALA A 1 739 ? -13.389 16.908 -3.092 1.00 82.56 739 ALA A CA 1
ATOM 5544 C C . ALA A 1 739 ? -14.459 17.718 -3.843 1.00 82.56 739 ALA A C 1
ATOM 5546 O O . ALA A 1 739 ? -14.228 18.118 -4.984 1.00 82.56 739 ALA A O 1
ATOM 5547 N N . MET A 1 740 ? -15.621 17.960 -3.222 1.00 77.69 740 MET A N 1
ATOM 5548 C CA . MET A 1 740 ? -16.688 18.758 -3.811 1.00 77.69 740 MET A CA 1
ATOM 5549 C C . MET A 1 740 ? -16.459 20.244 -3.507 1.00 77.69 740 MET A C 1
ATOM 5551 O O . MET A 1 740 ? -16.434 20.635 -2.335 1.00 77.69 740 MET A O 1
ATOM 5555 N N . PRO A 1 741 ? -16.337 21.109 -4.527 1.00 66.88 741 PRO A N 1
ATOM 5556 C CA . PRO A 1 741 ? -16.237 22.540 -4.298 1.00 66.88 741 PRO A CA 1
ATOM 5557 C C . PRO A 1 741 ? -17.539 23.093 -3.702 1.00 66.88 741 PRO A C 1
ATOM 5559 O O . PRO A 1 741 ? -18.645 22.652 -4.018 1.00 66.88 741 PRO A O 1
ATOM 5562 N N . SER A 1 742 ? -17.421 24.114 -2.849 1.00 64.38 742 SER A N 1
ATOM 5563 C CA . SER A 1 742 ? -18.564 24.738 -2.148 1.00 64.38 742 SER A CA 1
ATOM 5564 C C . SER A 1 742 ? -19.680 25.307 -3.048 1.00 64.38 742 SER A C 1
ATOM 5566 O O . SER A 1 742 ? -20.786 25.556 -2.567 1.00 64.38 742 SER A O 1
ATOM 5568 N N . ASN A 1 743 ? -19.412 25.509 -4.341 1.00 60.41 743 ASN A N 1
ATOM 5569 C CA . ASN A 1 743 ? -20.374 25.957 -5.353 1.00 60.41 743 ASN A CA 1
ATOM 5570 C C . ASN A 1 743 ? -21.159 24.804 -6.019 1.00 60.41 743 ASN A C 1
ATOM 5572 O O . ASN A 1 743 ? -22.059 25.085 -6.806 1.00 60.41 743 ASN A O 1
ATOM 5576 N N . GLY A 1 744 ? -20.837 23.541 -5.712 1.00 61.50 744 GLY A N 1
ATOM 5577 C CA . GLY A 1 744 ? -21.551 22.358 -6.197 1.00 61.50 744 GLY A CA 1
ATOM 5578 C C . GLY A 1 744 ? -21.303 21.991 -7.663 1.00 61.50 744 GLY A C 1
ATOM 5579 O O . GLY A 1 744 ? -22.076 21.219 -8.215 1.00 61.50 744 GLY A O 1
ATOM 5580 N N . THR A 1 745 ? -20.256 22.518 -8.307 1.00 58.22 745 THR A N 1
ATOM 5581 C CA . THR A 1 745 ? -19.995 22.333 -9.752 1.00 58.22 745 THR A CA 1
ATOM 5582 C C . THR A 1 745 ? -19.403 20.967 -10.140 1.00 58.22 745 THR A C 1
ATOM 5584 O O . THR A 1 745 ? -18.866 20.837 -11.234 1.00 58.22 745 THR A O 1
ATOM 5587 N N . GLY A 1 746 ? -19.471 19.960 -9.265 1.00 65.12 746 GLY A N 1
ATOM 5588 C CA . GLY A 1 746 ? -18.823 18.657 -9.462 1.00 65.12 746 GLY A CA 1
ATOM 5589 C C . GLY A 1 746 ? -17.374 18.607 -8.959 1.00 65.12 746 GLY A C 1
ATOM 5590 O O . GLY A 1 746 ? -16.724 19.634 -8.760 1.00 65.12 746 GLY A O 1
ATOM 5591 N N . MET A 1 747 ? -16.881 17.395 -8.705 1.00 75.12 747 MET A N 1
ATOM 5592 C CA . MET A 1 747 ? -15.521 17.098 -8.253 1.00 75.12 747 MET A CA 1
ATOM 5593 C C . MET A 1 747 ? -14.572 17.011 -9.447 1.00 75.12 747 MET A C 1
ATOM 5595 O O . MET A 1 747 ? -14.771 16.206 -10.350 1.00 75.12 747 MET A O 1
ATOM 5599 N N . SER A 1 748 ? -13.497 17.786 -9.444 1.00 75.50 748 SER A N 1
ATOM 5600 C CA . SER A 1 748 ? -12.492 17.725 -10.504 1.00 75.50 748 SER A CA 1
ATOM 5601 C C . SER A 1 748 ? -11.500 16.569 -10.273 1.00 75.50 748 SER A C 1
ATOM 5603 O O . SER A 1 748 ? -11.206 16.208 -9.128 1.00 75.50 748 SER A O 1
ATOM 5605 N N . SER A 1 749 ? -10.945 15.987 -11.339 1.00 77.56 749 SER A N 1
ATOM 5606 C CA . SER A 1 749 ? -9.894 14.955 -11.274 1.00 77.56 749 SER A CA 1
ATOM 5607 C C . SER A 1 749 ? -8.705 15.393 -10.411 1.00 77.56 749 SER A C 1
ATOM 5609 O O . SER A 1 749 ? -8.224 14.645 -9.562 1.00 77.56 749 SER A O 1
ATOM 5611 N N . SER A 1 750 ? -8.306 16.656 -10.530 1.00 76.00 750 SER A N 1
ATOM 5612 C CA . SER A 1 750 ? -7.297 17.315 -9.700 1.00 76.00 750 SER A CA 1
ATOM 5613 C C . SER A 1 750 ? -7.657 17.350 -8.209 1.00 76.00 750 SER A C 1
ATOM 5615 O O . SER A 1 750 ? -6.790 17.090 -7.373 1.00 76.00 750 SER A O 1
ATOM 5617 N N . ALA A 1 751 ? -8.917 17.620 -7.847 1.00 78.31 751 ALA A N 1
ATOM 5618 C CA . ALA A 1 751 ? -9.374 17.584 -6.457 1.00 78.31 751 ALA A CA 1
ATOM 5619 C C . ALA A 1 751 ? -9.357 16.151 -5.902 1.00 78.31 751 ALA A C 1
ATOM 5621 O O . ALA A 1 751 ? -8.941 15.929 -4.763 1.00 78.31 751 ALA A O 1
ATOM 5622 N N . ILE A 1 752 ? -9.725 15.163 -6.722 1.00 85.69 752 ILE A N 1
ATOM 5623 C CA . ILE A 1 752 ? -9.671 13.741 -6.360 1.00 85.69 752 ILE A CA 1
ATOM 5624 C C . ILE A 1 752 ? -8.219 13.287 -6.156 1.00 85.69 752 ILE A C 1
ATOM 5626 O O . ILE A 1 752 ? -7.906 12.654 -5.145 1.00 85.69 752 ILE A O 1
ATOM 5630 N N . PHE A 1 753 ? -7.307 13.652 -7.060 1.00 88.81 753 PHE A N 1
ATOM 5631 C CA . PHE A 1 753 ? -5.879 13.338 -6.951 1.00 88.81 753 PHE A CA 1
ATOM 5632 C C . PHE A 1 753 ? -5.210 14.046 -5.768 1.00 88.81 753 PHE A C 1
ATOM 5634 O O . PHE A 1 753 ? -4.330 13.472 -5.115 1.00 88.81 753 PHE A O 1
ATOM 5641 N N . GLN A 1 754 ? -5.648 15.263 -5.439 1.00 80.69 754 GLN A N 1
ATOM 5642 C CA . GLN A 1 754 ? -5.224 15.959 -4.228 1.00 80.69 754 GLN A CA 1
ATOM 5643 C C . GLN A 1 754 ? -5.737 15.232 -2.978 1.00 80.69 754 GLN A C 1
ATOM 5645 O O . GLN A 1 754 ? -4.969 15.036 -2.039 1.00 80.69 754 GLN A O 1
ATOM 5650 N N . GLY A 1 755 ? -6.983 14.753 -2.984 1.00 85.06 755 GLY A N 1
ATOM 5651 C CA . GLY A 1 755 ? -7.537 13.936 -1.905 1.00 85.06 755 GLY A CA 1
ATOM 5652 C C . GLY A 1 755 ? -6.805 12.609 -1.708 1.00 85.06 755 GLY A C 1
ATOM 5653 O O . GLY A 1 755 ? -6.457 12.260 -0.575 1.00 85.06 755 GLY A O 1
ATOM 5654 N N . LEU A 1 756 ? -6.491 11.898 -2.798 1.00 93.38 756 LEU A N 1
ATOM 5655 C CA . LEU A 1 756 ? -5.636 10.706 -2.767 1.00 93.38 756 LEU A CA 1
ATOM 5656 C C . LEU A 1 756 ? -4.286 11.040 -2.121 1.00 93.38 756 LEU A C 1
ATOM 5658 O O . LEU A 1 756 ? -3.866 10.387 -1.169 1.00 93.38 756 LEU A O 1
ATOM 5662 N N . THR A 1 757 ? -3.635 12.097 -2.604 1.00 85.25 757 THR A N 1
ATOM 5663 C CA . THR A 1 757 ? -2.328 12.542 -2.115 1.00 85.25 757 THR A CA 1
ATOM 5664 C C . THR A 1 757 ? -2.365 12.879 -0.626 1.00 85.25 757 THR A C 1
ATOM 5666 O O . THR A 1 757 ? -1.600 12.314 0.151 1.00 85.25 757 THR A O 1
ATOM 5669 N N . ASP A 1 758 ? -3.260 13.768 -0.198 1.00 81.75 758 ASP A N 1
ATOM 5670 C CA . ASP A 1 758 ? -3.282 14.283 1.173 1.00 81.75 758 ASP A CA 1
ATOM 5671 C C . ASP A 1 758 ? -3.632 13.196 2.191 1.00 81.75 758 ASP A C 1
ATOM 5673 O O . ASP A 1 758 ? -3.102 13.181 3.309 1.00 81.75 758 ASP A O 1
ATOM 5677 N N . THR A 1 759 ? -4.497 12.252 1.812 1.00 85.38 759 THR A N 1
ATOM 5678 C CA . THR A 1 759 ? -4.818 11.108 2.669 1.00 85.38 759 THR A CA 1
ATOM 5679 C C . THR A 1 759 ? -3.642 10.131 2.759 1.00 85.38 759 THR A C 1
ATOM 5681 O O . THR A 1 759 ? -3.278 9.735 3.872 1.00 85.38 759 THR A O 1
ATOM 5684 N N . VAL A 1 760 ? -2.987 9.795 1.640 1.00 88.62 760 VAL A N 1
ATOM 5685 C CA . VAL A 1 760 ? -1.809 8.905 1.605 1.00 88.62 760 VAL A CA 1
ATOM 5686 C C . VAL A 1 760 ? -0.617 9.515 2.351 1.00 88.62 760 VAL A C 1
ATOM 5688 O O . VAL A 1 760 ? -0.035 8.857 3.217 1.00 88.62 760 VAL A O 1
ATOM 5691 N N . GLU A 1 761 ? -0.292 10.791 2.124 1.00 81.38 761 GLU A N 1
ATOM 5692 C CA . GLU A 1 761 ? 0.753 11.511 2.869 1.00 81.38 761 GLU A CA 1
ATOM 5693 C C . GLU A 1 761 ? 0.400 11.662 4.359 1.00 81.38 761 GLU A C 1
ATOM 5695 O O . GLU A 1 761 ? 1.277 11.665 5.233 1.00 81.38 761 GLU A O 1
ATOM 5700 N N . GLY A 1 762 ? -0.897 11.733 4.674 1.00 71.88 762 GLY A N 1
ATOM 5701 C CA . GLY A 1 762 ? -1.436 11.662 6.032 1.00 71.88 762 GLY A CA 1
ATOM 5702 C C . GLY A 1 762 ? -1.307 10.280 6.693 1.00 71.88 762 GLY A C 1
ATOM 5703 O O . GLY A 1 762 ? -1.554 10.146 7.897 1.00 71.88 762 GLY A O 1
ATOM 5704 N N . GLY A 1 763 ? -0.862 9.269 5.941 1.00 80.25 763 GLY A N 1
ATOM 5705 C CA . GLY A 1 763 ? -0.600 7.908 6.397 1.00 80.25 763 GLY A CA 1
ATOM 5706 C C . GLY A 1 763 ? -1.765 6.942 6.197 1.00 80.25 763 GLY A C 1
ATOM 5707 O O . GLY A 1 763 ? -1.776 5.896 6.853 1.00 80.25 763 GLY A O 1
ATOM 5708 N N . ALA A 1 764 ? -2.750 7.281 5.358 1.00 91.75 764 ALA A N 1
ATOM 5709 C CA . ALA A 1 764 ? -3.816 6.360 4.989 1.00 91.75 764 ALA A CA 1
ATOM 5710 C C . ALA A 1 764 ? -3.248 5.118 4.289 1.00 91.75 764 ALA A C 1
ATOM 5712 O O . ALA A 1 764 ? -2.419 5.219 3.389 1.00 91.75 764 ALA A O 1
ATOM 5713 N N . LYS A 1 765 ? -3.703 3.941 4.723 1.00 94.19 765 LYS A N 1
ATOM 5714 C CA . LYS A 1 765 ? -3.346 2.646 4.129 1.00 94.19 765 LYS A CA 1
ATOM 5715 C C . LYS A 1 765 ? -4.337 2.174 3.078 1.00 94.19 765 LYS A C 1
ATOM 5717 O O . LYS A 1 765 ? -3.960 1.485 2.145 1.00 94.19 765 LYS A O 1
ATOM 5722 N N . VAL A 1 766 ? -5.590 2.577 3.213 1.00 98.44 766 VAL A N 1
ATOM 5723 C CA . VAL A 1 766 ? -6.643 2.309 2.237 1.00 98.44 766 VAL A CA 1
ATOM 5724 C C . VAL A 1 766 ? -7.392 3.613 2.039 1.00 98.44 766 VAL A C 1
ATOM 5726 O O . VAL A 1 766 ? -7.689 4.278 3.037 1.00 98.44 766 VAL A O 1
ATOM 5729 N N . VAL A 1 767 ? -7.660 3.993 0.794 1.00 98.38 767 VAL A N 1
ATOM 5730 C CA . VAL A 1 767 ? -8.395 5.214 0.456 1.00 98.38 767 VAL A CA 1
ATOM 5731 C C . VAL A 1 767 ? -9.683 4.831 -0.262 1.00 98.38 767 VAL A C 1
ATOM 5733 O O . VAL A 1 767 ? -9.650 4.145 -1.281 1.00 98.38 767 VAL A O 1
ATOM 5736 N N . ASN A 1 768 ? -10.809 5.250 0.312 1.00 98.00 768 ASN A N 1
ATOM 5737 C CA . ASN A 1 768 ? -12.142 5.026 -0.228 1.00 98.00 768 ASN A CA 1
ATOM 5738 C C . ASN A 1 768 ? -12.544 6.155 -1.175 1.00 98.00 768 ASN A C 1
ATOM 5740 O O . ASN A 1 768 ? -12.510 7.320 -0.771 1.00 98.00 768 ASN A O 1
ATOM 5744 N N . PHE A 1 769 ? -13.044 5.782 -2.346 1.00 92.56 769 PHE A N 1
ATOM 5745 C CA . PHE A 1 769 ? -13.664 6.663 -3.324 1.00 92.56 769 PHE A CA 1
ATOM 5746 C C . PHE A 1 769 ? -15.086 6.165 -3.603 1.00 92.56 769 PHE A C 1
ATOM 5748 O O . PHE A 1 769 ? -15.297 5.183 -4.313 1.00 92.56 769 PHE A O 1
ATOM 5755 N N . SER A 1 770 ? -16.071 6.835 -3.005 1.00 86.62 770 SER A N 1
ATOM 5756 C CA . SER A 1 770 ? -17.498 6.569 -3.237 1.00 86.62 770 SER A CA 1
ATOM 5757 C C . SER A 1 770 ? -18.096 7.628 -4.173 1.00 86.62 770 SER A C 1
ATOM 5759 O O . SER A 1 770 ? -19.109 8.254 -3.869 1.00 86.62 770 SER A O 1
ATOM 5761 N N . LEU A 1 771 ? -17.407 7.867 -5.285 1.00 76.00 771 LEU A N 1
ATOM 5762 C CA . LEU A 1 771 ? -17.695 8.890 -6.293 1.00 76.00 771 LEU A CA 1
ATOM 5763 C C . LEU A 1 771 ? -17.602 8.287 -7.697 1.00 76.00 771 LEU A C 1
ATOM 5765 O O . LEU A 1 771 ? -17.006 7.229 -7.885 1.00 76.00 771 LEU A O 1
ATOM 5769 N N . GLY A 1 772 ? -18.180 8.957 -8.684 1.00 64.69 772 GLY A N 1
ATOM 5770 C CA . GLY A 1 772 ? -18.100 8.555 -10.081 1.00 64.69 772 GLY A CA 1
ATOM 5771 C C . GLY A 1 772 ? -19.062 9.352 -10.943 1.00 64.69 772 GLY A C 1
ATOM 5772 O O . GLY A 1 772 ? -19.899 10.082 -10.420 1.00 64.69 772 GLY A O 1
ATOM 5773 N N . SER A 1 773 ? -18.947 9.223 -12.261 1.00 54.16 773 SER A N 1
ATOM 5774 C CA . SER A 1 773 ? -19.921 9.805 -13.178 1.00 54.16 773 SER A CA 1
ATOM 5775 C C . SER A 1 773 ? -21.136 8.885 -13.275 1.00 54.16 773 SER A C 1
ATOM 5777 O O . SER A 1 773 ? -21.027 7.786 -13.824 1.00 54.16 773 SER A O 1
ATOM 5779 N N . SER A 1 774 ? -22.302 9.326 -12.797 1.00 44.62 774 SER A N 1
ATOM 5780 C CA . SER A 1 774 ? -23.583 8.835 -13.313 1.00 44.62 774 SER A CA 1
ATOM 5781 C C . SER A 1 774 ? -23.584 9.161 -14.796 1.00 44.62 774 SER A C 1
ATOM 5783 O O . SER A 1 774 ? -23.782 10.314 -15.152 1.00 44.62 774 SER A O 1
ATOM 5785 N N . GLY A 1 775 ? -23.216 8.191 -15.637 1.00 40.88 775 GLY A N 1
ATOM 5786 C CA . GLY A 1 775 ? -22.982 8.413 -17.057 1.00 40.88 775 GLY A CA 1
ATOM 5787 C C . GLY A 1 775 ? -24.070 9.297 -17.656 1.00 40.88 775 GLY A C 1
ATOM 5788 O O . GLY A 1 775 ? -25.210 8.867 -17.784 1.00 40.88 775 GLY A O 1
ATOM 5789 N N . SER A 1 776 ? -23.696 10.516 -18.043 1.00 34.47 776 SER A N 1
ATOM 5790 C CA . SER A 1 776 ? -24.509 11.412 -18.868 1.00 34.47 776 SER A CA 1
ATOM 5791 C C . SER A 1 776 ? -24.653 10.875 -20.295 1.00 34.47 776 SER A C 1
ATOM 5793 O O . SER A 1 776 ? -25.235 11.523 -21.156 1.00 34.47 776 SER A O 1
ATOM 5795 N N . VAL A 1 777 ? -24.152 9.667 -20.565 1.00 39.41 777 VAL A N 1
ATOM 5796 C CA . VAL A 1 777 ? -24.630 8.863 -21.677 1.00 39.41 777 VAL A CA 1
ATOM 5797 C C . VAL A 1 777 ? -26.119 8.623 -21.479 1.00 39.41 777 VAL A C 1
ATOM 5799 O O . VAL A 1 777 ? -26.536 7.981 -20.514 1.00 39.41 777 VAL A O 1
ATOM 5802 N N . ALA A 1 778 ? -26.910 9.163 -22.409 1.00 35.62 778 ALA A N 1
ATOM 5803 C CA . ALA A 1 778 ? -28.340 8.918 -22.523 1.00 35.62 778 ALA A CA 1
ATOM 5804 C C . ALA A 1 778 ? -28.669 7.443 -22.217 1.00 35.62 778 ALA A C 1
ATOM 5806 O O . ALA A 1 778 ? -27.841 6.574 -22.510 1.00 35.62 778 ALA A O 1
ATOM 5807 N N . PRO A 1 779 ? -29.849 7.126 -21.650 1.00 35.25 779 PRO A N 1
ATOM 5808 C CA . PRO A 1 779 ? -30.226 5.754 -21.317 1.00 35.25 779 PRO A CA 1
ATOM 5809 C C . PRO A 1 779 ? -29.883 4.766 -22.454 1.00 35.25 779 PRO A C 1
ATOM 5811 O O . PRO A 1 779 ? -30.562 4.743 -23.476 1.00 35.25 779 PRO A O 1
ATOM 5814 N N . GLY A 1 780 ? -28.807 3.980 -22.282 1.00 41.28 780 GLY A N 1
ATOM 5815 C CA . GLY A 1 780 ? -28.280 3.048 -23.294 1.00 41.28 780 GLY A CA 1
ATOM 5816 C C . GLY A 1 780 ? -26.901 3.354 -23.918 1.00 41.28 780 GLY A C 1
ATOM 5817 O O . GLY A 1 780 ? -26.452 2.542 -24.720 1.00 41.28 780 GLY A O 1
ATOM 5818 N N . GLY A 1 781 ? -26.213 4.455 -23.584 1.00 46.56 781 GLY A N 1
ATOM 5819 C CA . GLY A 1 781 ? -24.856 4.756 -24.091 1.00 46.56 781 GLY A CA 1
ATOM 5820 C C . GLY A 1 781 ? -23.700 4.285 -23.185 1.00 46.56 781 GLY A C 1
ATOM 5821 O O . GLY A 1 781 ? -23.887 4.077 -21.987 1.00 46.56 781 GLY A O 1
ATOM 5822 N N . SER A 1 782 ? -22.493 4.155 -23.753 1.00 58.66 782 SER A N 1
ATOM 5823 C CA . SER A 1 782 ? -21.214 3.900 -23.054 1.00 58.66 782 SER A CA 1
ATOM 5824 C C . SER A 1 782 ? -20.246 5.070 -23.270 1.00 58.66 782 SER A C 1
ATOM 5826 O O . SER A 1 782 ? -20.323 5.724 -24.313 1.00 58.66 782 SER A O 1
ATOM 5828 N N . LYS A 1 783 ? -19.345 5.348 -22.312 1.00 66.38 783 LYS A N 1
ATOM 5829 C CA . LYS A 1 783 ? -18.243 6.307 -22.523 1.00 66.38 783 LYS A CA 1
ATOM 5830 C C . LYS A 1 783 ? -17.457 5.905 -23.777 1.00 66.38 783 LYS A C 1
ATOM 5832 O O . LYS A 1 783 ? -17.320 4.714 -24.062 1.00 66.38 783 LYS A O 1
ATOM 5837 N N . SER A 1 784 ? -16.926 6.880 -24.517 1.00 67.50 784 SER A N 1
ATOM 5838 C CA . SER A 1 784 ? -16.029 6.563 -25.629 1.00 67.50 784 SER A CA 1
ATOM 5839 C C . SER A 1 784 ? -14.761 5.884 -25.098 1.00 67.50 784 SER A C 1
ATOM 5841 O O . SER A 1 784 ? -14.280 6.172 -23.996 1.00 67.50 784 SER A O 1
ATOM 5843 N N . THR A 1 785 ? -14.187 4.990 -25.901 1.00 70.88 785 THR A N 1
ATOM 5844 C CA . THR A 1 785 ? -12.922 4.321 -25.570 1.00 70.88 785 THR A CA 1
ATOM 5845 C C . THR A 1 785 ? -11.792 5.327 -25.338 1.00 70.88 785 THR A C 1
ATOM 5847 O O . THR A 1 785 ? -10.950 5.108 -24.470 1.00 70.88 785 THR A O 1
ATOM 5850 N N . SER A 1 786 ? -11.782 6.449 -26.069 1.00 65.50 786 SER A N 1
ATOM 5851 C CA . SER A 1 786 ? -10.790 7.515 -25.898 1.00 65.50 786 SER A CA 1
ATOM 5852 C C . SER A 1 786 ? -10.880 8.162 -24.514 1.00 65.50 786 SER A C 1
ATOM 5854 O O . SER A 1 786 ? -9.863 8.257 -23.832 1.00 65.50 786 SER A O 1
ATOM 5856 N N . THR A 1 787 ? -12.082 8.501 -24.037 1.00 70.81 787 THR A N 1
ATOM 5857 C CA . THR A 1 787 ? -12.278 9.057 -22.688 1.00 70.81 787 THR A CA 1
ATOM 5858 C C . THR A 1 787 ? -11.862 8.066 -21.599 1.00 70.81 787 THR A C 1
ATOM 5860 O O . THR A 1 787 ? -11.153 8.447 -20.669 1.00 70.81 787 THR A O 1
ATOM 5863 N N . ILE A 1 788 ? -12.238 6.785 -21.724 1.00 74.06 788 ILE A N 1
ATOM 5864 C CA . ILE A 1 788 ? -11.828 5.734 -20.772 1.00 74.06 788 ILE A CA 1
ATOM 5865 C C . ILE A 1 788 ? -10.299 5.615 -20.729 1.00 74.06 788 ILE A C 1
ATOM 5867 O O . ILE A 1 788 ? -9.709 5.548 -19.651 1.00 74.06 788 ILE A O 1
ATOM 5871 N N . ASN A 1 789 ? -9.640 5.631 -21.889 1.00 75.75 789 ASN A N 1
ATOM 5872 C CA . ASN A 1 789 ? -8.186 5.547 -21.971 1.00 75.75 789 ASN A CA 1
ATOM 5873 C C . ASN A 1 789 ? -7.489 6.743 -21.320 1.00 75.75 789 ASN A C 1
ATOM 5875 O O . ASN A 1 789 ? -6.542 6.544 -20.557 1.00 75.75 789 ASN A O 1
ATOM 5879 N N . SER A 1 790 ? -7.969 7.961 -21.562 1.00 72.88 790 SER A N 1
ATOM 5880 C CA . SER A 1 790 ? -7.399 9.169 -20.960 1.00 72.88 790 SER A CA 1
ATOM 5881 C C . SER A 1 790 ? -7.589 9.205 -19.440 1.00 72.88 790 SER A C 1
ATOM 5883 O O . SER A 1 790 ? -6.630 9.450 -18.704 1.00 72.88 790 SER A O 1
ATOM 5885 N N . GLU A 1 791 ? -8.788 8.886 -18.941 1.00 77.19 791 GLU A N 1
ATOM 5886 C CA . GLU A 1 791 ? -9.058 8.816 -17.497 1.00 77.19 791 GLU A CA 1
ATOM 5887 C C . GLU A 1 791 ? -8.214 7.726 -16.812 1.00 77.19 791 GLU A C 1
ATOM 5889 O O . GLU A 1 791 ? -7.612 7.967 -15.759 1.00 77.19 791 GLU A O 1
ATOM 5894 N N . GLY A 1 792 ? -8.124 6.535 -17.417 1.00 80.25 792 GLY A N 1
ATOM 5895 C CA . GLY A 1 792 ? -7.323 5.420 -16.909 1.00 80.25 792 GLY A CA 1
ATOM 5896 C C . GLY A 1 792 ? -5.829 5.752 -16.851 1.00 80.25 792 GLY A C 1
ATOM 5897 O O . GLY A 1 792 ? -5.171 5.510 -15.832 1.00 80.25 792 GLY A O 1
ATOM 5898 N N . LYS A 1 793 ? -5.291 6.397 -17.891 1.00 78.75 793 LYS A N 1
ATOM 5899 C CA . LYS A 1 793 ? -3.894 6.858 -17.945 1.00 78.75 793 LYS A CA 1
ATOM 5900 C C . LYS A 1 793 ? -3.595 7.892 -16.854 1.00 78.75 793 LYS A C 1
ATOM 5902 O O . LYS A 1 793 ? -2.625 7.725 -16.111 1.00 78.75 793 LYS A O 1
ATOM 5907 N N . ALA A 1 794 ? -4.447 8.905 -16.688 1.00 79.00 794 ALA A N 1
ATOM 5908 C CA . ALA A 1 794 ? -4.265 9.946 -15.673 1.00 79.00 794 ALA A CA 1
ATOM 5909 C C . ALA A 1 794 ? -4.317 9.378 -14.239 1.00 79.00 794 ALA A C 1
ATOM 5911 O O . ALA A 1 794 ? -3.432 9.642 -13.415 1.00 79.00 794 ALA A O 1
ATOM 5912 N N . SER A 1 795 ? -5.315 8.540 -13.941 1.00 86.25 795 SER A N 1
ATOM 5913 C CA . SER A 1 795 ? -5.516 7.957 -12.607 1.00 86.25 795 SER A CA 1
ATOM 5914 C C . SER A 1 795 ? -4.427 6.951 -12.229 1.00 86.25 795 SER A C 1
ATOM 5916 O O . SER A 1 795 ? -3.886 7.007 -11.118 1.00 86.25 795 SER A O 1
ATOM 5918 N N . SER A 1 796 ? -4.042 6.067 -13.156 1.00 87.31 796 SER A N 1
ATOM 5919 C CA . SER A 1 796 ? -2.947 5.114 -12.931 1.00 87.31 796 SER A CA 1
ATOM 5920 C C . SER A 1 796 ? -1.605 5.827 -12.750 1.00 87.31 796 SER A C 1
ATOM 5922 O O . SER A 1 796 ? -0.812 5.430 -11.894 1.00 87.31 796 SER A O 1
ATOM 5924 N N . LYS A 1 797 ? -1.366 6.944 -13.452 1.00 84.00 797 LYS A N 1
ATOM 5925 C CA . LYS A 1 797 ? -0.162 7.767 -13.275 1.00 84.00 797 LYS A CA 1
ATOM 5926 C C . LYS A 1 797 ? -0.104 8.442 -11.906 1.00 84.00 797 LYS A C 1
ATOM 5928 O O . LYS A 1 797 ? 0.956 8.446 -11.271 1.00 84.00 797 LYS A O 1
ATOM 5933 N N . ALA A 1 798 ? -1.227 8.972 -11.416 1.00 86.06 798 ALA A N 1
ATOM 5934 C CA . ALA A 1 798 ? -1.310 9.533 -10.068 1.00 86.06 798 ALA A CA 1
ATOM 5935 C C . ALA A 1 798 ? -0.954 8.482 -8.997 1.00 86.06 798 ALA A C 1
ATOM 5937 O O . ALA A 1 798 ? -0.133 8.750 -8.114 1.00 86.06 798 ALA A O 1
ATOM 5938 N N . MET A 1 799 ? -1.491 7.260 -9.117 1.00 89.69 799 MET A N 1
ATOM 5939 C CA . MET A 1 799 ? -1.136 6.143 -8.233 1.00 89.69 799 MET A CA 1
ATOM 5940 C C . MET A 1 799 ? 0.337 5.744 -8.369 1.00 89.69 799 MET A C 1
ATOM 5942 O O . MET A 1 799 ? 1.051 5.679 -7.365 1.00 89.69 799 MET A O 1
ATOM 5946 N N . GLY A 1 800 ? 0.812 5.539 -9.599 1.00 84.56 800 GLY A N 1
ATOM 5947 C CA . GLY A 1 800 ? 2.182 5.127 -9.900 1.00 84.56 800 GLY A CA 1
ATOM 5948 C C . GLY A 1 800 ? 3.231 6.088 -9.339 1.00 84.56 800 GLY A C 1
ATOM 5949 O O . GLY A 1 800 ? 4.234 5.647 -8.780 1.00 84.56 800 GLY A O 1
ATOM 5950 N N . LYS A 1 801 ? 2.983 7.405 -9.376 1.00 81.69 801 LYS A N 1
ATOM 5951 C CA . LYS A 1 801 ? 3.886 8.400 -8.771 1.00 81.69 801 LYS A CA 1
ATOM 5952 C C . LYS A 1 801 ? 3.967 8.295 -7.249 1.00 81.69 801 LYS A C 1
ATOM 5954 O O . LYS A 1 801 ? 5.056 8.444 -6.690 1.00 81.69 801 LYS A O 1
ATOM 5959 N N . LEU A 1 802 ? 2.855 8.031 -6.562 1.00 82.44 802 LEU A N 1
ATOM 5960 C CA . LEU A 1 802 ? 2.864 7.834 -5.109 1.00 82.44 802 LEU A CA 1
ATOM 5961 C C . LEU A 1 802 ? 3.562 6.518 -4.732 1.00 82.44 802 LEU A C 1
ATOM 5963 O O . LEU A 1 802 ? 4.410 6.517 -3.836 1.00 82.44 802 LEU A O 1
ATOM 5967 N N . LEU A 1 803 ? 3.280 5.429 -5.452 1.00 81.19 803 LEU A N 1
ATOM 5968 C CA . LEU A 1 803 ? 3.956 4.140 -5.265 1.00 81.19 803 LEU A CA 1
ATOM 5969 C C . LEU A 1 803 ? 5.468 4.266 -5.503 1.00 81.19 803 LEU A C 1
ATOM 5971 O O . LEU A 1 803 ? 6.267 3.857 -4.660 1.00 81.19 803 LEU A O 1
ATOM 5975 N N . GLY A 1 804 ? 5.876 4.953 -6.575 1.00 72.88 804 GLY A N 1
ATOM 5976 C CA . GLY A 1 804 ? 7.279 5.256 -6.861 1.00 72.88 804 GLY A CA 1
ATOM 5977 C C . GLY A 1 804 ? 7.938 6.085 -5.753 1.00 72.88 804 GLY A C 1
ATOM 5978 O O . GLY A 1 804 ? 9.104 5.888 -5.427 1.00 72.88 804 GLY A O 1
ATOM 5979 N N . LYS A 1 805 ? 7.198 6.960 -5.065 1.00 69.31 805 LYS A N 1
ATOM 5980 C CA . LYS A 1 805 ? 7.706 7.704 -3.895 1.00 69.31 805 LYS A CA 1
ATOM 5981 C C . LYS A 1 805 ? 7.801 6.854 -2.615 1.00 69.31 805 LYS A C 1
ATOM 5983 O O . LYS A 1 805 ? 8.216 7.368 -1.574 1.00 69.31 805 LYS A O 1
ATOM 5988 N N . GLY A 1 806 ? 7.496 5.556 -2.688 1.00 70.00 806 GLY A N 1
ATOM 5989 C CA . GLY A 1 806 ? 7.593 4.597 -1.587 1.00 70.00 806 GLY A CA 1
ATOM 5990 C C . GLY A 1 806 ? 6.377 4.591 -0.663 1.00 70.00 806 GLY A C 1
ATOM 5991 O O . GLY A 1 806 ? 6.460 4.063 0.450 1.00 70.00 806 GLY A O 1
ATOM 5992 N N . TYR A 1 807 ? 5.266 5.201 -1.085 1.00 82.00 807 TYR A N 1
ATOM 5993 C CA . TYR A 1 807 ? 3.992 5.042 -0.398 1.00 82.00 807 TYR A CA 1
ATOM 5994 C C . TYR A 1 807 ? 3.393 3.679 -0.743 1.00 82.00 807 TYR A C 1
ATOM 5996 O O . TYR A 1 807 ? 3.508 3.205 -1.864 1.00 82.00 807 TYR A O 1
ATOM 6004 N N . ASP A 1 808 ? 2.742 3.055 0.230 1.00 86.38 808 ASP A N 1
ATOM 6005 C CA . ASP A 1 808 ? 2.141 1.731 0.084 1.00 86.38 808 ASP A CA 1
ATOM 6006 C C . ASP A 1 808 ? 0.719 1.784 0.641 1.00 86.38 808 ASP A C 1
ATOM 6008 O O . ASP A 1 808 ? 0.531 2.003 1.851 1.00 86.38 808 ASP A O 1
ATOM 6012 N N . PHE A 1 809 ? -0.246 1.671 -0.273 1.00 96.06 809 PHE A N 1
ATOM 6013 C CA . PHE A 1 809 ? -1.671 1.901 -0.060 1.00 96.06 809 PHE A CA 1
ATOM 6014 C C . PHE A 1 809 ? -2.533 1.062 -1.024 1.00 96.06 809 PHE A C 1
ATOM 6016 O O . PHE A 1 809 ? -2.016 0.462 -1.967 1.00 96.06 809 PHE A O 1
ATOM 6023 N N . VAL A 1 810 ? -3.842 1.031 -0.759 1.00 97.88 810 VAL A N 1
ATOM 6024 C CA . VAL A 1 810 ? -4.898 0.408 -1.579 1.00 97.88 810 VAL A CA 1
ATOM 6025 C C . VAL A 1 810 ? -5.946 1.460 -1.936 1.00 97.88 810 VAL A C 1
ATOM 6027 O O . VAL A 1 810 ? -6.283 2.305 -1.100 1.00 97.88 810 VAL A O 1
ATOM 6030 N N . VAL A 1 811 ? -6.474 1.390 -3.154 1.00 97.81 811 VAL A N 1
ATOM 6031 C CA . VAL A 1 811 ? -7.614 2.185 -3.620 1.00 97.81 811 VAL A CA 1
ATOM 6032 C C . VAL A 1 811 ? -8.850 1.294 -3.638 1.00 97.81 811 VAL A C 1
ATOM 6034 O O . VAL A 1 811 ? -8.833 0.211 -4.213 1.00 97.81 811 VAL A O 1
ATOM 6037 N N . VAL A 1 812 ? -9.925 1.748 -3.000 1.00 97.56 812 VAL A N 1
ATOM 6038 C CA . VAL A 1 812 ? -11.227 1.076 -3.039 1.00 97.56 812 VAL A CA 1
ATOM 6039 C C . VAL A 1 812 ? -12.232 2.036 -3.649 1.00 97.56 812 VAL A C 1
ATOM 6041 O O . VAL A 1 812 ? -12.456 3.122 -3.114 1.00 97.56 812 VAL A O 1
ATOM 6044 N N . GLN A 1 813 ? -12.823 1.633 -4.764 1.00 93.19 813 GLN A N 1
ATOM 6045 C CA . GLN A 1 813 ? -13.658 2.465 -5.618 1.00 93.19 813 GLN A CA 1
ATOM 6046 C C . GLN A 1 813 ? -15.033 1.808 -5.791 1.00 93.19 813 GLN A C 1
ATOM 6048 O O . GLN A 1 813 ? -15.133 0.617 -6.068 1.00 93.19 813 GLN A O 1
ATOM 6053 N N . SER A 1 814 ? -16.118 2.563 -5.623 1.00 88.56 814 SER A N 1
ATOM 6054 C CA . SER A 1 814 ? -17.468 2.071 -5.937 1.00 88.56 814 SER A CA 1
ATOM 6055 C C . SER A 1 814 ? -17.638 1.837 -7.444 1.00 88.56 814 SER A C 1
ATOM 6057 O O . SER A 1 814 ? -17.181 2.671 -8.224 1.00 88.56 814 SER A O 1
ATOM 6059 N N . ALA A 1 815 ? -18.332 0.765 -7.848 1.00 81.06 815 ALA A N 1
ATOM 6060 C CA . ALA A 1 815 ? -18.510 0.381 -9.258 1.00 81.06 815 ALA A CA 1
ATOM 6061 C C . ALA A 1 815 ? -19.390 1.338 -10.091 1.00 81.06 815 ALA A C 1
ATOM 6063 O O . ALA A 1 815 ? -19.343 1.305 -11.319 1.00 81.06 815 ALA A O 1
ATOM 6064 N N . GLY A 1 816 ? -20.182 2.195 -9.441 1.00 77.19 816 GLY A N 1
ATOM 6065 C CA . GLY A 1 816 ? -21.141 3.096 -10.090 1.00 77.19 816 GLY A CA 1
ATOM 6066 C C . GLY A 1 816 ? -22.583 2.593 -10.013 1.00 77.19 816 GLY A C 1
ATOM 6067 O O . GLY A 1 816 ? -22.829 1.419 -9.720 1.00 77.19 816 GLY A O 1
ATOM 6068 N N . ASN A 1 817 ? -23.542 3.504 -10.209 1.00 73.56 817 ASN A N 1
ATOM 6069 C CA . ASN A 1 817 ? -24.974 3.201 -10.148 1.00 73.56 817 ASN A CA 1
ATOM 6070 C C . ASN A 1 817 ? -25.656 3.519 -11.494 1.00 73.56 817 ASN A C 1
ATOM 6072 O O . ASN A 1 817 ? -25.623 4.669 -11.928 1.00 73.56 817 ASN A O 1
ATOM 6076 N N . GLY A 1 818 ? -26.284 2.525 -12.128 1.00 64.12 818 GLY A N 1
ATOM 6077 C CA . GLY A 1 818 ? -27.073 2.662 -13.359 1.00 64.12 818 GLY A CA 1
ATOM 6078 C C . GLY A 1 818 ? -28.589 2.556 -13.130 1.00 64.12 818 GLY A C 1
ATOM 6079 O O . GLY A 1 818 ? -29.055 2.132 -12.069 1.00 64.12 818 GLY A O 1
ATOM 6080 N N . ASN A 1 819 ? -29.392 2.927 -14.134 1.00 56.06 819 ASN A N 1
ATOM 6081 C CA . ASN A 1 819 ? -30.848 2.724 -14.113 1.00 56.06 819 ASN A CA 1
ATOM 6082 C C . ASN A 1 819 ? -31.247 1.262 -14.442 1.00 56.06 819 ASN A C 1
ATOM 6084 O O . ASN A 1 819 ? -30.412 0.426 -14.770 1.00 56.06 819 ASN A O 1
ATOM 6088 N N . SER A 1 820 ? -32.540 0.913 -14.367 1.00 47.84 820 SER A N 1
ATOM 6089 C CA . SER A 1 820 ? -33.027 -0.473 -14.563 1.00 47.84 820 SER A CA 1
ATOM 6090 C C . SER A 1 820 ? -32.749 -1.080 -15.949 1.00 47.84 820 SER A C 1
ATOM 6092 O O . SER A 1 820 ? -32.899 -2.287 -16.117 1.00 47.84 820 SER A O 1
ATOM 6094 N N . SER A 1 821 ? -32.360 -0.258 -16.925 1.00 46.28 821 SER A N 1
ATOM 6095 C CA . SER A 1 821 ? -31.943 -0.646 -18.283 1.00 46.28 821 SER A CA 1
ATOM 6096 C C . SER A 1 821 ? -30.419 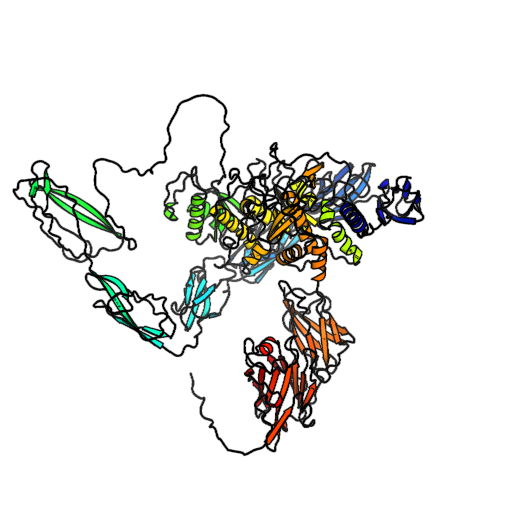-0.833 -18.408 1.00 46.28 821 SER A C 1
ATOM 6098 O O . SER A 1 821 ? -29.943 -1.224 -19.466 1.00 46.28 821 SER A O 1
ATOM 6100 N N . GLN A 1 822 ? -29.669 -0.563 -17.333 1.00 48.88 822 GLN A N 1
ATOM 6101 C CA . GLN A 1 822 ? -28.203 -0.503 -17.250 1.00 48.88 822 GLN A CA 1
ATOM 6102 C C . GLN A 1 822 ? -27.623 -1.500 -16.221 1.00 48.88 822 GLN A C 1
ATOM 6104 O O . GLN A 1 822 ? -26.498 -1.349 -15.749 1.00 48.88 822 GLN A O 1
ATOM 6109 N N . ILE A 1 823 ? -28.389 -2.525 -15.838 1.00 47.28 823 ILE A N 1
ATOM 6110 C CA . ILE A 1 823 ? -27.934 -3.558 -14.893 1.00 47.28 823 ILE A CA 1
ATOM 6111 C C . ILE A 1 823 ? -26.816 -4.380 -15.543 1.00 47.28 823 ILE A C 1
ATOM 6113 O O . ILE A 1 823 ? -27.056 -5.026 -16.562 1.00 47.28 823 ILE A O 1
ATOM 6117 N N . GLY A 1 824 ? -25.628 -4.396 -14.930 1.00 49.31 824 GLY A N 1
ATOM 6118 C CA . GLY A 1 824 ? -24.457 -5.105 -15.463 1.00 49.31 824 GLY A CA 1
ATOM 6119 C C . GLY A 1 824 ? -23.713 -4.353 -16.570 1.00 49.31 824 GLY A C 1
ATOM 6120 O O . GLY A 1 824 ? -23.120 -4.989 -17.436 1.00 49.31 824 GLY A O 1
ATOM 6121 N N . ILE A 1 825 ? -23.783 -3.016 -16.581 1.00 56.03 825 ILE A N 1
ATOM 6122 C CA . ILE A 1 825 ? -22.889 -2.194 -17.403 1.00 56.03 825 ILE A CA 1
ATOM 6123 C C . ILE A 1 825 ? -21.469 -2.230 -16.833 1.00 56.03 825 ILE A C 1
ATOM 6125 O O . ILE A 1 825 ? -21.281 -2.173 -15.614 1.00 56.03 825 ILE A O 1
ATOM 6129 N N . ASP A 1 826 ? -20.504 -2.263 -17.755 1.00 68.88 826 ASP A N 1
ATOM 6130 C CA . ASP A 1 826 ? -19.070 -2.177 -17.503 1.00 68.88 826 ASP A CA 1
ATOM 6131 C C . ASP A 1 826 ? -18.739 -1.037 -16.529 1.00 68.88 826 ASP A C 1
ATOM 6133 O O . ASP A 1 826 ? -19.045 0.138 -16.788 1.00 68.88 826 ASP A O 1
ATOM 6137 N N . TYR A 1 827 ? -18.108 -1.386 -15.404 1.00 70.75 827 TYR A N 1
ATOM 6138 C CA . TYR A 1 827 ? -17.739 -0.433 -14.360 1.00 70.75 827 TYR A CA 1
ATOM 6139 C C . TYR A 1 827 ? -16.754 0.634 -14.851 1.00 70.75 827 TYR A C 1
ATOM 6141 O O . TYR A 1 827 ? -16.664 1.695 -14.224 1.00 70.75 827 TYR A O 1
ATOM 6149 N N . THR A 1 828 ? -16.051 0.413 -15.970 1.00 73.44 828 THR A N 1
ATOM 6150 C CA . THR A 1 828 ? -15.157 1.410 -16.587 1.00 73.44 828 THR A CA 1
ATOM 6151 C C . THR A 1 828 ? -15.884 2.725 -16.898 1.00 73.44 828 THR A C 1
ATOM 6153 O O . THR A 1 828 ? -15.279 3.797 -16.855 1.00 73.44 828 THR A O 1
ATOM 6156 N N . ASN A 1 829 ? -17.211 2.683 -17.071 1.00 69.75 829 ASN A N 1
ATOM 6157 C CA . ASN A 1 829 ? -18.057 3.860 -17.279 1.00 69.75 829 ASN A CA 1
ATOM 6158 C C . ASN A 1 829 ? -18.206 4.772 -16.048 1.00 69.75 829 ASN A C 1
ATOM 6160 O O . ASN A 1 829 ? -18.638 5.914 -16.196 1.00 69.75 829 ASN A O 1
ATOM 6164 N N . ASN A 1 830 ? -17.858 4.322 -14.838 1.00 72.31 830 ASN A N 1
ATOM 6165 C CA . ASN A 1 830 ? -17.947 5.154 -13.631 1.00 72.31 830 ASN A CA 1
ATOM 6166 C C . ASN A 1 830 ? -16.828 6.215 -13.560 1.00 72.31 830 ASN A C 1
ATOM 6168 O O . ASN A 1 830 ? -16.975 7.222 -12.867 1.00 72.31 830 ASN A O 1
ATOM 6172 N N . GLY A 1 831 ? -15.737 6.018 -14.308 1.00 68.12 831 GLY A N 1
ATOM 6173 C CA . GLY A 1 831 ? -14.592 6.926 -14.350 1.00 68.12 831 GLY A CA 1
ATOM 6174 C C . GLY A 1 831 ? -13.810 7.050 -13.039 1.00 68.12 831 GLY A C 1
ATOM 6175 O O . GLY A 1 831 ? -14.176 6.468 -12.020 1.00 68.12 831 GLY A O 1
ATOM 6176 N N . VAL A 1 832 ? -12.701 7.793 -13.064 1.00 79.38 832 VAL A N 1
ATOM 6177 C CA . VAL A 1 832 ? -11.643 7.854 -12.028 1.00 79.38 832 VAL A CA 1
ATOM 6178 C C . VAL A 1 832 ? -10.724 6.622 -12.052 1.00 79.38 832 VAL A C 1
ATOM 6180 O O . VAL A 1 832 ? -9.937 6.477 -12.983 1.00 79.38 832 VAL A O 1
ATOM 6183 N N . PHE A 1 833 ? -10.775 5.734 -11.052 1.00 88.31 833 PHE A N 1
ATOM 6184 C CA . PHE A 1 833 ? -9.899 4.555 -10.981 1.00 88.31 833 PHE A CA 1
ATOM 6185 C C . PHE A 1 833 ? -10.491 3.341 -11.698 1.00 88.31 833 PHE A C 1
ATOM 6187 O O . PHE A 1 833 ? -9.739 2.473 -12.123 1.00 88.31 833 PHE A O 1
ATOM 6194 N N . CYS A 1 834 ? -11.815 3.307 -11.891 1.00 84.81 834 CYS A N 1
ATOM 6195 C CA . CYS A 1 834 ? -12.501 2.246 -12.634 1.00 84.81 834 CYS A CA 1
ATOM 6196 C C . CYS A 1 834 ? -12.085 2.171 -14.110 1.00 84.81 834 CYS A C 1
ATOM 6198 O O . CYS A 1 834 ? -12.218 1.120 -14.721 1.00 84.81 834 CYS A O 1
ATOM 6200 N N . ALA A 1 835 ? -11.613 3.281 -14.685 1.00 82.50 835 ALA A N 1
ATOM 6201 C CA . ALA A 1 835 ? -11.206 3.354 -16.086 1.00 82.50 835 ALA A CA 1
ATOM 6202 C C . ALA A 1 835 ? -9.845 2.684 -16.358 1.00 82.50 835 ALA A C 1
ATOM 6204 O O . ALA A 1 835 ? -9.485 2.491 -17.516 1.00 82.50 835 ALA A O 1
ATOM 6205 N N . ILE A 1 836 ? -9.081 2.343 -15.312 1.00 87.62 836 ILE A N 1
ATOM 6206 C CA . ILE A 1 836 ? -7.756 1.726 -15.437 1.00 87.62 836 ILE A CA 1
ATOM 6207 C C . ILE A 1 836 ? -7.904 0.287 -15.945 1.00 87.62 836 ILE A C 1
ATOM 6209 O O . ILE A 1 836 ? -8.617 -0.514 -15.349 1.00 87.62 836 ILE A O 1
ATOM 6213 N N . ASN A 1 837 ? -7.189 -0.054 -17.014 1.00 85.19 837 ASN A N 1
ATOM 6214 C CA . ASN A 1 837 ? -7.121 -1.405 -17.570 1.00 85.19 837 ASN A CA 1
ATOM 6215 C C . ASN A 1 837 ? -5.713 -1.725 -18.105 1.00 85.19 837 ASN A C 1
ATOM 6217 O O . ASN A 1 837 ? -4.809 -0.887 -18.081 1.00 85.19 837 ASN A O 1
ATOM 6221 N N . SER A 1 838 ? -5.508 -2.945 -18.594 1.00 83.00 838 SER A N 1
ATOM 6222 C CA . SER A 1 838 ? -4.216 -3.414 -19.101 1.00 83.00 838 SER A CA 1
ATOM 6223 C C . SER A 1 838 ? -3.710 -2.641 -20.336 1.00 83.00 838 SER A C 1
ATOM 6225 O O . SER A 1 838 ? -2.508 -2.594 -20.592 1.00 83.00 838 SER A O 1
ATOM 6227 N N . ALA A 1 839 ? -4.592 -1.986 -21.092 1.00 80.31 839 ALA A N 1
ATOM 6228 C CA . ALA A 1 839 ? -4.217 -1.215 -22.275 1.00 80.31 839 ALA A CA 1
ATOM 6229 C C . ALA A 1 839 ? -3.830 0.238 -21.949 1.00 80.31 839 ALA A C 1
ATOM 6231 O O . ALA A 1 839 ? -2.975 0.811 -22.622 1.00 80.31 839 ALA A O 1
ATOM 6232 N N . ASN A 1 840 ? -4.450 0.840 -20.929 1.00 79.06 840 ASN A N 1
ATOM 6233 C CA . ASN A 1 840 ? -4.282 2.260 -20.604 1.00 79.06 840 ASN A CA 1
ATOM 6234 C C . ASN A 1 840 ? -3.557 2.531 -19.279 1.00 79.06 840 ASN A C 1
ATOM 6236 O O . ASN A 1 840 ? -3.183 3.677 -19.013 1.00 79.06 840 ASN A O 1
ATOM 6240 N N . CYS A 1 841 ? -3.349 1.508 -18.443 1.00 81.06 841 CYS A N 1
ATOM 6241 C CA . CYS A 1 841 ? -2.633 1.687 -17.194 1.00 81.06 841 CYS A CA 1
ATOM 6242 C C . CYS A 1 841 ? -1.207 2.114 -17.509 1.00 81.06 841 CYS A C 1
ATOM 6244 O O . CYS A 1 841 ? -0.508 1.515 -18.329 1.00 81.06 841 CYS A O 1
ATOM 6246 N N . PHE A 1 842 ? -0.782 3.163 -16.820 1.00 70.62 842 PHE A N 1
ATOM 6247 C CA . PHE A 1 842 ? 0.542 3.727 -16.924 1.00 70.62 842 PHE A CA 1
ATOM 6248 C C . PHE A 1 842 ? 1.598 2.625 -16.779 1.00 70.62 842 PHE A C 1
ATOM 6250 O O . PHE A 1 842 ? 1.853 2.124 -15.684 1.00 70.62 842 PHE A O 1
ATOM 6257 N N . SER A 1 843 ? 2.216 2.248 -17.899 1.00 55.50 843 SER A N 1
ATOM 6258 C CA . SER A 1 843 ? 3.373 1.365 -17.914 1.00 55.50 843 SER A CA 1
ATOM 6259 C C . SER A 1 843 ? 4.626 2.233 -17.921 1.00 55.50 843 SER A C 1
ATOM 6261 O O . SER A 1 843 ? 4.853 3.062 -18.806 1.00 55.50 843 SER A O 1
ATOM 6263 N N . GLN A 1 844 ? 5.467 2.075 -16.904 1.00 48.78 844 GLN A N 1
ATOM 6264 C CA . GLN A 1 844 ? 6.743 2.774 -16.852 1.00 48.78 844 GLN A CA 1
ATOM 6265 C C . GLN A 1 844 ? 7.798 1.998 -17.660 1.00 48.78 844 GLN A C 1
ATOM 6267 O O . GLN A 1 844 ? 8.829 1.612 -17.124 1.00 48.78 844 GLN A O 1
ATOM 6272 N N . ASN A 1 845 ? 7.559 1.772 -18.958 1.00 38.62 845 ASN A N 1
ATOM 6273 C CA . ASN A 1 845 ? 8.573 1.200 -19.861 1.00 38.62 845 ASN A CA 1
ATOM 6274 C C . ASN A 1 845 ? 9.417 2.255 -20.592 1.00 38.62 845 ASN A C 1
ATOM 6276 O O . ASN A 1 845 ? 10.225 1.921 -21.452 1.00 38.62 845 ASN A O 1
ATOM 6280 N N . ASN A 1 846 ? 9.312 3.526 -20.190 1.00 32.59 846 ASN A N 1
ATOM 6281 C CA . ASN A 1 846 ? 10.142 4.614 -20.705 1.00 32.59 846 ASN A CA 1
ATOM 6282 C C . ASN A 1 846 ? 10.702 5.515 -19.590 1.00 32.59 846 ASN A C 1
ATOM 6284 O O . ASN A 1 846 ? 10.451 6.709 -19.555 1.00 32.59 846 ASN A O 1
ATOM 6288 N N . GLY A 1 847 ? 11.539 4.937 -18.721 1.00 36.28 847 GLY A N 1
ATOM 6289 C CA . GLY A 1 847 ? 12.592 5.656 -17.995 1.00 36.28 847 GLY A CA 1
ATOM 6290 C C . GLY A 1 847 ? 12.180 6.623 -16.867 1.00 36.28 847 GLY A C 1
ATOM 6291 O O . GLY A 1 847 ? 11.115 7.211 -16.843 1.00 36.28 847 GLY A O 1
ATOM 6292 N N . ILE A 1 848 ? 13.149 6.863 -15.971 1.00 33.12 848 ILE A N 1
ATOM 6293 C CA . ILE A 1 848 ? 13.248 8.089 -15.154 1.00 33.12 848 ILE A CA 1
ATOM 6294 C C . ILE A 1 848 ? 12.379 8.117 -13.853 1.00 33.12 848 ILE A C 1
ATOM 6296 O O . ILE A 1 848 ? 11.509 8.944 -13.680 1.00 33.12 848 ILE A O 1
ATOM 6300 N N . PHE A 1 849 ? 12.739 7.274 -12.860 1.00 28.00 849 PHE A N 1
ATOM 6301 C CA . PHE A 1 849 ? 12.694 7.484 -11.377 1.00 28.00 849 PHE A CA 1
ATOM 6302 C C . PHE A 1 849 ? 11.803 6.573 -10.502 1.00 28.00 849 PHE A C 1
ATOM 6304 O O . PHE A 1 849 ? 10.595 6.490 -10.657 1.00 28.00 849 PHE A O 1
ATOM 6311 N N . HIS A 1 850 ? 12.491 6.050 -9.468 1.00 32.34 850 HIS A N 1
ATOM 6312 C CA . HIS A 1 850 ? 12.089 5.190 -8.344 1.00 32.34 850 HIS A CA 1
ATOM 6313 C C . HIS A 1 850 ? 11.532 3.809 -8.720 1.00 32.34 850 HIS A C 1
ATOM 6315 O O . HIS A 1 850 ? 11.045 3.644 -9.823 1.00 32.34 850 HIS A O 1
ATOM 6321 N N . SER A 1 851 ? 11.778 2.806 -7.858 1.00 35.66 851 SER A N 1
ATOM 6322 C CA . SER A 1 851 ? 11.534 1.359 -8.064 1.00 35.66 851 SER A CA 1
ATOM 6323 C C . SER A 1 851 ? 10.446 1.101 -9.097 1.00 35.66 851 SER A C 1
ATOM 6325 O O . SER A 1 851 ? 9.323 1.511 -8.829 1.00 35.66 851 SER A O 1
ATOM 6327 N N . ALA A 1 852 ? 10.799 0.514 -10.250 1.00 50.66 852 ALA A N 1
ATOM 6328 C CA . ALA A 1 852 ? 9.883 0.333 -11.374 1.00 50.66 852 ALA A CA 1
ATOM 6329 C C . ALA A 1 852 ? 8.536 -0.176 -10.851 1.00 50.66 852 ALA A C 1
ATOM 6331 O O . ALA A 1 852 ? 8.452 -1.306 -10.380 1.00 50.66 852 ALA A O 1
ATOM 6332 N N . VAL A 1 853 ? 7.536 0.707 -10.836 1.00 63.69 853 VAL A N 1
ATOM 6333 C CA . VAL A 1 853 ? 6.176 0.345 -10.455 1.00 63.69 853 VAL A CA 1
ATOM 6334 C C . VAL A 1 853 ? 5.609 -0.309 -11.697 1.00 63.69 853 VAL A C 1
ATOM 6336 O O . VAL A 1 853 ? 5.435 0.357 -12.722 1.00 63.69 853 VAL A O 1
ATOM 6339 N N . SER A 1 854 ? 5.432 -1.622 -11.640 1.00 73.94 854 SER A N 1
ATOM 6340 C CA . SER A 1 854 ? 4.830 -2.356 -12.741 1.00 73.94 854 SER A CA 1
ATOM 6341 C C . SER A 1 854 ? 3.352 -1.990 -12.875 1.00 73.94 854 SER A C 1
ATOM 6343 O O . SER A 1 854 ? 2.724 -1.446 -11.967 1.00 73.94 854 SER A O 1
ATOM 6345 N N . GLN A 1 855 ? 2.780 -2.305 -14.029 1.00 78.81 855 GLN A N 1
ATOM 6346 C CA . GLN A 1 855 ? 1.344 -2.190 -14.245 1.00 78.81 855 GLN A CA 1
ATOM 6347 C C . GLN A 1 855 ? 0.549 -3.011 -13.217 1.00 78.81 855 GLN A C 1
ATOM 6349 O O . GLN A 1 855 ? -0.404 -2.502 -12.630 1.00 78.81 855 GLN A O 1
ATOM 6354 N N . ASN A 1 856 ? 1.015 -4.228 -12.923 1.00 78.94 856 ASN A N 1
ATOM 6355 C CA . ASN A 1 856 ? 0.429 -5.093 -11.901 1.00 78.94 856 ASN A CA 1
ATOM 6356 C C . ASN A 1 856 ? 0.536 -4.460 -10.506 1.00 78.94 856 ASN A C 1
ATOM 6358 O O . ASN A 1 856 ? -0.451 -4.419 -9.782 1.00 78.94 856 ASN A O 1
ATOM 6362 N N . ASP A 1 857 ? 1.666 -3.819 -10.167 1.00 77.06 857 ASP A N 1
ATOM 6363 C CA . ASP A 1 857 ? 1.800 -3.097 -8.891 1.00 77.06 857 ASP A CA 1
ATOM 6364 C C . ASP A 1 857 ? 0.733 -2.010 -8.697 1.00 77.06 857 ASP A C 1
ATOM 6366 O O . ASP A 1 857 ? 0.458 -1.652 -7.554 1.00 77.06 857 ASP A O 1
ATOM 6370 N N . ILE A 1 858 ? 0.159 -1.455 -9.771 1.00 86.12 858 ILE A N 1
ATOM 6371 C CA . ILE A 1 858 ? -0.941 -0.484 -9.710 1.00 86.12 858 ILE A CA 1
ATOM 6372 C C . ILE A 1 858 ? -2.287 -1.212 -9.669 1.00 86.12 858 ILE A C 1
ATOM 6374 O O . ILE A 1 858 ? -3.083 -0.960 -8.762 1.00 86.12 858 ILE A O 1
ATOM 6378 N N . MET A 1 859 ? -2.541 -2.096 -10.636 1.00 86.94 859 MET A N 1
ATOM 6379 C CA . MET A 1 859 ? -3.841 -2.749 -10.833 1.00 86.94 859 MET A CA 1
ATOM 6380 C C . MET A 1 859 ? -4.213 -3.678 -9.670 1.00 86.94 859 MET A C 1
ATOM 6382 O O . MET A 1 859 ? -5.348 -3.632 -9.190 1.00 86.94 859 MET A O 1
ATOM 6386 N N . ASP A 1 860 ? -3.241 -4.404 -9.110 1.00 86.69 860 ASP A N 1
ATOM 6387 C CA . ASP A 1 860 ? -3.434 -5.328 -7.981 1.00 86.69 860 ASP A CA 1
ATOM 6388 C C . ASP A 1 860 ? -3.802 -4.601 -6.672 1.00 86.69 860 ASP A C 1
ATOM 6390 O O . ASP A 1 860 ? -4.164 -5.214 -5.671 1.00 86.69 860 ASP A O 1
ATOM 6394 N N . ARG A 1 861 ? -3.725 -3.263 -6.649 1.00 93.50 861 ARG A N 1
ATOM 6395 C CA . ARG A 1 861 ? -4.049 -2.419 -5.483 1.00 93.50 861 ARG A CA 1
ATOM 6396 C C . ARG A 1 861 ? -5.397 -1.723 -5.593 1.00 93.50 861 ARG A C 1
ATOM 6398 O O . ARG A 1 861 ? -5.720 -0.924 -4.708 1.00 93.50 861 ARG A O 1
ATOM 6405 N N . ILE A 1 862 ? -6.152 -1.974 -6.660 1.00 94.50 862 ILE A N 1
ATOM 6406 C CA . ILE A 1 862 ? -7.448 -1.345 -6.905 1.00 94.50 862 ILE A CA 1
ATOM 6407 C C . ILE A 1 862 ? -8.543 -2.390 -6.730 1.00 94.50 862 ILE A C 1
ATOM 6409 O O . ILE A 1 862 ? -8.541 -3.412 -7.408 1.00 94.50 862 ILE A O 1
ATOM 6413 N N . LEU A 1 863 ? -9.482 -2.106 -5.828 1.00 93.19 863 LEU A N 1
ATOM 6414 C CA . LEU A 1 863 ? -10.701 -2.884 -5.630 1.00 93.19 863 LEU A CA 1
ATOM 6415 C C . LEU A 1 863 ? -11.911 -2.085 -6.105 1.00 93.19 863 LEU A C 1
ATOM 6417 O O . LEU A 1 863 ? -12.219 -1.033 -5.538 1.00 93.19 863 LEU A O 1
ATOM 6421 N N . VAL A 1 864 ? -12.615 -2.613 -7.101 1.00 91.00 864 VAL A N 1
ATOM 6422 C CA . VAL A 1 864 ? -13.905 -2.101 -7.567 1.00 91.00 864 VAL A CA 1
ATOM 6423 C C . VAL A 1 864 ? -15.025 -2.826 -6.825 1.00 91.00 864 VAL A C 1
ATOM 6425 O O . VAL A 1 864 ? -15.014 -4.052 -6.713 1.00 91.00 864 VAL A O 1
ATOM 6428 N N . VAL A 1 865 ? -15.970 -2.066 -6.264 1.00 91.00 865 VAL A N 1
ATOM 6429 C CA . VAL A 1 865 ? -16.961 -2.603 -5.325 1.00 91.00 865 VAL A CA 1
ATOM 6430 C C . VAL A 1 865 ? -18.390 -2.466 -5.827 1.00 91.00 865 VAL A C 1
ATOM 6432 O O . VAL A 1 865 ? -18.940 -1.361 -5.898 1.00 91.00 865 VAL A O 1
ATOM 6435 N N . SER A 1 866 ? -19.006 -3.618 -6.071 1.00 87.31 866 SER A N 1
ATOM 6436 C CA . SER A 1 866 ? -20.401 -3.774 -6.481 1.00 87.31 866 SER A CA 1
ATOM 6437 C C . SER A 1 866 ? -21.330 -3.946 -5.269 1.00 87.31 866 SER A C 1
ATOM 6439 O O . SER A 1 866 ? -20.918 -4.370 -4.182 1.00 87.31 866 SER A O 1
ATOM 6441 N N . ALA A 1 867 ? -22.604 -3.580 -5.426 1.00 86.00 867 ALA A N 1
ATOM 6442 C CA . ALA A 1 867 ? -23.588 -3.543 -4.345 1.00 86.00 867 ALA A CA 1
ATOM 6443 C C . ALA A 1 867 ? -24.507 -4.766 -4.346 1.00 86.00 867 ALA A C 1
ATOM 6445 O O . ALA A 1 867 ? -25.060 -5.158 -5.372 1.00 86.00 867 ALA A O 1
ATOM 6446 N N . THR A 1 868 ? -24.745 -5.308 -3.152 1.00 86.88 868 THR A N 1
ATOM 6447 C CA . THR A 1 868 ? -25.713 -6.387 -2.914 1.00 86.88 868 THR A CA 1
ATOM 6448 C C . THR A 1 868 ? -26.812 -5.980 -1.940 1.00 86.88 868 THR A C 1
ATOM 6450 O O . THR A 1 868 ? -26.646 -5.068 -1.120 1.00 86.88 868 THR A O 1
ATOM 6453 N N . ASP A 1 869 ? -27.951 -6.658 -2.038 1.00 85.06 869 ASP A N 1
ATOM 6454 C CA . ASP A 1 869 ? -29.035 -6.570 -1.069 1.00 85.06 869 ASP A CA 1
ATOM 6455 C C . ASP A 1 869 ? -28.854 -7.549 0.108 1.00 85.06 869 ASP A C 1
ATOM 6457 O O . ASP A 1 869 ? -27.825 -8.208 0.271 1.00 85.06 869 ASP A O 1
ATOM 6461 N N . ARG A 1 870 ? -29.858 -7.623 0.989 1.00 85.88 870 ARG A N 1
ATOM 6462 C CA . ARG A 1 870 ? -29.821 -8.496 2.174 1.00 85.88 870 ARG A CA 1
ATOM 6463 C C . ARG A 1 870 ? -29.892 -9.991 1.841 1.00 85.88 870 ARG A C 1
ATOM 6465 O O . ARG A 1 870 ? -29.501 -10.801 2.681 1.00 85.88 870 ARG A O 1
ATOM 6472 N N . ASP A 1 871 ? -30.371 -10.340 0.655 1.00 83.06 871 ASP A N 1
ATOM 6473 C CA . ASP A 1 871 ? -30.499 -11.715 0.178 1.00 83.06 871 ASP A CA 1
ATOM 6474 C C . ASP A 1 871 ? -29.302 -12.114 -0.710 1.00 83.06 871 ASP A C 1
ATOM 6476 O O . ASP A 1 871 ? -29.351 -13.130 -1.412 1.00 83.06 871 ASP A O 1
ATOM 6480 N N . ASN A 1 872 ? -28.209 -11.337 -0.638 1.00 84.56 872 ASN A N 1
ATOM 6481 C CA . ASN A 1 872 ? -26.965 -11.508 -1.390 1.00 84.56 872 ASN A CA 1
ATOM 6482 C C . ASN A 1 872 ? -27.161 -11.449 -2.917 1.00 84.56 872 ASN A C 1
ATOM 6484 O O . ASN A 1 872 ? -26.378 -12.040 -3.664 1.00 84.56 872 ASN A O 1
ATOM 6488 N N . GLN A 1 873 ? -28.202 -10.757 -3.389 1.00 82.75 873 GLN A N 1
ATOM 6489 C CA . GLN A 1 873 ? -28.402 -10.494 -4.814 1.00 82.75 873 GLN A CA 1
ATOM 6490 C C . GLN A 1 873 ? -27.701 -9.196 -5.195 1.00 82.75 873 GLN A C 1
ATOM 6492 O O . GLN A 1 873 ? -27.759 -8.227 -4.432 1.00 82.75 873 GLN A O 1
ATOM 6497 N N . LEU A 1 874 ? -27.075 -9.143 -6.374 1.00 79.56 874 LEU A N 1
ATOM 6498 C CA . LEU A 1 874 ? -26.634 -7.861 -6.931 1.00 79.56 874 LEU A CA 1
ATOM 6499 C C . LEU A 1 874 ? -27.837 -6.925 -7.081 1.00 79.56 874 LEU A C 1
ATOM 6501 O O . LEU A 1 874 ? -28.899 -7.317 -7.576 1.00 79.56 874 LEU A O 1
ATOM 6505 N N . THR A 1 875 ? -27.686 -5.681 -6.634 1.00 74.12 875 THR A N 1
ATOM 6506 C CA . THR A 1 875 ? -28.780 -4.712 -6.686 1.00 74.12 875 THR A CA 1
ATOM 6507 C C . THR A 1 875 ? -29.057 -4.286 -8.126 1.00 74.12 875 THR A C 1
ATOM 6509 O O . THR A 1 875 ? -28.156 -4.194 -8.956 1.00 74.12 875 THR A O 1
ATOM 6512 N N . ARG A 1 876 ? -30.316 -3.929 -8.420 1.00 70.44 876 ARG A N 1
ATOM 6513 C CA . ARG A 1 876 ? -30.774 -3.475 -9.754 1.00 70.44 876 ARG A CA 1
ATOM 6514 C C . ARG A 1 876 ? -30.122 -2.188 -10.281 1.00 70.44 876 ARG A C 1
ATOM 6516 O O . ARG A 1 876 ? -30.552 -1.680 -11.307 1.00 70.44 876 ARG A O 1
ATOM 6523 N N . PHE A 1 877 ? -29.234 -1.587 -9.508 1.00 71.44 877 PHE A N 1
ATOM 6524 C CA . PHE A 1 877 ? -28.535 -0.359 -9.856 1.00 71.44 877 PHE A CA 1
ATOM 6525 C C . PHE A 1 877 ? -27.024 -0.568 -9.882 1.00 71.44 877 PHE A C 1
ATOM 6527 O O . PHE A 1 877 ? -26.325 0.314 -10.349 1.00 71.44 877 PHE A O 1
ATOM 6534 N N . SER A 1 878 ? -26.499 -1.686 -9.364 1.00 75.25 878 SER A N 1
ATOM 6535 C CA . SER A 1 878 ? -25.055 -1.896 -9.346 1.00 75.25 878 SER A CA 1
ATOM 6536 C C . SER A 1 878 ? -24.557 -2.107 -10.769 1.00 75.25 878 SER A C 1
ATOM 6538 O O . SER A 1 878 ? -24.986 -3.045 -11.447 1.00 75.25 878 SER A O 1
ATOM 6540 N N . ASN A 1 879 ? -23.610 -1.274 -11.183 1.00 74.94 879 ASN A N 1
ATOM 6541 C CA . ASN A 1 879 ? -22.710 -1.642 -12.267 1.00 74.94 879 ASN A CA 1
ATOM 6542 C C . ASN A 1 879 ? -21.824 -2.815 -11.815 1.00 74.94 879 ASN A C 1
ATOM 6544 O O . ASN A 1 879 ? -21.747 -3.113 -10.615 1.00 74.94 879 ASN A O 1
ATOM 6548 N N . GLY A 1 880 ? -21.188 -3.476 -12.779 1.00 68.19 880 GLY A N 1
ATOM 6549 C CA . GLY A 1 880 ? -20.231 -4.552 -12.540 1.00 68.19 880 GLY A CA 1
ATOM 6550 C C . GLY A 1 880 ? -19.865 -5.302 -13.822 1.00 68.19 880 GLY A C 1
ATOM 6551 O O . GLY A 1 880 ? -20.616 -5.252 -14.795 1.00 68.19 880 GLY A O 1
ATOM 6552 N N . GLY A 1 881 ? -18.741 -6.021 -13.805 1.00 64.50 881 GLY A N 1
ATOM 6553 C CA . GLY A 1 881 ? -18.253 -6.828 -14.931 1.00 64.50 881 GLY A CA 1
ATOM 6554 C C . GLY A 1 881 ? -17.443 -6.093 -16.022 1.00 64.50 881 GLY A C 1
ATOM 6555 O O . GLY A 1 881 ? -17.505 -4.877 -16.149 1.00 64.50 881 GLY A O 1
ATOM 6556 N N . THR A 1 882 ? -16.688 -6.913 -16.781 1.00 58.03 882 THR A N 1
ATOM 6557 C CA . THR A 1 882 ? -15.842 -6.723 -17.998 1.00 58.03 882 THR A CA 1
ATOM 6558 C C . THR A 1 882 ? -14.503 -5.973 -17.954 1.00 58.03 882 THR A C 1
ATOM 6560 O O . THR A 1 882 ? -13.762 -6.100 -18.926 1.00 58.03 882 THR A O 1
ATOM 6563 N N . GLY A 1 883 ? -14.130 -5.264 -16.886 1.00 62.91 883 GLY A N 1
ATOM 6564 C CA . GLY A 1 883 ? -12.794 -4.642 -16.797 1.00 62.91 883 GLY A CA 1
ATOM 6565 C C . GLY A 1 883 ? -11.702 -5.535 -16.175 1.00 62.91 883 GLY A C 1
ATOM 6566 O O . GLY A 1 883 ? -11.997 -6.559 -15.559 1.00 62.91 883 GLY A O 1
ATOM 6567 N N . ASP A 1 884 ? -10.441 -5.094 -16.262 1.00 77.56 884 ASP A N 1
ATOM 6568 C CA . ASP A 1 884 ? -9.247 -5.856 -15.839 1.00 77.56 884 ASP A CA 1
ATOM 6569 C C . ASP A 1 884 ? -8.889 -5.747 -14.337 1.00 77.56 884 ASP A C 1
ATOM 6571 O O . ASP A 1 884 ? -7.899 -6.326 -13.889 1.00 77.56 884 ASP A O 1
ATOM 6575 N N . LEU A 1 885 ? -9.634 -4.965 -13.550 1.00 86.19 885 LEU A N 1
ATOM 6576 C CA . LEU A 1 885 ? -9.367 -4.720 -12.126 1.00 86.19 885 LEU A CA 1
ATOM 6577 C C . LEU A 1 885 ? -10.020 -5.761 -11.207 1.00 86.19 885 LEU A C 1
ATOM 6579 O O . LEU A 1 885 ? -10.973 -6.448 -11.575 1.00 86.19 885 LEU A O 1
ATOM 6583 N N . ASN A 1 886 ? -9.547 -5.818 -9.958 1.00 87.94 886 ASN A N 1
ATOM 6584 C CA . ASN A 1 886 ? -10.109 -6.697 -8.934 1.00 87.94 886 ASN A CA 1
ATOM 6585 C C . ASN A 1 886 ? -11.524 -6.247 -8.538 1.00 87.94 886 ASN A C 1
ATOM 65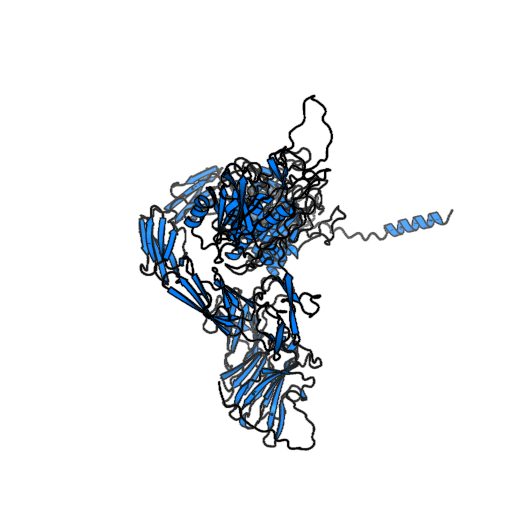87 O O . ASN A 1 886 ? -11.705 -5.155 -7.997 1.00 87.94 886 ASN A O 1
ATOM 6591 N N . GLU A 1 887 ? -12.521 -7.105 -8.756 1.00 86.94 887 GLU A N 1
ATOM 6592 C CA . GLU A 1 887 ? -13.929 -6.808 -8.472 1.00 86.94 887 GLU A CA 1
ATOM 6593 C C . GLU A 1 887 ? -14.476 -7.643 -7.304 1.00 86.94 887 GLU A C 1
ATOM 6595 O O . GLU A 1 887 ? -14.327 -8.865 -7.257 1.00 86.94 887 GLU A O 1
ATOM 6600 N N . ILE A 1 888 ? -15.152 -6.989 -6.358 1.00 89.81 888 ILE A N 1
ATOM 6601 C CA . ILE A 1 888 ? -15.741 -7.635 -5.179 1.00 89.81 888 ILE A CA 1
ATOM 6602 C C . ILE A 1 888 ? -17.111 -7.039 -4.849 1.00 89.81 888 ILE A C 1
ATOM 6604 O O . ILE A 1 888 ? -17.376 -5.864 -5.091 1.00 89.81 888 ILE A O 1
ATOM 6608 N N . ALA A 1 889 ? -17.991 -7.826 -4.233 1.00 90.69 889 ALA A N 1
ATOM 6609 C CA . ALA A 1 889 ? -19.296 -7.356 -3.785 1.00 90.69 889 ALA A CA 1
ATOM 6610 C C . ALA A 1 889 ? -19.323 -7.057 -2.278 1.00 90.69 889 ALA A C 1
ATOM 6612 O O . ALA A 1 889 ? -18.676 -7.724 -1.463 1.00 90.69 889 ALA A O 1
ATOM 6613 N N . ALA A 1 890 ? -20.145 -6.087 -1.876 1.00 93.56 890 ALA A N 1
ATOM 6614 C CA . ALA A 1 890 ? -20.496 -5.865 -0.475 1.00 93.56 890 ALA A CA 1
ATOM 6615 C C . ALA A 1 890 ? -21.951 -5.382 -0.321 1.00 93.56 890 ALA A C 1
ATOM 6617 O O . ALA A 1 890 ? -22.562 -4.929 -1.295 1.00 93.56 890 ALA A O 1
ATOM 6618 N N . PRO A 1 891 ? -22.547 -5.480 0.882 1.00 92.94 891 PRO A N 1
ATOM 6619 C CA . PRO A 1 891 ? -23.876 -4.939 1.140 1.00 92.94 891 PRO A CA 1
ATOM 6620 C C . PRO A 1 891 ? -23.966 -3.444 0.811 1.00 92.94 891 PRO A C 1
ATOM 6622 O O . PRO A 1 891 ? -23.251 -2.630 1.390 1.00 92.94 891 PRO A O 1
ATOM 6625 N N . GLY A 1 892 ? -24.871 -3.082 -0.095 1.00 89.12 892 GLY A N 1
ATOM 6626 C CA . GLY A 1 892 ? -25.038 -1.710 -0.578 1.00 89.12 892 GLY A CA 1
ATOM 6627 C C . GLY A 1 892 ? -26.478 -1.206 -0.574 1.00 89.12 892 GLY A C 1
ATOM 6628 O O . GLY A 1 892 ? -26.679 -0.018 -0.781 1.00 89.12 892 GLY A O 1
ATOM 6629 N N . ASP A 1 893 ? -27.482 -2.051 -0.317 1.00 85.38 893 ASP A N 1
ATOM 6630 C CA . ASP A 1 893 ? -28.890 -1.631 -0.247 1.00 85.38 893 ASP A CA 1
ATOM 6631 C C . ASP A 1 893 ? -29.372 -1.399 1.195 1.00 85.38 893 ASP A C 1
ATOM 6633 O O . ASP A 1 893 ? -29.203 -2.246 2.070 1.00 85.38 893 ASP A O 1
ATOM 6637 N N . ASN A 1 894 ? -30.031 -0.269 1.456 1.00 82.81 894 ASN A N 1
ATOM 6638 C CA . ASN A 1 894 ? -30.671 0.051 2.732 1.00 82.81 894 ASN A CA 1
ATOM 6639 C C . ASN A 1 894 ? -29.687 -0.011 3.921 1.00 82.81 894 ASN A C 1
ATOM 6641 O O . ASN A 1 894 ? -29.890 -0.701 4.934 1.00 82.81 894 ASN A O 1
ATOM 6645 N N . ILE A 1 895 ? -28.583 0.724 3.774 1.00 87.81 895 ILE A N 1
ATOM 6646 C CA . ILE A 1 895 ? -27.484 0.797 4.734 1.00 87.81 895 ILE A CA 1
ATOM 6647 C C . ILE A 1 895 ? -27.686 1.995 5.664 1.00 87.81 895 ILE A C 1
ATOM 6649 O O . ILE A 1 895 ? -27.596 3.154 5.261 1.00 87.81 895 ILE A O 1
ATOM 6653 N N . TYR A 1 896 ? -27.964 1.711 6.938 1.00 87.19 896 TYR A N 1
ATOM 6654 C CA . TYR A 1 896 ? -28.130 2.728 7.980 1.00 87.19 896 TYR A CA 1
ATOM 6655 C C . TYR A 1 896 ? -26.777 3.246 8.485 1.00 87.19 896 TYR A C 1
ATOM 6657 O O . TYR A 1 896 ? -26.024 2.470 9.080 1.00 87.19 896 TYR A O 1
ATOM 6665 N N . SER A 1 897 ? -26.492 4.540 8.317 1.00 91.62 897 SER A N 1
ATOM 6666 C CA . SER A 1 897 ? -25.262 5.184 8.812 1.00 91.62 897 SER A CA 1
ATOM 6667 C C . SER A 1 897 ? -25.465 6.675 9.127 1.00 91.62 897 SER A C 1
ATOM 6669 O O . SER A 1 897 ? -26.581 7.192 9.046 1.00 91.62 897 SER A O 1
ATOM 6671 N N . CYS A 1 898 ? -24.392 7.334 9.571 1.00 90.00 898 CYS A N 1
ATOM 6672 C CA . CYS A 1 898 ? -24.320 8.745 9.957 1.00 90.00 898 CYS A CA 1
ATOM 6673 C C . CYS A 1 898 ? -24.687 9.685 8.793 1.00 90.00 898 CYS A C 1
ATOM 6675 O O . CYS A 1 898 ? -24.415 9.385 7.646 1.00 90.00 898 CYS A O 1
ATOM 6677 N N . ILE A 1 899 ? -25.237 10.862 9.068 1.00 87.75 899 ILE A N 1
ATOM 6678 C CA . ILE A 1 899 ? -25.370 11.973 8.104 1.00 87.75 899 ILE A CA 1
ATOM 6679 C C . ILE A 1 899 ? -25.104 13.293 8.833 1.00 87.75 899 ILE A C 1
ATOM 6681 O O . ILE A 1 899 ? -25.042 13.307 10.070 1.00 87.75 899 ILE A O 1
ATOM 6685 N N . THR A 1 900 ? -24.959 14.416 8.117 1.00 83.94 900 THR A N 1
ATOM 6686 C CA . THR A 1 900 ? -24.806 15.702 8.812 1.00 83.94 900 THR A CA 1
ATOM 6687 C C . THR A 1 900 ? -26.052 16.051 9.644 1.00 83.94 900 THR A C 1
ATOM 6689 O O . THR A 1 900 ? -27.106 15.409 9.578 1.00 83.94 900 THR A O 1
ATOM 6692 N N . GLY A 1 901 ? -25.925 17.047 10.522 1.00 81.94 901 GLY A N 1
ATOM 6693 C CA . GLY A 1 901 ? -26.961 17.373 11.503 1.00 81.94 901 GLY A CA 1
ATOM 6694 C C . GLY A 1 901 ? -26.995 16.422 12.704 1.00 81.94 901 GLY A C 1
ATOM 6695 O O . GLY A 1 901 ? -27.932 16.479 13.497 1.00 81.94 901 GLY A O 1
ATOM 6696 N N . SER A 1 902 ? -25.952 15.606 12.905 1.00 84.38 902 SER A N 1
ATOM 6697 C CA . SER A 1 902 ? -25.852 14.609 13.986 1.00 84.38 902 SER A CA 1
ATOM 6698 C C . SER A 1 902 ? -26.964 13.554 13.934 1.00 84.38 902 SER A C 1
ATOM 6700 O O . SER A 1 902 ? -27.543 13.217 14.971 1.00 84.38 902 SER A O 1
ATOM 6702 N N . SER A 1 903 ? -27.302 13.094 12.729 1.00 85.44 903 SER A N 1
ATOM 6703 C CA . SER A 1 903 ? -28.439 12.210 12.468 1.00 85.44 903 SER A CA 1
ATOM 6704 C C . SER A 1 903 ? -28.010 10.964 11.690 1.00 85.44 903 SER A C 1
ATOM 6706 O O . SER A 1 903 ? -26.835 10.767 11.400 1.00 85.44 903 SER A O 1
ATOM 6708 N N . TYR A 1 904 ? -28.969 10.102 11.362 1.00 83.75 904 TYR A N 1
ATOM 6709 C CA . TYR A 1 904 ? -28.733 8.841 10.667 1.00 83.75 904 TYR A CA 1
ATOM 6710 C C . TYR A 1 904 ? -29.790 8.620 9.588 1.00 83.75 904 TYR A C 1
ATOM 6712 O O . TYR A 1 904 ? -30.935 9.065 9.734 1.00 83.75 904 TYR A O 1
ATOM 6720 N N . ARG A 1 905 ? -29.424 7.914 8.516 1.00 84.56 905 ARG A N 1
ATOM 6721 C CA . ARG A 1 905 ? -30.336 7.579 7.416 1.00 84.56 905 ARG A CA 1
ATOM 6722 C C . ARG A 1 905 ? -29.943 6.258 6.752 1.00 84.56 905 ARG A C 1
ATOM 6724 O O . ARG A 1 905 ? -28.768 5.899 6.731 1.00 84.56 905 ARG A O 1
ATOM 6731 N N . ASN A 1 906 ? -30.936 5.554 6.210 1.00 81.69 906 ASN A N 1
ATOM 6732 C CA . ASN A 1 906 ? -30.705 4.479 5.249 1.00 81.69 906 ASN A CA 1
ATOM 6733 C C . ASN A 1 906 ? -30.398 5.065 3.871 1.00 81.69 906 ASN A C 1
ATOM 6735 O O . ASN A 1 906 ? -31.149 5.911 3.390 1.00 81.69 906 ASN A O 1
ATOM 6739 N N . MET A 1 907 ? -29.320 4.597 3.260 1.00 82.62 907 MET A N 1
ATOM 6740 C CA . MET A 1 907 ? -28.907 4.954 1.906 1.00 82.62 907 MET A CA 1
ATOM 6741 C C . MET A 1 907 ? -28.599 3.671 1.127 1.00 82.62 907 MET A C 1
ATOM 6743 O O . MET A 1 907 ? -28.199 2.676 1.739 1.00 82.62 907 MET A O 1
ATOM 6747 N N . SER A 1 908 ? -28.828 3.695 -0.184 1.00 80.75 908 SER A N 1
ATOM 6748 C CA . SER A 1 908 ? -28.590 2.565 -1.085 1.00 80.75 908 SER A CA 1
ATOM 6749 C C . SER A 1 908 ? -27.669 3.009 -2.217 1.00 80.75 908 SER A C 1
ATOM 6751 O O . SER A 1 908 ? -27.900 4.063 -2.794 1.00 80.75 908 SER A O 1
ATOM 6753 N N . GLY A 1 909 ? -26.644 2.221 -2.530 1.00 81.19 909 GLY A N 1
ATOM 6754 C CA . GLY A 1 909 ? -25.684 2.521 -3.592 1.00 81.19 909 GLY A CA 1
ATOM 6755 C C . GLY A 1 909 ? -24.402 1.700 -3.469 1.00 81.19 909 GLY A C 1
ATOM 6756 O O . GLY A 1 909 ? -24.043 1.241 -2.380 1.00 81.19 909 GLY A O 1
ATOM 6757 N N . THR A 1 910 ? -23.657 1.567 -4.568 1.00 85.19 910 THR A N 1
ATOM 6758 C CA . THR A 1 910 ? -22.268 1.056 -4.540 1.00 85.19 910 THR A CA 1
ATOM 6759 C C . THR A 1 910 ? -21.372 1.902 -3.628 1.00 85.19 910 THR A C 1
ATOM 6761 O O . THR A 1 910 ? -20.482 1.376 -2.960 1.00 85.19 910 THR A O 1
ATOM 6764 N N . SER A 1 911 ? -21.710 3.182 -3.456 1.00 87.25 911 SER A N 1
ATOM 6765 C CA . SER A 1 911 ? -21.124 4.106 -2.481 1.00 87.25 911 SER A CA 1
ATOM 6766 C C . SER A 1 911 ? -21.226 3.677 -1.015 1.00 87.25 911 SER A C 1
ATOM 6768 O O . SER A 1 911 ? -20.408 4.112 -0.204 1.00 87.25 911 SER A O 1
ATOM 6770 N N . MET A 1 912 ? -22.199 2.830 -0.656 1.00 91.38 912 MET A N 1
ATOM 6771 C CA . MET A 1 912 ? -22.333 2.250 0.686 1.00 91.38 912 MET A CA 1
ATOM 6772 C C . MET A 1 912 ? -21.641 0.884 0.797 1.00 91.38 912 MET A C 1
ATOM 6774 O O . MET A 1 912 ? -21.288 0.479 1.904 1.00 91.38 912 MET A O 1
ATOM 6778 N N . ALA A 1 913 ? -21.404 0.207 -0.329 1.00 92.94 913 ALA A N 1
ATOM 6779 C CA . ALA A 1 913 ? -20.681 -1.061 -0.399 1.00 92.94 913 ALA A CA 1
ATOM 6780 C C . ALA A 1 913 ? -19.153 -0.851 -0.311 1.00 92.94 913 ALA A C 1
ATOM 6782 O O . ALA A 1 913 ? -18.491 -1.477 0.521 1.00 92.94 913 ALA A O 1
ATOM 6783 N N . ALA A 1 914 ? -18.599 0.092 -1.084 1.00 95.62 914 ALA A N 1
ATOM 6784 C CA . ALA A 1 914 ? -17.173 0.452 -1.087 1.00 95.62 914 ALA A CA 1
ATOM 6785 C C . ALA A 1 914 ? -16.560 0.714 0.311 1.00 95.62 914 ALA A C 1
ATOM 6787 O O . ALA A 1 914 ? -15.530 0.111 0.637 1.00 95.62 914 ALA A O 1
ATOM 6788 N N . PRO A 1 915 ? -17.185 1.500 1.215 1.00 97.69 915 PRO A N 1
ATOM 6789 C CA . PRO A 1 915 ? -16.649 1.708 2.560 1.00 97.69 915 PRO A CA 1
ATOM 6790 C C . PRO A 1 915 ? -16.593 0.434 3.405 1.00 97.69 915 PRO A C 1
ATOM 6792 O O . PRO A 1 915 ? -15.792 0.359 4.340 1.00 97.69 915 PRO A O 1
ATOM 6795 N N . MET A 1 916 ? -17.402 -0.586 3.101 1.00 97.62 916 MET A N 1
ATOM 6796 C CA . MET A 1 916 ? -17.307 -1.863 3.804 1.00 97.62 916 MET A CA 1
ATOM 6797 C C . MET A 1 916 ? -16.021 -2.597 3.443 1.00 97.62 916 MET A C 1
ATOM 6799 O O . MET A 1 916 ? -15.293 -3.024 4.339 1.00 97.62 916 MET A O 1
ATOM 6803 N N . VAL A 1 917 ? -15.701 -2.666 2.151 1.00 98.06 917 VAL A N 1
ATOM 6804 C CA . VAL A 1 917 ? -14.457 -3.263 1.650 1.00 98.06 917 VAL A CA 1
ATOM 6805 C C . VAL A 1 917 ? -13.247 -2.471 2.143 1.00 98.06 917 VAL A C 1
ATOM 6807 O O . VAL A 1 917 ? -12.323 -3.066 2.695 1.00 98.06 917 VAL A O 1
ATOM 6810 N N . THR A 1 918 ? -13.300 -1.133 2.105 1.00 98.56 918 THR A N 1
ATOM 6811 C CA . THR A 1 918 ? -12.266 -0.257 2.690 1.00 98.56 918 THR A CA 1
ATOM 6812 C C . THR A 1 918 ? -11.962 -0.627 4.140 1.00 98.56 918 THR A C 1
ATOM 6814 O O . THR A 1 918 ? -10.802 -0.755 4.546 1.00 98.56 918 THR A O 1
ATOM 6817 N N . ALA A 1 919 ? -13.006 -0.810 4.948 1.00 98.12 919 ALA A N 1
ATOM 6818 C CA . ALA A 1 919 ? -12.856 -1.162 6.349 1.00 98.12 919 ALA A CA 1
ATOM 6819 C C . ALA A 1 919 ? -12.277 -2.572 6.546 1.00 98.12 919 ALA A C 1
ATOM 6821 O O . ALA A 1 919 ? -11.476 -2.770 7.462 1.00 98.12 919 ALA A O 1
ATOM 6822 N N . VAL A 1 920 ? -12.642 -3.534 5.692 1.00 98.06 920 VAL A N 1
ATOM 6823 C CA . VAL A 1 920 ? -12.105 -4.902 5.723 1.00 98.06 920 VAL A CA 1
ATOM 6824 C C . VAL A 1 920 ? -10.635 -4.944 5.306 1.00 98.06 920 VAL A C 1
ATOM 6826 O O . VAL A 1 920 ? -9.837 -5.550 6.022 1.00 98.06 920 VAL A O 1
ATOM 6829 N N . CYS A 1 921 ? -10.231 -4.236 4.249 1.00 98.12 921 CYS A N 1
ATOM 6830 C CA . CYS A 1 921 ? -8.817 -4.061 3.899 1.00 98.12 921 CYS A CA 1
ATOM 6831 C C . CYS A 1 921 ? -8.042 -3.432 5.069 1.00 98.12 921 CYS A C 1
ATOM 6833 O O . CYS A 1 921 ? -6.983 -3.921 5.461 1.00 98.12 921 CYS A O 1
ATOM 6835 N N . GLY A 1 922 ? -8.608 -2.402 5.710 1.00 96.56 922 GLY A N 1
ATOM 6836 C CA . GLY A 1 922 ? -8.016 -1.770 6.891 1.00 96.56 922 GLY A CA 1
ATOM 6837 C C . GLY A 1 922 ? -7.844 -2.720 8.083 1.00 96.56 922 GLY A C 1
ATOM 6838 O O . GLY A 1 922 ? -6.803 -2.699 8.742 1.00 96.56 922 GLY A O 1
ATOM 6839 N N . LEU A 1 923 ? -8.833 -3.575 8.364 1.00 94.62 923 LEU A N 1
ATOM 6840 C CA . LEU A 1 923 ? -8.737 -4.603 9.407 1.00 94.62 923 LEU A CA 1
ATOM 6841 C C . LEU A 1 923 ? -7.721 -5.697 9.057 1.00 94.62 923 LEU A C 1
ATOM 6843 O O . LEU A 1 923 ? -6.964 -6.116 9.929 1.00 94.62 923 LEU A O 1
ATOM 6847 N N . THR A 1 924 ? -7.664 -6.120 7.798 1.00 92.88 924 THR A N 1
ATOM 6848 C CA . THR A 1 924 ? -6.709 -7.121 7.293 1.00 92.88 924 THR A CA 1
ATOM 6849 C C . THR A 1 924 ? -5.275 -6.615 7.447 1.00 92.88 924 THR A C 1
ATOM 6851 O O . THR A 1 924 ? -4.427 -7.283 8.036 1.00 92.88 924 THR A O 1
ATOM 6854 N N . TRP A 1 925 ? -5.021 -5.367 7.055 1.00 90.31 925 TRP A N 1
ATOM 6855 C CA . TRP A 1 925 ? -3.716 -4.730 7.236 1.00 90.31 925 TRP A CA 1
ATOM 6856 C C . TRP A 1 925 ? -3.385 -4.461 8.709 1.00 90.31 925 TRP A C 1
ATOM 6858 O O . TRP A 1 925 ? -2.241 -4.563 9.151 1.00 90.31 925 TRP A O 1
ATOM 6868 N N . SER A 1 926 ? -4.397 -4.141 9.516 1.00 86.88 926 SER A N 1
ATOM 6869 C CA . SER A 1 926 ? -4.239 -4.058 10.965 1.00 86.88 926 SER A CA 1
ATOM 6870 C C . SER A 1 926 ? -3.821 -5.400 11.571 1.00 86.88 926 SER A C 1
ATOM 6872 O O . SER A 1 926 ? -2.999 -5.433 12.486 1.00 86.88 926 SER A O 1
ATOM 6874 N N . ALA A 1 927 ? -4.351 -6.498 11.039 1.00 82.06 927 ALA A N 1
ATOM 6875 C CA . ALA A 1 927 ? -4.028 -7.846 11.461 1.00 82.06 927 ALA A CA 1
ATOM 6876 C C . ALA A 1 927 ? -2.639 -8.302 11.003 1.00 82.06 927 ALA A C 1
ATOM 6878 O O . ALA A 1 927 ? -2.097 -9.204 11.631 1.00 82.06 927 ALA A O 1
ATOM 6879 N N . ASN A 1 928 ? -2.005 -7.675 10.008 1.00 76.31 928 ASN A N 1
ATOM 6880 C CA . ASN A 1 928 ? -0.587 -7.869 9.694 1.00 76.31 928 ASN A CA 1
ATOM 6881 C C . ASN A 1 928 ? -0.004 -6.647 8.956 1.00 76.31 928 ASN A C 1
ATOM 6883 O O . ASN A 1 928 ? -0.230 -6.450 7.766 1.00 76.31 928 ASN A O 1
ATOM 6887 N N . LYS A 1 929 ? 0.789 -5.831 9.666 1.00 78.12 929 LYS A N 1
ATOM 6888 C CA . LYS A 1 929 ? 1.388 -4.595 9.123 1.00 78.12 929 LYS A CA 1
ATOM 6889 C C . LYS A 1 929 ? 2.537 -4.818 8.140 1.00 78.12 929 LYS A C 1
ATOM 6891 O O . LYS A 1 929 ? 2.983 -3.837 7.550 1.00 78.12 929 LYS A O 1
ATOM 6896 N N . ALA A 1 930 ? 3.039 -6.047 8.025 1.00 70.75 930 ALA A N 1
ATOM 6897 C CA . ALA A 1 930 ? 4.091 -6.389 7.075 1.00 70.75 930 ALA A CA 1
ATOM 6898 C C . ALA A 1 930 ? 3.551 -6.613 5.657 1.00 70.75 930 ALA A C 1
ATOM 6900 O O . ALA A 1 930 ? 4.340 -6.580 4.723 1.00 70.75 930 ALA A O 1
ATOM 6901 N N . LEU A 1 931 ? 2.234 -6.808 5.509 1.00 73.19 931 LEU A N 1
ATOM 6902 C CA . LEU A 1 931 ? 1.601 -6.953 4.203 1.00 73.19 931 LEU A CA 1
ATOM 6903 C C . LEU A 1 931 ? 1.767 -5.677 3.376 1.00 73.19 931 LEU A C 1
ATOM 6905 O O . LEU A 1 931 ? 1.616 -4.571 3.912 1.00 73.19 931 LEU A O 1
ATOM 6909 N N . SER A 1 932 ? 2.016 -5.850 2.082 1.00 82.25 932 SER A N 1
ATOM 6910 C CA . SER A 1 932 ? 1.858 -4.796 1.084 1.00 82.25 932 SER A CA 1
ATOM 6911 C C . SER A 1 932 ? 0.377 -4.566 0.766 1.00 82.25 932 SER A C 1
ATOM 6913 O O . SER A 1 932 ? -0.479 -5.406 1.055 1.00 82.25 932 SER A O 1
ATOM 6915 N N . GLY A 1 933 ? 0.055 -3.428 0.149 1.00 82.06 933 GLY A N 1
ATOM 6916 C CA . GLY A 1 933 ? -1.314 -3.147 -0.292 1.00 82.06 933 GLY A CA 1
ATOM 6917 C C . GLY A 1 933 ? -1.884 -4.203 -1.245 1.00 82.06 933 GLY A C 1
ATOM 6918 O O . GLY A 1 933 ? -3.017 -4.627 -1.039 1.00 82.06 933 GLY A O 1
ATOM 6919 N N . ALA A 1 934 ? -1.094 -4.680 -2.211 1.00 81.88 934 ALA A N 1
ATOM 6920 C CA . ALA A 1 934 ? -1.510 -5.749 -3.126 1.00 81.88 934 ALA A CA 1
ATOM 6921 C C . ALA A 1 934 ? -1.846 -7.038 -2.355 1.00 81.88 934 ALA A C 1
ATOM 6923 O O . ALA A 1 934 ? -2.961 -7.537 -2.433 1.00 81.88 934 ALA A O 1
ATOM 6924 N N . GLN A 1 935 ? -0.973 -7.466 -1.435 1.00 81.56 935 GLN A N 1
ATOM 6925 C CA . GLN A 1 935 ? -1.239 -8.645 -0.601 1.00 81.56 935 GLN A CA 1
ATOM 6926 C C . GLN A 1 935 ? -2.490 -8.512 0.273 1.00 81.56 935 GLN A C 1
ATOM 6928 O O . GLN A 1 935 ? -3.148 -9.506 0.581 1.00 81.56 935 GLN A O 1
ATOM 6933 N N . VAL A 1 936 ? -2.819 -7.296 0.718 1.00 88.56 936 VAL A N 1
ATOM 6934 C CA . VAL A 1 936 ? -4.080 -7.041 1.420 1.00 88.56 936 VAL A CA 1
ATOM 6935 C C . VAL A 1 936 ? -5.271 -7.247 0.485 1.00 88.56 936 VAL A C 1
ATOM 6937 O O . VAL A 1 936 ? -6.246 -7.856 0.920 1.00 88.56 936 VAL A O 1
ATOM 6940 N N . VAL A 1 937 ? -5.203 -6.773 -0.762 1.00 88.81 937 VAL A N 1
ATOM 6941 C CA . VAL A 1 937 ? -6.240 -7.009 -1.781 1.00 88.81 937 VAL A CA 1
ATOM 6942 C C . VAL A 1 937 ? -6.408 -8.504 -2.026 1.00 88.81 937 VAL A C 1
ATOM 6944 O O . VAL A 1 937 ? -7.516 -9.014 -1.866 1.00 88.81 937 VAL A O 1
ATOM 6947 N N . ASP A 1 938 ? -5.321 -9.228 -2.267 1.00 82.06 938 ASP A N 1
ATOM 6948 C CA . ASP A 1 938 ? -5.356 -10.665 -2.543 1.00 82.06 938 ASP A CA 1
ATOM 6949 C C . ASP A 1 938 ? -5.933 -11.481 -1.383 1.00 82.06 938 ASP A C 1
ATOM 6951 O O . ASP A 1 938 ? -6.751 -12.384 -1.574 1.00 82.06 938 ASP A O 1
ATOM 6955 N N . LEU A 1 939 ? -5.561 -11.144 -0.144 1.00 82.19 939 LEU A N 1
ATOM 6956 C CA . LEU A 1 939 ? -6.118 -11.797 1.039 1.00 82.19 939 LEU A CA 1
ATOM 6957 C C . LEU A 1 939 ? -7.611 -11.515 1.200 1.00 82.19 939 LEU A C 1
ATOM 6959 O O . LEU A 1 939 ? -8.337 -12.401 1.645 1.00 82.19 939 LEU A O 1
ATOM 6963 N N . VAL A 1 940 ? -8.079 -10.314 0.862 1.00 91.25 940 VAL A N 1
ATOM 6964 C CA . VAL A 1 940 ? -9.506 -9.970 0.917 1.00 91.25 940 VAL A CA 1
ATOM 6965 C C . VAL A 1 940 ? -10.283 -10.691 -0.188 1.00 91.25 940 VAL A C 1
ATOM 6967 O O . VAL A 1 940 ? -11.315 -11.298 0.098 1.00 91.25 940 VAL A O 1
ATOM 6970 N N . MET A 1 941 ? -9.760 -10.695 -1.414 1.00 83.69 941 MET A N 1
ATOM 6971 C CA . MET A 1 941 ? -10.358 -11.344 -2.586 1.00 83.69 941 MET A CA 1
ATOM 6972 C C . MET A 1 941 ? -10.422 -12.867 -2.441 1.00 83.69 941 MET A C 1
ATOM 6974 O O . MET A 1 941 ? -11.459 -13.482 -2.688 1.00 83.69 941 MET A O 1
ATOM 6978 N N . GLY A 1 942 ? -9.340 -13.485 -1.963 1.00 80.19 942 GLY A N 1
ATOM 6979 C CA . GLY A 1 942 ? -9.246 -14.934 -1.786 1.00 80.19 942 GLY A CA 1
ATOM 6980 C C . GLY A 1 942 ? -10.031 -15.490 -0.593 1.00 80.19 942 GLY A C 1
ATOM 6981 O O . GLY A 1 942 ? -10.045 -16.702 -0.388 1.00 80.19 942 GLY A O 1
ATOM 6982 N N . ASN A 1 943 ? -10.658 -14.639 0.230 1.00 83.19 943 ASN A N 1
ATOM 6983 C CA . ASN A 1 943 ? -11.324 -15.041 1.474 1.00 83.19 943 ASN A CA 1
ATOM 6984 C C . ASN A 1 943 ? -12.732 -14.433 1.601 1.00 83.19 943 ASN A C 1
ATOM 6986 O O . ASN A 1 943 ? -13.056 -13.767 2.586 1.00 83.19 943 ASN A O 1
ATOM 6990 N N . THR A 1 944 ? -13.583 -14.687 0.610 1.00 85.31 944 THR A N 1
ATOM 6991 C CA . THR A 1 944 ? -14.997 -14.277 0.590 1.00 85.31 944 THR A CA 1
ATOM 6992 C C . THR A 1 944 ? -15.914 -15.356 1.182 1.00 85.31 944 THR A C 1
ATOM 6994 O O . THR A 1 944 ? -15.544 -16.527 1.281 1.00 85.31 944 THR A O 1
ATOM 6997 N N . SER A 1 945 ? -17.104 -14.969 1.657 1.00 70.12 945 SER A N 1
ATOM 6998 C CA . SER A 1 945 ? -18.006 -15.880 2.393 1.00 70.12 945 SER A CA 1
ATOM 6999 C C . SER A 1 945 ? -18.994 -16.634 1.507 1.00 70.12 945 SER A C 1
ATOM 7001 O O . SER A 1 945 ? -19.316 -17.793 1.775 1.00 70.12 945 SER A O 1
ATOM 7003 N N . VAL A 1 946 ? -19.506 -15.952 0.486 1.00 75.88 946 VAL A N 1
ATOM 7004 C CA . VAL A 1 946 ? -20.532 -16.414 -0.450 1.00 75.88 946 VAL A CA 1
ATOM 7005 C C . VAL A 1 946 ? -20.378 -15.657 -1.766 1.00 75.88 946 VAL A C 1
ATOM 7007 O O . VAL A 1 946 ? -19.831 -14.557 -1.795 1.00 75.88 946 VAL A O 1
ATOM 7010 N N . THR A 1 947 ? -20.901 -16.225 -2.842 1.00 76.62 947 THR A N 1
ATOM 7011 C CA . THR A 1 947 ? -20.948 -15.581 -4.154 1.00 76.62 947 THR A CA 1
ATOM 7012 C C . THR A 1 947 ? -22.265 -14.822 -4.315 1.00 76.62 947 THR A C 1
ATOM 7014 O O . THR A 1 947 ? -23.324 -15.355 -3.973 1.00 76.62 947 THR A O 1
ATOM 7017 N N . ALA A 1 948 ? -22.214 -13.585 -4.808 1.00 63.72 948 ALA A N 1
ATOM 7018 C CA . ALA A 1 948 ? -23.391 -12.797 -5.140 1.00 63.72 948 ALA A CA 1
ATOM 7019 C C . ALA A 1 948 ? -24.167 -13.475 -6.275 1.00 63.72 948 ALA A C 1
ATOM 7021 O O . ALA A 1 948 ? -23.590 -13.878 -7.285 1.00 63.72 948 ALA A O 1
ATOM 7022 N N . ALA A 1 949 ? -25.478 -13.609 -6.108 1.00 61.69 949 ALA A N 1
ATOM 7023 C CA . ALA A 1 949 ? -26.336 -14.155 -7.149 1.00 61.69 949 ALA A CA 1
ATOM 7024 C C . ALA A 1 949 ? -26.733 -13.050 -8.142 1.00 61.69 949 ALA A C 1
ATOM 7026 O O . ALA A 1 949 ? -27.050 -11.920 -7.751 1.00 61.69 949 ALA A O 1
ATOM 7027 N N . THR A 1 950 ? -26.675 -13.375 -9.434 1.00 58.84 950 THR A N 1
ATOM 7028 C CA . THR A 1 950 ? -26.933 -12.446 -10.538 1.00 58.84 950 THR A CA 1
ATOM 7029 C C . THR A 1 950 ? -28.331 -12.679 -11.125 1.00 58.84 950 THR A C 1
ATOM 7031 O O . THR A 1 950 ? -28.808 -13.810 -11.218 1.00 58.84 950 THR A O 1
ATOM 7034 N N . ASN A 1 951 ? -29.006 -11.598 -11.533 1.00 48.94 951 ASN A N 1
ATOM 7035 C CA . ASN A 1 951 ? -30.285 -11.653 -12.260 1.00 48.94 951 ASN A CA 1
ATOM 7036 C C . ASN A 1 951 ? -30.103 -11.557 -13.791 1.00 48.94 951 ASN A C 1
ATOM 7038 O O . ASN A 1 951 ? -31.097 -11.500 -14.516 1.00 48.94 951 ASN A O 1
ATOM 7042 N N . SER A 1 952 ? -28.862 -11.505 -14.292 1.00 46.19 952 SER A N 1
ATOM 7043 C CA . SER A 1 952 ? -28.551 -11.317 -15.713 1.00 46.19 952 SER A CA 1
ATOM 7044 C C . SER A 1 952 ? -27.822 -12.527 -16.302 1.00 46.19 952 SER A C 1
ATOM 7046 O O . SER A 1 952 ? -27.009 -13.182 -15.658 1.00 46.19 952 SER A O 1
ATOM 7048 N N . THR A 1 953 ? -28.103 -12.810 -17.571 1.00 40.97 953 THR A N 1
ATOM 7049 C CA . THR A 1 953 ? -27.459 -13.855 -18.381 1.00 40.97 953 THR A CA 1
ATOM 7050 C C . THR A 1 953 ? -26.045 -13.478 -18.854 1.00 40.97 953 THR A C 1
ATOM 7052 O O . THR A 1 953 ? -25.529 -14.130 -19.756 1.00 40.97 953 THR A O 1
ATOM 7055 N N . ALA A 1 954 ? -25.443 -12.416 -18.304 1.00 42.03 954 ALA A N 1
ATOM 7056 C CA . ALA A 1 954 ? -24.183 -11.824 -18.771 1.00 42.03 954 ALA A CA 1
ATOM 7057 C C . ALA A 1 954 ? -22.961 -12.163 -17.893 1.00 42.03 954 ALA A C 1
ATOM 7059 O O . ALA A 1 954 ? -21.859 -11.718 -18.192 1.00 42.03 954 ALA A O 1
ATOM 7060 N N . ASP A 1 955 ? -23.129 -12.948 -16.825 1.00 43.06 955 ASP A N 1
ATOM 7061 C CA . ASP A 1 955 ? -22.004 -13.377 -15.990 1.00 43.06 955 ASP A CA 1
ATOM 7062 C C . ASP A 1 955 ? -21.227 -14.515 -16.673 1.00 43.06 955 ASP A C 1
ATOM 7064 O O . ASP A 1 955 ? -21.633 -15.680 -16.646 1.00 43.06 955 ASP A O 1
ATOM 7068 N N . THR A 1 956 ? -20.111 -14.172 -17.317 1.00 40.69 956 THR A N 1
ATOM 7069 C CA . THR A 1 956 ? -19.154 -15.137 -17.878 1.00 40.69 956 THR A CA 1
ATOM 7070 C C . THR A 1 956 ? -18.067 -15.561 -16.882 1.00 40.69 956 THR A C 1
ATOM 7072 O O . THR A 1 956 ? -17.277 -16.439 -17.222 1.00 40.69 956 THR A O 1
ATOM 7075 N N . ASN A 1 957 ? -18.021 -15.001 -15.661 1.00 40.47 957 ASN A N 1
ATOM 7076 C CA . ASN A 1 957 ? -16.848 -15.081 -14.774 1.00 40.47 957 ASN A CA 1
ATOM 7077 C C . ASN A 1 957 ? -17.042 -15.903 -13.484 1.00 40.47 957 ASN A C 1
ATOM 7079 O O . ASN A 1 957 ? -16.177 -15.891 -12.612 1.00 40.47 957 ASN A O 1
ATOM 7083 N N . GLY A 1 958 ? -18.115 -16.687 -13.355 1.00 45.88 958 GLY A N 1
ATOM 7084 C CA . GLY A 1 958 ? -18.232 -17.662 -12.257 1.00 45.88 958 GLY A CA 1
ATOM 7085 C C . GLY A 1 958 ? -18.650 -17.073 -10.903 1.00 45.88 958 GLY A C 1
ATOM 7086 O O . GLY A 1 958 ? -18.457 -17.723 -9.873 1.00 45.88 958 GLY A O 1
ATOM 7087 N N . GLY A 1 959 ? -19.288 -15.899 -10.916 1.00 60.12 959 GLY A N 1
ATOM 7088 C CA . GLY A 1 959 ? -19.910 -15.255 -9.766 1.00 60.12 959 GLY A CA 1
ATOM 7089 C C . GLY A 1 959 ? -18.945 -14.488 -8.849 1.00 60.12 959 GLY A C 1
ATOM 7090 O O . GLY A 1 959 ? -17.862 -14.946 -8.492 1.00 60.12 959 GLY A O 1
ATOM 7091 N N . MET A 1 960 ? -19.380 -13.306 -8.409 1.00 76.00 960 MET A N 1
ATOM 7092 C CA . MET A 1 960 ? -18.582 -12.346 -7.635 1.00 76.00 960 MET A CA 1
ATOM 7093 C C . MET A 1 960 ? -18.624 -12.622 -6.127 1.00 76.00 960 MET A C 1
ATOM 7095 O O . MET A 1 960 ? -19.699 -12.707 -5.537 1.00 76.00 960 MET A O 1
ATOM 7099 N N . GLY A 1 961 ? -17.470 -12.741 -5.470 1.00 85.12 961 GLY A N 1
ATOM 7100 C CA . GLY A 1 961 ? -17.409 -12.979 -4.025 1.00 85.12 961 GLY A CA 1
ATOM 7101 C C . GLY A 1 961 ? -17.895 -11.780 -3.197 1.00 85.12 961 GLY A C 1
ATOM 7102 O O . GLY A 1 961 ? -17.569 -10.633 -3.497 1.00 85.12 961 GLY A O 1
ATOM 7103 N N . ILE A 1 962 ? -18.652 -12.036 -2.127 1.00 88.94 962 ILE A N 1
ATOM 7104 C CA . ILE A 1 962 ? -19.040 -11.030 -1.130 1.00 88.94 962 ILE A CA 1
ATOM 7105 C C . ILE A 1 962 ? -17.989 -10.985 -0.015 1.00 88.94 962 ILE A C 1
ATOM 7107 O O . ILE A 1 962 ? -17.657 -12.012 0.591 1.00 88.94 962 ILE A O 1
ATOM 7111 N N . VAL A 1 963 ? -17.490 -9.781 0.273 1.00 94.94 963 VAL A N 1
ATOM 7112 C CA . VAL A 1 963 ? -16.438 -9.528 1.267 1.00 94.94 963 VAL A CA 1
ATOM 7113 C C . VAL A 1 963 ? -16.767 -10.119 2.649 1.00 94.94 963 VAL A C 1
ATOM 7115 O O . VAL A 1 963 ? -17.878 -9.963 3.158 1.00 94.94 963 VAL A O 1
ATOM 7118 N N . ASP A 1 964 ? -15.784 -10.761 3.292 1.00 94.06 964 ASP A N 1
ATOM 7119 C CA . ASP A 1 964 ? -15.891 -11.259 4.671 1.00 94.06 964 ASP A CA 1
ATOM 7120 C C . ASP A 1 964 ? -14.692 -10.815 5.523 1.00 94.06 964 ASP A C 1
ATOM 7122 O O . ASP A 1 964 ? -13.541 -11.206 5.318 1.00 94.06 964 ASP A O 1
ATOM 7126 N N . ALA A 1 965 ? -14.977 -9.994 6.530 1.00 93.50 965 ALA A N 1
ATOM 7127 C CA . ALA A 1 965 ? -13.999 -9.432 7.446 1.00 93.50 965 ALA A CA 1
ATOM 7128 C C . ALA A 1 965 ? -13.294 -10.494 8.297 1.00 93.50 965 ALA A C 1
ATOM 7130 O O . ALA A 1 965 ? -12.110 -10.360 8.601 1.00 93.50 965 ALA A O 1
ATOM 7131 N N . ASN A 1 966 ? -14.015 -11.528 8.735 1.00 86.94 966 ASN A N 1
ATOM 7132 C CA . ASN A 1 966 ? -13.469 -12.554 9.611 1.00 86.94 966 ASN A CA 1
ATOM 7133 C C . ASN A 1 966 ? -12.516 -13.471 8.847 1.00 86.94 966 ASN A C 1
ATOM 7135 O O . ASN A 1 966 ? -11.442 -13.786 9.361 1.00 86.94 966 ASN A O 1
ATOM 7139 N N . LEU A 1 967 ? -12.882 -13.884 7.635 1.00 84.00 967 LEU A N 1
ATOM 7140 C CA . LEU A 1 967 ? -12.033 -14.731 6.803 1.00 84.00 967 LEU A CA 1
ATOM 7141 C C . LEU A 1 967 ? -10.758 -13.989 6.376 1.00 84.00 967 LEU A C 1
ATOM 7143 O O . LEU A 1 967 ? -9.666 -14.526 6.582 1.00 84.00 967 LEU A O 1
ATOM 7147 N N . ALA A 1 968 ? -10.876 -12.739 5.914 1.00 86.38 968 ALA A N 1
ATOM 7148 C CA . ALA A 1 968 ? -9.729 -11.916 5.525 1.00 86.38 968 ALA A CA 1
ATOM 7149 C C . ALA A 1 968 ? -8.764 -11.647 6.699 1.00 86.38 968 ALA A C 1
ATOM 7151 O O . ALA A 1 968 ? -7.562 -11.900 6.595 1.00 86.38 968 ALA A O 1
ATOM 7152 N N . VAL A 1 969 ? -9.279 -11.238 7.870 1.00 85.94 969 VAL A N 1
ATOM 7153 C CA . VAL A 1 969 ? -8.455 -11.043 9.082 1.00 85.94 969 VAL A CA 1
ATOM 7154 C C . VAL A 1 969 ? -7.802 -12.351 9.526 1.00 85.94 969 VAL A C 1
ATOM 7156 O O . VAL A 1 969 ? -6.616 -12.366 9.854 1.00 85.94 969 VAL A O 1
ATOM 7159 N N . SER A 1 970 ? -8.537 -13.466 9.499 1.00 76.44 970 SER A N 1
ATOM 7160 C CA . SER A 1 970 ? -7.981 -14.777 9.849 1.00 76.44 970 SER A CA 1
ATOM 7161 C C . SER A 1 970 ? -6.834 -15.170 8.919 1.00 76.44 970 SER A C 1
ATOM 7163 O O . SER A 1 970 ? -5.841 -15.733 9.379 1.00 76.44 970 SER A O 1
ATOM 7165 N N . ALA A 1 971 ? -6.960 -14.885 7.622 1.00 72.06 971 ALA A N 1
ATOM 7166 C CA . ALA A 1 971 ? -5.922 -15.150 6.636 1.00 72.06 971 ALA A CA 1
ATOM 7167 C C . ALA A 1 971 ? -4.679 -14.286 6.881 1.00 72.06 971 ALA A C 1
ATOM 7169 O O . ALA A 1 971 ? -3.580 -14.830 6.970 1.00 72.06 971 ALA A O 1
ATOM 7170 N N . ALA A 1 972 ? -4.846 -12.984 7.124 1.00 76.94 972 ALA A N 1
ATOM 7171 C CA . ALA A 1 972 ? -3.740 -12.088 7.463 1.00 76.94 972 ALA A CA 1
ATOM 7172 C C . ALA A 1 972 ? -3.022 -12.457 8.771 1.00 76.94 972 ALA A C 1
ATOM 7174 O O . ALA A 1 972 ? -1.808 -12.298 8.878 1.00 76.94 972 ALA A O 1
ATOM 7175 N N . VAL A 1 973 ? -3.728 -12.977 9.780 1.00 69.25 973 VAL A N 1
ATOM 7176 C CA . VAL A 1 973 ? -3.050 -13.482 10.986 1.00 69.25 973 VAL A CA 1
ATOM 7177 C C . VAL A 1 973 ? -2.244 -14.739 10.675 1.00 69.25 973 VAL A C 1
ATOM 7179 O O . VAL A 1 973 ? -1.133 -14.879 11.185 1.00 69.25 973 VAL A O 1
ATOM 7182 N N . ARG A 1 974 ? -2.761 -15.638 9.825 1.00 62.44 974 ARG A N 1
ATOM 7183 C CA . ARG A 1 974 ? -2.015 -16.833 9.412 1.00 62.44 974 ARG A CA 1
ATOM 7184 C C . ARG A 1 974 ? -0.719 -16.463 8.700 1.00 62.44 974 ARG A C 1
ATOM 7186 O O . ARG A 1 974 ? 0.265 -17.135 8.949 1.00 62.44 974 ARG A O 1
ATOM 7193 N N . THR A 1 975 ? -0.665 -15.384 7.916 1.00 56.06 975 THR A N 1
ATOM 7194 C CA . THR A 1 975 ? 0.564 -14.962 7.210 1.00 56.06 975 THR A CA 1
ATOM 7195 C C . THR A 1 975 ? 1.675 -14.400 8.111 1.00 56.06 975 THR A C 1
ATOM 7197 O O . THR A 1 975 ? 2.756 -14.085 7.619 1.00 56.06 975 THR A O 1
ATOM 7200 N N . ARG A 1 976 ? 1.478 -14.306 9.435 1.00 57.38 976 ARG A N 1
ATOM 7201 C CA . ARG A 1 976 ? 2.541 -13.961 10.396 1.00 57.38 976 ARG A CA 1
ATOM 7202 C C . ARG A 1 976 ? 3.457 -15.172 10.669 1.00 57.38 976 ARG A C 1
ATOM 7204 O O . ARG A 1 976 ? 3.317 -15.843 11.690 1.00 57.38 976 ARG A O 1
ATOM 7211 N N . GLY A 1 977 ? 4.370 -15.489 9.750 1.00 51.53 977 GLY A N 1
ATOM 7212 C CA . GLY A 1 977 ? 5.341 -16.584 9.910 1.00 51.53 977 GLY A CA 1
ATOM 7213 C C . GLY A 1 977 ? 6.454 -16.279 10.929 1.00 51.53 977 GLY A C 1
ATOM 7214 O O . GLY A 1 977 ? 6.916 -15.147 11.034 1.00 51.53 977 GLY A O 1
ATOM 7215 N N . THR A 1 978 ? 6.894 -17.293 11.687 1.00 55.09 978 THR A N 1
ATOM 7216 C CA . THR A 1 978 ? 8.112 -17.255 12.527 1.00 55.09 978 THR A CA 1
ATOM 7217 C C . THR A 1 978 ? 9.192 -18.098 11.850 1.00 55.09 978 THR A C 1
ATOM 7219 O O . THR A 1 978 ? 8.994 -19.299 11.682 1.00 55.09 978 THR A O 1
ATOM 7222 N N . ASP A 1 979 ? 10.320 -17.495 11.476 1.00 69.06 979 ASP A N 1
ATOM 7223 C CA . ASP A 1 979 ? 11.457 -18.192 10.858 1.00 69.06 979 ASP A CA 1
ATOM 7224 C C . ASP A 1 979 ? 12.179 -19.105 11.867 1.00 69.06 979 ASP A C 1
ATOM 7226 O O . ASP A 1 979 ? 12.405 -18.725 13.022 1.00 69.06 979 ASP A O 1
ATOM 7230 N N . TYR A 1 980 ? 12.579 -20.311 11.450 1.00 73.00 980 TYR A N 1
ATOM 7231 C CA . TYR A 1 980 ? 13.337 -21.247 12.290 1.00 73.00 980 TYR A CA 1
ATOM 7232 C C . TYR A 1 980 ? 14.246 -22.170 11.474 1.00 73.00 980 TYR A C 1
ATOM 7234 O O . TYR A 1 980 ? 13.971 -22.477 10.321 1.00 73.00 980 TYR A O 1
ATOM 7242 N N . GLY A 1 981 ? 15.307 -22.671 12.105 1.00 81.56 981 GLY A N 1
ATOM 7243 C CA . GLY A 1 981 ? 16.207 -23.669 11.523 1.00 81.56 981 GLY A CA 1
ATOM 7244 C C . GLY A 1 981 ? 16.682 -24.682 12.559 1.00 81.56 981 GLY A C 1
ATOM 7245 O O . GLY A 1 981 ? 16.403 -24.532 13.753 1.00 81.56 981 GLY A O 1
ATOM 7246 N N . TYR A 1 982 ? 17.396 -25.706 12.098 1.00 86.38 982 TYR A N 1
ATOM 7247 C CA . TYR A 1 982 ? 17.979 -26.758 12.934 1.00 86.38 982 TYR A CA 1
ATOM 7248 C C . TYR A 1 982 ? 19.502 -26.731 12.826 1.00 86.38 982 TYR A C 1
ATOM 7250 O O . TYR A 1 982 ? 20.042 -26.481 11.754 1.00 86.38 982 TYR A O 1
ATOM 7258 N N . VAL A 1 983 ? 20.203 -26.984 13.926 1.00 91.69 983 VAL A N 1
ATOM 7259 C CA . VAL A 1 983 ? 21.661 -27.126 13.962 1.00 91.69 983 VAL A CA 1
ATOM 7260 C C . VAL A 1 983 ? 21.993 -28.551 14.382 1.00 91.69 983 VAL A C 1
ATOM 7262 O O . VAL A 1 983 ? 21.516 -29.025 15.417 1.00 91.69 983 VAL A O 1
ATOM 7265 N N . VAL A 1 984 ? 22.808 -29.223 13.574 1.00 91.81 984 VAL A N 1
ATOM 7266 C CA . VAL A 1 984 ? 23.156 -30.643 13.734 1.00 91.81 984 VAL A CA 1
ATOM 7267 C C . VAL A 1 984 ? 24.665 -30.855 13.630 1.00 91.81 984 VAL A C 1
ATOM 7269 O O . VAL A 1 984 ? 25.391 -30.015 13.095 1.00 91.81 984 VAL A O 1
ATOM 7272 N N . ASP A 1 985 ? 25.144 -31.976 14.156 1.00 93.00 985 ASP A N 1
ATOM 7273 C CA . ASP A 1 985 ? 26.517 -32.449 13.984 1.00 93.00 985 ASP A CA 1
ATOM 7274 C C . ASP A 1 985 ? 26.678 -33.048 12.582 1.00 93.00 985 ASP A C 1
ATOM 7276 O O . ASP A 1 985 ? 25.963 -33.979 12.206 1.00 93.00 985 ASP A O 1
ATOM 7280 N N . ALA A 1 986 ? 27.640 -32.539 11.812 1.00 91.62 986 ALA A N 1
ATOM 7281 C CA . ALA A 1 986 ? 27.890 -32.997 10.450 1.00 91.62 986 ALA A CA 1
ATOM 7282 C C . ALA A 1 986 ? 28.284 -34.483 10.356 1.00 91.62 986 ALA A C 1
ATOM 7284 O O . ALA A 1 986 ? 28.140 -35.061 9.292 1.00 91.62 986 ALA A O 1
ATOM 7285 N N . THR A 1 987 ? 28.783 -35.114 11.421 1.00 91.62 987 THR A N 1
ATOM 7286 C CA . THR A 1 987 ? 29.323 -36.489 11.375 1.00 91.62 987 THR A CA 1
ATOM 7287 C C . THR A 1 987 ? 28.328 -37.576 11.758 1.00 91.62 987 THR A C 1
ATOM 7289 O O . THR A 1 987 ? 28.621 -38.755 11.597 1.00 91.62 987 THR A O 1
ATOM 7292 N N . ASN A 1 988 ? 27.178 -37.209 12.323 1.00 90.62 988 ASN A N 1
ATOM 7293 C CA . ASN A 1 988 ? 26.200 -38.185 12.811 1.00 90.62 988 ASN A CA 1
ATOM 7294 C C . ASN A 1 988 ? 24.743 -37.686 12.766 1.00 90.62 988 ASN A C 1
ATOM 7296 O O . ASN A 1 988 ? 23.849 -38.403 13.210 1.00 90.62 988 ASN A O 1
ATOM 7300 N N . ASN A 1 989 ? 24.506 -36.469 12.263 1.00 87.31 989 ASN A N 1
ATOM 7301 C CA . ASN A 1 989 ? 23.202 -35.812 12.156 1.00 87.31 989 ASN A CA 1
ATOM 7302 C C . ASN A 1 989 ? 22.455 -35.610 13.496 1.00 87.31 989 ASN A C 1
ATOM 7304 O O . ASN A 1 989 ? 21.262 -35.308 13.519 1.00 87.31 989 ASN A O 1
ATOM 7308 N N . ASN A 1 990 ? 23.134 -35.749 14.642 1.00 92.19 990 ASN A N 1
ATOM 7309 C CA . ASN A 1 990 ? 22.519 -35.498 15.943 1.00 92.19 990 ASN A CA 1
ATOM 7310 C C . ASN A 1 990 ? 22.290 -33.998 16.151 1.00 92.19 990 ASN A C 1
ATOM 7312 O O . ASN A 1 990 ? 23.143 -33.163 15.849 1.00 92.19 990 ASN A O 1
ATOM 7316 N N . ALA A 1 991 ? 21.152 -33.661 16.752 1.00 91.44 991 ALA A N 1
ATOM 7317 C CA . ALA A 1 991 ? 20.811 -32.296 17.124 1.00 91.44 991 ALA A CA 1
ATOM 7318 C C . ALA A 1 991 ? 21.820 -31.680 18.113 1.00 91.44 991 ALA A C 1
ATOM 7320 O O . ALA A 1 991 ? 22.105 -32.248 19.171 1.00 91.44 991 ALA A O 1
ATOM 7321 N N . LEU A 1 992 ? 22.292 -30.466 17.816 1.00 93.44 992 LEU A N 1
ATOM 7322 C CA . LEU A 1 992 ? 23.200 -29.713 18.681 1.00 93.44 992 LEU A CA 1
ATOM 7323 C C . LEU A 1 992 ? 22.432 -28.753 19.588 1.00 93.44 992 LEU A C 1
ATOM 7325 O O . LEU A 1 992 ? 22.249 -27.567 19.298 1.00 93.44 992 LEU A O 1
ATOM 7329 N N . ALA A 1 993 ? 22.004 -29.276 20.735 1.00 90.56 993 ALA A N 1
ATOM 7330 C CA . ALA A 1 993 ? 21.415 -28.462 21.787 1.00 90.56 993 ALA A CA 1
ATOM 7331 C C . ALA A 1 993 ? 22.398 -27.385 22.272 1.00 90.56 993 ALA A C 1
ATOM 7333 O O . ALA A 1 993 ? 23.592 -27.631 22.436 1.00 90.56 993 ALA A O 1
ATOM 7334 N N . ASN A 1 994 ? 21.881 -26.192 22.554 1.00 89.19 994 ASN A N 1
ATOM 7335 C CA . ASN A 1 994 ? 22.648 -25.024 22.992 1.00 89.19 994 ASN A CA 1
ATOM 7336 C C . ASN A 1 994 ? 23.619 -24.415 21.963 1.00 89.19 994 ASN A C 1
ATOM 7338 O O . ASN A 1 994 ? 24.332 -23.467 22.307 1.00 89.19 994 ASN A O 1
ATOM 7342 N N . ALA A 1 995 ? 23.629 -24.877 20.707 1.00 94.56 995 ALA A N 1
ATOM 7343 C CA . ALA A 1 995 ? 24.324 -24.158 19.643 1.00 94.56 995 ALA A CA 1
ATOM 7344 C C . ALA A 1 995 ? 23.806 -22.710 19.558 1.00 94.56 995 ALA A C 1
ATOM 7346 O O . ALA A 1 995 ? 22.611 -22.441 19.710 1.00 94.56 995 ALA A O 1
ATOM 7347 N N . THR A 1 996 ? 24.716 -21.764 19.358 1.00 95.25 996 THR A N 1
ATOM 7348 C CA . THR A 1 996 ? 24.438 -20.330 19.342 1.00 95.25 996 THR A CA 1
ATOM 7349 C C . THR A 1 996 ? 24.375 -19.816 17.912 1.00 95.25 996 THR A C 1
ATOM 7351 O O . THR A 1 996 ? 25.308 -20.016 17.138 1.00 95.25 996 THR A O 1
ATOM 7354 N N . VAL A 1 997 ? 23.303 -19.096 17.590 1.00 91.81 997 VAL A N 1
ATOM 7355 C CA . VAL A 1 997 ? 23.073 -18.424 16.310 1.00 91.81 997 VAL A CA 1
ATOM 7356 C C . VAL A 1 997 ? 23.078 -16.919 16.543 1.00 91.81 997 VAL A C 1
ATOM 7358 O O . VAL A 1 997 ? 22.166 -16.384 17.175 1.00 91.81 997 VAL A O 1
ATOM 7361 N N . LYS A 1 998 ? 24.092 -16.212 16.043 1.00 90.19 998 LYS A N 1
ATOM 7362 C CA . LYS A 1 998 ? 24.087 -14.746 15.994 1.00 90.19 998 LYS A CA 1
ATOM 7363 C C . LYS A 1 998 ? 23.639 -14.271 14.627 1.00 90.19 998 LYS A C 1
ATOM 7365 O O . LYS A 1 998 ? 24.026 -14.827 13.607 1.00 90.19 998 LYS A O 1
ATOM 7370 N N . LEU A 1 999 ? 22.829 -13.225 14.609 1.00 83.69 999 LEU A N 1
ATOM 7371 C CA . LEU A 1 999 ? 22.234 -12.707 13.387 1.00 83.69 999 LEU A CA 1
ATOM 7372 C C . LEU A 1 999 ? 22.821 -11.339 13.058 1.00 83.69 999 LEU A C 1
ATOM 7374 O O . LEU A 1 999 ? 22.578 -10.379 13.785 1.00 83.69 999 LEU A O 1
ATOM 7378 N N . HIS A 1 1000 ? 23.533 -11.230 11.942 1.00 76.00 1000 HIS A N 1
ATOM 7379 C CA . HIS A 1 1000 ? 24.109 -9.983 11.440 1.00 76.00 1000 HIS A CA 1
ATOM 7380 C C . HIS A 1 1000 ? 23.262 -9.420 10.299 1.00 76.00 1000 HIS A C 1
ATOM 7382 O O . HIS A 1 1000 ? 22.858 -10.151 9.396 1.00 76.00 1000 HIS A O 1
ATOM 7388 N N . LYS A 1 1001 ? 23.000 -8.108 10.301 1.00 69.12 1001 LYS A N 1
ATOM 7389 C CA . LYS A 1 1001 ? 22.308 -7.449 9.184 1.00 69.12 1001 LYS A CA 1
ATOM 7390 C C . LYS A 1 1001 ? 23.236 -7.328 7.971 1.00 69.12 1001 LYS A C 1
ATOM 7392 O O . LYS A 1 1001 ? 24.294 -6.709 8.071 1.00 69.12 1001 LYS A O 1
ATOM 7397 N N . GLY A 1 1002 ? 22.807 -7.817 6.809 1.00 68.00 1002 GLY A N 1
ATOM 7398 C CA . GLY A 1 1002 ? 23.630 -7.849 5.603 1.00 68.00 1002 GLY A CA 1
ATOM 7399 C C . GLY A 1 1002 ? 24.682 -8.953 5.684 1.00 68.00 1002 GLY A C 1
ATOM 7400 O O . GLY A 1 1002 ? 24.338 -10.129 5.643 1.00 68.00 1002 GLY A O 1
ATOM 7401 N N . ASN A 1 1003 ? 25.959 -8.572 5.792 1.00 70.69 1003 ASN A N 1
ATOM 7402 C CA . ASN A 1 1003 ? 27.093 -9.505 5.827 1.00 70.69 1003 ASN A CA 1
ATOM 7403 C C . ASN A 1 1003 ? 27.572 -9.811 7.262 1.00 70.69 1003 ASN A C 1
ATOM 7405 O O . ASN A 1 1003 ? 27.131 -9.179 8.222 1.00 70.69 1003 ASN A O 1
ATOM 7409 N N . LYS A 1 1004 ? 28.549 -10.721 7.403 1.00 70.12 1004 LYS A N 1
ATOM 7410 C CA . LYS A 1 1004 ? 29.142 -11.132 8.696 1.00 70.12 1004 LYS A CA 1
ATOM 7411 C C . LYS A 1 1004 ? 29.728 -10.003 9.562 1.00 70.12 1004 LYS A C 1
ATOM 7413 O O . LYS A 1 1004 ? 29.893 -10.180 10.759 1.00 70.12 1004 LYS A O 1
ATOM 7418 N N . ASN A 1 1005 ? 30.050 -8.846 8.978 1.00 71.19 1005 ASN A N 1
ATOM 7419 C CA . ASN A 1 1005 ? 30.570 -7.679 9.706 1.00 71.19 1005 ASN A CA 1
ATOM 7420 C C . ASN A 1 1005 ? 29.466 -6.667 10.065 1.00 71.19 1005 ASN A C 1
ATOM 7422 O O . ASN A 1 1005 ? 29.748 -5.608 10.630 1.00 71.19 1005 ASN A O 1
ATOM 7426 N N . GLY A 1 1006 ? 28.218 -6.952 9.692 1.00 56.84 1006 GLY A N 1
ATOM 7427 C CA . GLY A 1 1006 ? 27.069 -6.112 9.980 1.00 56.84 1006 GLY A CA 1
ATOM 7428 C C . GLY A 1 1006 ? 26.713 -6.077 11.469 1.00 56.84 1006 GLY A C 1
ATOM 7429 O O . GLY A 1 1006 ? 27.098 -6.970 12.232 1.00 56.84 1006 GLY A O 1
ATOM 7430 N N . PRO A 1 1007 ? 25.960 -5.051 11.909 1.00 65.12 1007 PRO A N 1
ATOM 7431 C CA . PRO A 1 1007 ? 25.461 -4.995 13.276 1.00 65.12 1007 PRO A CA 1
ATOM 7432 C C . PRO A 1 1007 ? 24.505 -6.160 13.538 1.00 65.12 1007 PRO A C 1
ATOM 7434 O O . PRO A 1 1007 ? 23.795 -6.607 12.632 1.00 65.12 1007 PRO A O 1
ATOM 7437 N N . LEU A 1 1008 ? 24.454 -6.611 14.792 1.00 70.12 1008 LEU A N 1
ATOM 7438 C CA . LEU A 1 1008 ? 23.503 -7.636 15.200 1.00 70.12 1008 LEU A CA 1
ATOM 7439 C C . LEU A 1 1008 ? 22.051 -7.165 15.004 1.00 70.12 1008 LEU A C 1
ATOM 7441 O O . LEU A 1 1008 ? 21.732 -5.996 15.240 1.00 70.12 1008 LEU A O 1
ATOM 7445 N N . ALA A 1 1009 ? 21.181 -8.076 14.572 1.00 55.19 1009 ALA A N 1
ATOM 7446 C CA . ALA A 1 1009 ? 19.778 -7.821 14.263 1.00 55.19 1009 ALA A CA 1
ATOM 7447 C C . ALA A 1 1009 ? 18.816 -8.550 15.224 1.00 55.19 1009 ALA A C 1
ATOM 7449 O O . ALA A 1 1009 ? 19.050 -9.687 15.631 1.00 55.19 1009 ALA A O 1
ATOM 7450 N N . GLY A 1 1010 ? 17.702 -7.893 15.563 1.00 57.12 1010 GLY A N 1
ATOM 7451 C CA . GLY A 1 1010 ? 16.714 -8.379 16.537 1.00 57.12 1010 GLY A CA 1
ATOM 7452 C C . GLY A 1 1010 ? 16.987 -7.921 17.979 1.00 57.12 1010 GLY A C 1
ATOM 7453 O O . GLY A 1 1010 ? 17.958 -7.217 18.248 1.00 57.12 1010 GLY A O 1
ATOM 7454 N N . ASN A 1 1011 ? 16.104 -8.290 18.916 1.00 49.59 1011 ASN A N 1
ATOM 7455 C CA . ASN A 1 1011 ? 16.129 -7.797 20.306 1.00 49.59 1011 ASN A CA 1
ATOM 7456 C C . ASN A 1 1011 ? 17.378 -8.223 21.105 1.00 49.59 1011 ASN A C 1
ATOM 7458 O O . ASN A 1 1011 ? 17.796 -7.489 21.999 1.00 49.59 1011 ASN A O 1
ATOM 7462 N N . SER A 1 1012 ? 17.968 -9.384 20.796 1.00 58.03 1012 SER A N 1
ATOM 7463 C CA . SER A 1 1012 ? 19.215 -9.878 21.409 1.00 58.03 1012 SER A CA 1
ATOM 7464 C C . SER A 1 1012 ? 20.372 -10.001 20.415 1.00 58.03 1012 SER A C 1
ATOM 7466 O O . SER A 1 1012 ? 21.529 -9.975 20.829 1.00 58.03 1012 SER A O 1
ATOM 7468 N N . GLY A 1 1013 ? 20.085 -10.190 19.120 1.00 64.81 1013 GLY A N 1
ATOM 7469 C CA . GLY A 1 1013 ? 21.106 -10.504 18.118 1.00 64.81 1013 GLY A CA 1
ATOM 7470 C C . GLY A 1 1013 ? 21.704 -11.906 18.217 1.00 64.81 1013 GLY A C 1
ATOM 7471 O O . GLY A 1 1013 ? 22.511 -12.269 17.372 1.00 64.81 1013 GLY A O 1
ATOM 7472 N N . THR A 1 1014 ? 21.352 -12.670 19.253 1.00 85.25 1014 THR A N 1
ATOM 7473 C CA . THR A 1 1014 ? 21.915 -13.982 19.594 1.00 85.25 1014 THR A CA 1
ATOM 7474 C C . THR A 1 1014 ? 20.800 -14.892 20.100 1.00 85.25 1014 THR A C 1
ATOM 7476 O O . THR A 1 1014 ? 20.032 -14.494 20.982 1.00 85.25 1014 THR A O 1
ATOM 7479 N N . TYR A 1 1015 ? 20.735 -16.101 19.556 1.00 86.94 1015 TYR A N 1
ATOM 7480 C CA . TYR A 1 1015 ? 19.714 -17.113 19.815 1.00 86.94 1015 TYR A CA 1
ATOM 7481 C C . TYR A 1 1015 ? 20.386 -18.451 20.120 1.00 86.94 1015 TYR A C 1
ATOM 7483 O O . TYR A 1 1015 ? 21.508 -18.696 19.684 1.00 86.94 1015 TYR A O 1
ATOM 7491 N N . THR A 1 1016 ? 19.713 -19.312 20.875 1.00 91.62 1016 THR A N 1
ATOM 7492 C CA . THR A 1 1016 ? 20.261 -20.596 21.324 1.00 91.62 1016 THR A CA 1
ATOM 7493 C C . THR A 1 1016 ? 19.319 -21.719 20.917 1.00 91.62 1016 THR A C 1
ATOM 7495 O O . THR A 1 1016 ? 18.104 -21.574 21.047 1.00 91.62 1016 THR A O 1
ATOM 7498 N N . CYS A 1 1017 ? 19.882 -22.815 20.417 1.00 91.00 1017 CYS A N 1
ATOM 7499 C CA . CYS A 1 1017 ? 19.123 -23.973 19.968 1.00 91.00 1017 CYS A CA 1
ATOM 7500 C C . CYS A 1 1017 ? 18.554 -24.771 21.149 1.00 91.00 1017 CYS A C 1
ATOM 7502 O O . CYS A 1 1017 ? 19.230 -24.949 22.166 1.00 91.00 1017 CYS A O 1
ATOM 7504 N N . ASP A 1 1018 ? 17.328 -25.271 21.005 1.00 88.88 1018 ASP A N 1
ATOM 7505 C CA . ASP A 1 1018 ? 16.686 -26.151 21.984 1.00 88.88 1018 ASP A CA 1
ATOM 7506 C C . ASP A 1 1018 ? 17.224 -27.597 21.924 1.00 88.88 1018 ASP A C 1
ATOM 7508 O O . ASP A 1 1018 ? 18.177 -27.899 21.207 1.00 88.88 1018 ASP A O 1
ATOM 7512 N N . SER A 1 1019 ? 16.626 -28.522 22.685 1.00 90.75 1019 SER A N 1
ATOM 7513 C CA . SER A 1 1019 ? 17.052 -29.931 22.729 1.00 90.75 1019 SER A CA 1
ATOM 7514 C C . SER A 1 1019 ? 16.920 -30.679 21.400 1.00 90.75 1019 SER A C 1
ATOM 7516 O O . SER A 1 1019 ? 17.516 -31.739 21.248 1.00 90.75 1019 SER A O 1
ATOM 7518 N N . SER A 1 1020 ? 16.126 -30.159 20.463 1.00 83.75 1020 SER A N 1
ATOM 7519 C CA . SER A 1 1020 ? 16.003 -30.678 19.098 1.00 83.75 1020 SER A CA 1
ATOM 7520 C C . SER A 1 1020 ? 16.966 -30.002 18.120 1.00 83.75 1020 SER A C 1
ATOM 7522 O O . SER A 1 1020 ? 16.883 -30.236 16.920 1.00 83.75 1020 SER A O 1
ATOM 7524 N N . GLY A 1 1021 ? 17.879 -29.155 18.613 1.00 86.50 1021 GLY A N 1
ATOM 7525 C CA . GLY A 1 1021 ? 18.786 -28.375 17.774 1.00 86.50 1021 GLY A CA 1
ATOM 7526 C C . GLY A 1 1021 ? 18.082 -27.210 17.080 1.00 86.50 1021 GLY A C 1
ATOM 7527 O O . GLY A 1 1021 ? 18.677 -26.561 16.227 1.00 86.50 1021 GLY A O 1
ATOM 7528 N N . ARG A 1 1022 ? 16.825 -26.910 17.432 1.00 87.31 1022 ARG A N 1
ATOM 7529 C CA . ARG A 1 1022 ? 16.031 -25.878 16.764 1.00 87.31 1022 ARG A CA 1
ATOM 7530 C C . ARG A 1 1022 ? 16.314 -24.502 17.348 1.00 87.31 1022 ARG A C 1
ATOM 7532 O O . ARG A 1 1022 ? 16.195 -24.306 18.557 1.00 87.31 1022 ARG A O 1
ATOM 7539 N N . PHE A 1 1023 ? 16.578 -23.519 16.493 1.00 87.19 1023 PHE A N 1
ATOM 7540 C CA . PHE A 1 1023 ? 16.511 -22.099 16.849 1.00 87.19 1023 PHE A CA 1
ATOM 7541 C C . PHE A 1 1023 ? 15.298 -21.447 16.183 1.00 87.19 1023 PHE A C 1
ATOM 7543 O O . PHE A 1 1023 ? 14.897 -21.832 15.090 1.00 87.19 1023 PHE A O 1
ATOM 7550 N N . THR A 1 1024 ? 14.711 -20.446 16.839 1.00 80.00 1024 THR A N 1
ATOM 7551 C CA . THR A 1 1024 ? 13.615 -19.634 16.284 1.00 80.00 1024 THR A CA 1
ATOM 7552 C C . THR A 1 1024 ? 14.059 -18.180 16.253 1.00 80.00 1024 THR A C 1
ATOM 7554 O O . THR A 1 1024 ? 14.513 -17.650 17.271 1.00 80.00 1024 THR A O 1
ATOM 7557 N N . LEU A 1 1025 ? 13.957 -17.547 15.089 1.00 74.12 1025 LEU A N 1
ATOM 7558 C CA . LEU A 1 1025 ? 14.263 -16.135 14.915 1.00 74.12 1025 LEU A CA 1
ATOM 7559 C C . LEU A 1 1025 ? 13.017 -15.295 15.249 1.00 74.12 1025 LEU A C 1
ATOM 7561 O O . LEU A 1 1025 ? 11.891 -15.729 15.000 1.00 74.12 1025 LEU A O 1
ATOM 7565 N N . PRO A 1 1026 ? 13.181 -14.102 15.847 1.00 62.62 1026 PRO A N 1
ATOM 7566 C CA . PRO A 1 1026 ? 12.071 -13.181 16.039 1.00 62.62 1026 PRO A CA 1
ATOM 7567 C C . PRO A 1 1026 ? 11.614 -12.630 14.685 1.00 62.62 1026 PRO A C 1
ATOM 7569 O O . PRO A 1 1026 ? 12.310 -12.769 13.684 1.00 62.62 1026 PRO A O 1
ATOM 7572 N N . GLU A 1 1027 ? 10.483 -11.931 14.669 1.00 60.16 1027 GLU A N 1
ATOM 7573 C CA . GLU A 1 1027 ? 10.068 -11.162 13.494 1.00 60.16 1027 GLU A CA 1
ATOM 7574 C C . GLU A 1 1027 ? 11.164 -10.152 13.110 1.00 60.16 1027 GLU A C 1
ATOM 7576 O O . GLU A 1 1027 ? 11.589 -9.312 13.915 1.00 60.16 1027 GLU A O 1
ATOM 7581 N N . LEU A 1 1028 ? 11.641 -10.254 11.873 1.00 56.69 1028 LEU A N 1
ATOM 7582 C CA . LEU A 1 1028 ? 12.727 -9.453 11.325 1.00 56.69 1028 LEU A CA 1
ATOM 7583 C C . LEU A 1 1028 ? 12.236 -8.754 10.049 1.00 56.69 1028 LEU A C 1
ATOM 7585 O O . LEU A 1 1028 ? 11.455 -9.336 9.301 1.00 56.69 1028 LEU A O 1
ATOM 7589 N N . PRO A 1 1029 ? 12.660 -7.504 9.790 1.00 50.28 1029 PRO A N 1
ATOM 7590 C CA . PRO A 1 1029 ? 12.355 -6.832 8.530 1.00 50.28 1029 PRO A CA 1
ATOM 7591 C C . PRO A 1 1029 ? 12.822 -7.625 7.303 1.00 50.28 1029 PRO A C 1
ATOM 7593 O O . PRO A 1 1029 ? 13.784 -8.383 7.383 1.00 50.28 1029 PRO A O 1
ATOM 7596 N N . LEU A 1 1030 ? 12.209 -7.360 6.148 1.00 53.34 1030 LEU A N 1
ATOM 7597 C CA . LEU A 1 1030 ? 12.708 -7.855 4.866 1.00 53.34 1030 LEU A CA 1
ATOM 7598 C C . LEU A 1 1030 ? 14.177 -7.459 4.657 1.00 53.34 1030 LEU A C 1
ATOM 7600 O O . LEU A 1 1030 ? 14.602 -6.342 4.988 1.00 53.34 1030 LEU A O 1
ATOM 7604 N N . GLY A 1 1031 ? 14.941 -8.372 4.071 1.00 49.97 1031 GLY A N 1
ATOM 7605 C CA . GLY A 1 1031 ? 16.335 -8.161 3.717 1.00 49.97 1031 GLY A CA 1
ATOM 7606 C C . GLY A 1 1031 ? 17.212 -9.387 3.930 1.00 49.97 1031 GLY A C 1
ATOM 7607 O O . GLY A 1 1031 ? 16.801 -10.418 4.458 1.00 49.97 1031 GLY A O 1
ATOM 7608 N N . THR A 1 1032 ? 18.464 -9.250 3.509 1.00 59.12 1032 THR A N 1
ATOM 7609 C CA . THR A 1 1032 ? 19.489 -10.281 3.668 1.00 59.12 1032 THR A CA 1
ATOM 7610 C C . THR A 1 1032 ? 20.193 -10.148 5.015 1.00 59.12 1032 THR A C 1
ATOM 7612 O O . THR A 1 1032 ? 20.611 -9.058 5.424 1.00 59.12 1032 THR A O 1
ATOM 7615 N N . TYR A 1 1033 ? 20.370 -11.280 5.681 1.00 73.75 1033 TYR A N 1
ATOM 7616 C CA . TYR A 1 1033 ? 21.075 -11.441 6.941 1.00 73.75 1033 TYR A CA 1
ATOM 7617 C C . TYR A 1 1033 ? 22.182 -12.485 6.801 1.00 73.75 1033 TYR A C 1
ATOM 7619 O O . TYR A 1 1033 ? 22.165 -13.313 5.895 1.00 73.75 1033 TYR A O 1
ATOM 7627 N N . THR A 1 1034 ? 23.137 -12.462 7.727 1.00 79.25 1034 THR A N 1
ATOM 7628 C CA . THR A 1 1034 ? 24.125 -13.530 7.895 1.00 79.25 1034 THR A CA 1
ATOM 7629 C C . THR A 1 1034 ? 23.952 -14.167 9.271 1.00 79.25 1034 THR A C 1
ATOM 7631 O O . THR A 1 1034 ? 24.028 -13.472 10.286 1.00 79.25 1034 THR A O 1
ATOM 7634 N N . LEU A 1 1035 ? 23.745 -15.480 9.309 1.00 86.69 1035 LEU A N 1
ATOM 7635 C CA . LEU A 1 1035 ? 23.806 -16.300 10.513 1.00 86.69 1035 LEU A CA 1
ATOM 7636 C C . LEU A 1 1035 ? 25.267 -16.649 10.808 1.00 86.69 1035 LEU A C 1
ATOM 7638 O O . LEU A 1 1035 ? 25.936 -17.207 9.948 1.00 86.69 1035 LEU A O 1
ATOM 7642 N N . GLU A 1 1036 ? 25.751 -16.344 12.007 1.00 90.94 1036 GLU A N 1
ATOM 7643 C CA . GLU A 1 1036 ? 26.979 -16.892 12.597 1.00 90.94 1036 GLU A CA 1
ATOM 7644 C C . GLU A 1 1036 ? 26.563 -17.998 13.575 1.00 90.94 1036 GLU A C 1
ATOM 7646 O O . GLU A 1 1036 ? 25.974 -17.723 14.620 1.00 90.94 1036 GLU A O 1
ATOM 7651 N N . ILE A 1 1037 ? 26.836 -19.251 13.222 1.00 93.12 1037 ILE A N 1
ATOM 7652 C CA . ILE A 1 1037 ? 26.381 -20.446 13.937 1.00 93.12 1037 ILE A CA 1
ATOM 7653 C C . ILE A 1 1037 ? 27.594 -21.109 14.588 1.00 93.12 1037 ILE A C 1
ATOM 7655 O O . ILE A 1 1037 ? 28.570 -21.429 13.912 1.00 93.12 1037 ILE A O 1
ATOM 7659 N N . SER A 1 1038 ? 27.548 -21.303 15.904 1.00 93.69 1038 SER A N 1
ATOM 7660 C CA . SER A 1 1038 ? 28.679 -21.807 16.690 1.00 93.69 1038 SER A CA 1
ATOM 7661 C C . SER A 1 1038 ? 28.232 -22.746 17.807 1.00 93.69 1038 SER A C 1
ATOM 7663 O O . SER A 1 1038 ? 27.168 -22.568 18.396 1.00 93.69 1038 SER A O 1
ATOM 7665 N N . ALA A 1 1039 ? 29.065 -23.731 18.125 1.00 94.69 1039 ALA A N 1
ATOM 7666 C CA . ALA A 1 1039 ? 28.915 -24.616 19.274 1.00 94.69 1039 ALA A CA 1
ATOM 7667 C C . ALA A 1 1039 ? 30.310 -24.961 19.818 1.00 94.69 1039 ALA A C 1
ATOM 7669 O O . ALA A 1 1039 ? 31.290 -24.953 19.072 1.00 94.69 1039 ALA A O 1
ATOM 7670 N N . GLU A 1 1040 ? 30.420 -25.234 21.117 1.00 92.06 1040 GLU A N 1
ATOM 7671 C CA . GLU A 1 1040 ? 31.696 -25.623 21.726 1.00 92.06 1040 GLU A CA 1
ATOM 7672 C C . GLU A 1 1040 ? 32.195 -26.946 21.129 1.00 92.06 1040 GLU A C 1
ATOM 7674 O O . GLU A 1 1040 ? 31.450 -27.921 21.085 1.00 92.06 1040 GLU A O 1
ATOM 7679 N N . GLY A 1 1041 ? 33.449 -26.979 20.665 1.00 91.88 1041 GLY A N 1
ATOM 7680 C CA . GLY A 1 1041 ? 34.024 -28.154 19.999 1.00 91.88 1041 GLY A CA 1
ATOM 7681 C C . GLY A 1 1041 ? 33.687 -28.281 18.507 1.00 91.88 1041 GLY A C 1
ATOM 7682 O O . GLY A 1 1041 ? 33.981 -29.321 17.918 1.00 91.88 1041 GLY A O 1
ATOM 7683 N N . TYR A 1 1042 ? 33.125 -27.238 17.884 1.00 94.19 1042 TYR A N 1
ATOM 7684 C CA . TYR A 1 1042 ? 32.782 -27.208 16.459 1.00 94.19 1042 TYR A CA 1
ATOM 7685 C C . TYR A 1 1042 ? 33.378 -25.990 15.744 1.00 94.19 1042 TYR A C 1
ATOM 7687 O O . TYR A 1 1042 ? 33.582 -24.930 16.337 1.00 94.19 1042 TYR A O 1
ATOM 7695 N N . VAL A 1 1043 ? 33.603 -26.123 14.437 1.00 90.69 1043 VAL A N 1
ATOM 7696 C CA . VAL A 1 1043 ? 33.992 -25.020 13.551 1.00 90.69 1043 VAL A CA 1
ATOM 7697 C C . VAL A 1 1043 ? 32.794 -24.087 13.331 1.00 90.69 1043 VAL A C 1
ATOM 7699 O O . VAL A 1 1043 ? 31.733 -24.529 12.891 1.00 90.69 1043 VAL A O 1
ATOM 7702 N N . THR A 1 1044 ? 32.957 -22.787 13.600 1.00 89.81 1044 THR A N 1
ATOM 7703 C CA . THR A 1 1044 ? 31.913 -21.770 13.369 1.00 89.81 1044 THR A CA 1
ATOM 7704 C C . THR A 1 1044 ? 31.549 -21.670 11.885 1.00 89.81 1044 THR A C 1
ATOM 7706 O O . THR A 1 1044 ? 32.421 -21.496 11.031 1.00 89.81 1044 THR A O 1
ATOM 7709 N N . LYS A 1 1045 ? 30.249 -21.707 11.579 1.00 85.38 1045 LYS A N 1
ATOM 7710 C CA . LYS A 1 1045 ? 29.696 -21.602 10.221 1.00 85.38 1045 LYS A CA 1
ATOM 7711 C C . LYS A 1 1045 ? 29.023 -20.247 10.016 1.00 85.38 1045 LYS A C 1
ATOM 7713 O O . LYS A 1 1045 ? 28.356 -19.741 10.914 1.00 85.38 1045 LYS A O 1
ATOM 7718 N N . PHE A 1 1046 ? 29.167 -19.680 8.819 1.00 84.00 1046 PHE A N 1
ATOM 7719 C CA . PHE A 1 1046 ? 28.398 -18.513 8.388 1.00 84.00 1046 PHE A CA 1
ATOM 7720 C C . PHE A 1 1046 ? 27.445 -18.916 7.266 1.00 84.00 1046 PHE A C 1
ATOM 7722 O O . PHE A 1 1046 ? 27.865 -19.625 6.355 1.00 84.00 1046 PHE A O 1
ATOM 7729 N N . SER A 1 1047 ? 26.192 -18.463 7.316 1.00 77.50 1047 SER A N 1
ATOM 7730 C CA . SER A 1 1047 ? 25.212 -18.705 6.251 1.00 77.50 1047 SER A CA 1
ATOM 7731 C C . SER A 1 1047 ? 24.397 -17.460 5.946 1.00 77.50 1047 SER A C 1
ATOM 7733 O O . SER A 1 1047 ? 24.103 -16.676 6.846 1.00 77.50 1047 SER A O 1
ATOM 7735 N N . THR A 1 1048 ? 24.005 -17.284 4.689 1.00 71.75 1048 THR A N 1
ATOM 7736 C CA . THR A 1 1048 ? 23.075 -16.224 4.291 1.00 71.75 1048 THR A CA 1
ATOM 7737 C C . THR A 1 1048 ? 21.648 -16.643 4.642 1.00 71.75 1048 THR A C 1
ATOM 7739 O O . THR A 1 1048 ? 21.284 -17.801 4.467 1.00 71.75 1048 THR A O 1
ATOM 7742 N N . TRP A 1 1049 ? 20.845 -15.707 5.145 1.00 72.00 1049 TRP A N 1
ATOM 7743 C CA . TRP A 1 1049 ? 19.419 -15.885 5.419 1.00 72.00 1049 TRP A CA 1
ATOM 7744 C C . TRP A 1 1049 ? 18.662 -14.702 4.828 1.00 72.00 1049 TRP A C 1
ATOM 7746 O O . TRP A 1 1049 ? 18.865 -13.567 5.265 1.00 72.00 1049 TRP A O 1
ATOM 7756 N N . THR A 1 1050 ? 17.827 -14.930 3.818 1.00 59.22 1050 THR A N 1
ATOM 7757 C CA . THR A 1 1050 ? 17.130 -13.840 3.125 1.00 59.22 1050 THR A CA 1
ATOM 7758 C C . THR A 1 1050 ? 15.656 -13.871 3.462 1.00 59.22 1050 THR A C 1
ATOM 7760 O O . THR A 1 1050 ? 14.950 -14.796 3.085 1.00 59.22 1050 THR A O 1
ATOM 7763 N N . ILE A 1 1051 ? 15.185 -12.825 4.130 1.00 59.34 1051 ILE A N 1
ATOM 7764 C CA . ILE A 1 1051 ? 13.761 -12.625 4.372 1.00 59.34 1051 ILE A CA 1
ATOM 7765 C C . ILE A 1 1051 ? 13.225 -11.843 3.177 1.00 59.34 1051 ILE A C 1
ATOM 7767 O O . ILE A 1 1051 ? 13.496 -10.645 3.046 1.00 59.34 1051 ILE A O 1
ATOM 7771 N N . ILE A 1 1052 ? 12.545 -12.547 2.276 1.00 48.41 1052 ILE A N 1
ATOM 7772 C CA . ILE A 1 1052 ? 11.938 -11.984 1.068 1.00 48.41 1052 ILE A CA 1
ATOM 7773 C C . ILE A 1 1052 ? 10.437 -11.775 1.256 1.00 48.41 1052 ILE A C 1
ATOM 7775 O O . ILE A 1 1052 ? 9.796 -12.459 2.051 1.00 48.41 1052 ILE A O 1
ATOM 7779 N N . ASP A 1 1053 ? 9.893 -10.813 0.518 1.00 43.09 1053 ASP A N 1
ATOM 7780 C CA . ASP A 1 1053 ? 8.453 -10.634 0.372 1.00 43.09 1053 ASP A CA 1
ATOM 7781 C C . ASP A 1 1053 ? 7.976 -11.585 -0.726 1.00 43.09 1053 ASP A C 1
ATOM 7783 O O . ASP A 1 1053 ? 8.248 -11.354 -1.901 1.00 43.09 1053 ASP A O 1
ATOM 7787 N N . SER A 1 1054 ? 7.385 -12.719 -0.357 1.00 40.59 1054 SER A N 1
ATOM 7788 C CA . SER A 1 1054 ? 7.223 -13.837 -1.293 1.00 40.59 1054 SER A CA 1
ATOM 7789 C C . SER A 1 1054 ? 5.920 -13.823 -2.099 1.00 40.59 1054 SER A C 1
ATOM 7791 O O . SER A 1 1054 ? 5.482 -14.896 -2.482 1.00 40.59 1054 SER A O 1
ATOM 7793 N N . GLY A 1 1055 ? 5.281 -12.668 -2.324 1.00 36.34 1055 GLY A N 1
ATOM 7794 C CA . GLY A 1 1055 ? 4.255 -12.484 -3.372 1.00 36.34 1055 GLY A CA 1
ATOM 7795 C C . GLY A 1 1055 ? 3.369 -13.696 -3.753 1.00 36.34 1055 GLY A C 1
ATOM 7796 O O . GLY A 1 1055 ? 3.310 -14.030 -4.922 1.00 36.34 1055 GLY A O 1
ATOM 7797 N N . ILE A 1 1056 ? 2.677 -14.304 -2.776 1.00 36.75 1056 ILE A N 1
ATOM 7798 C CA . ILE A 1 1056 ? 1.443 -15.130 -2.878 1.00 36.75 1056 ILE A CA 1
ATOM 7799 C C . ILE A 1 1056 ? 1.484 -16.582 -3.437 1.00 36.75 1056 ILE A C 1
ATOM 7801 O O . ILE A 1 1056 ? 2.188 -16.922 -4.374 1.00 36.75 1056 ILE A O 1
ATOM 7805 N N . THR A 1 1057 ? 0.622 -17.413 -2.809 1.00 37.12 1057 THR A N 1
ATOM 7806 C CA . THR A 1 1057 ? 0.072 -18.746 -3.181 1.00 37.12 1057 THR A CA 1
ATOM 7807 C C . THR A 1 1057 ? 1.041 -19.900 -3.435 1.00 37.12 1057 THR A C 1
ATOM 7809 O O . THR A 1 1057 ? 1.292 -20.263 -4.572 1.00 37.12 1057 THR A O 1
ATOM 7812 N N . ASP A 1 1058 ? 1.501 -20.554 -2.370 1.00 27.97 1058 ASP A N 1
ATOM 7813 C CA . ASP A 1 1058 ? 1.133 -21.933 -1.991 1.00 27.97 1058 ASP A CA 1
ATOM 7814 C C . ASP A 1 1058 ? 2.101 -22.381 -0.889 1.00 27.97 1058 ASP A C 1
ATOM 7816 O O . ASP A 1 1058 ? 3.287 -22.583 -1.125 1.00 27.97 1058 ASP A O 1
ATOM 7820 N N . GLY A 1 1059 ? 1.619 -22.442 0.354 1.00 34.41 1059 GLY A N 1
ATOM 7821 C CA . GLY A 1 1059 ? 2.490 -22.634 1.512 1.00 34.41 1059 GLY A CA 1
ATOM 7822 C C . GLY A 1 1059 ? 3.405 -21.429 1.769 1.00 34.41 1059 GLY A C 1
ATOM 7823 O O . GLY A 1 1059 ? 3.942 -20.778 0.883 1.00 34.41 1059 GLY A O 1
ATOM 7824 N N . MET A 1 1060 ? 3.570 -21.065 3.034 1.00 34.91 1060 MET A N 1
ATOM 7825 C CA . MET A 1 1060 ? 4.613 -20.111 3.395 1.00 34.91 1060 MET A CA 1
ATOM 7826 C C . MET A 1 1060 ? 5.952 -20.686 2.934 1.00 34.91 1060 MET A C 1
ATOM 7828 O O . MET A 1 1060 ? 6.295 -21.790 3.358 1.00 34.91 1060 MET A O 1
ATOM 7832 N N . SER A 1 1061 ? 6.733 -19.926 2.166 1.00 36.31 1061 SER A N 1
ATOM 7833 C CA . SER A 1 1061 ? 8.178 -20.140 2.117 1.00 36.31 1061 SER A CA 1
ATOM 7834 C C . SER A 1 1061 ? 8.734 -19.795 3.498 1.00 36.31 1061 SER A C 1
ATOM 7836 O O . SER A 1 1061 ? 9.235 -18.700 3.745 1.00 36.31 1061 SER A O 1
ATOM 7838 N N . LEU A 1 1062 ? 8.569 -20.716 4.448 1.00 42.91 1062 LEU A N 1
ATOM 7839 C CA . LEU A 1 1062 ? 9.369 -20.740 5.656 1.00 42.91 1062 LEU A CA 1
ATOM 7840 C C . LEU A 1 1062 ? 10.796 -20.961 5.159 1.00 42.91 1062 LEU A C 1
ATOM 7842 O O . LEU A 1 1062 ? 11.075 -22.022 4.605 1.00 42.91 1062 LEU A O 1
ATOM 7846 N N . ASN A 1 1063 ? 11.707 -20.009 5.362 1.00 49.41 1063 ASN A N 1
ATOM 7847 C CA . ASN A 1 1063 ? 13.111 -20.390 5.311 1.00 49.41 1063 ASN A CA 1
ATOM 7848 C C . ASN A 1 1063 ? 13.299 -21.433 6.420 1.00 49.41 1063 ASN A C 1
ATOM 7850 O O . ASN A 1 1063 ? 13.208 -21.119 7.608 1.00 49.41 1063 ASN A O 1
ATOM 7854 N N . ARG A 1 1064 ? 13.478 -22.694 6.028 1.00 60.12 1064 ARG A N 1
ATOM 7855 C CA . ARG A 1 1064 ? 13.809 -23.814 6.908 1.00 60.12 1064 ARG A CA 1
ATOM 7856 C C . ARG A 1 1064 ? 15.130 -24.344 6.392 1.00 60.12 1064 ARG A C 1
ATOM 7858 O O . ARG A 1 1064 ? 15.228 -24.727 5.237 1.00 60.12 1064 ARG A O 1
ATOM 7865 N N . GLY A 1 1065 ? 16.148 -24.322 7.241 1.00 67.00 1065 GLY A N 1
ATOM 7866 C CA . GLY A 1 1065 ? 17.469 -24.833 6.898 1.00 67.00 1065 GLY A CA 1
ATOM 7867 C C . GLY A 1 1065 ? 18.003 -25.723 8.007 1.00 67.00 1065 GLY A C 1
ATOM 7868 O O . GLY A 1 1065 ? 17.847 -25.402 9.193 1.00 67.00 1065 GLY A O 1
ATOM 7869 N N . THR A 1 1066 ? 18.643 -26.820 7.612 1.00 79.50 1066 THR A N 1
ATOM 7870 C CA . THR A 1 1066 ? 19.489 -27.630 8.490 1.00 79.50 1066 THR A CA 1
ATOM 7871 C C . THR A 1 1066 ? 20.931 -27.157 8.340 1.00 79.50 1066 THR A C 1
ATOM 7873 O O . THR A 1 1066 ? 21.498 -27.128 7.252 1.00 79.50 1066 THR A O 1
ATOM 7876 N N . PHE A 1 1067 ? 21.544 -26.750 9.446 1.00 87.12 1067 PHE A N 1
ATOM 7877 C CA . PHE A 1 1067 ? 22.904 -26.236 9.490 1.00 87.12 1067 PHE A CA 1
ATOM 7878 C C . PHE A 1 1067 ? 23.812 -27.244 10.181 1.00 87.12 1067 PHE A C 1
ATOM 7880 O O . PHE A 1 1067 ? 23.905 -27.284 11.408 1.00 87.12 1067 PHE A O 1
ATOM 7887 N N . ALA A 1 1068 ? 24.515 -28.036 9.379 1.00 90.06 1068 ALA A N 1
ATOM 7888 C CA . ALA A 1 1068 ? 25.530 -28.952 9.873 1.00 90.06 1068 ALA A CA 1
ATOM 7889 C C . ALA A 1 1068 ? 26.793 -28.201 10.326 1.00 90.06 1068 ALA A C 1
ATOM 7891 O O . ALA A 1 1068 ? 27.368 -27.425 9.550 1.00 90.06 1068 ALA A O 1
ATOM 7892 N N . LEU A 1 1069 ? 27.221 -28.428 11.571 1.00 92.50 1069 LEU A N 1
ATOM 7893 C CA . LEU A 1 1069 ? 28.499 -27.966 12.107 1.00 92.50 1069 LEU A CA 1
ATOM 7894 C C . LEU A 1 1069 ? 29.512 -29.111 12.125 1.00 92.50 1069 LEU A C 1
ATOM 7896 O O . LEU A 1 1069 ? 29.223 -30.208 12.591 1.00 92.50 1069 LEU A O 1
ATOM 7900 N N . THR A 1 1070 ? 30.724 -28.822 11.662 1.00 93.31 1070 THR A N 1
ATOM 7901 C CA . THR A 1 1070 ? 31.862 -29.748 11.655 1.00 93.31 1070 THR A CA 1
ATOM 7902 C C . THR A 1 1070 ? 32.514 -29.781 13.044 1.00 93.31 1070 THR A C 1
ATOM 7904 O O . THR A 1 1070 ? 33.011 -28.735 13.470 1.00 93.31 1070 THR A O 1
ATOM 7907 N N . PRO A 1 1071 ? 32.559 -30.931 13.753 1.00 92.69 1071 PRO A N 1
ATOM 7908 C CA . PRO A 1 1071 ? 33.414 -31.092 14.932 1.00 92.69 1071 PRO A CA 1
ATOM 7909 C C . PRO A 1 1071 ? 34.866 -30.715 14.626 1.00 92.69 1071 PRO A C 1
ATOM 7911 O O . PRO A 1 1071 ? 35.331 -30.978 13.514 1.00 92.69 1071 PRO A O 1
ATOM 7914 N N . LEU A 1 1072 ? 35.586 -30.137 15.594 1.00 89.69 1072 LEU A N 1
ATOM 7915 C CA . LEU A 1 1072 ? 37.015 -29.828 15.433 1.00 89.69 1072 LEU A CA 1
ATOM 7916 C C . LEU A 1 1072 ? 37.796 -31.099 15.054 1.00 89.69 1072 LEU A C 1
ATOM 7918 O O . LEU A 1 1072 ? 37.595 -32.163 15.641 1.00 89.69 1072 LEU A O 1
ATOM 7922 N N . MET A 1 1073 ? 38.670 -30.987 14.053 1.00 87.88 1073 MET A N 1
ATOM 7923 C CA . MET A 1 1073 ? 39.402 -32.115 13.466 1.00 87.88 1073 MET A CA 1
ATOM 7924 C C . MET A 1 1073 ? 40.900 -32.018 13.749 1.00 87.88 1073 MET A C 1
ATOM 7926 O O . MET A 1 1073 ? 41.433 -30.925 13.943 1.00 87.88 1073 MET A O 1
ATOM 7930 N N . ASN A 1 1074 ? 41.592 -33.160 13.709 1.00 80.50 1074 ASN A N 1
ATOM 7931 C CA . ASN A 1 1074 ? 43.048 -33.193 13.834 1.00 80.50 1074 ASN A CA 1
ATOM 7932 C C . ASN A 1 1074 ? 43.728 -32.546 12.613 1.00 80.50 1074 ASN A C 1
ATOM 7934 O O . ASN A 1 1074 ? 43.184 -32.526 11.504 1.00 80.50 1074 ASN A O 1
ATOM 7938 N N . GLU A 1 1075 ? 44.950 -32.044 12.807 1.00 73.81 1075 GLU A N 1
ATOM 7939 C CA . GLU A 1 1075 ? 45.758 -31.452 11.737 1.00 73.81 1075 GLU A CA 1
ATOM 7940 C C . GLU A 1 1075 ? 45.992 -32.472 10.605 1.00 73.81 1075 GLU A C 1
ATOM 7942 O O . GLU A 1 1075 ? 46.445 -33.588 10.844 1.00 73.81 1075 GLU A O 1
ATOM 7947 N N . GLY A 1 1076 ? 45.639 -32.097 9.369 1.00 78.06 1076 GLY A N 1
ATOM 7948 C CA . GLY A 1 1076 ? 45.773 -32.948 8.177 1.00 78.06 1076 GLY A CA 1
ATOM 7949 C C . GLY A 1 1076 ? 44.502 -33.689 7.738 1.00 78.06 1076 GLY A C 1
ATOM 7950 O O . GLY A 1 1076 ? 44.457 -34.151 6.599 1.00 78.06 1076 GLY A O 1
ATOM 7951 N N . GLN A 1 1077 ? 43.455 -33.745 8.570 1.00 90.44 1077 GLN A N 1
ATOM 7952 C CA . GLN A 1 1077 ? 42.156 -34.308 8.176 1.00 90.44 1077 GLN A CA 1
ATOM 7953 C C . GLN A 1 1077 ? 41.345 -33.322 7.333 1.00 90.44 1077 GLN A C 1
ATOM 7955 O O . GLN A 1 1077 ? 41.388 -32.108 7.570 1.00 90.44 1077 GLN A O 1
ATOM 7960 N N . TYR A 1 1078 ? 40.570 -33.858 6.388 1.00 93.12 1078 TYR A N 1
ATOM 7961 C CA . TYR A 1 1078 ? 39.613 -33.089 5.595 1.00 93.12 1078 TYR A CA 1
ATOM 7962 C C . TYR A 1 1078 ? 38.190 -33.559 5.859 1.00 93.12 1078 TYR A C 1
ATOM 7964 O O . TYR A 1 1078 ? 37.956 -34.743 6.098 1.00 93.12 1078 TYR A O 1
ATOM 7972 N N . ARG A 1 1079 ? 37.237 -32.634 5.747 1.00 94.81 1079 ARG A N 1
ATOM 7973 C CA . ARG A 1 1079 ? 35.809 -32.950 5.760 1.00 94.81 1079 ARG A CA 1
ATOM 7974 C C . ARG A 1 1079 ? 35.090 -32.217 4.649 1.00 94.81 1079 ARG A C 1
ATOM 7976 O O . ARG A 1 1079 ? 35.296 -31.020 4.472 1.00 94.81 1079 ARG A O 1
ATOM 7983 N N . ILE A 1 1080 ? 34.261 -32.942 3.917 1.00 96.38 1080 ILE A N 1
ATOM 7984 C CA . ILE A 1 1080 ? 33.436 -32.433 2.829 1.00 96.38 1080 ILE A CA 1
ATOM 7985 C C . ILE A 1 1080 ? 31.990 -32.588 3.287 1.00 96.38 1080 ILE A C 1
ATOM 7987 O O . ILE A 1 1080 ? 31.595 -33.691 3.646 1.00 96.38 1080 ILE A O 1
ATOM 7991 N N . VAL A 1 1081 ? 31.245 -31.486 3.345 1.00 94.38 1081 VAL A N 1
ATOM 7992 C CA . VAL A 1 1081 ? 29.852 -31.458 3.809 1.00 94.38 1081 VAL A CA 1
ATOM 7993 C C . VAL A 1 1081 ? 28.972 -30.956 2.673 1.00 94.38 1081 VAL A C 1
ATOM 7995 O O . VAL A 1 1081 ? 29.107 -29.800 2.263 1.00 94.38 1081 VAL A O 1
ATOM 7998 N N . LEU A 1 1082 ? 28.084 -31.817 2.194 1.00 93.81 1082 LEU A N 1
ATOM 7999 C CA . LEU A 1 1082 ? 27.021 -31.521 1.245 1.00 93.81 1082 LEU A CA 1
ATOM 8000 C C . LEU A 1 1082 ? 25.740 -31.156 2.008 1.00 93.81 1082 LEU A C 1
ATOM 8002 O O . LEU A 1 1082 ? 25.417 -31.742 3.039 1.00 93.81 1082 LEU A O 1
ATOM 8006 N N . SER A 1 1083 ? 25.016 -30.142 1.547 1.00 88.62 1083 SER A N 1
ATOM 8007 C CA . SER A 1 1083 ? 23.686 -29.763 2.051 1.00 88.62 1083 SER A CA 1
ATOM 8008 C C . SER A 1 1083 ? 22.866 -29.177 0.905 1.00 88.62 1083 SER A C 1
ATOM 8010 O O . SER A 1 1083 ? 23.453 -28.499 0.062 1.00 88.62 1083 SER A O 1
ATOM 8012 N N . TRP A 1 1084 ? 21.551 -29.393 0.879 1.00 86.62 1084 TRP A N 1
ATOM 8013 C CA . TRP A 1 1084 ? 20.676 -28.944 -0.213 1.00 86.62 1084 TRP A CA 1
ATOM 8014 C C . TRP A 1 1084 ? 19.284 -28.520 0.291 1.00 86.62 1084 TRP A C 1
ATOM 8016 O O . TRP A 1 1084 ? 19.034 -28.481 1.496 1.00 86.62 1084 TRP A O 1
ATOM 8026 N N . GLY A 1 1085 ? 18.428 -28.080 -0.629 1.00 78.00 1085 GLY A N 1
ATOM 8027 C CA . GLY A 1 1085 ? 17.040 -27.676 -0.411 1.00 78.00 1085 GLY A CA 1
ATOM 8028 C C . GLY A 1 1085 ? 16.055 -28.846 -0.484 1.00 78.00 1085 GLY A C 1
ATOM 8029 O O . GLY A 1 1085 ? 16.447 -30.005 -0.483 1.00 78.00 1085 GLY A O 1
ATOM 8030 N N . GLU A 1 1086 ? 14.752 -28.551 -0.542 1.00 74.44 1086 GLU A N 1
ATOM 8031 C CA . GLU A 1 1086 ? 13.714 -29.587 -0.399 1.00 74.44 1086 GLU A CA 1
ATOM 8032 C C . GLU A 1 1086 ? 13.660 -30.611 -1.548 1.00 74.44 1086 GLU A C 1
ATOM 8034 O O . GLU A 1 1086 ? 13.258 -31.763 -1.367 1.00 74.44 1086 GLU A O 1
ATOM 8039 N N . THR A 1 1087 ? 14.079 -30.188 -2.736 1.00 77.75 1087 THR A N 1
ATOM 8040 C CA . THR A 1 1087 ? 13.993 -30.964 -3.972 1.00 77.75 1087 THR A CA 1
ATOM 8041 C C . THR A 1 1087 ? 15.330 -30.920 -4.708 1.00 77.75 1087 THR A C 1
ATOM 8043 O O . THR A 1 1087 ? 15.809 -29.818 -4.966 1.00 77.75 1087 THR A O 1
ATOM 8046 N N . PRO A 1 1088 ? 15.920 -32.060 -5.101 1.00 83.56 1088 PRO A N 1
ATOM 8047 C CA . PRO A 1 1088 ? 15.426 -33.423 -4.909 1.00 83.56 1088 PRO A CA 1
ATOM 8048 C C . PRO A 1 1088 ? 15.594 -33.930 -3.468 1.00 83.56 1088 PRO A C 1
ATOM 8050 O O . PRO A 1 1088 ? 16.327 -33.357 -2.671 1.00 83.56 1088 PRO A O 1
ATOM 8053 N N . SER A 1 1089 ? 14.897 -35.017 -3.133 1.00 83.12 1089 SER A N 1
ATOM 8054 C CA . SER A 1 1089 ? 14.859 -35.560 -1.768 1.00 83.12 1089 SER A CA 1
ATOM 8055 C C . SER A 1 1089 ? 16.134 -36.281 -1.331 1.00 83.12 1089 SER A C 1
ATOM 8057 O O . SER A 1 1089 ? 16.301 -36.512 -0.141 1.00 83.12 1089 SER A O 1
ATOM 8059 N N . ASP A 1 1090 ? 16.976 -36.687 -2.280 1.00 90.19 1090 ASP A N 1
ATOM 8060 C CA . ASP A 1 1090 ? 18.124 -37.566 -2.046 1.00 90.19 1090 ASP A CA 1
ATOM 8061 C C . ASP A 1 1090 ? 19.259 -37.197 -3.011 1.00 90.19 1090 ASP A C 1
ATOM 8063 O O . ASP A 1 1090 ? 19.119 -37.388 -4.230 1.00 90.19 1090 ASP A O 1
ATOM 8067 N N . LEU A 1 1091 ? 20.323 -36.606 -2.460 1.00 93.56 1091 LEU A N 1
ATOM 8068 C CA . LEU A 1 1091 ? 21.565 -36.262 -3.150 1.00 93.56 1091 LEU A CA 1
ATOM 8069 C C . LEU A 1 1091 ? 22.731 -36.990 -2.484 1.00 93.56 1091 LEU A C 1
ATOM 8071 O O . LEU A 1 1091 ? 22.987 -36.761 -1.306 1.00 93.56 1091 LEU A O 1
ATOM 8075 N N . ASP A 1 1092 ? 23.478 -37.754 -3.278 1.00 94.62 1092 ASP A N 1
ATOM 8076 C CA . ASP A 1 1092 ? 24.582 -38.597 -2.826 1.00 94.62 1092 ASP A CA 1
ATOM 8077 C C . ASP A 1 1092 ? 25.953 -37.924 -3.019 1.00 94.62 1092 ASP A C 1
ATOM 8079 O O . ASP A 1 1092 ? 26.256 -37.294 -4.038 1.00 94.62 1092 ASP A O 1
ATOM 8083 N N . SER A 1 1093 ? 26.844 -38.150 -2.063 1.00 95.88 1093 SER A N 1
ATOM 8084 C CA . SER A 1 1093 ? 28.228 -37.705 -2.019 1.00 95.88 1093 SER A CA 1
ATOM 8085 C C . SER A 1 1093 ? 29.138 -38.788 -2.564 1.00 95.88 1093 SER A C 1
ATOM 8087 O O . SER A 1 1093 ? 29.192 -39.902 -2.041 1.00 95.88 1093 SER A O 1
ATOM 8089 N N . HIS A 1 1094 ? 29.956 -38.425 -3.548 1.00 96.75 1094 HIS A N 1
ATOM 8090 C CA . HIS A 1 1094 ? 30.917 -39.333 -4.155 1.00 96.75 1094 HIS A CA 1
ATOM 8091 C C . HIS A 1 1094 ? 32.330 -38.780 -4.023 1.00 96.75 1094 HIS A C 1
ATOM 8093 O O . HIS A 1 1094 ? 32.658 -37.749 -4.603 1.00 96.75 1094 HIS A O 1
ATOM 8099 N N . LEU A 1 1095 ? 33.201 -39.496 -3.310 1.00 96.19 1095 LEU A N 1
ATOM 8100 C CA . LEU A 1 1095 ? 34.647 -39.254 -3.323 1.00 96.19 1095 LEU A CA 1
ATOM 8101 C C . LEU A 1 1095 ? 35.338 -40.402 -4.061 1.00 96.19 1095 LEU A C 1
ATOM 8103 O O . LEU A 1 1095 ? 35.333 -41.535 -3.580 1.00 96.19 1095 LEU A O 1
ATOM 8107 N N . THR A 1 1096 ? 35.972 -40.109 -5.196 1.00 94.25 1096 THR A N 1
ATOM 8108 C CA . THR A 1 1096 ? 36.793 -41.070 -5.949 1.00 94.25 1096 THR A CA 1
ATOM 8109 C C . THR A 1 1096 ? 38.279 -40.745 -5.807 1.00 94.25 1096 THR A C 1
ATOM 8111 O O . THR A 1 1096 ? 38.666 -39.584 -5.671 1.00 94.25 1096 THR A O 1
ATOM 8114 N N . ALA A 1 1097 ? 39.125 -41.773 -5.793 1.00 92.62 1097 ALA A N 1
ATOM 8115 C CA . ALA A 1 1097 ? 40.580 -41.678 -5.703 1.00 92.62 1097 ALA A CA 1
ATOM 8116 C C . ALA A 1 1097 ? 41.252 -42.974 -6.202 1.00 92.62 1097 ALA A C 1
ATOM 8118 O O . ALA A 1 1097 ? 40.587 -43.964 -6.502 1.00 92.62 1097 ALA A O 1
ATOM 8119 N N . ASN A 1 1098 ? 42.585 -42.987 -6.243 1.00 90.56 1098 ASN A N 1
ATOM 8120 C CA . ASN A 1 1098 ? 43.409 -44.179 -6.443 1.00 90.56 1098 ASN A CA 1
ATOM 8121 C C . ASN A 1 1098 ? 44.259 -44.468 -5.197 1.00 90.56 1098 ASN A C 1
ATOM 8123 O O . ASN A 1 1098 ? 44.703 -43.537 -4.519 1.00 90.56 1098 ASN A O 1
ATOM 8127 N N . LEU A 1 1099 ? 44.537 -45.744 -4.933 1.00 88.50 1099 LEU A N 1
ATOM 8128 C CA . LEU A 1 1099 ? 45.545 -46.177 -3.960 1.00 88.50 1099 LEU A CA 1
ATOM 8129 C C . LEU A 1 1099 ? 46.932 -46.292 -4.612 1.00 88.50 1099 LEU A C 1
ATOM 8131 O O . LEU A 1 1099 ? 47.088 -46.158 -5.827 1.00 88.50 1099 LEU A O 1
ATOM 8135 N N . SER A 1 1100 ? 47.965 -46.536 -3.802 1.00 84.69 1100 SER A N 1
ATOM 8136 C CA . SER A 1 1100 ? 49.359 -46.648 -4.264 1.00 84.69 1100 SER A CA 1
ATOM 8137 C C . SER A 1 1100 ? 49.604 -47.798 -5.250 1.00 84.69 1100 SER A C 1
ATOM 8139 O O . SER A 1 1100 ? 50.546 -47.736 -6.038 1.00 84.69 1100 SER A O 1
ATOM 8141 N N . ASP A 1 1101 ? 48.751 -48.822 -5.251 1.00 85.06 1101 ASP A N 1
ATOM 8142 C CA . ASP A 1 1101 ? 48.747 -49.925 -6.220 1.00 85.06 1101 ASP A CA 1
ATOM 8143 C C . ASP A 1 1101 ? 47.911 -49.624 -7.481 1.00 85.06 1101 ASP A C 1
ATOM 8145 O O . ASP A 1 1101 ? 47.694 -50.503 -8.312 1.00 85.06 1101 ASP A O 1
ATOM 8149 N N . SER A 1 1102 ? 47.477 -48.369 -7.646 1.00 78.94 1102 SER A N 1
ATOM 8150 C CA . SER A 1 1102 ? 46.597 -47.870 -8.712 1.00 78.94 1102 SER A CA 1
ATOM 8151 C C . SER A 1 1102 ? 45.157 -48.391 -8.680 1.00 78.94 1102 SER A C 1
ATOM 8153 O O . SER A 1 1102 ? 44.375 -48.010 -9.554 1.00 78.94 1102 SER A O 1
ATOM 8155 N N . SER A 1 1103 ? 44.769 -49.193 -7.681 1.00 83.06 1103 SER A N 1
ATOM 8156 C CA . SER A 1 1103 ? 43.374 -49.615 -7.519 1.00 83.06 1103 SER A CA 1
ATOM 8157 C C . SER A 1 1103 ? 42.457 -48.416 -7.253 1.00 83.06 1103 SER A C 1
ATOM 8159 O O . SER A 1 1103 ? 42.860 -47.421 -6.643 1.00 83.06 1103 SER A O 1
ATOM 8161 N N . GLN A 1 1104 ? 41.226 -48.489 -7.764 1.00 85.81 1104 GLN A N 1
ATOM 8162 C CA . GLN A 1 1104 ? 40.224 -47.443 -7.585 1.00 85.81 1104 GLN A CA 1
ATOM 8163 C C . GLN A 1 1104 ? 39.621 -47.508 -6.179 1.00 85.81 1104 GLN A C 1
ATOM 8165 O O . GLN A 1 1104 ? 39.264 -48.578 -5.690 1.00 85.81 1104 GLN A O 1
ATOM 8170 N N . TYR A 1 1105 ? 39.476 -46.342 -5.561 1.00 89.94 1105 TYR A N 1
ATOM 8171 C CA . TYR A 1 1105 ? 38.876 -46.138 -4.253 1.00 89.94 1105 TYR A CA 1
ATOM 8172 C C . TYR A 1 1105 ? 37.675 -45.201 -4.402 1.00 89.94 1105 TYR A C 1
ATOM 8174 O O . TYR A 1 1105 ? 37.834 -44.079 -4.881 1.00 89.94 1105 TYR A O 1
ATOM 8182 N N . HIS A 1 1106 ? 36.476 -45.647 -4.023 1.00 93.44 1106 HIS A N 1
ATOM 8183 C CA . HIS A 1 1106 ? 35.235 -44.884 -4.193 1.00 93.44 1106 HIS A CA 1
ATOM 8184 C C . HIS A 1 1106 ? 34.392 -44.946 -2.924 1.00 93.44 1106 HIS A C 1
ATOM 8186 O O . HIS A 1 1106 ? 34.010 -46.023 -2.483 1.00 93.44 1106 HIS A O 1
ATOM 8192 N N . VAL A 1 1107 ? 34.116 -43.787 -2.337 1.00 94.56 1107 VAL A N 1
ATOM 8193 C CA . VAL A 1 1107 ? 33.254 -43.632 -1.163 1.00 94.56 1107 VAL A CA 1
ATOM 8194 C C . VAL A 1 1107 ? 31.925 -43.041 -1.618 1.00 94.56 1107 VAL A C 1
ATOM 8196 O O . VAL A 1 1107 ? 31.927 -41.951 -2.188 1.00 94.56 1107 VAL A O 1
ATOM 8199 N N . TYR A 1 1108 ? 30.833 -43.770 -1.380 1.00 94.50 1108 TYR A N 1
ATOM 8200 C CA . TYR A 1 1108 ? 29.442 -43.379 -1.669 1.00 94.50 1108 TYR A CA 1
ATOM 8201 C C . TYR A 1 1108 ? 28.460 -44.291 -0.905 1.00 94.50 1108 TYR A C 1
ATOM 8203 O O . TYR A 1 1108 ? 28.915 -45.206 -0.213 1.00 94.50 1108 TYR A O 1
ATOM 8211 N N . TYR A 1 1109 ? 27.138 -44.102 -1.030 1.00 90.81 1109 TYR A N 1
ATOM 8212 C CA . TYR A 1 1109 ? 26.123 -44.770 -0.191 1.00 90.81 1109 TYR A CA 1
ATOM 8213 C C . TYR A 1 1109 ? 26.284 -46.300 -0.057 1.00 90.81 1109 TYR A C 1
ATOM 8215 O O . TYR A 1 1109 ? 26.050 -46.867 1.014 1.00 90.81 1109 TYR A O 1
ATOM 8223 N N . SER A 1 1110 ? 26.700 -47.005 -1.120 1.00 89.31 1110 SER A N 1
ATOM 8224 C CA . SER A 1 1110 ? 26.842 -48.472 -1.087 1.00 89.31 1110 SER A CA 1
ATOM 8225 C C . SER A 1 1110 ? 28.200 -48.930 -0.531 1.00 89.31 1110 SER A C 1
ATOM 8227 O O . SER A 1 1110 ? 28.325 -50.032 0.008 1.00 89.31 1110 SER A O 1
ATOM 8229 N N . GLN A 1 1111 ? 29.209 -48.058 -0.606 1.00 89.81 1111 GLN A N 1
ATOM 8230 C CA . GLN A 1 1111 ? 30.567 -48.256 -0.102 1.00 89.81 1111 GLN A CA 1
ATOM 8231 C C . GLN A 1 1111 ? 30.946 -47.105 0.832 1.00 89.81 1111 GLN A C 1
ATOM 8233 O O . GLN A 1 1111 ? 31.885 -46.355 0.580 1.00 89.81 1111 GLN A O 1
ATOM 8238 N N . LYS A 1 1112 ? 30.202 -46.962 1.934 1.00 90.31 1112 LYS A N 1
ATOM 8239 C CA . LYS A 1 1112 ? 30.403 -45.856 2.886 1.00 90.31 1112 LYS A CA 1
ATOM 8240 C C . LYS A 1 1112 ? 31.809 -45.864 3.488 1.00 90.31 1112 LYS A C 1
ATOM 8242 O O . LYS A 1 1112 ? 32.415 -44.816 3.688 1.00 90.31 1112 LYS A O 1
ATOM 8247 N N . ASN A 1 1113 ? 32.341 -47.065 3.737 1.00 86.38 1113 ASN A N 1
ATOM 8248 C CA . ASN A 1 1113 ? 33.604 -47.279 4.444 1.00 86.38 1113 ASN A CA 1
ATOM 8249 C C . ASN A 1 1113 ? 34.451 -48.342 3.709 1.00 86.38 1113 ASN A C 1
ATOM 8251 O O . ASN A 1 1113 ? 34.678 -49.418 4.269 1.00 86.38 1113 ASN A O 1
ATOM 8255 N N . PRO A 1 1114 ? 34.890 -48.105 2.457 1.00 81.25 1114 PRO A N 1
ATOM 8256 C CA . PRO A 1 1114 ? 35.611 -49.116 1.679 1.00 81.25 1114 PRO A CA 1
ATOM 8257 C C . PRO A 1 1114 ? 36.912 -49.526 2.379 1.00 81.25 1114 PRO A C 1
ATOM 8259 O O . PRO A 1 1114 ? 37.262 -50.703 2.398 1.00 81.25 1114 PRO A O 1
ATOM 8262 N N . SER A 1 1115 ? 37.586 -48.553 3.005 1.00 83.44 1115 SER A N 1
ATOM 8263 C CA . SER A 1 1115 ? 38.663 -48.761 3.971 1.00 83.44 1115 SER A CA 1
ATOM 8264 C C . SER A 1 1115 ? 38.731 -47.554 4.932 1.00 83.44 1115 SER A C 1
ATOM 8266 O O . SER A 1 1115 ? 39.216 -46.480 4.559 1.00 83.44 1115 SER A O 1
ATOM 8268 N N . PRO A 1 1116 ? 38.202 -47.671 6.163 1.00 76.44 1116 PRO A N 1
ATOM 8269 C CA . PRO A 1 1116 ? 37.953 -46.530 7.055 1.00 76.44 1116 PRO A CA 1
ATOM 8270 C C . PRO A 1 1116 ? 39.216 -45.761 7.486 1.00 76.44 1116 PRO A C 1
ATOM 8272 O O . PRO A 1 1116 ? 39.116 -44.640 7.986 1.00 76.44 1116 PRO A O 1
ATOM 8275 N N . GLU A 1 1117 ? 40.412 -46.320 7.290 1.00 84.81 1117 GLU A N 1
ATOM 8276 C CA . GLU A 1 1117 ? 41.680 -45.625 7.518 1.00 84.81 1117 GLU A CA 1
ATOM 8277 C C . GLU A 1 1117 ? 41.967 -44.497 6.508 1.00 84.81 1117 GLU A C 1
ATOM 8279 O O . GLU A 1 1117 ? 42.761 -43.607 6.822 1.00 84.81 1117 GLU A O 1
ATOM 8284 N N . TYR A 1 1118 ? 41.333 -44.501 5.326 1.00 89.94 1118 TYR A N 1
ATOM 8285 C CA . TYR A 1 1118 ? 41.552 -43.489 4.285 1.00 89.94 1118 TYR A CA 1
ATOM 8286 C C . TYR A 1 1118 ? 40.458 -42.425 4.262 1.00 89.94 1118 TYR A C 1
ATOM 8288 O O . TYR A 1 1118 ? 40.757 -41.246 4.470 1.00 89.94 1118 TYR A O 1
ATOM 8296 N N . ALA A 1 1119 ? 39.207 -42.822 4.024 1.00 92.06 1119 ALA A N 1
ATOM 8297 C CA . ALA A 1 1119 ? 38.054 -41.925 4.016 1.00 92.06 1119 ALA A CA 1
ATOM 8298 C C . ALA A 1 1119 ? 36.742 -42.677 4.277 1.00 92.06 1119 ALA A C 1
ATOM 8300 O O . ALA A 1 1119 ? 36.645 -43.872 3.990 1.00 92.06 1119 ALA A O 1
ATOM 8301 N N . ASN A 1 1120 ? 35.752 -41.951 4.793 1.00 93.38 1120 ASN A N 1
ATOM 8302 C CA . ASN A 1 1120 ? 34.481 -42.465 5.288 1.00 93.38 1120 ASN A CA 1
ATOM 8303 C C . ASN A 1 1120 ? 33.324 -41.546 4.867 1.00 93.38 1120 ASN A C 1
ATOM 8305 O O . ASN A 1 1120 ? 33.470 -40.330 4.989 1.00 93.38 1120 ASN A O 1
ATOM 8309 N N . LEU A 1 1121 ? 32.189 -42.103 4.433 1.00 94.06 1121 LEU A N 1
ATOM 8310 C CA . LEU A 1 1121 ? 30.905 -41.396 4.368 1.00 94.06 1121 LEU A CA 1
ATOM 8311 C C . LEU A 1 1121 ? 30.260 -41.473 5.759 1.00 94.06 1121 LEU A C 1
ATOM 8313 O O . LEU A 1 1121 ? 29.708 -42.499 6.153 1.00 94.06 1121 LEU A O 1
ATOM 8317 N N . ASP A 1 1122 ? 30.412 -40.406 6.539 1.00 91.81 1122 ASP A N 1
ATOM 8318 C CA . ASP A 1 1122 ? 29.964 -40.314 7.931 1.00 91.81 1122 ASP A CA 1
ATOM 8319 C C . ASP A 1 1122 ? 28.441 -40.217 8.042 1.00 91.81 1122 ASP A C 1
ATOM 8321 O O . ASP A 1 1122 ? 27.838 -40.823 8.928 1.00 91.81 1122 ASP A O 1
ATOM 8325 N N . VAL A 1 1123 ? 27.827 -39.456 7.135 1.00 90.19 1123 VAL A N 1
ATOM 8326 C CA . VAL A 1 1123 ? 26.380 -39.257 7.062 1.00 90.19 1123 VAL A CA 1
ATOM 8327 C C . VAL A 1 1123 ? 25.941 -39.391 5.615 1.00 90.19 1123 VAL A C 1
ATOM 8329 O O . VAL A 1 1123 ? 26.577 -38.837 4.723 1.00 90.19 1123 VAL A O 1
ATOM 8332 N N . ASP A 1 1124 ? 24.852 -40.127 5.453 1.00 89.06 1124 ASP A N 1
ATOM 8333 C CA . ASP A 1 1124 ? 24.156 -40.461 4.216 1.00 89.06 1124 ASP A CA 1
ATOM 8334 C C . ASP A 1 1124 ? 22.675 -40.210 4.513 1.00 89.06 1124 ASP A C 1
ATOM 8336 O O . ASP A 1 1124 ? 22.044 -40.996 5.233 1.00 89.06 1124 ASP A O 1
ATOM 8340 N N . ASP A 1 1125 ? 22.179 -39.033 4.131 1.00 82.38 1125 ASP A N 1
ATOM 8341 C CA . ASP A 1 1125 ? 20.822 -38.595 4.459 1.00 82.38 1125 ASP A CA 1
ATOM 8342 C C . ASP A 1 1125 ? 19.887 -38.848 3.283 1.00 82.38 1125 ASP A C 1
ATOM 8344 O O . ASP A 1 1125 ? 19.813 -38.065 2.347 1.00 82.38 1125 ASP A O 1
ATOM 8348 N N . THR A 1 1126 ? 19.116 -39.923 3.402 1.00 79.88 1126 THR A N 1
ATOM 8349 C CA . THR A 1 1126 ? 18.184 -40.394 2.367 1.00 79.88 1126 THR A CA 1
ATOM 8350 C C . THR A 1 1126 ? 16.748 -39.895 2.568 1.00 79.88 1126 THR A C 1
ATOM 8352 O O . THR A 1 1126 ? 15.822 -40.352 1.897 1.00 79.88 1126 THR A O 1
ATOM 8355 N N . SER A 1 1127 ? 16.502 -39.044 3.574 1.00 66.62 1127 SER A N 1
ATOM 8356 C CA . SER A 1 1127 ? 15.139 -38.761 4.065 1.00 66.62 1127 SER A CA 1
ATOM 8357 C C . SER A 1 1127 ? 14.840 -37.291 4.364 1.00 66.62 1127 SER A C 1
ATOM 8359 O O . SER A 1 1127 ? 13.737 -36.965 4.814 1.00 66.62 1127 SER A O 1
ATOM 8361 N N . SER A 1 1128 ? 15.819 -36.417 4.159 1.00 70.31 1128 SER A N 1
ATOM 8362 C CA . SER A 1 1128 ? 15.792 -34.993 4.490 1.00 70.31 1128 SER A CA 1
ATOM 8363 C C . SER A 1 1128 ? 16.763 -34.252 3.547 1.00 70.31 1128 SER A C 1
ATOM 8365 O O . SER A 1 1128 ? 17.131 -34.783 2.508 1.00 70.31 1128 SER A O 1
ATOM 8367 N N . TYR A 1 1129 ? 17.117 -32.999 3.834 1.00 73.69 1129 TYR A N 1
ATOM 8368 C CA . TYR A 1 1129 ? 17.861 -32.108 2.928 1.00 73.69 1129 TYR A CA 1
ATOM 8369 C C . TYR A 1 1129 ? 19.348 -31.971 3.317 1.00 73.69 1129 TYR A C 1
ATOM 8371 O O . TYR A 1 1129 ? 19.961 -30.899 3.229 1.00 73.69 1129 TYR A O 1
ATOM 8379 N N . GLY A 1 1130 ? 19.918 -33.063 3.833 1.00 74.75 1130 GLY A N 1
ATOM 8380 C CA . GLY A 1 1130 ? 21.292 -33.157 4.309 1.00 74.75 1130 GLY A CA 1
ATOM 8381 C C . GLY A 1 1130 ? 21.471 -32.905 5.819 1.00 74.75 1130 GLY A C 1
ATOM 8382 O O . GLY A 1 1130 ? 20.521 -32.599 6.550 1.00 74.75 1130 GLY A O 1
ATOM 8383 N N . PRO A 1 1131 ? 22.721 -32.973 6.315 1.00 88.31 1131 PRO A N 1
ATOM 8384 C CA . PRO A 1 1131 ? 23.936 -33.063 5.517 1.00 88.31 1131 PRO A CA 1
ATOM 8385 C C . PRO A 1 1131 ? 24.240 -34.477 5.028 1.00 88.31 1131 PRO A C 1
ATOM 8387 O O . PRO A 1 1131 ? 23.928 -35.450 5.706 1.00 88.31 1131 PRO A O 1
ATOM 8390 N N . GLU A 1 1132 ? 25.002 -34.556 3.946 1.00 91.88 1132 GLU A N 1
ATOM 8391 C CA . GLU A 1 1132 ? 25.896 -35.686 3.731 1.00 91.88 1132 GLU A CA 1
ATOM 8392 C C . GLU A 1 1132 ? 27.337 -35.278 3.982 1.00 91.88 1132 GLU A C 1
ATOM 8394 O O . GLU A 1 1132 ? 27.745 -34.157 3.664 1.00 91.88 1132 GLU A O 1
ATOM 8399 N N . THR A 1 1133 ? 28.120 -36.178 4.566 1.00 94.62 1133 THR A N 1
ATOM 8400 C CA . THR A 1 1133 ? 29.451 -35.813 5.048 1.00 94.62 1133 THR A CA 1
ATOM 8401 C C . THR A 1 1133 ? 30.467 -36.896 4.765 1.00 94.62 1133 THR A C 1
ATOM 8403 O O . THR A 1 1133 ? 30.312 -38.024 5.215 1.00 94.62 1133 THR A O 1
ATOM 8406 N N . VAL A 1 1134 ? 31.562 -36.522 4.103 1.00 95.62 1134 VAL A N 1
ATOM 8407 C CA . VAL A 1 1134 ? 32.735 -37.377 3.906 1.00 95.62 1134 VAL A CA 1
ATOM 8408 C C . VAL A 1 1134 ? 33.905 -36.854 4.737 1.00 95.62 1134 VAL A C 1
ATOM 8410 O O . VAL A 1 1134 ? 34.317 -35.703 4.573 1.00 95.62 1134 VAL A O 1
ATOM 8413 N N . THR A 1 1135 ? 34.496 -37.697 5.586 1.00 94.62 1135 THR A N 1
ATOM 8414 C CA . THR A 1 1135 ? 35.765 -37.406 6.274 1.00 94.62 1135 THR A CA 1
ATOM 8415 C C . THR A 1 1135 ? 36.909 -38.162 5.607 1.00 94.62 1135 THR A C 1
ATOM 8417 O O . THR A 1 1135 ? 36.868 -39.383 5.481 1.00 94.62 1135 THR A O 1
ATOM 8420 N N . ILE A 1 1136 ? 37.969 -37.447 5.223 1.00 93.88 1136 ILE A N 1
ATOM 8421 C CA . ILE A 1 1136 ? 39.231 -38.025 4.746 1.00 93.88 1136 ILE A CA 1
ATOM 8422 C C . ILE A 1 1136 ? 40.226 -38.011 5.907 1.00 93.88 1136 ILE A C 1
ATOM 8424 O O . ILE A 1 1136 ? 40.699 -36.952 6.332 1.00 93.88 1136 ILE A O 1
ATOM 8428 N N . THR A 1 1137 ? 40.547 -39.200 6.411 1.00 90.25 1137 THR A N 1
ATOM 8429 C CA . THR A 1 1137 ? 41.424 -39.406 7.569 1.00 90.25 1137 THR A CA 1
ATOM 8430 C C . THR A 1 1137 ? 42.899 -39.409 7.176 1.00 90.25 1137 THR A C 1
ATOM 8432 O O . THR A 1 1137 ? 43.719 -38.857 7.906 1.00 90.25 1137 THR A O 1
ATOM 8435 N N . ASN A 1 1138 ? 43.244 -39.990 6.022 1.00 88.50 1138 ASN A N 1
ATOM 8436 C CA . ASN A 1 1138 ? 44.626 -40.118 5.553 1.00 88.50 1138 ASN A CA 1
ATOM 8437 C C . ASN A 1 1138 ? 44.763 -39.596 4.116 1.00 88.50 1138 ASN A C 1
ATOM 8439 O O . ASN A 1 1138 ? 44.812 -40.351 3.143 1.00 88.50 1138 ASN A O 1
ATOM 8443 N N . PHE A 1 1139 ? 44.797 -38.268 4.002 1.00 90.19 1139 PHE A N 1
ATOM 8444 C CA . PHE A 1 1139 ? 44.787 -37.554 2.726 1.00 90.19 1139 PHE A CA 1
ATOM 8445 C C . PHE A 1 1139 ? 45.960 -37.921 1.805 1.00 90.19 1139 PHE A C 1
ATOM 8447 O O . PHE A 1 1139 ? 45.777 -38.020 0.591 1.00 90.19 1139 PHE A O 1
ATOM 8454 N N . ASP A 1 1140 ? 47.152 -38.140 2.359 1.00 89.06 1140 ASP A N 1
ATOM 8455 C CA . ASP A 1 1140 ? 48.377 -38.357 1.575 1.00 89.06 1140 ASP A CA 1
ATOM 8456 C C . ASP A 1 1140 ? 48.454 -39.752 0.941 1.00 89.06 1140 ASP A C 1
ATOM 8458 O O . ASP A 1 1140 ? 49.210 -39.957 -0.005 1.00 89.06 1140 ASP A O 1
ATOM 8462 N N . SER A 1 1141 ? 47.653 -40.705 1.426 1.00 89.00 1141 SER A N 1
ATOM 8463 C CA . SER A 1 1141 ? 47.624 -42.077 0.896 1.00 89.00 1141 SER A CA 1
ATOM 8464 C C . SER A 1 1141 ? 46.638 -42.277 -0.259 1.00 89.00 1141 SER A C 1
ATOM 8466 O O . SER A 1 1141 ? 46.584 -43.358 -0.840 1.00 89.00 1141 SER A O 1
ATOM 8468 N N . LEU A 1 1142 ? 45.860 -41.245 -0.590 1.00 89.81 1142 LEU A N 1
ATOM 8469 C CA . LEU A 1 1142 ? 44.959 -41.225 -1.737 1.00 89.81 1142 LEU A CA 1
ATOM 8470 C C . LEU A 1 1142 ? 45.624 -40.448 -2.892 1.00 89.81 1142 LEU A C 1
ATOM 8472 O O . LEU A 1 1142 ? 46.319 -39.458 -2.668 1.00 89.81 1142 LEU A O 1
ATOM 8476 N N . TYR A 1 1143 ? 45.383 -40.830 -4.140 1.00 89.50 1143 TYR A N 1
ATOM 8477 C CA . TYR A 1 1143 ? 45.862 -40.125 -5.338 1.00 89.50 1143 TYR A CA 1
ATOM 8478 C C . TYR A 1 1143 ? 44.679 -39.747 -6.237 1.00 89.50 1143 TYR A C 1
ATOM 8480 O O . TYR A 1 1143 ? 43.630 -40.374 -6.151 1.00 89.50 1143 TYR A O 1
ATOM 8488 N N . ASN A 1 1144 ? 44.823 -38.708 -7.072 1.00 89.56 1144 ASN A N 1
ATOM 8489 C CA . ASN A 1 1144 ? 43.793 -38.257 -8.029 1.00 89.56 1144 ASN A CA 1
ATOM 8490 C C . ASN A 1 1144 ? 42.389 -38.066 -7.421 1.00 89.56 1144 ASN A C 1
ATOM 8492 O O . ASN A 1 1144 ? 41.392 -38.487 -8.002 1.00 89.56 1144 ASN A O 1
ATOM 8496 N N . LYS A 1 1145 ? 42.308 -37.455 -6.235 1.00 93.31 1145 LYS A N 1
ATOM 8497 C CA . LYS A 1 1145 ? 41.046 -37.338 -5.499 1.00 93.31 1145 LYS A CA 1
ATOM 8498 C C . LYS A 1 1145 ? 40.080 -36.384 -6.204 1.00 93.31 1145 LYS A C 1
ATOM 8500 O O . LYS A 1 1145 ? 40.456 -35.237 -6.468 1.00 93.31 1145 LYS A O 1
ATOM 8505 N N . LYS A 1 1146 ? 38.841 -36.816 -6.420 1.00 95.69 1146 LYS A N 1
ATOM 8506 C CA . LYS A 1 1146 ? 37.750 -36.011 -6.983 1.00 95.69 1146 LYS A CA 1
ATOM 8507 C C . LYS A 1 1146 ? 36.483 -36.167 -6.161 1.00 95.69 1146 LYS A C 1
ATOM 8509 O O . LYS A 1 1146 ? 36.246 -37.236 -5.600 1.00 95.69 1146 LYS A O 1
ATOM 8514 N N . TYR A 1 1147 ? 35.685 -35.110 -6.105 1.00 97.88 1147 TYR A N 1
ATOM 8515 C CA . TYR A 1 1147 ? 34.410 -35.114 -5.407 1.00 97.88 1147 TYR A CA 1
ATOM 8516 C C . TYR A 1 1147 ? 33.277 -34.678 -6.333 1.00 97.88 1147 TYR A C 1
ATOM 8518 O O . TYR A 1 1147 ? 33.371 -33.630 -6.978 1.00 97.88 1147 TYR A O 1
ATOM 8526 N N . ALA A 1 1148 ? 32.208 -35.469 -6.348 1.00 97.44 1148 ALA A N 1
ATOM 8527 C CA . ALA A 1 1148 ? 30.987 -35.208 -7.092 1.00 97.44 1148 ALA A CA 1
ATOM 8528 C C . ALA A 1 1148 ? 29.748 -35.352 -6.205 1.00 97.44 1148 ALA A C 1
ATOM 8530 O O . ALA A 1 1148 ? 29.780 -36.035 -5.178 1.00 97.44 1148 ALA A O 1
ATOM 8531 N N . VAL A 1 1149 ? 28.663 -34.716 -6.637 1.00 97.62 1149 VAL A N 1
ATOM 8532 C CA . VAL A 1 1149 ? 27.318 -34.907 -6.086 1.00 97.62 1149 VAL A CA 1
ATOM 8533 C C . VAL A 1 1149 ? 26.462 -35.589 -7.143 1.00 97.62 1149 VAL A C 1
ATOM 8535 O O . VAL A 1 1149 ? 26.487 -35.181 -8.304 1.00 97.62 1149 VAL A O 1
ATOM 8538 N N . HIS A 1 1150 ? 25.707 -36.610 -6.757 1.00 96.50 1150 HIS A N 1
ATOM 8539 C CA . HIS A 1 1150 ? 24.822 -37.352 -7.650 1.00 96.50 1150 HIS A CA 1
ATOM 8540 C C . HIS A 1 1150 ? 23.366 -37.190 -7.213 1.00 96.50 1150 HIS A C 1
ATOM 8542 O O . HIS A 1 1150 ? 23.027 -37.382 -6.051 1.00 96.50 1150 HIS A O 1
ATOM 8548 N N . ASP A 1 1151 ? 22.491 -36.816 -8.142 1.00 94.31 1151 ASP A N 1
ATOM 8549 C CA . ASP A 1 1151 ? 21.045 -36.777 -7.932 1.00 94.31 1151 ASP A CA 1
ATOM 8550 C C . ASP A 1 1151 ? 20.479 -38.189 -8.043 1.00 94.31 1151 ASP A C 1
ATOM 8552 O O . ASP A 1 1151 ? 20.024 -38.626 -9.107 1.00 94.31 1151 ASP A O 1
ATOM 8556 N N . TYR A 1 1152 ? 20.521 -38.910 -6.922 1.00 92.25 1152 TYR A N 1
ATOM 8557 C CA . TYR A 1 1152 ? 20.005 -40.267 -6.835 1.00 92.25 1152 TYR A CA 1
ATOM 8558 C C . TYR A 1 1152 ? 18.503 -40.315 -7.107 1.00 92.25 1152 TYR A C 1
ATOM 8560 O O . TYR A 1 1152 ? 18.021 -41.253 -7.750 1.00 92.25 1152 TYR A O 1
ATOM 8568 N N . THR A 1 1153 ? 17.760 -39.294 -6.668 1.00 92.06 1153 THR A N 1
ATOM 8569 C CA . THR A 1 1153 ? 16.302 -39.212 -6.842 1.00 92.06 1153 THR A CA 1
ATOM 8570 C C . THR A 1 1153 ? 15.912 -39.242 -8.320 1.00 92.06 1153 THR A C 1
ATOM 8572 O O . THR A 1 1153 ? 15.023 -40.003 -8.705 1.00 92.06 1153 THR A O 1
ATOM 8575 N N . ASN A 1 1154 ? 16.593 -38.455 -9.160 1.00 92.69 1154 ASN A N 1
ATOM 8576 C CA . ASN A 1 1154 ? 16.262 -38.295 -10.580 1.00 92.69 1154 ASN A CA 1
ATOM 8577 C C . ASN A 1 1154 ? 17.257 -38.973 -11.533 1.00 92.69 1154 ASN A C 1
ATOM 8579 O O . ASN A 1 1154 ? 17.226 -38.704 -12.736 1.00 92.69 1154 ASN A O 1
ATOM 8583 N N . ARG A 1 1155 ? 18.115 -39.867 -11.027 1.00 93.31 1155 ARG A N 1
ATOM 8584 C CA . ARG A 1 1155 ? 19.211 -40.528 -11.766 1.00 93.31 1155 ARG A CA 1
ATOM 8585 C C . ARG A 1 1155 ? 18.811 -41.137 -13.117 1.00 93.31 1155 ARG A C 1
ATOM 8587 O O . ARG A 1 1155 ? 19.593 -41.137 -14.063 1.00 93.31 1155 ARG A O 1
ATOM 8594 N N . ASP A 1 1156 ? 17.577 -41.612 -13.254 1.00 90.94 1156 ASP A N 1
ATOM 8595 C CA . ASP A 1 1156 ? 17.097 -42.258 -14.481 1.00 90.94 1156 ASP A CA 1
ATOM 8596 C C . ASP A 1 1156 ? 16.683 -41.252 -15.585 1.00 90.94 1156 ASP A C 1
ATOM 8598 O O . ASP A 1 1156 ? 16.276 -41.660 -16.672 1.00 90.94 1156 ASP A O 1
ATOM 8602 N N . SER A 1 1157 ? 16.809 -39.938 -15.349 1.00 89.25 1157 SER A N 1
ATOM 8603 C CA . SER A 1 1157 ? 16.401 -38.874 -16.279 1.00 89.25 1157 SER A CA 1
ATOM 8604 C C . SER A 1 1157 ? 17.589 -38.058 -16.799 1.00 89.25 1157 SER A C 1
ATOM 8606 O O . SER A 1 1157 ? 18.084 -37.147 -16.135 1.00 89.25 1157 SER A O 1
ATOM 8608 N N . SER A 1 1158 ? 18.013 -38.323 -18.040 1.00 82.56 1158 SER A N 1
ATOM 8609 C CA . SER A 1 1158 ? 19.116 -37.594 -18.695 1.00 82.56 1158 SER A CA 1
ATOM 8610 C C . SER A 1 1158 ? 18.820 -36.138 -19.036 1.00 82.56 1158 SER A C 1
ATOM 8612 O O . SER A 1 1158 ? 19.728 -35.391 -19.387 1.00 82.56 1158 SER A O 1
ATOM 8614 N N . SER A 1 1159 ? 17.557 -35.732 -18.934 1.00 83.62 1159 SER A N 1
ATOM 8615 C CA . SER A 1 1159 ? 17.102 -34.354 -19.104 1.00 83.62 1159 SER A CA 1
ATOM 8616 C C . SER A 1 1159 ? 16.708 -33.694 -17.779 1.00 83.62 1159 SER A C 1
ATOM 8618 O O . SER A 1 1159 ? 16.089 -32.632 -17.806 1.00 83.62 1159 SER A O 1
ATOM 8620 N N . SER A 1 1160 ? 16.993 -34.319 -16.627 1.00 91.00 1160 SER A N 1
ATOM 8621 C CA . SER A 1 1160 ? 16.684 -33.726 -15.322 1.00 91.00 1160 SER A CA 1
ATOM 8622 C C . SER A 1 1160 ? 17.424 -32.404 -15.145 1.00 91.00 1160 SER A C 1
ATOM 8624 O O . SER A 1 1160 ? 18.604 -32.290 -15.461 1.00 91.00 1160 SER A O 1
ATOM 8626 N N . SER A 1 1161 ? 16.726 -31.411 -14.606 1.00 90.31 1161 SER A N 1
ATOM 8627 C CA . SER A 1 1161 ? 17.310 -30.143 -14.155 1.00 90.31 1161 SER A CA 1
ATOM 8628 C C . SER A 1 1161 ? 17.244 -29.989 -12.635 1.00 90.31 1161 SER A C 1
ATOM 8630 O O . SER A 1 1161 ? 17.588 -28.931 -12.116 1.00 90.31 1161 SER A O 1
ATOM 8632 N N . GLU A 1 1162 ? 16.750 -31.000 -11.919 1.00 91.31 1162 GLU A N 1
ATOM 8633 C CA . GLU A 1 1162 ? 16.399 -30.878 -10.501 1.00 91.31 1162 GLU A CA 1
ATOM 8634 C C . GLU A 1 1162 ? 17.630 -30.662 -9.618 1.00 91.31 1162 GLU A C 1
ATOM 8636 O O . GLU A 1 1162 ? 17.604 -29.791 -8.752 1.00 91.31 1162 GLU A O 1
ATOM 8641 N N . LEU A 1 1163 ? 18.758 -31.314 -9.925 1.00 92.06 1163 LEU A N 1
ATOM 8642 C CA . LEU A 1 1163 ? 20.037 -31.035 -9.269 1.00 92.06 1163 LEU A CA 1
ATOM 8643 C C . LEU A 1 1163 ? 20.423 -29.548 -9.359 1.00 92.06 1163 LEU A C 1
ATOM 8645 O O . LEU A 1 1163 ? 20.828 -28.961 -8.360 1.00 92.06 1163 LEU A O 1
ATOM 8649 N N . SER A 1 1164 ? 20.217 -28.893 -10.505 1.00 89.62 1164 SER A N 1
ATOM 8650 C CA . SER A 1 1164 ? 20.526 -27.460 -10.679 1.00 89.62 1164 SER A CA 1
ATOM 8651 C C . SER A 1 1164 ? 19.606 -26.511 -9.900 1.00 89.62 1164 SER A C 1
ATOM 8653 O O . SER A 1 1164 ? 19.958 -25.350 -9.689 1.00 89.62 1164 SER A O 1
ATOM 8655 N N . LYS A 1 1165 ? 18.434 -26.998 -9.471 1.00 86.19 1165 LYS A N 1
ATOM 8656 C CA . LYS A 1 1165 ? 17.441 -26.265 -8.666 1.00 86.19 1165 LYS A CA 1
ATOM 8657 C C . LYS A 1 1165 ? 17.518 -26.610 -7.178 1.00 86.19 1165 LYS A C 1
ATOM 8659 O O . LYS A 1 1165 ? 16.727 -26.102 -6.395 1.00 86.19 1165 LYS A O 1
ATOM 8664 N N . SER A 1 1166 ? 18.453 -27.475 -6.797 1.00 84.75 1166 SER A N 1
ATOM 8665 C CA . SER A 1 1166 ? 18.513 -28.055 -5.457 1.00 84.75 1166 SER A CA 1
ATOM 8666 C C . SER A 1 1166 ? 19.053 -27.133 -4.375 1.00 84.75 1166 SER A C 1
ATOM 8668 O O . SER A 1 1166 ? 19.090 -27.532 -3.219 1.00 84.75 1166 SER A O 1
ATOM 8670 N N . ASP A 1 1167 ? 19.555 -25.946 -4.721 1.00 86.25 1167 ASP A N 1
ATOM 8671 C CA . ASP A 1 1167 ? 20.332 -25.092 -3.813 1.00 86.25 1167 ASP A CA 1
ATOM 8672 C C . ASP A 1 1167 ? 21.528 -25.813 -3.148 1.00 86.25 1167 ASP A C 1
ATOM 8674 O O . ASP A 1 1167 ? 22.040 -25.368 -2.114 1.00 86.25 1167 ASP A O 1
ATOM 8678 N N . ALA A 1 1168 ? 22.008 -26.923 -3.731 1.00 88.44 1168 ALA A N 1
ATOM 8679 C CA . ALA A 1 1168 ? 23.080 -27.719 -3.151 1.00 88.44 1168 ALA A CA 1
ATOM 8680 C C . ALA A 1 1168 ? 24.380 -26.918 -2.986 1.00 88.44 1168 ALA A C 1
ATOM 8682 O O . ALA A 1 1168 ? 24.844 -26.193 -3.876 1.00 88.44 1168 ALA A O 1
ATOM 8683 N N . THR A 1 1169 ? 25.001 -27.094 -1.821 1.00 91.12 1169 THR A N 1
ATOM 8684 C CA . THR A 1 1169 ? 26.299 -26.517 -1.475 1.00 91.12 1169 THR A CA 1
ATOM 8685 C C . THR A 1 1169 ? 27.243 -27.579 -0.941 1.00 91.12 1169 THR A C 1
ATOM 8687 O O . THR A 1 1169 ? 26.843 -28.450 -0.174 1.00 91.12 1169 THR A O 1
ATOM 8690 N N . VAL A 1 1170 ? 28.519 -27.471 -1.316 1.00 94.12 1170 VAL A N 1
ATOM 8691 C CA . VAL A 1 1170 ? 29.585 -28.376 -0.867 1.00 94.12 1170 VAL A CA 1
ATOM 8692 C C . VAL A 1 1170 ? 30.657 -27.565 -0.156 1.00 94.12 1170 VAL A C 1
ATOM 8694 O O . VAL A 1 1170 ? 31.350 -26.753 -0.772 1.00 94.12 1170 VAL A O 1
ATOM 8697 N N . ALA A 1 1171 ? 30.793 -27.764 1.153 1.00 91.88 1171 ALA A N 1
ATOM 8698 C CA . ALA A 1 1171 ? 31.775 -27.089 1.996 1.00 91.88 1171 ALA A CA 1
ATOM 8699 C C . ALA A 1 1171 ? 32.958 -28.012 2.319 1.00 91.88 1171 ALA A C 1
ATOM 8701 O O . ALA A 1 1171 ? 32.769 -29.108 2.841 1.00 91.88 1171 ALA A O 1
ATOM 8702 N N . VAL A 1 1172 ? 34.184 -27.551 2.052 1.00 94.19 1172 VAL A N 1
ATOM 8703 C CA . VAL A 1 1172 ? 35.423 -28.318 2.264 1.00 94.19 1172 VAL A CA 1
ATOM 8704 C C . VAL A 1 1172 ? 36.227 -27.718 3.412 1.00 94.19 1172 VAL A C 1
ATOM 8706 O O . VAL A 1 1172 ? 36.637 -26.558 3.354 1.00 94.19 1172 VAL A O 1
ATOM 8709 N N . TYR A 1 1173 ? 36.492 -28.522 4.435 1.00 91.38 1173 TYR A N 1
ATOM 8710 C CA . TYR A 1 1173 ? 37.234 -28.164 5.639 1.00 91.38 1173 TYR A CA 1
ATOM 8711 C C . TYR A 1 1173 ? 38.571 -28.906 5.707 1.00 91.38 1173 TYR A C 1
ATOM 8713 O O . TYR A 1 1173 ? 38.664 -30.049 5.261 1.00 91.38 1173 TYR A O 1
ATOM 8721 N N . LYS A 1 1174 ? 39.582 -28.281 6.321 1.00 90.06 1174 LYS A N 1
ATOM 8722 C CA . LYS A 1 1174 ? 40.863 -28.899 6.695 1.00 90.06 1174 LYS A CA 1
ATOM 8723 C C . LYS A 1 1174 ? 41.239 -28.484 8.114 1.00 90.06 1174 LYS A C 1
ATOM 8725 O O . LYS A 1 1174 ? 41.385 -27.290 8.383 1.00 90.06 1174 LYS A O 1
ATOM 8730 N N . GLY A 1 1175 ? 41.400 -29.453 9.015 1.00 85.19 1175 GLY A N 1
ATOM 8731 C CA . GLY A 1 1175 ? 41.528 -29.166 10.448 1.00 85.19 1175 GLY A CA 1
ATOM 8732 C C . GLY A 1 1175 ? 40.352 -28.310 10.940 1.00 85.19 1175 GLY A C 1
ATOM 8733 O O . GLY A 1 1175 ? 39.195 -28.687 10.787 1.00 85.19 1175 GLY A O 1
ATOM 8734 N N . GLU A 1 1176 ? 40.634 -27.120 11.471 1.00 83.56 1176 GLU A N 1
ATOM 8735 C CA . GLU A 1 1176 ? 39.609 -26.182 11.962 1.00 83.56 1176 GLU A CA 1
ATOM 8736 C C . GLU A 1 1176 ? 39.174 -25.122 10.926 1.00 83.56 1176 GLU A C 1
ATOM 8738 O O . GLU A 1 1176 ? 38.398 -24.221 11.244 1.00 83.56 1176 GLU A O 1
ATOM 8743 N N . GLN A 1 1177 ? 39.682 -25.177 9.689 1.00 83.69 1177 GLN A N 1
ATOM 8744 C CA . GLN A 1 1177 ? 39.474 -24.130 8.682 1.00 83.69 1177 GLN A CA 1
ATOM 8745 C C . GLN A 1 1177 ? 38.515 -24.568 7.571 1.00 83.69 1177 GLN A C 1
ATOM 8747 O O . GLN A 1 1177 ? 38.700 -25.621 6.966 1.00 83.69 1177 GLN A O 1
ATOM 8752 N N . LEU A 1 1178 ? 37.534 -23.717 7.244 1.00 87.06 1178 LEU A N 1
ATOM 8753 C CA . LEU A 1 1178 ? 36.774 -23.804 5.992 1.00 87.06 1178 LEU A CA 1
ATOM 8754 C C . LEU A 1 1178 ? 37.657 -23.302 4.841 1.00 87.06 1178 LEU A C 1
ATOM 8756 O O . LEU A 1 1178 ? 38.029 -22.129 4.819 1.00 87.06 1178 LEU A O 1
ATOM 8760 N N . LEU A 1 1179 ? 37.980 -24.177 3.889 1.00 88.62 1179 LEU A N 1
ATOM 8761 C CA . LEU A 1 1179 ? 38.822 -23.851 2.738 1.00 88.62 1179 LEU A CA 1
ATOM 8762 C C . LEU A 1 1179 ? 38.023 -23.248 1.580 1.00 88.62 1179 LEU A C 1
ATOM 8764 O O . LEU A 1 1179 ? 38.468 -22.282 0.959 1.00 88.62 1179 LEU A O 1
ATOM 8768 N N . ARG A 1 1180 ? 36.864 -23.834 1.253 1.00 87.56 1180 ARG A N 1
ATOM 8769 C CA . ARG A 1 1180 ? 36.034 -23.418 0.115 1.00 87.56 1180 ARG A CA 1
ATOM 8770 C C . ARG A 1 1180 ? 34.594 -23.902 0.264 1.00 87.56 1180 ARG A C 1
ATOM 8772 O O . ARG A 1 1180 ? 34.350 -24.934 0.882 1.00 87.56 1180 ARG A O 1
ATOM 8779 N N . THR A 1 1181 ? 33.670 -23.170 -0.348 1.00 87.88 1181 THR A N 1
ATOM 8780 C CA . THR A 1 1181 ? 32.286 -23.597 -0.557 1.00 87.88 1181 THR A CA 1
ATOM 8781 C C . THR A 1 1181 ? 31.969 -23.496 -2.042 1.00 87.88 1181 THR A C 1
ATOM 8783 O O . THR A 1 1181 ? 32.297 -22.489 -2.671 1.00 87.88 1181 THR A O 1
ATOM 8786 N N . PHE A 1 1182 ? 31.380 -24.550 -2.591 1.00 90.88 1182 PHE A N 1
ATOM 8787 C CA . PHE A 1 1182 ? 30.896 -24.624 -3.963 1.00 90.88 1182 PHE A CA 1
ATOM 8788 C C . PHE A 1 1182 ? 29.373 -24.569 -3.971 1.00 90.88 1182 PHE A C 1
ATOM 8790 O O . PHE A 1 1182 ? 28.740 -25.049 -3.031 1.00 90.88 1182 PHE A O 1
ATOM 8797 N N . HIS A 1 1183 ? 28.812 -23.988 -5.027 1.00 88.94 1183 HIS A N 1
ATOM 8798 C CA . HIS A 1 1183 ? 27.376 -23.897 -5.262 1.00 88.94 1183 HIS A CA 1
ATOM 8799 C C . HIS A 1 1183 ? 27.055 -24.631 -6.553 1.00 88.94 1183 HIS A C 1
ATOM 8801 O O . HIS A 1 1183 ? 27.797 -24.477 -7.528 1.00 88.94 1183 HIS A O 1
ATOM 8807 N N . VAL A 1 1184 ? 25.965 -25.394 -6.546 1.00 91.50 1184 VAL A N 1
ATOM 8808 C CA . VAL A 1 1184 ? 25.526 -26.124 -7.730 1.00 91.50 1184 VAL A CA 1
ATOM 8809 C C . VAL A 1 1184 ? 25.315 -25.162 -8.915 1.00 91.50 1184 VAL A C 1
ATOM 8811 O O . VAL A 1 1184 ? 24.734 -24.086 -8.738 1.00 91.50 1184 VAL A O 1
ATOM 8814 N N . PRO A 1 1185 ? 25.827 -25.480 -10.119 1.00 89.31 1185 PRO A N 1
ATOM 8815 C CA . PRO A 1 1185 ? 25.534 -24.735 -11.338 1.00 89.31 1185 PRO A CA 1
ATOM 8816 C C . PRO A 1 1185 ? 24.027 -24.626 -11.596 1.00 89.31 1185 PRO A C 1
ATOM 8818 O O . PRO A 1 1185 ? 23.330 -25.636 -11.649 1.00 89.31 1185 PRO A O 1
ATOM 8821 N N . THR A 1 1186 ? 23.523 -23.408 -11.799 1.00 85.06 1186 THR A N 1
ATOM 8822 C CA . THR A 1 1186 ? 22.104 -23.155 -12.093 1.00 85.06 1186 THR A CA 1
ATOM 8823 C C . THR A 1 1186 ? 21.816 -23.255 -13.593 1.00 85.06 1186 THR A C 1
ATOM 8825 O O . THR A 1 1186 ? 22.707 -23.056 -14.417 1.00 85.06 1186 THR A O 1
ATOM 8828 N N . ASN A 1 1187 ? 20.563 -23.548 -13.961 1.00 81.31 1187 ASN A N 1
ATOM 8829 C CA . ASN A 1 1187 ? 20.092 -23.625 -15.355 1.00 81.31 1187 ASN A CA 1
ATOM 8830 C C . ASN A 1 1187 ? 20.853 -24.638 -16.234 1.00 81.31 1187 ASN A C 1
ATOM 8832 O O . ASN A 1 1187 ? 20.984 -24.442 -17.442 1.00 81.31 1187 ASN A O 1
ATOM 8836 N N . THR A 1 1188 ? 21.358 -25.722 -15.642 1.00 83.62 1188 THR A N 1
ATOM 8837 C CA . THR A 1 1188 ? 22.055 -26.793 -16.367 1.00 83.62 1188 THR A CA 1
ATOM 8838 C C . THR A 1 1188 ? 21.332 -28.122 -16.171 1.00 83.62 1188 THR A C 1
ATOM 8840 O O . THR A 1 1188 ? 20.829 -28.411 -15.088 1.00 83.62 1188 THR A O 1
ATOM 8843 N N . GLY A 1 1189 ? 21.227 -28.917 -17.237 1.00 87.00 1189 GLY A N 1
ATOM 8844 C CA . GLY A 1 1189 ? 20.667 -30.266 -17.168 1.00 87.00 1189 GLY A CA 1
ATOM 8845 C C . GLY A 1 1189 ? 21.737 -31.282 -16.778 1.00 87.00 1189 GLY A C 1
ATOM 8846 O O . GLY A 1 1189 ? 22.867 -31.199 -17.258 1.00 87.00 1189 GLY A O 1
ATOM 8847 N N . GLY A 1 1190 ? 21.378 -32.236 -15.929 1.00 91.38 1190 GLY A N 1
ATOM 8848 C CA . GLY A 1 1190 ? 22.246 -33.320 -15.493 1.00 91.38 1190 GLY A CA 1
ATOM 8849 C C . GLY A 1 1190 ? 21.861 -33.869 -14.123 1.00 91.38 1190 GLY A C 1
ATOM 8850 O O . GLY A 1 1190 ? 21.095 -33.265 -13.374 1.00 91.38 1190 GLY A O 1
ATOM 8851 N N . THR A 1 1191 ? 22.400 -35.042 -13.819 1.00 94.81 1191 THR A N 1
ATOM 8852 C CA . THR A 1 1191 ? 22.213 -35.757 -12.548 1.00 94.81 1191 THR A CA 1
ATOM 8853 C C . THR A 1 1191 ? 23.530 -35.939 -11.801 1.00 94.81 1191 THR A C 1
ATOM 8855 O O . THR A 1 1191 ? 23.527 -36.459 -10.696 1.00 94.81 1191 THR A O 1
ATOM 8858 N N . GLU A 1 1192 ? 24.660 -35.518 -12.368 1.00 95.88 1192 GLU A N 1
ATOM 8859 C CA . GLU A 1 1192 ? 25.968 -35.544 -11.721 1.00 95.88 1192 GLU A CA 1
ATOM 8860 C C . GLU A 1 1192 ? 26.591 -34.150 -11.767 1.00 95.88 1192 GLU A C 1
ATOM 8862 O O . GLU A 1 1192 ? 26.710 -33.531 -12.822 1.00 95.88 1192 GLU A O 1
ATOM 8867 N N . TRP A 1 1193 ? 27.021 -33.671 -10.607 1.00 97.00 1193 TRP A N 1
ATOM 8868 C CA . TRP A 1 1193 ? 27.778 -32.443 -10.448 1.00 97.00 1193 TRP A CA 1
ATOM 8869 C C . TRP A 1 1193 ? 29.225 -32.786 -10.100 1.00 97.00 1193 TRP A C 1
ATOM 8871 O O . TRP A 1 1193 ? 29.520 -33.135 -8.956 1.00 97.00 1193 TRP A O 1
ATOM 8881 N N . ASP A 1 1194 ? 30.138 -32.650 -11.065 1.00 95.56 1194 ASP A N 1
ATOM 8882 C CA . ASP A 1 1194 ? 31.580 -32.732 -10.810 1.00 95.56 1194 ASP A CA 1
ATOM 8883 C C . ASP A 1 1194 ? 32.034 -31.420 -10.155 1.00 95.56 1194 ASP A C 1
ATOM 8885 O O . ASP A 1 1194 ? 32.103 -30.360 -10.792 1.00 95.56 1194 ASP A O 1
ATOM 8889 N N . VAL A 1 1195 ? 32.272 -31.468 -8.843 1.00 96.69 1195 VAL A N 1
ATOM 8890 C CA . VAL A 1 1195 ? 32.455 -30.265 -8.029 1.00 96.69 1195 VAL A CA 1
ATOM 8891 C C . VAL A 1 1195 ? 33.901 -29.793 -8.108 1.00 96.69 1195 VAL A C 1
ATOM 8893 O O . VAL A 1 1195 ? 34.181 -28.655 -8.507 1.00 96.69 1195 VAL A O 1
ATOM 8896 N N . PHE A 1 1196 ? 34.837 -30.651 -7.701 1.00 97.00 1196 PHE A N 1
ATOM 8897 C CA . PHE A 1 1196 ? 36.252 -30.307 -7.616 1.00 97.00 1196 PHE A CA 1
ATOM 8898 C C . PHE A 1 1196 ? 37.167 -31.535 -7.582 1.00 97.00 1196 PHE A C 1
ATOM 8900 O O . PHE A 1 1196 ? 36.779 -32.639 -7.200 1.00 97.00 1196 PHE A O 1
ATOM 8907 N N . ALA A 1 1197 ? 38.441 -31.289 -7.881 1.00 94.19 1197 ALA A N 1
ATOM 8908 C CA . ALA A 1 1197 ? 39.537 -32.231 -7.684 1.00 94.19 1197 ALA A CA 1
ATOM 8909 C C . ALA A 1 1197 ? 40.612 -31.649 -6.759 1.00 94.19 1197 ALA A C 1
ATOM 8911 O O . ALA A 1 1197 ? 40.709 -30.434 -6.583 1.00 94.19 1197 ALA A O 1
ATOM 8912 N N . PHE A 1 1198 ? 41.455 -32.511 -6.193 1.00 90.50 1198 PHE A N 1
ATOM 8913 C CA . PHE A 1 1198 ? 42.700 -32.089 -5.553 1.00 90.50 1198 PHE A CA 1
ATOM 8914 C C . PHE A 1 1198 ? 43.877 -32.247 -6.521 1.00 90.50 1198 PHE A C 1
ATOM 8916 O O . PHE A 1 1198 ? 44.062 -33.318 -7.101 1.00 90.50 1198 PHE A O 1
ATOM 8923 N N . ASP A 1 1199 ? 44.695 -31.202 -6.670 1.00 86.88 1199 ASP A N 1
ATOM 8924 C CA . ASP A 1 1199 ? 45.958 -31.298 -7.408 1.00 86.88 1199 ASP A CA 1
ATOM 8925 C C . ASP A 1 1199 ? 47.027 -32.092 -6.624 1.00 86.88 1199 ASP A C 1
ATOM 8927 O O . ASP A 1 1199 ? 46.838 -32.481 -5.467 1.00 86.88 1199 ASP A O 1
ATOM 8931 N N . ALA A 1 1200 ? 48.187 -32.315 -7.251 1.00 78.19 1200 ALA A N 1
ATOM 8932 C CA . ALA A 1 1200 ? 49.307 -33.042 -6.646 1.00 78.19 1200 ALA A CA 1
ATOM 8933 C C . ALA A 1 1200 ? 49.876 -32.380 -5.372 1.00 78.19 1200 ALA A C 1
ATOM 8935 O O . ALA A 1 1200 ? 50.538 -33.048 -4.582 1.00 78.19 1200 ALA A O 1
ATOM 8936 N N . ASN A 1 1201 ? 49.613 -31.087 -5.159 1.00 78.38 1201 ASN A N 1
ATOM 8937 C CA . ASN A 1 1201 ? 50.034 -30.333 -3.978 1.00 78.38 1201 ASN A CA 1
ATOM 8938 C C . ASN A 1 1201 ? 48.933 -30.273 -2.901 1.00 78.38 1201 ASN A C 1
ATOM 8940 O O . ASN A 1 1201 ? 49.125 -29.652 -1.855 1.00 78.38 1201 ASN A O 1
ATOM 8944 N N . GLY A 1 1202 ? 47.776 -30.899 -3.144 1.00 75.50 1202 GLY A N 1
ATOM 8945 C CA . GLY A 1 1202 ? 46.622 -30.875 -2.253 1.00 75.50 1202 GLY A CA 1
ATOM 8946 C C . GLY A 1 1202 ? 45.801 -29.584 -2.316 1.00 75.50 1202 GLY A C 1
ATOM 8947 O O . GLY A 1 1202 ? 45.004 -29.339 -1.409 1.00 75.50 1202 GLY A O 1
ATOM 8948 N N . ASN A 1 1203 ? 45.965 -28.761 -3.357 1.00 85.06 1203 ASN A N 1
ATOM 8949 C CA . ASN A 1 1203 ? 45.098 -27.608 -3.594 1.00 85.06 1203 ASN A CA 1
ATOM 8950 C C . ASN A 1 1203 ? 43.797 -28.041 -4.269 1.00 85.06 1203 ASN A C 1
ATOM 8952 O O . ASN A 1 1203 ? 43.775 -28.962 -5.082 1.00 85.06 1203 ASN A O 1
ATOM 8956 N N . ILE A 1 1204 ? 42.719 -27.322 -3.969 1.00 91.38 1204 ILE A N 1
ATOM 8957 C CA . ILE A 1 1204 ? 41.410 -27.554 -4.578 1.00 91.38 1204 ILE A CA 1
ATOM 8958 C C . ILE A 1 1204 ? 41.367 -26.906 -5.970 1.00 91.38 1204 ILE A C 1
ATOM 8960 O O . ILE A 1 1204 ? 41.456 -25.681 -6.091 1.00 91.38 1204 ILE A O 1
ATOM 8964 N N . VAL A 1 1205 ? 41.168 -27.723 -7.002 1.00 91.50 1205 VAL A N 1
ATOM 8965 C CA . VAL A 1 1205 ? 40.922 -27.323 -8.392 1.00 91.50 1205 VAL A CA 1
ATOM 8966 C C . VAL A 1 1205 ? 39.422 -27.393 -8.655 1.00 91.50 1205 VAL A C 1
ATOM 8968 O O . VAL A 1 1205 ? 38.820 -28.461 -8.588 1.00 91.50 1205 VAL A O 1
ATOM 8971 N N . SER A 1 1206 ? 38.811 -26.240 -8.927 1.00 89.56 1206 SER A N 1
ATOM 8972 C CA . SER A 1 1206 ? 37.380 -26.145 -9.235 1.00 89.56 1206 SER A CA 1
ATOM 8973 C C . SER A 1 1206 ? 37.087 -26.767 -10.596 1.00 89.56 1206 SER A C 1
ATOM 8975 O O . SER A 1 1206 ? 37.746 -26.399 -11.566 1.00 89.56 1206 SER A O 1
ATOM 8977 N N . ILE A 1 1207 ? 36.079 -27.636 -10.666 1.00 92.56 1207 ILE A N 1
ATOM 8978 C CA . ILE A 1 1207 ? 35.560 -28.181 -11.928 1.00 92.56 1207 ILE A CA 1
ATOM 8979 C C . ILE A 1 1207 ? 34.183 -27.564 -12.183 1.00 92.56 1207 ILE A C 1
ATOM 8981 O O . ILE A 1 1207 ? 34.010 -26.816 -13.141 1.00 92.56 1207 ILE A O 1
ATOM 8985 N N . ASN A 1 1208 ? 33.267 -27.747 -11.232 1.00 91.12 1208 ASN A N 1
ATOM 8986 C CA . ASN A 1 1208 ? 31.938 -27.144 -11.184 1.00 91.12 1208 ASN A CA 1
ATOM 8987 C C . ASN A 1 1208 ? 31.113 -27.322 -12.472 1.00 91.12 1208 ASN A C 1
ATOM 8989 O O . ASN A 1 1208 ? 30.506 -26.365 -12.957 1.00 91.12 1208 ASN A O 1
ATOM 8993 N N . SER A 1 1209 ? 31.105 -28.535 -13.027 1.00 92.56 1209 SER A N 1
ATOM 8994 C CA . SER A 1 1209 ? 30.406 -28.870 -14.274 1.00 92.56 1209 SER A CA 1
ATOM 8995 C C . SER A 1 1209 ? 29.293 -29.885 -14.049 1.00 92.56 1209 SER A C 1
ATOM 8997 O O . SER A 1 1209 ? 29.415 -30.752 -13.186 1.00 92.56 1209 SER A O 1
ATOM 8999 N N . MET A 1 1210 ? 28.235 -29.793 -14.856 1.00 91.62 1210 MET A N 1
ATOM 9000 C CA . MET A 1 1210 ? 27.087 -30.695 -14.800 1.00 91.62 1210 MET A CA 1
ATOM 9001 C C . MET A 1 1210 ? 27.162 -31.736 -15.918 1.00 91.62 1210 MET A C 1
ATOM 9003 O O . MET A 1 1210 ? 27.405 -31.394 -17.077 1.00 91.62 1210 MET A O 1
ATOM 9007 N N . THR A 1 1211 ? 26.968 -33.001 -15.565 1.00 91.44 1211 THR A N 1
ATOM 9008 C CA . THR A 1 1211 ? 26.964 -34.155 -16.467 1.00 91.44 1211 THR A CA 1
ATOM 9009 C C . THR A 1 1211 ? 25.780 -35.069 -16.140 1.00 91.44 1211 THR A C 1
ATOM 9011 O O . THR A 1 1211 ? 24.987 -34.815 -15.230 1.00 91.44 1211 THR A O 1
ATOM 9014 N N . TYR A 1 1212 ? 25.608 -36.130 -16.927 1.00 92.31 1212 TYR A N 1
ATOM 9015 C CA . TYR A 1 1212 ? 24.595 -37.146 -16.675 1.00 92.31 1212 TYR A CA 1
ATOM 9016 C C . TYR A 1 1212 ? 25.245 -38.449 -16.231 1.00 92.31 1212 TYR A C 1
ATOM 9018 O O . TYR A 1 1212 ? 26.131 -38.967 -16.911 1.00 92.31 1212 TYR A O 1
ATOM 9026 N N . CYS A 1 1213 ? 24.728 -39.001 -15.141 1.00 91.00 1213 CYS A N 1
ATOM 9027 C CA . CYS A 1 1213 ? 25.036 -40.344 -14.695 1.00 91.00 1213 CYS A CA 1
ATOM 9028 C C . CYS A 1 1213 ? 23.779 -40.979 -14.099 1.00 91.00 1213 CYS A C 1
ATOM 9030 O O . CYS A 1 1213 ? 23.112 -40.380 -13.253 1.00 91.00 1213 CYS A O 1
ATOM 9032 N N . SER A 1 1214 ? 23.433 -42.187 -14.534 1.00 91.62 1214 SER A N 1
ATOM 9033 C CA . SER A 1 1214 ? 22.305 -42.942 -13.972 1.00 91.62 1214 SER A CA 1
ATOM 9034 C C . SER A 1 1214 ? 22.718 -43.908 -12.872 1.00 91.62 1214 SER A C 1
ATOM 9036 O O . SER A 1 1214 ? 21.899 -44.274 -12.030 1.00 91.62 1214 SER A O 1
ATOM 9038 N N . SER A 1 1215 ? 23.987 -44.317 -12.866 1.00 91.69 1215 SER A N 1
ATOM 9039 C CA . SER A 1 1215 ? 24.507 -45.333 -11.961 1.00 91.69 1215 SER A CA 1
ATOM 9040 C C . SER A 1 1215 ? 25.442 -44.710 -10.923 1.00 91.69 1215 SER A C 1
ATOM 9042 O O . SER A 1 1215 ? 26.539 -44.281 -11.275 1.00 91.69 1215 SER A O 1
ATOM 9044 N N . PRO A 1 1216 ? 25.089 -44.726 -9.627 1.00 89.69 1216 PRO A N 1
ATOM 9045 C CA . PRO A 1 1216 ? 25.941 -44.176 -8.570 1.00 89.69 1216 PRO A CA 1
ATOM 9046 C C . PRO A 1 1216 ? 27.341 -44.805 -8.522 1.00 89.69 1216 PRO A C 1
ATOM 9048 O O . PRO A 1 1216 ? 28.315 -44.159 -8.141 1.00 89.69 1216 PRO A O 1
ATOM 9051 N N . SER A 1 1217 ? 27.469 -46.072 -8.935 1.00 87.88 1217 SER A N 1
ATOM 9052 C CA . SER A 1 1217 ? 28.765 -46.746 -8.982 1.00 87.88 1217 SER A CA 1
ATOM 9053 C C . SER A 1 1217 ? 29.659 -46.253 -10.111 1.00 87.88 1217 SER A C 1
ATOM 9055 O O . SER A 1 1217 ? 30.831 -46.581 -10.074 1.00 87.88 1217 SER A O 1
ATOM 9057 N N . GLU A 1 1218 ? 29.136 -45.535 -11.108 1.00 88.06 1218 GLU A N 1
ATOM 9058 C CA . GLU A 1 1218 ? 29.868 -45.049 -12.289 1.00 88.06 1218 GLU A CA 1
ATOM 9059 C C . GLU A 1 1218 ? 30.148 -43.540 -12.246 1.00 88.06 1218 GLU A C 1
ATOM 9061 O O . GLU A 1 1218 ? 30.787 -43.020 -13.160 1.00 88.06 1218 GLU A O 1
ATOM 9066 N N . VAL A 1 1219 ? 29.702 -42.841 -11.196 1.00 88.50 1219 VAL A N 1
ATOM 9067 C CA . VAL A 1 1219 ? 29.926 -41.400 -10.993 1.00 88.50 1219 VAL A CA 1
ATOM 9068 C C . VAL A 1 1219 ? 31.412 -41.060 -11.126 1.00 88.50 1219 VAL A C 1
ATOM 9070 O O . VAL A 1 1219 ? 32.267 -41.726 -10.539 1.00 88.50 1219 VAL A O 1
ATOM 9073 N N . LEU A 1 1220 ? 31.736 -40.026 -11.911 1.00 84.88 1220 LEU A N 1
ATOM 9074 C CA . LEU A 1 1220 ? 33.108 -39.666 -12.306 1.00 84.88 1220 LEU A CA 1
ATOM 9075 C C . LEU A 1 1220 ? 33.866 -40.750 -13.109 1.00 84.88 1220 LEU A C 1
ATOM 9077 O O . LEU A 1 1220 ? 35.101 -40.745 -13.157 1.00 84.88 1220 LEU A O 1
ATOM 9081 N N . GLY A 1 1221 ? 33.153 -41.669 -13.766 1.00 71.25 1221 GLY A N 1
ATOM 9082 C CA . GLY A 1 1221 ? 33.718 -42.720 -14.617 1.00 71.25 1221 GLY A CA 1
ATOM 9083 C C . GLY A 1 1221 ? 34.255 -43.941 -13.860 1.00 71.25 1221 GLY A C 1
ATOM 9084 O O . GLY A 1 1221 ? 35.139 -44.640 -14.367 1.00 71.25 1221 GLY A O 1
ATOM 9085 N N . SER A 1 1222 ? 33.768 -44.215 -12.646 1.00 61.62 1222 SER A N 1
ATOM 9086 C CA . SER A 1 1222 ? 34.234 -45.324 -11.806 1.00 61.62 1222 SER A CA 1
ATOM 9087 C C . SER A 1 1222 ? 33.715 -46.702 -12.238 1.00 61.62 1222 SER A C 1
ATOM 9089 O O . SER A 1 1222 ? 32.890 -47.315 -11.581 1.00 61.62 1222 SER A O 1
ATOM 9091 N N . SER A 1 1223 ? 34.185 -47.258 -13.355 1.00 45.56 1223 SER A N 1
ATOM 9092 C CA . SER A 1 1223 ? 33.810 -48.641 -13.703 1.00 45.56 1223 SER A CA 1
ATOM 9093 C C . SER A 1 1223 ? 34.542 -49.673 -12.827 1.00 45.56 1223 SER A C 1
ATOM 9095 O O . SER A 1 1223 ? 35.760 -49.838 -12.890 1.00 45.56 1223 SER A O 1
ATOM 9097 N N . THR A 1 1224 ? 33.786 -50.432 -12.032 1.00 43.91 1224 THR A N 1
ATOM 9098 C CA . THR A 1 1224 ? 34.281 -51.623 -11.326 1.00 43.91 1224 THR A CA 1
ATOM 9099 C C . THR A 1 1224 ? 34.112 -52.869 -12.200 1.00 43.91 1224 THR A C 1
ATOM 9101 O O . THR A 1 1224 ? 33.235 -53.695 -11.970 1.00 43.91 1224 THR A O 1
ATOM 9104 N N . SER A 1 1225 ? 34.966 -53.058 -13.214 1.00 31.09 1225 SER A N 1
ATOM 9105 C CA . SER A 1 1225 ? 35.219 -54.412 -13.737 1.00 31.09 1225 SER A CA 1
ATOM 9106 C C . SER A 1 1225 ? 36.590 -54.549 -14.405 1.00 31.09 1225 SER A C 1
ATOM 9108 O O . SER A 1 1225 ? 37.051 -53.696 -15.155 1.00 31.09 1225 SER A O 1
ATOM 9110 N N . SER A 1 1226 ? 37.254 -55.652 -14.080 1.00 40.16 1226 SER A N 1
ATOM 9111 C CA . SER A 1 1226 ? 38.558 -56.090 -14.566 1.00 40.16 1226 SER A CA 1
ATOM 9112 C C . SER A 1 1226 ? 38.554 -56.459 -16.058 1.00 40.16 1226 SER A C 1
ATOM 9114 O O . SER A 1 1226 ? 37.893 -57.435 -16.408 1.00 40.16 1226 SER A O 1
ATOM 9116 N N . ALA A 1 1227 ? 39.357 -55.786 -16.894 1.00 30.19 1227 ALA A N 1
ATOM 9117 C CA . ALA A 1 1227 ? 40.109 -56.380 -18.016 1.00 30.19 1227 ALA A CA 1
ATOM 9118 C C . ALA A 1 1227 ? 40.982 -55.339 -18.753 1.00 30.19 1227 ALA A C 1
ATOM 9120 O O . ALA A 1 1227 ? 40.505 -54.290 -19.159 1.00 30.19 1227 ALA A O 1
ATOM 9121 N N . GLU A 1 1228 ? 42.251 -55.715 -18.942 1.00 31.78 1228 GLU A N 1
ATOM 9122 C CA . GLU A 1 1228 ? 43.226 -55.272 -19.956 1.00 31.78 1228 GLU A CA 1
ATOM 9123 C C . GLU A 1 1228 ? 43.598 -53.781 -20.069 1.00 31.78 1228 GLU A C 1
ATOM 9125 O O . GLU A 1 1228 ? 42.968 -52.966 -20.737 1.00 31.78 1228 GLU A O 1
ATOM 9130 N N . ALA A 1 1229 ? 44.776 -53.473 -19.515 1.00 33.25 1229 ALA A N 1
ATOM 9131 C CA . ALA A 1 1229 ? 45.548 -52.285 -19.837 1.00 33.25 1229 ALA A CA 1
ATOM 9132 C C . ALA A 1 1229 ? 45.862 -52.231 -21.343 1.00 33.25 1229 ALA A C 1
ATOM 9134 O O . ALA A 1 1229 ? 46.682 -53.001 -21.846 1.00 33.25 1229 ALA A O 1
ATOM 9135 N N . THR A 1 1230 ? 45.268 -51.270 -22.046 1.00 28.50 1230 THR A N 1
ATOM 9136 C CA . THR A 1 1230 ? 45.827 -50.745 -23.294 1.00 28.50 1230 THR A CA 1
ATOM 9137 C C . THR A 1 1230 ? 46.203 -49.287 -23.080 1.00 28.50 1230 THR A C 1
ATOM 9139 O O . THR A 1 1230 ? 45.379 -48.432 -22.777 1.00 28.50 1230 THR A O 1
ATOM 9142 N N . THR A 1 1231 ? 47.500 -49.031 -23.183 1.00 39.44 1231 THR A N 1
ATOM 9143 C CA . THR A 1 1231 ? 48.130 -47.716 -23.126 1.00 39.44 1231 THR A CA 1
ATOM 9144 C C . THR A 1 1231 ? 47.604 -46.810 -24.238 1.00 39.44 1231 THR A C 1
ATOM 9146 O O . THR A 1 1231 ? 47.800 -47.117 -25.414 1.00 39.44 1231 THR A O 1
ATOM 9149 N N . MET A 1 1232 ? 47.037 -45.660 -23.879 1.00 27.77 1232 MET A N 1
ATOM 9150 C CA . MET A 1 1232 ? 47.005 -44.487 -24.752 1.00 27.77 1232 MET A CA 1
ATOM 9151 C C . MET A 1 1232 ? 47.575 -43.289 -23.995 1.00 27.77 1232 MET A C 1
ATOM 9153 O O . MET A 1 1232 ? 46.938 -42.720 -23.113 1.00 27.77 1232 MET A O 1
ATOM 9157 N N . GLU A 1 1233 ? 48.810 -42.936 -24.348 1.00 38.81 1233 GLU A N 1
ATOM 9158 C CA . GLU A 1 1233 ? 49.347 -41.594 -24.148 1.00 38.81 1233 GLU A CA 1
ATOM 9159 C C . GLU A 1 1233 ? 48.503 -40.599 -24.953 1.00 38.81 1233 GLU A C 1
ATOM 9161 O O . GLU A 1 1233 ? 48.255 -40.817 -26.140 1.00 38.81 1233 GLU A O 1
ATOM 9166 N N . VAL A 1 1234 ? 48.121 -39.478 -24.338 1.00 30.16 1234 VAL A N 1
ATOM 9167 C CA . VAL A 1 1234 ? 47.675 -38.281 -25.063 1.00 30.16 1234 VAL A CA 1
ATOM 9168 C C . VAL A 1 1234 ? 48.483 -37.081 -24.551 1.00 30.16 1234 VAL A C 1
ATOM 9170 O O . VAL A 1 1234 ? 48.714 -36.979 -23.344 1.00 30.16 1234 VAL A O 1
ATOM 9173 N N . PRO A 1 1235 ? 48.993 -36.209 -25.441 1.00 31.73 1235 PRO A N 1
ATOM 9174 C CA . PRO A 1 1235 ? 50.166 -35.384 -25.179 1.00 31.73 1235 PRO A CA 1
ATOM 9175 C C . PRO A 1 1235 ? 49.823 -34.058 -24.495 1.00 31.73 1235 PRO A C 1
ATOM 9177 O O . PRO A 1 1235 ? 48.887 -33.363 -24.881 1.00 31.73 1235 PRO A O 1
ATOM 9180 N N . LEU A 1 1236 ? 50.684 -33.647 -23.566 1.00 36.16 1236 LEU A N 1
ATOM 9181 C CA . LEU A 1 1236 ? 50.850 -32.250 -23.170 1.00 36.16 1236 LEU A CA 1
ATOM 9182 C C . LEU A 1 1236 ? 51.488 -31.480 -24.331 1.00 36.16 1236 LEU A C 1
ATOM 9184 O O . LEU A 1 1236 ? 52.654 -31.741 -24.623 1.00 36.16 1236 LEU A O 1
ATOM 9188 N N . LYS A 1 1237 ? 50.784 -30.520 -24.945 1.00 31.42 1237 LYS A N 1
ATOM 9189 C CA . LYS A 1 1237 ? 51.426 -29.378 -25.618 1.00 31.42 1237 LYS A CA 1
ATOM 9190 C C . LYS A 1 1237 ? 50.550 -28.118 -25.650 1.00 31.42 1237 LYS A C 1
ATOM 9192 O O . LYS A 1 1237 ? 49.478 -28.103 -26.239 1.00 31.42 1237 LYS A O 1
ATOM 9197 N N . ASP A 1 1238 ? 51.138 -27.085 -25.050 1.00 32.59 1238 ASP A N 1
ATOM 9198 C CA . ASP A 1 1238 ? 51.176 -25.683 -25.471 1.00 32.59 1238 ASP A CA 1
ATOM 9199 C C . ASP A 1 1238 ? 49.907 -24.820 -25.346 1.00 32.59 1238 ASP A C 1
ATOM 9201 O O . ASP A 1 1238 ? 49.210 -24.544 -26.316 1.00 32.59 1238 ASP A O 1
ATOM 9205 N N . TYR A 1 1239 ? 49.726 -24.244 -24.150 1.00 29.83 1239 TYR A N 1
ATOM 9206 C CA . TYR A 1 1239 ? 49.055 -22.951 -23.959 1.00 29.83 1239 TYR A CA 1
ATOM 9207 C C . TYR A 1 1239 ? 50.028 -21.949 -23.308 1.00 29.83 1239 TYR A C 1
ATOM 9209 O O . TYR A 1 1239 ? 49.956 -21.640 -22.125 1.00 29.83 1239 TYR A O 1
ATOM 9217 N N . GLU A 1 1240 ? 50.964 -21.437 -24.106 1.00 39.31 1240 GLU A N 1
ATOM 9218 C CA . GLU A 1 1240 ? 51.611 -20.143 -23.869 1.00 39.31 1240 GLU A CA 1
ATOM 9219 C C . GLU A 1 1240 ? 51.762 -19.418 -25.212 1.00 39.31 1240 GLU A C 1
ATOM 9221 O O . GLU A 1 1240 ? 52.661 -19.732 -25.993 1.00 39.31 1240 GLU A O 1
ATOM 9226 N N . LYS A 1 1241 ? 50.887 -18.436 -25.472 1.00 31.56 1241 LYS A N 1
ATOM 9227 C CA . LYS A 1 1241 ? 51.239 -17.095 -25.982 1.00 31.56 1241 LYS A CA 1
ATOM 9228 C C . LYS A 1 1241 ? 49.990 -16.224 -26.193 1.00 31.56 1241 LYS A C 1
ATOM 9230 O O . LYS A 1 1241 ? 49.164 -16.499 -27.052 1.00 31.56 1241 LYS A O 1
ATOM 9235 N N . ASN A 1 1242 ? 49.947 -15.171 -25.376 1.00 27.17 1242 ASN A N 1
ATOM 9236 C CA . ASN A 1 1242 ? 49.197 -13.908 -25.464 1.00 27.17 1242 ASN A CA 1
ATOM 9237 C C . ASN A 1 1242 ? 49.143 -13.264 -26.870 1.00 27.17 1242 ASN A C 1
ATOM 9239 O O . ASN A 1 1242 ? 50.039 -13.552 -27.674 1.00 27.17 1242 ASN A O 1
ATOM 9243 N N . PRO A 1 1243 ? 48.265 -12.259 -27.106 1.00 42.97 1243 PRO A N 1
ATOM 9244 C CA . PRO A 1 1243 ? 47.441 -11.522 -26.128 1.00 42.97 1243 PRO A CA 1
ATOM 9245 C C . PRO A 1 1243 ? 45.923 -11.541 -26.355 1.00 42.97 1243 PRO A C 1
ATOM 9247 O O . PRO A 1 1243 ? 45.486 -11.796 -27.499 1.00 42.97 1243 PRO A O 1
#

Nearest PDB structures (foldseek):
  1wsd-assembly1_A  TM=8.201E-01  e=4.572E-18  Shouchella clausii KSM-K16
  5aqe-assembly1_A  TM=8.027E-01  e=2.913E-17  Lederbergia lenta
  5ard-assembly1_A  TM=8.150E-01  e=5.913E-17  Lederbergia lenta
  1c9n-assembly1_A  TM=8.152E-01  e=1.960E-16  Lederbergia lenta
  1suc-assembly1_A  TM=7.642E-01  e=1.299E-14  Bacillus amyloliquefaciens

Radius of gyration: 42.4 Å; Cα contacts (8 Å, |Δi|>4): 2851; chains: 1; bounding box: 112×103×136 Å

Foldseek 3Di:
DPPVVVVVVVVVVVVVVPPPPPPPPQPDWAKPAQEDEAEAFDKDAIDIPSDPFQKDKDKQDVCQWGADSRRIIHGHDADWMKMWIDTPNDIGIYIYGYHYFAWPAQEDEEEAQDKFFTDTGNFQFPDKDKPDVCQWDADSLRIIHGHAADKIKMWTATPVRDIYIYIYGYDKAKPAQEEEAFAFDKDKIFIHRFQWDDKDKQDVQQWDWDDDHRIIMIGGHDADKIWMWTAGPVRDTYIHIYGYDYFAWPAQEEEAEAQDKDAIDRPRDLAQWDKAKPDVQQWGADSRRIITGHDADKIWIWIDDDPDIRIHIYGHDDDDQDAWAKEAEAAVQFDDDDIDIHTAFAFDDDTDNTDDPQWDWPAKAQDPVRPHGDDRRGGDRHHGYIYIDIDGDDDDDADDDDDDDDDDDFFFWFWFWDWPDDDDGDGDTFTFGADPPPRDTDGDRDDDDDDDDDDDAAWTKGKTWTADPVGDIDIDIDIDHDDPDDDDDPPDDDDDDDDDDDDDDDDDDDDDDDDDDDDDDDDDPDFDQQLKKKFAFFLSQDPVNVQCCQCPVQVWHWPDDDNLLSITMIRGDQARPCCVVLPRDDGDGPVDDDQLSVQVSFASVQVVDPRTPGMFTKGFFQAPDPPPDVQDPFDDDDFDQFACQQVFLQSVVQALVVLVCPCVVVVHQLQAAAEAEEEHAADDCSQPQNPSQEDEPEPAHANWWLSQFLSFQQARAGPPRDHYGHSLHHRYHYYYYHQAHNVSRGGMLVSVLSSVVVSLVVRHAEYEALGFHPPPPDLPDADDLVVLLRLQQSLLSSQQSNVQVVGFHAYFYELFWYALSCEAPQSSRRTRNSSHAPVRRDQPPDDDGGDRCGSCNRQLRYEYEFEADSVLAGDSTTYDDDGHHHYAYGHFFQDWGATPPSGIGGGGGSSSGRSNVSNLLSRLCSSPVLDTSSRSSVLQQVFADDFRDYPDPPPPDPGHGYTHSNRSSVSSNVPPDWAKEAEAAQQARQGDFFKKKAKAAPDPVHDQFDPVSMWGAHNRRMTIDDDGDFAKIWIFIDDPQWQTDIDIDGRDPPPDDDDPPRPYAYHHTYGFDDAFKKKKKKFWAPPPQFKKKWKWWAFPVRDIDIDIDVCQCVPVCAKGFSDGRNGHGDITMMMGNHPVRTHWIWMKMFQQVCQVDQFDQRQQVTQMKMWMDGRSDTDDIFTAHHPDGEGMFRAWIADPVRDTGGDRDHGHHNDPCCHVHNDPDDDDDDDDDDDDDDDDDDD

Sequence (1243 aa):
MRIWKRLVSFLLVFVMMFSLAIPASAASIRLSKTSTTIYVGSSTTLKVTGTTRKVSWSTSKKSVATVSSKGKVTARKAGSATIRAKVAGKTLSCKVTVKNVALNKSKVTLYSGSSTTLKLYGGTIKSVKSSRTSVATISKSGKLTAKKAGSATIYVYSTKNKRYTCKVTVKARLSANKVVLPVGDYTKIYLRGATLKSVKTSSTSVATVSKDGKYIVIRAKKKGSATITAYDTGKHKYSCSVRVEAPSLSKTSLSLDPDETYTLKLNGNTQKVTWSSSVKRVATVSSKGKVTAKEPGSTTIQAKVDHKTYSCAVTVTQQNYNTVYTVIFDSNGGSDVTEQAIYDGSCAYEPEAPTREGYVFDGWYADNDLTTAYDFTTPVTGDITLYAKWTRISVSISLDGGDYDDNIVNRTVSGSVTANVGIDTVRYELTGSVNTSSGQIELDENQAFQLPVLLEDGSNTLTVTADTADGSSTSETLTLTYDSGQVYDLSEATSEEGGWLMVQPLDSGAETAEAGDSSEEPETNTYYASNLLNLYFDPETTFSERTDFVSNTLGGSVAGYLNALDMVQVHLPATLSNASDVGYTGETNLSVISDEDLQAYADALAATYDILESADVEFIYEGLTAVVDSNDPWGTGSSTSEALNGNAWWINAIGANSAWDFDNYYNLDYLVPVTLGVVDAGYQENHPDLTGRLDVISSEDSADNHGTHVSGIIAATADNNEGIAGITHNNASLLGYDAMPSNGTGMSSSAIFQGLTDTVEGGAKVVNFSLGSSGSVAPGGSKSTSTINSEGKASSKAMGKLLGKGYDFVVVQSAGNGNSSQIGIDYTNNGVFCAINSANCFSQNNGIFHSAVSQNDIMDRILVVSATDRDNQLTRFSNGGTGDLNEIAAPGDNIYSCITGSSYRNMSGTSMAAPMVTAVCGLTWSANKALSGAQVVDLVMGNTSVTAATNSTADTNGGMGIVDANLAVSAAVRTRGTDYGYVVDATNNNALANATVKLHKGNKNGPLAGNSGTYTCDSSGRFTLPELPLGTYTLEISAEGYVTKFSTWTIIDSGITDGMSLNRGTFALTPLMNEGQYRIVLSWGETPSDLDSHLTANLSDSSQYHVYYSQKNPSPEYANLDVDDTSSYGPETVTITNFDSLYNKKYAVHDYTNRDSSSSSELSKSDATVAVYKGEQLLRTFHVPTNTGGTEWDVFAFDANGNIVSINSMTYCSSPSEVLGSSTSSAEATTMEVPLKDYEKNP

Mean predicted aligned error: 22.93 Å

pLDDT: mean 72.8, std 21.04, range [21.31, 98.56]

Solvent-accessible surface area (backbone atoms only — not comparable to full-atom values): 68871 Å² total; per-residue (Å²): 138,76,65,69,70,54,54,59,58,48,54,60,52,56,64,69,71,66,66,78,71,71,77,76,74,74,58,69,73,41,60,73,48,60,56,48,78,47,18,35,75,36,71,51,69,49,49,69,44,55,63,92,70,78,59,47,59,47,49,76,28,63,73,24,28,38,58,38,83,80,31,40,33,37,27,62,28,62,45,71,27,40,39,34,41,37,40,94,92,44,77,43,62,22,43,36,37,24,36,69,59,42,60,80,47,57,61,49,78,42,46,29,77,39,70,50,64,54,45,54,46,51,53,55,72,64,47,59,46,49,74,30,58,75,24,28,39,58,43,83,87,21,48,33,37,23,55,18,46,43,73,27,44,38,39,41,26,28,72,84,72,51,77,46,64,24,42,36,37,25,36,57,47,58,76,48,58,65,49,77,39,29,45,71,39,72,52,77,41,34,52,36,27,50,57,71,62,51,72,46,48,74,27,64,68,23,26,39,64,49,77,56,89,72,31,38,38,40,33,26,58,25,60,45,69,26,42,38,37,40,25,31,76,85,66,51,80,43,68,22,43,35,40,22,35,53,67,39,62,75,47,61,62,48,78,37,49,61,70,37,70,48,71,49,40,59,44,38,56,76,68,78,56,48,48,43,41,78,32,57,70,26,26,38,47,38,80,79,28,42,29,36,28,52,33,64,42,71,27,40,40,35,43,31,44,93,97,45,77,45,66,21,43,36,35,23,52,78,78,96,70,97,46,73,27,47,41,39,50,44,43,77,82,32,40,91,54,83,66,43,84,33,42,64,64,35,48,55,79,83,70,81,82,58,55,37,96,67,40,43,74,73,48,47,9,61,36,90,86,65,80,44,76,55,60,57,85,48,57,33,78,54,68,44,60,34,26,44,39,72,47,70,68,76,85,85,87,83,82,92,79,86,90,85,89,92,88,91,78,88,45,70,50,49,45,51,58,70,68,101,64,99,58,84,80,60,76,56,78,48,67,21,27,57,45,87,89,80,77,48,72,49,65,75,94,80,73,89,78,89,76,96,76,90,82,70,88,43,82,43,65,50,49,47,45,47,74,44,97,88,78,52,73,52,72,50,71,49,75,48,74,56,73,100,79,78,89,83,87,81,89,83,81,82,88,82,88,81,82,85,92,80,91,80,85,88,79,86,86,81,86,88,80,84,92,80,86,86,90,81,82,85,86,80,87,73,83,62,71,55,65,36,36,38,37,26,36,39,82,70,57,46,73,65,57,55,50,48,42,36,47,72,70,65,55,22,45,80,73,47,76,42,74,83,62,36,28,37,31,31,33,57,42,80,57,71,89,57,40,65,84,52,73,42,90,75,92,65,62,64,94,71,68,49,74,67,58,53,40,52,50,24,48,32,47,24,73,68,36,87,61,31,75,36,36,41,72,43,48,63,29,46,57,86,65,87,72,84,50,98,87,57,81,74,70,91,68,82,82,71,96,66,56,42,52,57,66,45,67,62,42,56,72,24,32,29,67,59,40,70,42,48,38,72,77,71,74,45,90,50,75,43,79,39,39,30,20,37,38,34,37,8,72,42,47,79,22,83,44,27,53,80,28,40,46,70,75,44,91,47,72,30,95,47,36,56,33,22,23,35,47,20,44,22,33,8,37,44,84,71,81,47,58,44,32,8,60,30,32,84,44,47,37,37,32,34,21,38,31,29,46,72,84,68,83,30,24,37,49,66,39,50,52,47,29,54,46,56,22,44,79,70,53,20,40,28,36,28,33,55,55,33,33,68,58,84,46,58,98,88,57,74,71,53,69,67,58,33,37,53,40,1,28,51,41,36,41,54,52,42,43,38,44,30,72,70,52,69,44,26,43,24,31,21,18,30,63,38,56,84,90,34,58,58,37,53,20,38,52,12,40,55,70,48,21,33,31,90,89,30,33,46,62,72,85,75,76,92,77,54,70,85,49,47,47,60,70,53,45,50,18,36,38,36,14,22,14,15,35,94,85,41,31,58,37,67,30,22,15,34,60,92,66,76,50,47,68,38,29,27,60,7,51,70,44,74,27,35,30,51,90,67,41,64,47,52,41,53,37,12,44,52,5,17,28,50,54,38,20,36,44,43,44,21,38,20,30,30,77,87,58,52,29,40,56,34,43,52,42,40,67,77,23,43,78,51,62,39,47,74,96,61,98,77,76,86,77,82,61,44,38,24,52,21,30,30,49,14,25,53,49,31,46,65,68,67,72,74,45,39,36,33,31,23,35,33,62,68,66,47,52,34,52,64,25,35,39,32,32,14,44,47,48,86,87,34,60,66,43,74,98,75,22,61,44,57,17,38,84,73,4,39,34,70,51,74,89,69,76,76,44,52,25,17,35,42,39,39,45,92,70,36,37,70,44,77,45,82,46,72,43,72,88,76,86,75,89,76,75,82,86,63,66,69,50,75,46,62,33,47,62,64,46,60,87,72,26,33,37,40,39,37,36,40,36,83,46,53,49,27,66,44,60,36,44,38,28,26,40,92,86,64,48,82,42,61,32,27,92,93,32,28,56,77,49,68,72,38,37,30,48,52,25,80,37,76,82,48,44,45,47,27,17,37,39,30,60,35,56,87,65,50,37,78,37,34,38,34,42,32,27,64,68,52,17,91,35,77,77,30,43,49,52,28,66,11,72,29,33,43,37,36,30,45,29,74,40,81,75,50,72,48,70,54,54,65,96,41,57,14,17,26,36,43,42,34,34,41,48,99,87,69,48,83,42,82,62,63,43,68,37,70,42,67,48,84,72,40,57,97,72,43,74,91,73,95,78,81,95,73,90,76,90,79,83,92,79,85,93,82,81,85,134